Protein AF-0000000070773606 (afdb_homodimer)

InterPro domains:
  IPR036890 Histidine kinase/HSP90-like ATPase superfamily [SSF55874] (97-226)
  IPR058210 Sacsin/Nov domain [PF25794] (85-327)

pLDDT: mean 81.07, std 23.28, range [17.75, 98.81]

Organism: Anolis carolinensis (NCBI:txid28377)

Solvent-accessible surface area (backbone atoms only — not comparable to full-atom values): 64306 Å² total; per-residue (Å²): 136,88,79,77,78,76,78,78,84,78,78,76,81,80,76,79,73,81,65,80,79,54,78,65,55,61,51,52,52,51,52,46,52,53,48,46,52,50,49,50,62,61,43,67,77,79,46,44,69,61,55,69,66,47,55,66,71,55,48,42,63,67,46,52,46,62,59,36,61,50,44,65,58,64,74,69,52,67,38,79,44,23,55,35,59,57,63,35,53,50,51,30,55,52,39,66,58,44,80,50,72,43,52,35,59,56,40,52,45,47,50,29,43,54,54,60,7,45,37,37,40,33,34,44,34,43,34,73,58,79,80,66,62,84,24,35,92,28,72,48,44,56,70,55,39,41,34,25,43,34,42,35,28,62,27,58,69,49,76,63,48,64,57,48,74,26,31,46,56,60,28,84,38,54,85,36,81,85,39,78,61,45,50,47,54,57,76,57,41,51,50,72,43,14,68,48,43,33,39,37,30,39,42,44,32,38,41,35,24,64,73,54,69,32,46,54,91,72,40,90,43,83,69,30,16,13,31,32,31,65,38,36,52,66,50,35,66,66,22,44,57,58,46,49,81,46,46,49,46,95,72,31,48,75,30,45,72,36,86,14,29,42,35,42,32,22,37,25,39,66,69,53,10,73,69,37,69,53,44,68,61,48,44,48,71,69,53,52,50,48,37,53,51,42,44,66,73,44,53,84,54,52,52,75,62,45,86,50,38,35,35,41,37,37,29,40,26,60,62,80,56,92,50,56,84,67,44,39,74,40,34,39,31,38,57,43,74,54,80,84,61,72,97,48,49,36,36,37,37,40,30,31,52,65,90,46,71,49,76,47,35,27,46,47,28,68,23,64,33,83,47,66,26,37,51,48,53,72,67,43,45,76,96,76,42,77,71,56,74,49,38,13,31,30,33,37,44,36,35,79,38,92,52,87,86,24,30,25,72,38,57,81,91,53,77,12,32,36,27,61,54,41,73,35,83,39,69,29,43,32,62,34,33,38,29,35,62,58,46,57,39,93,60,48,66,47,67,43,70,53,70,71,46,10,51,48,36,50,25,33,30,51,23,6,38,37,46,6,46,54,50,41,50,48,51,50,50,52,35,37,76,70,66,32,42,41,92,72,57,75,62,71,70,54,64,49,50,85,54,22,30,86,74,44,29,50,25,35,34,40,47,51,34,30,38,70,70,22,57,96,85,38,50,51,65,57,43,45,64,85,82,54,74,32,25,43,89,31,39,38,34,76,37,64,76,61,40,65,42,68,82,46,28,67,54,46,66,61,48,49,47,71,72,42,60,85,80,40,39,50,26,85,72,58,68,69,58,52,52,43,42,55,71,43,33,86,77,63,40,60,45,50,53,72,55,90,82,71,73,58,30,32,29,70,96,139,86,80,79,82,78,78,83,80,80,75,80,73,82,78,80,75,80,67,80,81,58,77,67,55,60,50,52,49,53,52,46,51,53,48,45,52,50,49,51,66,62,42,67,79,80,48,46,68,61,57,70,66,47,53,67,72,55,47,44,64,67,46,53,45,60,59,36,58,52,44,64,62,63,75,67,55,67,38,78,43,22,55,33,58,57,63,35,52,51,51,29,54,52,40,67,58,44,81,48,70,42,51,34,60,56,41,53,44,47,51,30,43,54,55,60,7,46,36,38,38,34,34,44,35,44,34,73,56,78,79,69,61,84,24,35,94,30,72,48,43,56,72,55,41,42,34,26,44,34,41,35,28,61,28,57,70,49,76,63,48,65,57,47,74,26,32,45,56,60,28,83,39,56,84,37,80,84,40,80,62,46,51,47,54,57,76,57,43,50,50,72,42,14,68,48,44,32,38,37,31,39,43,43,32,39,40,36,24,62,72,54,69,33,44,55,90,73,40,88,43,84,71,29,16,14,32,33,32,66,38,34,53,66,51,34,65,66,22,43,56,58,46,49,82,47,46,48,45,96,74,31,49,75,30,47,73,36,86,14,29,41,34,42,30,23,37,26,41,66,70,50,9,74,71,38,70,53,44,69,61,50,44,48,73,69,52,52,50,49,38,53,51,42,42,66,74,44,54,83,52,51,53,76,61,45,85,50,37,37,34,41,36,36,28,40,26,61,62,81,57,91,51,56,84,68,44,39,76,41,34,38,30,38,58,42,74,54,80,83,60,72,94,49,50,35,35,38,39,42,32,30,51,64,90,47,70,49,77,46,34,28,46,46,28,68,23,65,32,84,48,65,26,37,52,49,54,73,68,44,45,76,95,75,42,80,71,56,75,47,37,11,31,29,33,36,43,35,34,78,39,93,52,87,88,24,30,25,72,38,57,80,91,54,78,12,34,36,26,61,52,41,73,37,84,40,70,30,44,31,61,34,33,36,28,34,62,58,47,57,40,92,61,48,65,47,68,44,69,54,70,70,46,10,53,47,36,50,25,34,29,51,25,6,38,35,46,6,46,54,49,42,50,49,49,49,50,51,34,36,76,70,66,33,42,42,93,70,57,7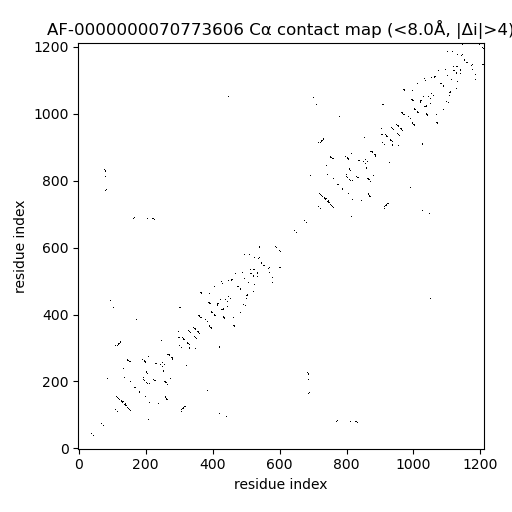3,62,71,70,54,64,49,49,86,54,22,31,87,73,46,28,50,25,35,34,41,46,52,34,29,39,69,68,21,57,95,85,38,50,52,65,57,42,43,63,84,81,54,73,31,27,43,87,30,40,39,35,76,37,65,76,60,39,64,42,68,83,47,30,67,53,46,65,61,46,50,45,71,70,43,59,85,82,40,39,51,26,83,73,57,69,68,58,52,52,42,42,54,70,44,32,87,76,64,39,60,45,52,52,72,55,88,83,71,71,58,30,33,31,71,97

Sequence (1210 aa):
MPAGHRMPRDSCCGCCTMGTPSSARVESYRLCAVTFLFWIASQEDWVGPLISMIPRTTLSVFLGIEMMSKRLSGLELFEAWGPSEPVTLRIRNILREYSQDADVFQELLQNAEDAGAQTCRFLVDLRQHDDTTEGLLDPGMAACQGPALWAQNDALFSKADFTNIIRLGAATKERQDDKIGRFGLGFCTVYHITDVPSLLSGHTMLIFDPNVTHLQKHIHSPANPGIRLPLTPHVATMFPEQFRPFGGVFGCRPGEDYSGTLLRLPFRTEQEAKDSQICSEPFGPSRIRALQTGFQEMYQYLLIFLKKVQEVSLTHLPGGSSSPENAQPLATVKREKLDGMGNLNIVRLTATWGSEGVANYYLLHSCSAKAEAQELFEQGGKEGLHFSPPVAAVALPLCPATAAGRWVPGVHGFQGRAFCFLPLPIESGLPLHLTAAFAVLSNRKGLWDATEKGKWNRALLRDSVLGAWLGALSQLRELYKEGLLEDYKYYTFWPDVHNAKHPFSEAAKAFYQALINGVDGEQPVLFSDGKKWCSARHAYILAADIICVQQLNPIAARIFPLLLPEPQIAVSLPSWVETNFKMAVSPWVNSLCSHRDCCAWSILVMPAGHRMPRDSCCGCCTMGTPSSARVESYRLCAVTFLFWIASQEDWVGPLISMIPRTTLSVFLGIEMMSKRLSGLELFEAWGPSEPVTLRIRNILREYSQDADVFQELLQNAEDAGAQTCRFLVDLRQHDDTTEGLLDPGMAACQGPALWAQNDALFSKADFTNIIRLGAATKERQDDKIGRFGLGFCTVYHITDVPSLLSGHTMLIFDPNVTHLQKHIHSPANPGIRLPLTPHVATMFPEQFRPFGGVFGCRPGEDYSGTLLRLPFRTEQEAKDSQICSEPFGPSRIRALQTGFQEMYQYLLIFLKKVQEVSLTHLPGGSSSPENAQPLATVKREKLDGMGNLNIVRLTATWGSEGVANYYLLHSCSAKAEAQELFEQGGKEGLHFSPPVAAVALPLCPATAAGRWVPGVHGFQGRAFCFLPLPIESGLPLHLTAAFAVLSNRKGLWDATEKGKWNRALLRDSVLGAWLGALSQLRELYKEGLLEDYKYYTFWPDVHNAKHPFSEAAKAFYQALINGVDGEQPVLFSDGKKWCSARHAYILAADIICVQQLNPIAARIFPLLLPEPQIAVSLPSWVETNFKMAVSPWVNSLCSHRDCCAWSILV

Radius of gyration: 38.73 Å; Cα contacts (8 Å, |Δi|>4): 2303; chains: 2; bounding box: 167×93×100 Å

Structure (mmCIF, N/CA/C/O backbone):
data_AF-0000000070773606-model_v1
#
loop_
_entity.id
_entity.type
_entity.pdbx_description
1 polymer 'Sacsin molecular chaperone'
#
loop_
_atom_site.group_PDB
_atom_site.id
_atom_site.type_symbol
_atom_site.label_atom_id
_atom_site.label_alt_id
_atom_site.label_comp_id
_atom_site.label_asym_id
_atom_site.label_entity_id
_atom_site.label_seq_id
_atom_site.pdbx_PDB_ins_code
_atom_site.Cartn_x
_atom_site.Cartn_y
_atom_site.Cartn_z
_atom_site.occupancy
_atom_site.B_iso_or_equiv
_atom_site.auth_seq_id
_atom_site.auth_comp_id
_atom_site.auth_asym_id
_atom_site.auth_atom_id
_atom_site.pdbx_PDB_model_num
ATOM 1 N N . MET A 1 1 ? -67.625 -51.531 66.562 1 22.41 1 MET A N 1
ATOM 2 C CA . MET A 1 1 ? -68.5 -51.594 65.375 1 22.41 1 MET A CA 1
ATOM 3 C C . MET A 1 1 ? -67.875 -50.75 64.25 1 22.41 1 MET A C 1
ATOM 5 O O . MET A 1 1 ? -67.188 -49.781 64.5 1 22.41 1 MET A O 1
ATOM 9 N N . PRO A 1 2 ? -67.75 -51.25 63 1 20.83 2 PRO A N 1
ATOM 10 C CA . PRO A 1 2 ? -66.875 -51.125 61.812 1 20.83 2 PRO A CA 1
ATOM 11 C C . PRO A 1 2 ? -67.062 -49.812 61.062 1 20.83 2 PRO A C 1
ATOM 13 O O . PRO A 1 2 ? -68.188 -49.312 60.969 1 20.83 2 PRO A O 1
ATOM 16 N N . ALA A 1 3 ? -66 -49 61.156 1 21.86 3 ALA A N 1
ATOM 17 C CA . ALA A 1 3 ? -65.562 -47.656 60.906 1 21.86 3 ALA A CA 1
ATOM 18 C C . ALA A 1 3 ? -65.688 -47.25 59.438 1 21.86 3 ALA A C 1
ATOM 20 O O . ALA A 1 3 ? -65.25 -48 58.531 1 21.86 3 ALA A O 1
ATOM 21 N N . GLY A 1 4 ? -66.75 -46.625 59.125 1 20.84 4 GLY A N 1
ATOM 22 C CA . GLY A 1 4 ? -67.438 -46.25 57.906 1 20.84 4 GLY A CA 1
ATOM 23 C C . GLY A 1 4 ? -66.562 -45.594 56.875 1 20.84 4 GLY A C 1
ATOM 24 O O . GLY A 1 4 ? -65.625 -44.875 57.25 1 20.84 4 GLY A O 1
ATOM 25 N N . HIS A 1 5 ? -66.312 -46.188 55.781 1 21.67 5 HIS A N 1
ATOM 26 C CA . HIS A 1 5 ? -65.5 -46.219 54.594 1 21.67 5 HIS A CA 1
ATOM 27 C C . HIS A 1 5 ? -65.625 -44.906 53.812 1 21.67 5 HIS A C 1
ATOM 29 O O . HIS A 1 5 ? -66.688 -44.562 53.375 1 21.67 5 HIS A O 1
ATOM 35 N N . ARG A 1 6 ? -65 -43.844 54.406 1 21.14 6 ARG A N 1
ATOM 36 C CA . ARG A 1 6 ? -65 -42.438 54 1 21.14 6 ARG A CA 1
ATOM 37 C C . ARG A 1 6 ? -64.75 -42.312 52.5 1 21.14 6 ARG A C 1
ATOM 39 O O . ARG A 1 6 ? -63.781 -42.906 51.969 1 21.14 6 ARG A O 1
ATOM 46 N N . MET A 1 7 ? -65.75 -42.125 51.688 1 20.39 7 MET A N 1
ATOM 47 C CA . MET A 1 7 ? -65.875 -42.094 50.219 1 20.39 7 MET A CA 1
ATOM 48 C C . MET A 1 7 ? -64.938 -41.062 49.625 1 20.39 7 MET A C 1
ATOM 50 O O . MET A 1 7 ? -64.938 -39.906 50 1 20.39 7 MET A O 1
ATOM 54 N N . PRO A 1 8 ? -63.656 -41.312 49.25 1 21.5 8 PRO A N 1
ATOM 55 C CA . PRO A 1 8 ? -62.594 -40.375 48.938 1 21.5 8 PRO A CA 1
ATOM 56 C C . PRO A 1 8 ? -62.906 -39.5 47.719 1 21.5 8 PRO A C 1
ATOM 58 O O . PRO A 1 8 ? -63.562 -39.969 46.781 1 21.5 8 PRO A O 1
ATOM 61 N N . ARG A 1 9 ? -63.25 -38.219 47.875 1 19.42 9 ARG A N 1
ATOM 62 C CA . ARG A 1 9 ? -63.688 -37.125 47 1 19.42 9 ARG A CA 1
ATOM 63 C C . ARG A 1 9 ? -62.719 -36.969 45.812 1 19.42 9 ARG A C 1
ATOM 65 O O . ARG A 1 9 ? -61.594 -36.5 45.969 1 19.42 9 ARG A O 1
ATOM 72 N N . ASP A 1 10 ? -62.406 -37.906 44.844 1 18.25 10 ASP A N 1
ATOM 73 C CA . ASP A 1 10 ? -61.5 -38 43.719 1 18.25 10 ASP A CA 1
ATOM 74 C C . ASP A 1 10 ? -61.781 -36.938 42.656 1 18.25 10 ASP A C 1
ATOM 76 O O . ASP A 1 10 ? -62.75 -37.062 41.875 1 18.25 10 ASP A O 1
ATOM 80 N N . SER A 1 11 ? -62 -35.625 43.062 1 18.73 11 SER A N 1
ATOM 81 C CA . SER A 1 11 ? -62.406 -34.594 42.125 1 18.73 11 SER A CA 1
ATOM 82 C C . SER A 1 11 ? -61.438 -34.438 41 1 18.73 11 SER A C 1
ATOM 84 O O . SER A 1 11 ? -60.25 -34.156 41.219 1 18.73 11 SER A O 1
ATOM 86 N N . CYS A 1 12 ? -61.469 -35.094 39.812 1 17.84 12 CYS A N 1
ATOM 87 C CA . CYS A 1 12 ? -60.719 -35.281 38.562 1 17.84 12 CYS A CA 1
ATOM 88 C C . CYS A 1 12 ? -60.594 -33.938 37.812 1 17.84 12 CYS A C 1
ATOM 90 O O . CYS A 1 12 ? -61.406 -33.688 36.906 1 17.84 12 CYS A O 1
ATOM 92 N N . CYS A 1 13 ? -60.688 -32.719 38.406 1 19.86 13 CYS A N 1
ATOM 93 C CA . CYS A 1 13 ? -60.75 -31.578 37.531 1 19.86 13 CYS A CA 1
ATOM 94 C C . CYS A 1 13 ? -59.531 -31.547 36.594 1 19.86 13 CYS A C 1
ATOM 96 O O . CYS A 1 13 ? -58.375 -31.547 37.062 1 19.86 13 CYS A O 1
ATOM 98 N N . GLY A 1 14 ? -59.531 -32.219 35.406 1 19.12 14 GLY A N 1
ATOM 99 C CA . GLY A 1 14 ? -58.625 -32.531 34.312 1 19.12 14 GLY A CA 1
ATOM 100 C C . GLY A 1 14 ? -57.969 -31.266 33.719 1 19.12 14 GLY A C 1
ATOM 101 O O . GLY A 1 14 ? -58.656 -30.453 33.125 1 19.12 14 GLY A O 1
ATOM 102 N N . CYS A 1 15 ? -57.062 -30.531 34.375 1 20.78 15 CYS A N 1
ATOM 103 C CA . CYS A 1 15 ? -56.25 -29.344 34.062 1 20.78 15 CYS A CA 1
ATOM 104 C C . CYS A 1 15 ? -55.531 -29.531 32.719 1 20.78 15 CYS A C 1
ATOM 106 O O . CYS A 1 15 ? -54.656 -30.406 32.625 1 20.78 15 CYS A O 1
ATOM 108 N N . CYS A 1 16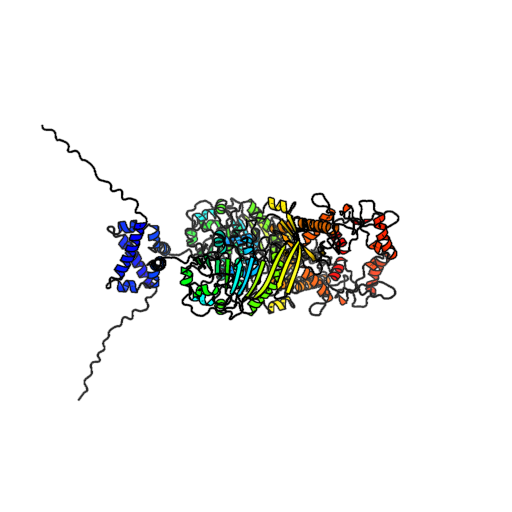 ? -56.25 -29.375 31.547 1 21.31 16 CYS A N 1
ATOM 109 C CA . CYS A 1 16 ? -55.656 -29.453 30.203 1 21.31 16 CYS A CA 1
ATOM 110 C C . CYS A 1 16 ? -54.438 -28.562 30.094 1 21.31 16 CYS A C 1
ATOM 112 O O . CYS A 1 16 ? -54.531 -27.344 30.25 1 21.31 16 CYS A O 1
ATOM 114 N N . THR A 1 17 ? -53.344 -28.953 30.672 1 23.7 17 THR A N 1
ATOM 115 C CA . THR A 1 17 ? -52.031 -28.297 30.562 1 23.7 17 THR A CA 1
ATOM 116 C C . THR A 1 17 ? -51.688 -28.047 29.094 1 23.7 17 THR A C 1
ATOM 118 O O . THR A 1 17 ? -51.594 -28.984 28.312 1 23.7 17 THR A O 1
ATOM 121 N N . MET A 1 18 ? -52.25 -26.953 28.562 1 24.56 18 MET A N 1
ATOM 122 C CA . MET A 1 18 ? -51.969 -26.5 27.203 1 24.56 18 MET A CA 1
ATOM 123 C C . MET A 1 18 ? -50.469 -26.516 26.906 1 24.56 18 MET A C 1
ATOM 125 O O . MET A 1 18 ? -49.688 -25.875 27.609 1 24.56 18 MET A O 1
ATOM 129 N N . GLY A 1 19 ? -49.938 -27.703 26.625 1 25.28 19 GLY A N 1
ATOM 130 C CA . GLY A 1 19 ? -48.594 -27.969 26.172 1 25.28 19 GLY A CA 1
ATOM 131 C C . GLY A 1 19 ? -48.062 -26.922 25.188 1 25.28 19 GLY A C 1
ATOM 132 O O . GLY A 1 19 ? -48.844 -26.156 24.625 1 25.28 19 GLY A O 1
ATOM 133 N N . THR A 1 20 ? -46.75 -26.719 25.25 1 28.55 20 THR A N 1
ATOM 134 C CA . THR A 1 20 ? -45.938 -25.75 24.531 1 28.55 20 THR A CA 1
ATOM 135 C C . THR A 1 20 ? -46.219 -25.797 23.047 1 28.55 20 THR A C 1
ATOM 137 O O . THR A 1 20 ? -46.219 -26.859 22.438 1 28.55 20 THR A O 1
ATOM 140 N N . PRO A 1 21 ? -47.062 -24.906 22.5 1 28.3 21 PRO A N 1
ATOM 141 C CA . PRO A 1 21 ? -47.562 -24.891 21.109 1 28.3 21 PRO A CA 1
ATOM 142 C C . PRO A 1 21 ? -46.438 -25.109 20.109 1 28.3 21 PRO A C 1
ATOM 144 O O . PRO A 1 21 ? -45.344 -24.516 20.234 1 28.3 21 PRO A O 1
ATOM 147 N N . SER A 1 22 ? -46.188 -26.406 19.797 1 28.28 22 SER A N 1
ATOM 148 C CA . SER A 1 22 ? -45.219 -26.797 18.781 1 28.28 22 SER A CA 1
ATOM 149 C C . SER A 1 22 ? -45.344 -25.922 17.531 1 28.28 22 SER A C 1
ATOM 151 O O . SER A 1 22 ? -46.406 -25.359 17.266 1 28.28 22 SER A O 1
ATOM 153 N N . SER A 1 23 ? -44.125 -25.516 16.969 1 30.08 23 SER A N 1
ATOM 154 C CA . SER A 1 23 ? -43.875 -24.609 15.859 1 30.08 23 SER A CA 1
ATOM 155 C C . SER A 1 23 ? -44.781 -24.922 14.672 1 30.08 23 SER A C 1
ATOM 157 O O . SER A 1 23 ? -44.969 -24.094 13.781 1 30.08 23 SER A O 1
ATOM 159 N N . ALA A 1 24 ? -45.312 -26.172 14.523 1 34.16 24 ALA A N 1
ATOM 160 C CA . ALA A 1 24 ? -46.156 -26.531 13.375 1 34.16 24 ALA A CA 1
ATOM 161 C C . ALA A 1 24 ? -47.5 -25.812 13.422 1 34.16 24 ALA A C 1
ATOM 163 O O . ALA A 1 24 ? -48.125 -25.562 12.383 1 34.16 24 ALA A O 1
ATOM 164 N N . ARG A 1 25 ? -48 -25.688 14.562 1 32.88 25 ARG A N 1
ATOM 165 C CA . ARG A 1 25 ? -49.344 -25.188 14.695 1 32.88 25 ARG A CA 1
ATOM 166 C C . ARG A 1 25 ? -49.438 -23.703 14.367 1 32.88 25 ARG A C 1
ATOM 168 O O . ARG A 1 25 ? -50.469 -23.203 13.953 1 32.88 25 ARG A O 1
ATOM 175 N N . VAL A 1 26 ? -48.312 -23.031 14.703 1 32.38 26 VAL A N 1
ATOM 176 C CA . VAL A 1 26 ? -48.281 -21.609 14.328 1 32.38 26 VAL A CA 1
ATOM 177 C C . VAL A 1 26 ? -48.312 -21.484 12.812 1 32.38 26 VAL A C 1
ATOM 179 O O . VAL A 1 26 ? -48.906 -20.531 12.289 1 32.38 26 VAL A O 1
ATOM 182 N N . GLU A 1 27 ? -47.812 -22.609 12.07 1 35.12 27 GLU A N 1
ATOM 183 C CA . GLU A 1 27 ? -47.875 -22.578 10.617 1 35.12 27 GLU A CA 1
ATOM 184 C C . GLU A 1 27 ? -49.312 -22.75 10.117 1 35.12 27 GLU A C 1
ATOM 186 O O . GLU A 1 27 ? -49.719 -22.109 9.141 1 35.12 27 GLU A O 1
ATOM 191 N N . SER A 1 28 ? -50.094 -23.625 10.82 1 35.03 28 SER A N 1
ATOM 192 C CA . SER A 1 28 ? -51.469 -23.859 10.391 1 35.03 28 SER A CA 1
ATOM 193 C C . SER A 1 28 ? -52.312 -22.609 10.578 1 35.03 28 SER A C 1
ATOM 195 O O . SER A 1 28 ? -53.188 -22.312 9.75 1 35.03 28 SER A O 1
ATOM 197 N N . TYR A 1 29 ? -52.031 -21.953 11.656 1 31.73 29 TYR A N 1
ATOM 198 C CA . TYR A 1 29 ? -52.875 -20.781 11.906 1 31.73 29 TYR A CA 1
ATOM 199 C C . TYR A 1 29 ? -52.531 -19.641 10.953 1 31.73 29 TYR A C 1
ATOM 201 O O . TYR A 1 29 ? -53.375 -18.859 10.562 1 31.73 29 TYR A O 1
ATOM 209 N N . ARG A 1 30 ? -51.219 -19.641 10.477 1 34.09 30 ARG A N 1
ATOM 210 C CA . ARG A 1 30 ? -50.812 -18.672 9.453 1 34.09 30 ARG A CA 1
ATOM 211 C C . ARG A 1 30 ? -51.5 -18.969 8.125 1 34.09 30 ARG A C 1
ATOM 213 O O . ARG A 1 30 ? -51.938 -18.047 7.445 1 34.09 30 ARG A O 1
ATOM 220 N N . LEU A 1 31 ? -51.656 -20.281 7.832 1 35.78 31 LEU A N 1
ATOM 221 C CA . LEU A 1 31 ? -52.375 -20.672 6.625 1 35.78 31 LEU A CA 1
ATOM 222 C C . LEU A 1 31 ? -53.844 -20.328 6.742 1 35.78 31 LEU A C 1
ATOM 224 O O . LEU A 1 31 ? -54.469 -19.859 5.773 1 35.78 31 LEU A O 1
ATOM 228 N N . CYS A 1 32 ? -54.375 -20.453 7.93 1 36.28 32 CYS A N 1
ATOM 229 C CA . CYS A 1 32 ? -55.781 -20.156 8.086 1 36.28 32 CYS A CA 1
ATOM 230 C C . CYS A 1 32 ? -56.031 -18.656 8.008 1 36.28 32 CYS A C 1
ATOM 232 O O . CYS A 1 32 ? -57.031 -18.219 7.398 1 36.28 32 CYS A O 1
ATOM 234 N N . ALA A 1 33 ? -55.125 -17.859 8.555 1 36.75 33 ALA A N 1
ATOM 235 C CA . ALA A 1 33 ? -55.344 -16.406 8.492 1 36.75 33 ALA A CA 1
ATOM 236 C C . ALA A 1 33 ? -55.188 -15.891 7.066 1 36.75 33 ALA A C 1
ATOM 238 O O . ALA A 1 33 ? -56 -15.055 6.621 1 36.75 33 ALA A O 1
ATOM 239 N N . VAL A 1 34 ? -54.281 -16.484 6.219 1 38.88 34 VAL A N 1
ATOM 240 C CA . VAL A 1 34 ? -54.156 -16.125 4.809 1 38.88 34 VAL A CA 1
ATOM 241 C C . VAL A 1 34 ? -55.406 -16.641 4.055 1 38.88 34 VAL A C 1
ATOM 243 O O . VAL A 1 34 ? -55.969 -15.906 3.248 1 38.88 34 VAL A O 1
ATOM 246 N N . THR A 1 35 ? -55.875 -17.844 4.316 1 39.22 35 THR A N 1
ATOM 247 C CA . THR A 1 35 ? -57.094 -18.344 3.701 1 39.22 35 THR A CA 1
ATOM 248 C C . THR A 1 35 ? -58.281 -17.5 4.121 1 39.22 35 THR A C 1
ATOM 250 O O . THR A 1 35 ? -59.188 -17.25 3.318 1 39.22 35 THR A O 1
ATOM 253 N N . PHE A 1 36 ? -58.281 -17.094 5.328 1 38.84 36 PHE A N 1
ATOM 254 C CA . PHE A 1 36 ? -59.406 -16.281 5.793 1 38.84 36 PHE A CA 1
ATOM 255 C C . PHE A 1 36 ? -59.375 -14.906 5.137 1 38.84 36 PHE A C 1
ATOM 257 O O . PHE A 1 36 ? -60.438 -14.414 4.699 1 38.84 36 PHE A O 1
ATOM 264 N N . LEU A 1 37 ? -58.219 -14.328 5.004 1 39.34 37 LEU A N 1
ATOM 265 C CA . LEU A 1 37 ? -58.188 -13.047 4.316 1 39.34 37 LEU A CA 1
ATOM 266 C C . LEU A 1 37 ? -58.5 -13.211 2.836 1 39.34 37 LEU A C 1
ATOM 268 O O . LEU A 1 37 ? -59.219 -12.383 2.26 1 39.34 37 LEU A O 1
ATOM 272 N N . PHE A 1 38 ? -58.094 -14.305 2.154 1 39.84 38 PHE A N 1
ATOM 273 C CA . PHE A 1 38 ? -58.562 -14.617 0.81 1 39.84 38 PHE A CA 1
ATOM 274 C C . PHE A 1 38 ? -60.062 -14.883 0.81 1 39.84 38 PHE A C 1
ATOM 276 O O . PHE A 1 38 ? -60.781 -14.508 -0.131 1 39.84 38 PHE A O 1
ATOM 283 N N . TRP A 1 39 ? -60.531 -15.609 1.837 1 39.62 39 TRP A N 1
ATOM 284 C CA . TRP A 1 39 ? -61.969 -15.836 1.922 1 39.62 39 TRP A CA 1
ATOM 285 C C . TRP A 1 39 ? -62.719 -14.523 2.096 1 39.62 39 TRP A C 1
ATOM 287 O O . TRP A 1 39 ? -63.75 -14.297 1.448 1 39.62 39 TRP A O 1
ATOM 297 N N . ILE A 1 40 ? -62.188 -13.617 2.914 1 38.66 40 ILE A N 1
ATOM 298 C CA . ILE A 1 40 ? -62.875 -12.336 3.037 1 38.66 40 ILE A CA 1
ATOM 299 C C . ILE A 1 40 ? -62.812 -11.594 1.705 1 38.66 40 ILE A C 1
ATOM 301 O O . ILE A 1 40 ? -63.812 -11.008 1.275 1 38.66 40 ILE A O 1
ATOM 305 N N . ALA A 1 41 ? -61.594 -11.688 1.041 1 37.38 41 ALA A N 1
ATOM 306 C CA . ALA A 1 41 ? -61.5 -11.016 -0.251 1 37.38 41 ALA A CA 1
ATOM 307 C C . ALA A 1 41 ? -62.406 -11.656 -1.286 1 37.38 41 ALA A C 1
ATOM 309 O O . ALA A 1 41 ? -62.812 -11 -2.244 1 37.38 41 ALA A O 1
ATOM 310 N N . SER A 1 42 ? -62.656 -12.914 -1.136 1 33.94 42 SER A N 1
ATOM 311 C CA . SER A 1 42 ? -63.562 -13.555 -2.084 1 33.94 42 SER A CA 1
ATOM 312 C C . SER A 1 42 ? -65 -13.133 -1.837 1 33.94 42 SER A C 1
ATOM 314 O O . SER A 1 42 ? -65.875 -13.523 -2.586 1 33.94 42 SER A O 1
ATOM 316 N N . GLN A 1 43 ? -65.25 -12.797 -0.57 1 32.31 43 GLN A N 1
ATOM 317 C CA . GLN A 1 43 ? -66.625 -12.406 -0.472 1 32.31 43 GLN A CA 1
ATOM 318 C C . GLN A 1 43 ? -66.875 -11.078 -1.179 1 32.31 43 GLN A C 1
ATOM 320 O O . GLN A 1 43 ? -66.125 -10.109 -0.968 1 32.31 43 GLN A O 1
ATOM 325 N N . GLU A 1 44 ? -67.438 -11.117 -2.33 1 35.44 44 GLU A N 1
ATOM 326 C CA . GLU A 1 44 ? -67.688 -10.203 -3.432 1 35.44 44 GLU A CA 1
ATOM 327 C C . GLU A 1 44 ? -68.188 -8.836 -2.912 1 35.44 44 GLU A C 1
ATOM 329 O O . GLU A 1 44 ? -67.812 -7.805 -3.504 1 35.44 44 GLU A O 1
ATOM 334 N N . ASP A 1 45 ? -69.188 -8.836 -1.99 1 34.5 45 ASP A N 1
ATOM 335 C CA . ASP A 1 45 ? -69.938 -7.613 -1.93 1 34.5 45 ASP A CA 1
ATOM 336 C C . ASP A 1 45 ? -69.188 -6.477 -1.277 1 34.5 45 ASP A C 1
ATOM 338 O O . ASP A 1 45 ? -69.25 -5.324 -1.701 1 34.5 45 ASP A O 1
ATOM 342 N N . TRP A 1 46 ? -68.938 -6.562 0.007 1 31.83 46 TRP A N 1
ATOM 343 C CA . TRP A 1 46 ? -68.562 -5.379 0.777 1 31.83 46 TRP A CA 1
ATOM 344 C C . TRP A 1 46 ? -67.062 -5.078 0.636 1 31.83 46 TRP A C 1
ATOM 346 O O . TRP A 1 46 ? -66.625 -3.979 0.961 1 31.83 46 TRP A O 1
ATOM 356 N N . VAL A 1 47 ? -66.188 -6.078 0.498 1 34 47 VAL A N 1
ATOM 357 C CA . VAL A 1 47 ? -64.75 -5.848 0.636 1 34 47 VAL A CA 1
ATOM 358 C C . VAL A 1 47 ? -64.188 -5.371 -0.695 1 34 47 VAL A C 1
ATOM 360 O O . VAL A 1 47 ? -62.969 -5.195 -0.825 1 34 47 VAL A O 1
ATOM 363 N N . GLY A 1 48 ? -65.062 -5.211 -1.737 1 33.88 48 GLY A N 1
ATOM 364 C CA . GLY A 1 48 ? -64.562 -4.781 -3.047 1 33.88 48 GLY A CA 1
ATOM 365 C C . GLY A 1 48 ? -63.781 -3.482 -3.008 1 33.88 48 GLY A C 1
ATOM 366 O O . GLY A 1 48 ? -62.656 -3.414 -3.504 1 33.88 48 GLY A O 1
ATOM 367 N N . PRO A 1 49 ? -64.562 -2.41 -2.57 1 34.31 49 PRO A N 1
ATOM 368 C CA . PRO A 1 49 ? -63.906 -1.097 -2.648 1 34.31 49 PRO A CA 1
ATOM 369 C C . PRO A 1 49 ? -62.656 -0.993 -1.757 1 34.31 49 PRO A C 1
ATOM 371 O O . PRO A 1 49 ? -61.781 -0.194 -2.033 1 34.31 49 PRO A O 1
ATOM 374 N N . LEU A 1 50 ? -62.719 -1.695 -0.584 1 31.05 50 LEU A N 1
ATOM 375 C CA . LEU A 1 50 ? -61.594 -1.519 0.313 1 31.05 50 LEU A CA 1
ATOM 376 C C . LEU A 1 50 ? -60.344 -2.168 -0.264 1 31.05 50 LEU A C 1
ATOM 378 O O . LEU A 1 50 ? -59.25 -1.628 -0.134 1 31.05 50 LEU A O 1
ATOM 382 N N . ILE A 1 51 ? -60.438 -3.395 -0.805 1 36.44 51 ILE A N 1
ATOM 383 C CA . ILE A 1 51 ? -59.281 -4.059 -1.397 1 36.44 51 ILE A CA 1
ATOM 384 C C . ILE A 1 51 ? -58.844 -3.295 -2.643 1 36.44 51 ILE A C 1
ATOM 386 O O . ILE A 1 51 ? -57.656 -3.236 -2.945 1 36.44 51 ILE A O 1
ATOM 390 N N . SER A 1 52 ? -59.719 -2.723 -3.439 1 37.28 52 SER A N 1
ATOM 391 C CA . SER A 1 52 ? -59.312 -1.991 -4.637 1 37.28 52 SER A CA 1
ATOM 392 C C . SER A 1 52 ? -58.5 -0.755 -4.285 1 37.28 52 SER A C 1
ATOM 394 O O . SER A 1 52 ? -57.844 -0.169 -5.152 1 37.28 52 SER A O 1
ATOM 396 N N . MET A 1 53 ? -58.75 -0.197 -3.113 1 32.66 53 MET A N 1
ATOM 397 C CA . MET A 1 53 ? -58.031 1.021 -2.74 1 32.66 53 MET A CA 1
ATOM 398 C C . MET A 1 53 ? -56.625 0.695 -2.201 1 32.66 53 MET A C 1
ATOM 400 O O . MET A 1 53 ? -55.844 1.598 -1.93 1 32.66 53 MET A O 1
ATOM 404 N N . ILE A 1 54 ? -56.469 -0.556 -1.614 1 35.59 54 ILE A N 1
ATOM 405 C CA . ILE A 1 54 ? -55.094 -0.849 -1.191 1 35.59 54 ILE A CA 1
ATOM 406 C C . ILE A 1 54 ? -54.25 -1.207 -2.408 1 35.59 54 ILE A C 1
ATOM 408 O O . ILE A 1 54 ? -54.562 -2.139 -3.148 1 35.59 54 ILE A O 1
ATOM 412 N N . PRO A 1 55 ? -53.375 -0.2 -2.955 1 36.09 55 PRO A N 1
ATOM 413 C CA . PRO A 1 55 ? -52.562 -0.568 -4.113 1 36.09 55 PRO A CA 1
ATOM 414 C C . PRO A 1 55 ? -52 -1.992 -4.02 1 36.09 55 PRO A C 1
ATOM 416 O O . PRO A 1 55 ? -51.75 -2.492 -2.92 1 36.09 55 PRO A O 1
ATOM 419 N N . ARG A 1 56 ? -52.031 -2.789 -5.039 1 37.19 56 ARG A N 1
ATOM 420 C CA . ARG A 1 56 ? -51.625 -4.18 -5.211 1 37.19 56 ARG A CA 1
ATOM 421 C C . ARG A 1 56 ? -50.281 -4.434 -4.547 1 37.19 56 ARG A C 1
ATOM 423 O O . ARG A 1 56 ? -50.031 -5.531 -4.039 1 37.19 56 ARG A O 1
ATOM 430 N N . THR A 1 57 ? -49.375 -3.406 -4.629 1 36.5 57 THR A N 1
ATOM 431 C CA . THR A 1 57 ? -48.031 -3.549 -4.102 1 36.5 57 THR A CA 1
ATOM 432 C C . THR A 1 57 ? -48.062 -3.729 -2.584 1 36.5 57 THR A C 1
ATOM 434 O O . THR A 1 57 ? -47.25 -4.488 -2.029 1 36.5 57 THR A O 1
ATOM 437 N N . THR A 1 58 ? -48.938 -3.033 -1.948 1 35.41 58 THR A N 1
ATOM 438 C CA . THR A 1 58 ? -49.031 -3.098 -0.493 1 35.41 58 THR A CA 1
ATOM 439 C C . THR A 1 58 ? -49.688 -4.402 -0.048 1 35.41 58 THR A C 1
ATOM 441 O O . THR A 1 58 ? -49.281 -5.008 0.939 1 35.41 58 THR A O 1
ATOM 444 N N . LEU A 1 59 ? -50.781 -4.812 -0.689 1 34.66 59 LEU A N 1
ATOM 445 C CA . LEU A 1 59 ? -51.406 -6.07 -0.31 1 34.66 59 LEU A CA 1
ATOM 446 C C . LEU A 1 59 ? -50.438 -7.242 -0.507 1 34.66 59 LEU A C 1
ATOM 448 O O . LEU A 1 59 ? -50.438 -8.18 0.292 1 34.66 59 LEU A O 1
ATOM 452 N N . SER A 1 60 ? -49.656 -7.227 -1.597 1 35.59 60 SER A N 1
ATOM 453 C CA . SER A 1 60 ? -48.688 -8.281 -1.806 1 35.59 60 SER A CA 1
ATOM 454 C C . SER A 1 60 ? -47.656 -8.32 -0.672 1 35.59 60 SER A C 1
ATOM 456 O O . SER A 1 60 ? -47.188 -9.398 -0.275 1 35.59 60 SER A O 1
ATOM 458 N N . VAL A 1 61 ? -47.281 -7.227 -0.099 1 36.16 61 VAL A N 1
ATOM 459 C CA . VAL A 1 61 ? -46.406 -7.172 1.064 1 36.16 61 VAL A CA 1
ATOM 460 C C . VAL A 1 61 ? -47.125 -7.672 2.299 1 36.16 61 VAL A C 1
ATOM 462 O O . VAL A 1 61 ? -46.562 -8.398 3.121 1 36.16 61 VAL A O 1
ATOM 465 N N . PHE A 1 62 ? -48.375 -7.199 2.484 1 31.81 62 PHE A N 1
ATOM 466 C CA . PHE A 1 62 ? -49.188 -7.586 3.648 1 31.81 62 PHE A CA 1
ATOM 467 C C . PHE A 1 62 ? -49.5 -9.078 3.609 1 31.81 62 PHE A C 1
ATOM 469 O O . PHE A 1 62 ? -49.469 -9.75 4.641 1 31.81 62 PHE A O 1
ATOM 476 N N . LEU A 1 63 ? -50.188 -9.461 2.473 1 32.94 63 LEU A N 1
ATOM 477 C CA . LEU A 1 63 ? -50.438 -10.898 2.395 1 32.94 63 LEU A CA 1
ATOM 478 C C . LEU A 1 63 ? -49.125 -11.641 2.086 1 32.94 63 LEU A C 1
ATOM 480 O O . LEU A 1 63 ? -48.406 -11.289 1.145 1 32.94 63 LEU A O 1
ATOM 484 N N . GLY A 1 64 ? -48.281 -11.867 3.051 1 32.25 64 GLY A N 1
ATOM 485 C CA . GLY A 1 64 ? -47.125 -12.727 2.938 1 32.25 64 GLY A CA 1
ATOM 486 C C . GLY A 1 64 ? -47.156 -13.656 1.736 1 32.25 64 GLY A C 1
ATOM 487 O O . GLY A 1 64 ? -46.531 -14.711 1.735 1 32.25 64 GLY A O 1
ATOM 488 N N . ILE A 1 65 ? -48.125 -13.539 0.941 1 34.72 65 ILE A N 1
ATOM 489 C CA . ILE A 1 65 ? -48.312 -14.406 -0.219 1 34.72 65 ILE A CA 1
ATOM 490 C C . ILE A 1 65 ? -47.156 -14.258 -1.171 1 34.72 65 ILE A C 1
ATOM 492 O O . ILE A 1 65 ? -46.75 -15.219 -1.835 1 34.72 65 ILE A O 1
ATOM 496 N N . GLU A 1 66 ? -46.625 -13.062 -1.408 1 33.88 66 GLU A N 1
ATOM 497 C CA . GLU A 1 66 ? -45.406 -13.086 -2.221 1 33.88 66 GLU A CA 1
ATOM 498 C C . GLU A 1 66 ? -44.312 -13.906 -1.55 1 33.88 66 GLU A C 1
ATOM 500 O O . GLU A 1 66 ? -43.5 -14.57 -2.229 1 33.88 66 GLU A O 1
ATOM 505 N N . MET A 1 67 ? -44.281 -13.969 -0.212 1 33.56 67 MET A N 1
ATOM 506 C CA . MET A 1 67 ? -43.438 -14.922 0.498 1 33.56 67 MET A CA 1
ATOM 507 C C . MET A 1 67 ? -43.969 -16.328 0.375 1 33.56 67 MET A C 1
ATOM 509 O O . MET A 1 67 ? -43.219 -17.297 0.395 1 33.56 67 MET A O 1
ATOM 513 N N . MET A 1 68 ? -45.281 -16.594 0.38 1 31.42 68 MET A N 1
ATOM 514 C CA . MET A 1 68 ? -45.875 -17.922 0.201 1 31.42 68 MET A CA 1
ATOM 515 C C . MET A 1 68 ? -45.75 -18.375 -1.249 1 31.42 68 MET A C 1
ATOM 517 O O . MET A 1 68 ? -45.625 -19.578 -1.519 1 31.42 68 MET A O 1
ATOM 521 N N . SER A 1 69 ? -46.156 -17.672 -2.293 1 31.72 69 SER A N 1
ATOM 522 C CA . SER A 1 69 ? -45.844 -18.156 -3.637 1 31.72 69 SER A CA 1
ATOM 523 C C . SER A 1 69 ? -44.344 -18.422 -3.805 1 31.72 69 SER A C 1
ATOM 525 O O . SER A 1 69 ? -43.969 -19.219 -4.652 1 31.72 69 SER A O 1
ATOM 527 N N . LYS A 1 70 ? -43.531 -17.672 -3.119 1 37.44 70 LYS A N 1
ATOM 528 C CA . LYS A 1 70 ? -42.156 -18.141 -3.006 1 37.44 70 LYS A CA 1
ATOM 529 C C . LYS A 1 70 ? -42.062 -19.375 -2.109 1 37.44 70 LYS A C 1
ATOM 531 O O . LYS A 1 70 ? -41.219 -20.25 -2.324 1 37.44 70 LYS A O 1
ATOM 536 N N . ARG A 1 71 ? -42.781 -19.656 -1.181 1 34.72 71 ARG A N 1
ATOM 537 C CA . ARG A 1 71 ? -42.844 -20.844 -0.343 1 34.72 71 ARG A CA 1
ATOM 538 C C . ARG A 1 71 ? -43.594 -21.969 -1.048 1 34.72 71 ARG A C 1
ATOM 540 O O . ARG A 1 71 ? -43.281 -23.141 -0.872 1 34.72 71 ARG A O 1
ATOM 547 N N . LEU A 1 72 ? -44.812 -21.875 -1.352 1 33.53 72 LEU A N 1
ATOM 548 C CA . LEU A 1 72 ? -45.562 -22.953 -1.994 1 33.53 72 LEU A CA 1
ATOM 549 C C . LEU A 1 72 ? -44.906 -23.359 -3.312 1 33.53 72 LEU A C 1
ATOM 551 O O . LEU A 1 72 ? -45.25 -24.391 -3.889 1 33.53 72 LEU A O 1
ATOM 555 N N . SER A 1 73 ? -44.688 -22.375 -4.203 1 36.28 73 SER A N 1
ATOM 556 C CA . SER A 1 73 ? -43.938 -23.141 -5.184 1 36.28 73 SER A CA 1
ATOM 557 C C . SER A 1 73 ? -42.75 -23.844 -4.535 1 36.28 73 SER A C 1
ATOM 559 O O . SER A 1 73 ? -41.875 -23.188 -3.928 1 36.28 73 SER A O 1
ATOM 561 N N . GLY A 1 74 ? -42.812 -24.891 -3.686 1 37.31 74 GLY A N 1
ATOM 562 C CA . GLY A 1 74 ? -42.062 -25.766 -2.801 1 37.31 74 GLY A CA 1
ATOM 563 C C . GLY A 1 74 ? -40.656 -25.297 -2.545 1 37.31 74 GLY A C 1
ATOM 564 O O . GLY A 1 74 ? -40.188 -25.266 -1.398 1 37.31 74 GLY A O 1
ATOM 565 N N . LEU A 1 75 ? -39.438 -25.797 -3.314 1 41.44 75 LEU A N 1
ATOM 566 C CA . LEU A 1 75 ? -38 -25.969 -3.17 1 41.44 75 LEU A CA 1
ATOM 567 C C . LEU A 1 75 ? -37.312 -24.609 -3.215 1 41.44 75 LEU A C 1
ATOM 569 O O . LEU A 1 75 ? -37.312 -23.938 -4.246 1 41.44 75 LEU A O 1
ATOM 573 N N . GLU A 1 76 ? -37.344 -23.828 -2.361 1 56.22 76 GLU A N 1
ATOM 574 C CA . GLU A 1 76 ? -36.531 -22.625 -2.238 1 56.22 76 GLU A CA 1
ATOM 575 C C . GLU A 1 76 ? -35.156 -22.828 -2.852 1 56.22 76 GLU A C 1
ATOM 577 O O . GLU A 1 76 ? -34.219 -23.25 -2.168 1 56.22 76 GLU A O 1
ATOM 582 N N . LEU A 1 77 ? -35.219 -22.922 -3.971 1 77 77 LEU A N 1
ATOM 583 C CA . LEU A 1 77 ? -34.062 -23.297 -4.785 1 77 77 LEU A CA 1
ATOM 584 C C . LEU A 1 77 ? -32.969 -22.25 -4.656 1 77 77 LEU A C 1
ATOM 586 O O . LEU A 1 77 ? -31.781 -22.594 -4.75 1 77 77 LEU A O 1
ATOM 590 N N . PHE A 1 78 ? -33.469 -20.938 -4.188 1 86 78 PHE A N 1
ATOM 591 C CA . PHE A 1 78 ? -32.469 -19.875 -4.219 1 86 78 PHE A CA 1
ATOM 592 C C . PHE A 1 78 ? -32.219 -19.312 -2.824 1 86 78 PHE A C 1
ATOM 594 O O . PHE A 1 78 ? -33.188 -18.891 -2.15 1 86 78 PHE A O 1
ATOM 601 N N . GLU A 1 79 ? -31.141 -19.453 -2.346 1 92.19 79 GLU A N 1
ATOM 602 C CA . GLU A 1 79 ? -30.703 -18.844 -1.095 1 92.19 79 GLU A CA 1
ATOM 603 C C . GLU A 1 79 ? -29.891 -17.578 -1.354 1 92.19 79 GLU A C 1
ATOM 605 O O . GLU A 1 79 ? -29.031 -17.562 -2.227 1 92.19 79 GLU A O 1
ATOM 610 N N . ALA A 1 80 ? -30.297 -16.469 -0.668 1 92.31 80 ALA A N 1
ATOM 611 C CA . ALA A 1 80 ? -29.5 -15.25 -0.774 1 92.31 80 ALA A CA 1
ATOM 612 C C . ALA A 1 80 ? -28.062 -15.516 -0.331 1 92.31 80 ALA A C 1
ATOM 614 O O . ALA A 1 80 ? -27.828 -16.047 0.753 1 92.31 80 ALA A O 1
ATOM 615 N N . TRP A 1 81 ? -27.109 -15.258 -1.148 1 94.44 81 TRP A N 1
ATOM 616 C CA . TRP A 1 81 ? -25.688 -15.539 -0.917 1 94.44 81 TRP A CA 1
ATOM 617 C C . TRP A 1 81 ? -24.812 -14.633 -1.771 1 94.44 81 TRP A C 1
ATOM 619 O O . TRP A 1 81 ? -24.453 -14.992 -2.895 1 94.44 81 TRP A O 1
ATOM 629 N N . GLY A 1 82 ? -24.469 -13.492 -1.187 1 95.19 82 GLY A N 1
ATOM 630 C CA . GLY A 1 82 ? -23.703 -12.523 -1.948 1 95.19 82 GLY A CA 1
ATOM 631 C C . GLY A 1 82 ? -22.625 -11.836 -1.122 1 95.19 82 GLY A C 1
ATOM 632 O O . GLY A 1 82 ? -22.641 -11.906 0.108 1 95.19 82 GLY A O 1
ATOM 633 N N . PRO A 1 83 ? -21.641 -11.266 -1.803 1 95.19 83 PRO A N 1
ATOM 634 C CA . PRO A 1 83 ? -20.531 -10.617 -1.1 1 95.19 83 PRO A CA 1
ATOM 635 C C . PRO A 1 83 ? -21 -9.477 -0.199 1 95.19 83 PRO A C 1
ATOM 637 O O . PRO A 1 83 ? -21.906 -8.727 -0.565 1 95.19 83 PRO A O 1
ATOM 640 N N . SER A 1 84 ? -20.484 -9.43 0.938 1 93.62 84 SER A N 1
ATOM 641 C CA . SER A 1 84 ? -20.797 -8.375 1.891 1 93.62 84 SER A CA 1
ATOM 642 C C . SER A 1 84 ? -19.641 -8.133 2.855 1 93.62 84 SER A C 1
ATOM 644 O O . SER A 1 84 ? -18.781 -9.008 3.037 1 93.62 84 SER A O 1
ATOM 646 N N . GLU A 1 85 ? -19.547 -7.012 3.369 1 93.81 85 GLU A N 1
ATOM 647 C CA . GLU A 1 85 ? -18.594 -6.602 4.395 1 93.81 85 GLU A CA 1
ATOM 648 C C . GLU A 1 85 ? -19.25 -5.684 5.422 1 93.81 85 GLU A C 1
ATOM 650 O O . GLU A 1 85 ? -19.578 -4.539 5.117 1 93.81 85 GLU A O 1
ATOM 655 N N . PRO A 1 86 ? -19.5 -6.246 6.621 1 93.75 86 PRO A N 1
ATOM 656 C CA . PRO A 1 86 ? -20.031 -5.359 7.656 1 93.75 86 PRO A CA 1
ATOM 657 C C . PRO A 1 86 ? -19.172 -4.113 7.871 1 93.75 86 PRO A C 1
ATOM 659 O O . PRO A 1 86 ? -17.953 -4.176 7.75 1 93.75 86 PRO A O 1
ATOM 662 N N . VAL A 1 87 ? -19.812 -3.012 8.242 1 95.44 87 VAL A N 1
ATOM 663 C CA . VAL A 1 87 ? -19.109 -1.734 8.383 1 95.44 87 VAL A CA 1
ATOM 664 C C . VAL A 1 87 ? -18.047 -1.844 9.469 1 95.44 87 VAL A C 1
ATOM 666 O O . VAL A 1 87 ? -16.969 -1.248 9.352 1 95.44 87 VAL A O 1
ATOM 669 N N . THR A 1 88 ? -18.297 -2.627 10.539 1 96.75 88 THR A N 1
ATOM 670 C CA . THR A 1 88 ? -17.312 -2.799 11.609 1 96.75 88 THR A CA 1
ATOM 671 C C . THR A 1 88 ? -16.062 -3.496 11.094 1 96.75 88 THR A C 1
ATOM 673 O O . THR A 1 88 ? -14.945 -3.082 11.398 1 96.75 88 THR A O 1
ATOM 676 N N . LEU A 1 89 ? -16.312 -4.484 10.258 1 94.75 89 LEU A N 1
ATOM 677 C CA . LEU A 1 89 ? -15.18 -5.184 9.656 1 94.75 89 LEU A CA 1
ATOM 678 C C . LEU A 1 89 ? -14.422 -4.27 8.703 1 94.75 89 LEU A C 1
ATOM 680 O O . LEU A 1 89 ? -13.188 -4.281 8.68 1 94.75 89 LEU A O 1
ATOM 684 N N . ARG A 1 90 ? -15.141 -3.512 7.93 1 95.25 90 ARG A N 1
ATOM 685 C CA . ARG A 1 90 ? -14.531 -2.57 7 1 95.25 90 ARG A CA 1
ATOM 686 C C . ARG A 1 90 ? -13.641 -1.573 7.738 1 95.25 90 ARG A C 1
ATOM 688 O O . ARG A 1 90 ? -12.492 -1.351 7.348 1 95.25 90 ARG A O 1
ATOM 695 N N . ILE A 1 91 ? -14.148 -1.026 8.82 1 96.25 91 ILE A N 1
ATOM 696 C CA . ILE A 1 91 ? -13.398 -0.058 9.609 1 96.25 91 ILE A CA 1
ATOM 697 C C . ILE A 1 91 ? -12.172 -0.732 10.219 1 96.25 91 ILE A C 1
ATOM 699 O O . ILE A 1 91 ? -11.07 -0.18 10.188 1 96.25 91 ILE A O 1
ATOM 703 N N . ARG A 1 92 ? -12.359 -1.917 10.719 1 93.62 92 ARG A N 1
ATOM 704 C CA . ARG A 1 92 ? -11.258 -2.666 11.297 1 93.62 92 ARG A CA 1
ATOM 705 C C . ARG A 1 92 ? -10.141 -2.875 10.281 1 93.62 92 ARG A C 1
ATOM 707 O O . ARG A 1 92 ? -8.961 -2.717 10.602 1 93.62 92 ARG A O 1
ATOM 714 N N . ASN A 1 93 ? -10.516 -3.242 9.094 1 90.75 93 ASN A N 1
ATOM 715 C CA . ASN A 1 93 ? -9.531 -3.465 8.039 1 90.75 93 ASN A CA 1
ATOM 716 C C . ASN A 1 93 ? -8.797 -2.18 7.676 1 90.75 93 ASN A C 1
ATOM 718 O O . ASN A 1 93 ? -7.602 -2.209 7.375 1 90.75 93 ASN A O 1
ATOM 722 N N . ILE A 1 94 ? -9.508 -1.079 7.656 1 92 94 ILE A N 1
ATOM 723 C CA . ILE A 1 94 ? -8.883 0.215 7.398 1 92 94 ILE A CA 1
ATOM 724 C C . ILE A 1 94 ? -7.859 0.52 8.492 1 92 94 ILE A C 1
ATOM 726 O O . ILE A 1 94 ? -6.742 0.954 8.203 1 92 94 ILE A O 1
ATOM 730 N N . LEU A 1 95 ? -8.219 0.24 9.734 1 92.19 95 LEU A N 1
ATOM 731 C CA . LEU A 1 95 ? -7.344 0.53 10.867 1 92.19 95 LEU A CA 1
ATOM 732 C C . LEU A 1 95 ? -6.066 -0.304 10.805 1 92.19 95 LEU A C 1
ATOM 734 O O . LEU A 1 95 ? -5 0.157 11.211 1 92.19 95 LEU A O 1
ATOM 738 N N . ARG A 1 96 ? -6.188 -1.444 10.281 1 85 96 ARG A N 1
ATOM 739 C CA . ARG A 1 96 ? -5.023 -2.32 10.164 1 85 96 ARG A CA 1
ATOM 740 C C . ARG A 1 96 ? -3.998 -1.735 9.195 1 85 96 ARG A C 1
ATOM 742 O O . ARG A 1 96 ? -2.799 -1.993 9.328 1 85 96 ARG A O 1
ATOM 749 N N . GLU A 1 97 ? -4.539 -1.013 8.336 1 83 97 GLU A N 1
ATOM 750 C CA . GLU A 1 97 ? -3.654 -0.368 7.367 1 83 97 GLU A CA 1
ATOM 751 C C . GLU A 1 97 ? -3.059 0.917 7.938 1 83 97 GLU A C 1
ATOM 753 O O . GLU A 1 97 ? -1.955 1.316 7.562 1 83 97 GLU A O 1
ATOM 758 N N . TYR A 1 98 ? -3.803 1.573 8.836 1 82.25 98 TYR A N 1
ATOM 759 C CA . TYR A 1 98 ? -3.336 2.75 9.555 1 82.25 98 TYR A CA 1
ATOM 760 C C . TYR A 1 98 ? -2.682 2.357 10.875 1 82.25 98 TYR A C 1
ATOM 762 O O . TYR A 1 98 ? -3.301 2.459 11.938 1 82.25 98 TYR A O 1
ATOM 770 N N . SER A 1 99 ? -1.515 2.033 10.961 1 73.12 99 SER A N 1
ATOM 771 C CA . SER A 1 99 ? -0.948 1.251 12.055 1 73.12 99 SER A CA 1
ATOM 772 C C . SER A 1 99 ? -0.563 2.141 13.234 1 73.12 99 SER A C 1
ATOM 774 O O . SER A 1 99 ? -0.217 1.645 14.305 1 73.12 99 SER A O 1
ATOM 776 N N . GLN A 1 100 ? -0.683 3.434 13.148 1 79.44 100 GLN A N 1
ATOM 777 C CA . GLN A 1 100 ? -0.286 4.281 14.266 1 79.44 100 GLN A CA 1
ATOM 778 C C . GLN A 1 100 ? -1.455 5.129 14.758 1 79.44 100 GLN A C 1
ATOM 780 O O . GLN A 1 100 ? -2.146 5.762 13.953 1 79.44 100 GLN A O 1
ATOM 785 N N . ASP A 1 101 ? -1.546 5.23 16.062 1 86.56 101 ASP A N 1
ATOM 786 C CA . ASP A 1 101 ? -2.617 6.02 16.672 1 86.56 101 ASP A CA 1
ATOM 787 C C . ASP A 1 101 ? -2.482 7.496 16.297 1 86.56 101 ASP A C 1
ATOM 789 O O . ASP A 1 101 ? -3.482 8.172 16.062 1 86.56 101 ASP A O 1
ATOM 793 N N . ALA A 1 102 ? -1.276 7.914 16.219 1 87.94 102 ALA A N 1
ATOM 794 C CA . ALA A 1 102 ? -1.012 9.336 16.016 1 87.94 102 ALA A CA 1
ATOM 795 C C . ALA A 1 102 ? -1.373 9.773 14.602 1 87.94 102 ALA A C 1
ATOM 797 O O . ALA A 1 102 ? -1.396 10.969 14.305 1 87.94 102 ALA A O 1
ATOM 798 N N . ASP A 1 103 ? -1.751 8.82 13.766 1 90.62 103 ASP A N 1
ATOM 799 C CA . ASP A 1 103 ? -2.217 9.148 12.422 1 90.62 103 ASP A CA 1
ATOM 800 C C . ASP A 1 103 ? -3.465 10.023 12.477 1 90.62 103 ASP A C 1
ATOM 802 O O . ASP A 1 103 ? -3.732 10.789 11.547 1 90.62 103 ASP A O 1
ATOM 806 N N . VAL A 1 104 ? -4.176 9.945 13.57 1 96.19 104 VAL A N 1
ATOM 807 C CA . VAL A 1 104 ? -5.43 10.672 13.727 1 96.19 104 VAL A CA 1
ATOM 808 C C . VAL A 1 104 ? -5.176 12.172 13.625 1 96.19 104 VAL A C 1
ATOM 810 O O . VAL A 1 104 ? -5.984 12.906 13.055 1 96.19 104 VAL A O 1
ATOM 813 N N . PHE A 1 105 ? -4.055 12.648 14.156 1 97.25 105 PHE A N 1
ATOM 814 C CA . PHE A 1 105 ? -3.746 14.078 14.141 1 97.25 105 PHE A CA 1
ATOM 815 C C . PHE A 1 105 ? -3.578 14.586 12.719 1 97.25 105 PHE A C 1
ATOM 817 O O . PHE A 1 105 ? -4.094 15.648 12.367 1 97.25 105 PHE A O 1
ATOM 824 N N . GLN A 1 106 ? -2.893 13.82 11.891 1 95.56 106 GLN A N 1
ATOM 825 C CA . GLN A 1 106 ? -2.674 14.227 10.508 1 95.56 106 GLN A CA 1
ATOM 826 C C . GLN A 1 106 ? -3.973 14.18 9.711 1 95.56 106 GLN A C 1
ATOM 828 O O . GLN A 1 106 ? -4.227 15.055 8.875 1 95.56 106 GLN A O 1
ATOM 833 N N . GLU A 1 107 ? -4.789 13.141 9.969 1 94.88 107 GLU A N 1
ATOM 834 C CA . GLU A 1 107 ? -6.047 13.016 9.234 1 94.88 107 GLU A CA 1
ATOM 835 C C . GLU A 1 107 ? -7.004 14.148 9.57 1 94.88 107 GLU A C 1
ATOM 837 O O . GLU A 1 107 ? -7.672 14.688 8.688 1 94.88 107 GLU A O 1
ATOM 842 N N . LEU A 1 108 ? -7.059 14.523 10.844 1 97.31 108 LEU A N 1
ATOM 843 C CA . LEU A 1 108 ? -7.945 15.602 11.258 1 97.31 108 LEU A CA 1
ATOM 844 C C . LEU A 1 108 ? -7.402 16.953 10.805 1 97.31 108 LEU A C 1
ATOM 846 O O . LEU A 1 108 ? -8.172 17.859 10.477 1 97.31 108 LEU A O 1
ATOM 850 N N . LEU A 1 109 ? -6.082 17.078 10.812 1 97.5 109 LEU A N 1
ATOM 851 C CA . LEU A 1 109 ? -5.465 18.281 10.281 1 97.5 109 LEU A CA 1
ATOM 852 C C . LEU A 1 109 ? -5.738 18.422 8.789 1 97.5 109 LEU A C 1
ATOM 854 O O . LEU A 1 109 ? -5.98 19.531 8.297 1 97.5 109 LEU A O 1
ATOM 858 N N . GLN A 1 110 ? -5.641 17.312 8.086 1 95 110 GLN A N 1
ATOM 859 C CA . GLN A 1 110 ? -5.965 17.312 6.664 1 95 110 GLN A CA 1
ATOM 860 C C . GLN A 1 110 ? -7.391 17.797 6.426 1 95 110 GLN A C 1
ATOM 862 O O . GLN A 1 110 ? -7.645 18.578 5.5 1 95 110 GLN A O 1
ATOM 867 N N . ASN A 1 111 ? -8.328 17.312 7.246 1 94.06 111 ASN A N 1
ATOM 868 C CA . ASN A 1 111 ? -9.711 17.766 7.137 1 94.06 111 ASN A CA 1
ATOM 869 C C . ASN A 1 111 ? -9.836 19.266 7.375 1 94.06 111 ASN A C 1
ATOM 871 O O . ASN A 1 111 ? -10.586 19.953 6.68 1 94.06 111 ASN A O 1
ATOM 875 N N . ALA A 1 112 ? -9.164 19.75 8.352 1 97.31 112 ALA A N 1
ATOM 876 C CA . ALA A 1 112 ? -9.156 21.188 8.641 1 97.31 112 ALA A CA 1
ATOM 877 C C . ALA A 1 112 ? -8.633 21.984 7.449 1 97.31 112 ALA A C 1
ATOM 879 O O . ALA A 1 112 ? -9.234 22.984 7.047 1 97.31 112 ALA A O 1
ATOM 880 N N . GLU A 1 113 ? -7.504 21.531 6.883 1 96.62 113 GLU A N 1
ATOM 881 C CA . GLU A 1 113 ? -6.906 22.172 5.715 1 96.62 113 GLU A CA 1
ATOM 882 C C . GLU A 1 113 ? -7.871 22.172 4.531 1 96.62 113 GLU A C 1
ATOM 884 O O . GLU A 1 113 ? -8.031 23.188 3.859 1 96.62 113 GLU A O 1
ATOM 889 N N . ASP A 1 114 ? -8.523 21.031 4.285 1 94.38 114 ASP A N 1
ATOM 890 C CA . ASP A 1 114 ? -9.453 20.891 3.172 1 94.38 114 ASP A CA 1
ATOM 891 C C . ASP A 1 114 ? -10.672 21.781 3.346 1 94.38 114 ASP A C 1
ATOM 893 O O . ASP A 1 114 ? -11.258 22.25 2.361 1 94.38 114 ASP A O 1
ATOM 897 N N . ALA A 1 115 ? -11.016 22.062 4.637 1 94.44 115 ALA A N 1
ATOM 898 C CA . ALA A 1 115 ? -12.172 22.906 4.941 1 94.44 115 ALA A CA 1
ATOM 899 C C . ALA A 1 115 ? -11.812 24.391 4.879 1 94.44 115 ALA A C 1
ATOM 901 O O . ALA A 1 115 ? -12.688 25.25 4.938 1 94.44 115 ALA A O 1
ATOM 902 N N . GLY A 1 116 ? -10.531 24.672 4.793 1 95.06 116 GLY A N 1
ATOM 903 C CA . GLY A 1 116 ? -10.07 26.047 4.715 1 95.06 116 GLY A CA 1
ATOM 904 C C . GLY A 1 116 ? -9.852 26.672 6.074 1 95.06 116 GLY A C 1
ATOM 905 O O . GLY A 1 116 ? -9.875 27.906 6.207 1 95.06 116 GLY A O 1
ATOM 906 N N . ALA A 1 117 ? -9.688 25.875 7.09 1 97.81 117 ALA A N 1
ATOM 907 C CA . ALA A 1 117 ? -9.453 26.391 8.438 1 97.81 117 ALA A CA 1
ATOM 908 C C . ALA A 1 117 ? -8.086 27.062 8.539 1 97.81 117 ALA A C 1
ATOM 910 O O . ALA A 1 117 ? -7.203 26.828 7.711 1 97.81 117 ALA A O 1
ATOM 911 N N . GLN A 1 118 ? -7.961 27.891 9.539 1 98.06 118 GLN A N 1
ATOM 912 C CA . GLN A 1 118 ? -6.699 28.562 9.805 1 98.06 118 GLN A CA 1
ATOM 913 C C . GLN A 1 118 ? -5.992 27.969 11.016 1 98.06 118 GLN A C 1
ATOM 915 O O . GLN A 1 118 ? -4.773 28.094 11.156 1 98.06 118 GLN A O 1
ATOM 920 N N . THR A 1 119 ? -6.816 27.406 11.805 1 98.38 119 THR A N 1
ATOM 921 C CA . THR A 1 119 ? -6.266 26.797 13.008 1 98.38 119 THR A CA 1
ATOM 922 C C . THR A 1 119 ? -6.82 25.391 13.211 1 98.38 119 THR A C 1
ATOM 924 O O . THR A 1 119 ? -7.922 25.078 12.75 1 98.38 119 THR A O 1
ATOM 927 N N . CYS A 1 120 ? -6.066 24.516 13.82 1 98.62 120 CYS A N 1
ATOM 928 C CA . CYS A 1 120 ? -6.441 23.172 14.258 1 98.62 120 CYS A CA 1
ATOM 929 C C . CYS A 1 120 ? -5.953 22.906 15.672 1 98.62 120 CYS A C 1
ATOM 931 O O . CYS A 1 120 ? -4.746 22.906 15.93 1 98.62 120 CYS A O 1
ATOM 933 N N . ARG A 1 121 ? -6.855 22.672 16.578 1 98.56 121 ARG A N 1
ATOM 934 C CA . ARG A 1 121 ? -6.52 22.547 17.984 1 98.56 121 ARG A CA 1
ATOM 935 C C . ARG A 1 121 ? -6.969 21.188 18.531 1 98.56 121 ARG A C 1
ATOM 937 O O . ARG A 1 121 ? -8.039 20.703 18.188 1 98.56 121 ARG A O 1
ATOM 944 N N . PHE A 1 122 ? -6.09 20.578 19.328 1 98.69 122 PHE A N 1
ATOM 945 C CA . PHE A 1 122 ? -6.391 19.312 19.984 1 98.69 122 PHE A CA 1
ATOM 946 C C . PHE A 1 122 ? -6.359 19.484 21.5 1 98.69 122 PHE A C 1
ATOM 948 O O . PHE A 1 122 ? -5.605 20.297 22.031 1 98.69 122 PHE A O 1
ATOM 955 N N . LEU A 1 123 ? -7.172 18.734 22.188 1 98.62 123 LEU A N 1
ATOM 956 C CA . LEU A 1 123 ? -7.23 18.734 23.641 1 98.62 123 LEU A CA 1
ATOM 957 C C . LEU A 1 123 ? -7.375 17.312 24.188 1 98.62 123 LEU A C 1
ATOM 959 O O . LEU A 1 123 ? -8.297 16.594 23.812 1 98.62 123 LEU A O 1
ATOM 963 N N . VAL A 1 124 ? -6.395 16.875 24.938 1 98.31 124 VAL A N 1
ATOM 964 C CA . VAL A 1 124 ? -6.562 15.664 25.734 1 98.31 124 VAL A CA 1
ATOM 965 C C . VAL A 1 124 ? -7.289 16 27.031 1 98.31 124 VAL A C 1
ATOM 967 O O . VAL A 1 124 ? -6.711 16.609 27.938 1 98.31 124 VAL A O 1
ATOM 970 N N . ASP A 1 125 ? -8.516 15.609 27.125 1 98.19 125 ASP A N 1
ATOM 971 C CA . ASP A 1 125 ? -9.414 15.922 28.234 1 98.19 125 ASP A CA 1
ATOM 972 C C . ASP A 1 125 ? -9.617 14.711 29.141 1 98.19 125 ASP A C 1
ATOM 974 O O . ASP A 1 125 ? -10.297 13.75 28.766 1 98.19 125 ASP A O 1
ATOM 978 N N . LEU A 1 126 ? -9.117 14.773 30.391 1 97 126 LEU A N 1
ATOM 979 C CA . LEU A 1 126 ? -9.188 13.617 31.266 1 97 126 LEU A CA 1
ATOM 980 C C . LEU A 1 126 ? -10.312 13.773 32.281 1 97 126 LEU A C 1
ATOM 982 O O . LEU A 1 126 ? -10.375 13.023 33.25 1 97 126 LEU A O 1
ATOM 986 N N . ARG A 1 127 ? -11.242 14.672 32.094 1 94.69 127 ARG A N 1
ATOM 987 C CA . ARG A 1 127 ? -12.375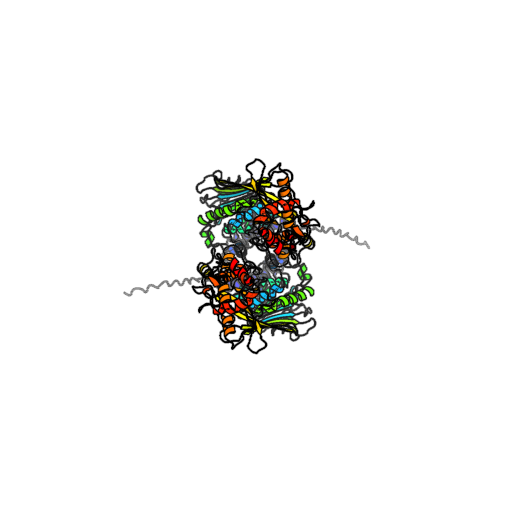 14.852 33 1 94.69 127 ARG A CA 1
ATOM 988 C C . ARG A 1 127 ? -13.32 13.656 32.938 1 94.69 127 ARG A C 1
ATOM 990 O O . ARG A 1 127 ? -13.406 12.984 31.891 1 94.69 127 ARG A O 1
ATOM 997 N N . GLN A 1 128 ? -14.023 13.484 34 1 91.94 128 GLN A N 1
ATOM 998 C CA . GLN A 1 128 ? -15.086 12.477 34.094 1 91.94 128 GLN A CA 1
ATOM 999 C C . GLN A 1 128 ? -16.438 13.133 34.375 1 91.94 128 GLN A C 1
ATOM 1001 O O . GLN A 1 128 ? -16.531 14.016 35.219 1 91.94 128 GLN A O 1
ATOM 1006 N N . HIS A 1 129 ? -17.406 12.711 33.562 1 85.75 129 HIS A N 1
ATOM 1007 C CA . HIS A 1 129 ? -18.75 13.234 33.781 1 85.75 129 HIS A CA 1
ATOM 1008 C C . HIS A 1 129 ? -19.734 12.125 34.094 1 85.75 129 HIS A C 1
ATOM 1010 O O . HIS A 1 129 ? -20.734 11.945 33.406 1 85.75 129 HIS A O 1
ATOM 1016 N N . ASP A 1 130 ? -19.5 11.102 35 1 67.56 130 ASP A N 1
ATOM 1017 C CA . ASP A 1 130 ? -20.219 9.859 35.219 1 67.56 130 ASP A CA 1
ATOM 1018 C C . ASP A 1 130 ? -21.375 10.07 36.188 1 67.56 130 ASP A C 1
ATOM 1020 O O . ASP A 1 130 ? -21.922 9.109 36.75 1 67.56 130 ASP A O 1
ATOM 1024 N N . ASP A 1 131 ? -22 11.18 36.406 1 67.06 131 ASP A N 1
ATOM 1025 C CA . ASP A 1 131 ? -22.938 11.297 37.5 1 67.06 131 ASP A CA 1
ATOM 1026 C C . ASP A 1 131 ? -24.266 10.609 37.188 1 67.06 131 ASP A C 1
ATOM 1028 O O . ASP A 1 131 ? -24.641 9.625 37.812 1 67.06 131 ASP A O 1
ATOM 1032 N N . THR A 1 132 ? -25.156 11.172 36.438 1 71.25 132 THR A N 1
ATOM 1033 C CA . THR A 1 132 ? -26.516 10.68 36.188 1 71.25 132 THR A CA 1
ATOM 1034 C C . THR A 1 132 ? -26.703 10.328 34.688 1 71.25 132 THR A C 1
ATOM 1036 O O . THR A 1 132 ? -26.016 10.891 33.844 1 71.25 132 THR A O 1
ATOM 1039 N N . THR A 1 133 ? -27.375 9.188 34.438 1 79.12 133 THR A N 1
ATOM 1040 C CA . THR A 1 133 ? -27.609 8.742 33.062 1 79.12 133 THR A CA 1
ATOM 1041 C C . THR A 1 133 ? -28.984 9.227 32.594 1 79.12 133 THR A C 1
ATOM 1043 O O . THR A 1 133 ? -29.344 8.984 31.438 1 79.12 133 THR A O 1
ATOM 1046 N N . GLU A 1 134 ? -29.766 9.906 33.375 1 84.56 134 GLU A N 1
ATOM 1047 C CA . GLU A 1 134 ? -31.141 10.25 33.031 1 84.56 134 GLU A CA 1
ATOM 1048 C C . GLU A 1 134 ? -31.203 11.219 31.859 1 84.56 134 GLU A C 1
ATOM 1050 O O . GLU A 1 134 ? -32.125 11.148 31.031 1 84.56 134 GLU A O 1
ATOM 1055 N N . GLY A 1 135 ? -30.281 12.016 31.688 1 91.31 135 GLY A N 1
ATOM 1056 C CA . GLY A 1 135 ? -30.297 13.031 30.641 1 91.31 135 GLY A CA 1
ATOM 1057 C C . GLY A 1 135 ? -29.422 12.688 29.453 1 91.31 135 GLY A C 1
ATOM 1058 O O . GLY A 1 135 ? -29 13.57 28.703 1 91.31 135 GLY A O 1
ATOM 1059 N N . LEU A 1 136 ? -29.188 11.391 29.266 1 94.56 136 LEU A N 1
ATOM 1060 C CA . LEU A 1 136 ? -28.422 10.922 28.109 1 94.56 136 LEU A CA 1
ATOM 1061 C C . LEU A 1 136 ? -29.359 10.562 26.953 1 94.56 136 LEU A C 1
ATOM 1063 O O . LEU A 1 136 ? -30.531 10.281 27.156 1 94.56 136 LEU A O 1
ATOM 1067 N N . LEU A 1 137 ? -28.859 10.625 25.703 1 94.12 137 LEU A N 1
ATOM 1068 C CA . LEU A 1 137 ? -29.625 10.203 24.531 1 94.12 137 LEU A CA 1
ATOM 1069 C C . LEU A 1 137 ? -30 8.727 24.641 1 94.12 137 LEU A C 1
ATOM 1071 O O . LEU A 1 137 ? -31.078 8.328 24.203 1 94.12 137 LEU A O 1
ATOM 1075 N N . ASP A 1 138 ? -29.141 7.961 25.172 1 94.31 138 ASP A N 1
ATOM 1076 C CA . ASP A 1 138 ? -29.234 6.523 25.391 1 94.31 138 ASP A CA 1
ATOM 1077 C C . ASP A 1 138 ? -28.375 6.094 26.578 1 94.31 138 ASP A C 1
ATOM 1079 O O . ASP A 1 138 ? -27.281 6.613 26.781 1 94.31 138 ASP A O 1
ATOM 1083 N N . PRO A 1 139 ? -28.875 5.141 27.391 1 93 139 PRO A N 1
ATOM 1084 C CA . PRO A 1 139 ? -28.078 4.699 28.531 1 93 139 PRO A CA 1
ATOM 1085 C C . PRO A 1 139 ? -26.688 4.195 28.125 1 93 139 PRO A C 1
ATOM 1087 O O . PRO A 1 139 ? -25.734 4.316 28.891 1 93 139 PRO A O 1
ATOM 1090 N N . GLY A 1 140 ? -26.578 3.633 26.922 1 94.06 140 GLY A N 1
ATOM 1091 C CA . GLY A 1 140 ? -25.312 3.131 26.422 1 94.06 140 GLY A CA 1
ATOM 1092 C C . GLY A 1 140 ? -24.266 4.219 26.25 1 94.06 140 GLY A C 1
ATOM 1093 O O . GLY A 1 140 ? -23.062 3.932 26.188 1 94.06 140 GLY A O 1
ATOM 1094 N N . MET A 1 141 ? -24.703 5.496 26.25 1 96.12 141 MET A N 1
ATOM 1095 C CA . MET A 1 141 ? -23.797 6.629 26.047 1 96.12 141 MET A CA 1
ATOM 1096 C C . MET A 1 141 ? -23.062 6.977 27.328 1 96.12 141 MET A C 1
ATOM 1098 O O . MET A 1 141 ? -22.141 7.797 27.312 1 96.12 141 MET A O 1
ATOM 1102 N N . ALA A 1 142 ? -23.375 6.336 28.391 1 94.88 142 ALA A N 1
ATOM 1103 C CA . ALA A 1 142 ? -22.703 6.598 29.656 1 94.88 142 ALA A CA 1
ATOM 1104 C C . ALA A 1 142 ? -21.203 6.352 29.562 1 94.88 142 ALA A C 1
ATOM 1106 O O . ALA A 1 142 ? -20.406 7.09 30.141 1 94.88 142 ALA A O 1
ATOM 1107 N N . ALA A 1 143 ? -20.844 5.375 28.797 1 94.19 143 ALA A N 1
ATOM 1108 C CA . ALA A 1 143 ? -19.438 5 28.656 1 94.19 143 ALA A CA 1
ATOM 1109 C C . ALA A 1 143 ? -18.672 6.074 27.891 1 94.19 143 ALA A C 1
ATOM 1111 O O . ALA A 1 143 ? -17.438 6.105 27.938 1 94.19 143 ALA A O 1
ATOM 1112 N N . CYS A 1 144 ? -19.375 7.016 27.25 1 95.75 144 CYS A N 1
ATOM 1113 C CA . CYS A 1 144 ? -18.75 8 26.375 1 95.75 144 CYS A CA 1
ATOM 1114 C C . CYS A 1 144 ? -18.641 9.352 27.062 1 95.75 144 CYS A C 1
ATOM 1116 O O . CYS A 1 144 ? -18.25 10.344 26.438 1 95.75 144 CYS A O 1
ATOM 1118 N N . GLN A 1 145 ? -18.922 9.453 28.359 1 95.31 145 GLN A N 1
ATOM 1119 C CA . GLN A 1 145 ? -18.953 10.727 29.062 1 95.31 145 GLN A CA 1
ATOM 1120 C C . GLN A 1 145 ? -17.656 10.977 29.828 1 95.31 145 GLN A C 1
ATOM 1122 O O . GLN A 1 145 ? -17.531 11.969 30.547 1 95.31 145 GLN A O 1
ATOM 1127 N N . GLY A 1 146 ? -16.656 10.047 29.625 1 94.69 146 GLY A N 1
ATOM 1128 C CA . GLY A 1 146 ? -15.375 10.164 30.297 1 94.69 146 GLY A CA 1
ATOM 1129 C C . GLY A 1 146 ? -14.32 10.875 29.469 1 94.69 146 GLY A C 1
ATOM 1130 O O . GLY A 1 146 ? -14.648 11.742 28.656 1 94.69 146 GLY A O 1
ATOM 1131 N N . PRO A 1 147 ? -13.031 10.57 29.781 1 96.81 147 PRO A N 1
ATOM 1132 C CA . PRO A 1 147 ? -11.914 11.195 29.062 1 96.81 147 PRO A CA 1
ATOM 1133 C C . PRO A 1 147 ? -12.016 11.039 27.547 1 96.81 147 PRO A C 1
ATOM 1135 O O . PRO A 1 147 ? -12.555 10.031 27.062 1 96.81 147 PRO A O 1
ATOM 1138 N N . ALA A 1 148 ? -11.523 12.07 26.875 1 98.31 148 ALA A N 1
ATOM 1139 C CA . ALA A 1 148 ? -11.672 12.094 25.422 1 98.31 148 ALA A CA 1
ATOM 1140 C C . ALA A 1 148 ? -10.586 12.938 24.766 1 98.31 148 ALA A C 1
ATOM 1142 O O . ALA A 1 148 ? -9.93 13.75 25.438 1 98.31 148 ALA A O 1
ATOM 1143 N N . LEU A 1 149 ? -10.359 12.648 23.516 1 98.75 149 LEU A N 1
ATOM 1144 C CA . LEU A 1 149 ? -9.617 13.562 22.656 1 98.75 149 LEU A CA 1
ATOM 1145 C C . LEU A 1 149 ? -10.57 14.492 21.906 1 98.75 149 LEU A C 1
ATOM 1147 O O . LEU A 1 149 ? -11.539 14.039 21.297 1 98.75 149 LEU A O 1
ATOM 1151 N N . TRP A 1 150 ? -10.297 15.797 22.047 1 98.75 150 TRP A N 1
ATOM 1152 C CA . TRP A 1 150 ? -11.031 16.797 21.266 1 98.75 150 TRP A CA 1
ATOM 1153 C C . TRP A 1 150 ? -10.203 17.297 20.094 1 98.75 150 TRP A C 1
ATOM 1155 O O . TRP A 1 150 ? -8.984 17.453 20.203 1 98.75 150 TRP A O 1
ATOM 1165 N N . ALA A 1 151 ? -10.828 17.5 18.984 1 98.81 151 ALA A N 1
ATOM 1166 C CA . ALA A 1 151 ? -10.242 18.188 17.844 1 98.81 151 ALA A CA 1
ATOM 1167 C C . ALA A 1 151 ? -11.141 19.328 17.359 1 98.81 151 ALA A C 1
ATOM 1169 O O . ALA A 1 151 ? -12.359 19.156 17.266 1 98.81 151 ALA A O 1
ATOM 1170 N N . GLN A 1 152 ? -10.508 20.469 17.156 1 98.69 152 GLN A N 1
ATOM 1171 C CA . GLN A 1 152 ? -11.273 21.656 16.781 1 98.69 152 GLN A CA 1
ATOM 1172 C C . GLN A 1 152 ? -10.594 22.406 15.633 1 98.69 152 GLN A C 1
ATOM 1174 O O . GLN A 1 152 ? -9.375 22.531 15.609 1 98.69 152 GLN A O 1
ATOM 1179 N N . ASN A 1 153 ? -11.383 22.812 14.695 1 98.44 153 ASN A N 1
ATOM 1180 C CA . ASN A 1 153 ? -10.914 23.797 13.727 1 98.44 153 ASN A CA 1
ATOM 1181 C C . ASN A 1 153 ? -11.938 24.906 13.5 1 98.44 153 ASN A C 1
ATOM 1183 O O . ASN A 1 153 ? -13.078 24.797 13.961 1 98.44 153 ASN A O 1
ATOM 1187 N N . ASP A 1 154 ? -11.57 26.031 12.891 1 98.38 154 ASP A N 1
ATOM 1188 C CA . ASP A 1 154 ? -12.406 27.219 12.836 1 98.38 154 ASP A CA 1
ATOM 1189 C C . ASP A 1 154 ? -13.18 27.297 11.523 1 98.38 154 ASP A C 1
ATOM 1191 O O . ASP A 1 154 ? -13.656 28.359 11.133 1 98.38 154 ASP A O 1
ATOM 1195 N N . ALA A 1 155 ? -13.281 26.203 10.805 1 97.88 155 ALA A N 1
ATOM 1196 C CA . ALA A 1 155 ? -14.086 26.141 9.586 1 97.88 155 ALA A CA 1
ATOM 1197 C C . ALA A 1 155 ? -15.375 25.359 9.812 1 97.88 155 ALA A C 1
ATOM 1199 O O . ALA A 1 155 ? -15.391 24.391 10.586 1 97.88 155 ALA A O 1
ATOM 1200 N N . LEU A 1 156 ? -16.406 25.75 9.117 1 97.62 156 LEU A N 1
ATOM 1201 C CA . LEU A 1 156 ? -17.703 25.062 9.188 1 97.62 156 LEU A CA 1
ATOM 1202 C C . LEU A 1 156 ? -17.766 23.938 8.156 1 97.62 156 LEU A C 1
ATOM 1204 O O . LEU A 1 156 ? -17.234 24.062 7.051 1 97.62 156 LEU A O 1
ATOM 1208 N N . PHE A 1 157 ? -18.438 22.875 8.57 1 95.38 157 PHE A N 1
ATOM 1209 C CA . PHE A 1 157 ? -18.781 21.844 7.605 1 95.38 157 PHE A CA 1
ATOM 1210 C C . PHE A 1 157 ? -19.781 22.359 6.586 1 95.38 157 PHE A C 1
ATOM 1212 O O . PHE A 1 157 ? -20.781 23 6.957 1 95.38 157 PHE A O 1
ATOM 1219 N N . SER A 1 158 ? -19.516 22.094 5.371 1 94.19 158 SER A N 1
ATOM 1220 C CA . SER A 1 158 ? -20.531 22.328 4.336 1 94.19 158 SER A CA 1
ATOM 1221 C C . SER A 1 158 ? -21.531 21.172 4.277 1 94.19 158 SER A C 1
ATOM 1223 O O . SER A 1 158 ? -21.344 20.141 4.926 1 94.19 158 SER A O 1
ATOM 1225 N N . LYS A 1 159 ? -22.594 21.375 3.508 1 94.25 159 LYS A N 1
ATOM 1226 C CA . LYS A 1 159 ? -23.562 20.312 3.293 1 94.25 159 LYS A CA 1
ATOM 1227 C C . LYS A 1 159 ? -22.891 19.078 2.686 1 94.25 159 LYS A C 1
ATOM 1229 O O . LYS A 1 159 ? -23.172 17.953 3.082 1 94.25 159 LYS A O 1
ATOM 1234 N N . ALA A 1 160 ? -21.984 19.312 1.8 1 92.19 160 ALA A N 1
ATOM 1235 C CA . ALA A 1 160 ? -21.25 18.219 1.155 1 92.19 160 ALA A CA 1
ATOM 1236 C C . ALA A 1 160 ? -20.359 17.484 2.156 1 92.19 160 ALA A C 1
ATOM 1238 O O . ALA A 1 160 ? -20.203 16.266 2.076 1 92.19 160 ALA A O 1
ATOM 1239 N N . ASP A 1 161 ? -19.844 18.234 3.061 1 93 161 ASP A N 1
ATOM 1240 C CA . ASP A 1 161 ? -18.969 17.625 4.066 1 93 161 ASP A CA 1
ATOM 1241 C C . ASP A 1 161 ? -19.75 16.641 4.934 1 93 161 ASP A C 1
ATOM 1243 O O . ASP A 1 161 ? -19.281 15.547 5.234 1 93 161 ASP A O 1
ATOM 1247 N N . PHE A 1 162 ? -20.969 17.047 5.305 1 95.19 162 PHE A N 1
ATOM 1248 C CA . PHE A 1 162 ? -21.797 16.188 6.133 1 95.19 162 PHE A CA 1
ATOM 1249 C C . PHE A 1 162 ? -22.156 14.906 5.391 1 95.19 162 PHE A C 1
ATOM 1251 O O . PHE A 1 162 ? -22.219 13.836 5.992 1 95.19 162 PHE A O 1
ATOM 1258 N N . THR A 1 163 ? -22.375 15.008 4.148 1 93.44 163 THR A N 1
ATOM 1259 C CA . THR A 1 163 ? -22.703 13.844 3.334 1 93.44 163 THR A CA 1
ATOM 1260 C C . THR A 1 163 ? -21.469 12.969 3.113 1 93.44 163 THR A C 1
ATOM 1262 O O . THR A 1 163 ? -21.562 11.742 3.15 1 93.44 163 THR A O 1
ATOM 1265 N N . ASN A 1 164 ? -20.359 13.594 2.93 1 92 164 ASN A N 1
ATOM 1266 C CA . ASN A 1 164 ? -19.141 12.875 2.559 1 92 164 ASN A CA 1
ATOM 1267 C C . ASN A 1 164 ? -18.547 12.125 3.748 1 92 164 ASN A C 1
ATOM 1269 O O . ASN A 1 164 ? -17.938 11.07 3.578 1 92 164 ASN A O 1
ATOM 1273 N N . ILE A 1 165 ? -18.75 12.633 4.898 1 94.62 165 ILE A N 1
ATOM 1274 C CA . ILE A 1 165 ? -18.078 12.07 6.062 1 94.62 165 ILE A CA 1
ATOM 1275 C C . ILE A 1 165 ? -18.625 10.672 6.34 1 94.62 165 ILE A C 1
ATOM 1277 O O . ILE A 1 165 ? -17.953 9.852 6.969 1 94.62 165 ILE A O 1
ATOM 1281 N N . ILE A 1 166 ? -19.891 10.352 5.883 1 95 166 ILE A N 1
ATOM 1282 C CA . ILE A 1 166 ? -20.469 9.047 6.18 1 95 166 ILE A CA 1
ATOM 1283 C C . ILE A 1 166 ? -20.297 8.117 4.984 1 95 166 ILE A C 1
ATOM 1285 O O . ILE A 1 166 ? -20.703 6.953 5.031 1 95 166 ILE A O 1
ATOM 1289 N N . ARG A 1 167 ? -19.828 8.641 3.943 1 93.5 167 ARG A N 1
ATOM 1290 C CA . ARG A 1 167 ? -19.625 7.828 2.744 1 93.5 167 ARG A CA 1
ATOM 1291 C C . ARG A 1 167 ? -18.203 7.27 2.682 1 93.5 167 ARG A C 1
ATOM 1293 O O . ARG A 1 167 ? -17.344 7.84 2.016 1 93.5 167 ARG A O 1
ATOM 1300 N N . LEU A 1 168 ? -18.078 6.145 3.225 1 93.5 168 LEU A N 1
ATOM 1301 C CA . LEU A 1 168 ? -16.766 5.52 3.295 1 93.5 168 LEU A CA 1
ATOM 1302 C C . LEU A 1 168 ? -16.25 5.168 1.9 1 93.5 168 LEU A C 1
ATOM 1304 O O . LEU A 1 168 ? -16.984 4.594 1.094 1 93.5 168 LEU A O 1
ATOM 1308 N N . GLY A 1 169 ? -15.039 5.598 1.573 1 91.38 169 GLY A N 1
ATOM 1309 C CA . GLY A 1 169 ? -14.375 5.207 0.34 1 91.38 169 GLY A CA 1
ATOM 1310 C C . GLY A 1 169 ? -14.922 5.922 -0.884 1 91.38 169 GLY A C 1
ATOM 1311 O O . GLY A 1 169 ? -14.57 5.582 -2.016 1 91.38 169 GLY A O 1
ATOM 1312 N N . ALA A 1 170 ? -15.75 6.863 -0.76 1 88.19 170 ALA A N 1
ATOM 1313 C CA . ALA A 1 170 ? -16.422 7.496 -1.896 1 88.19 170 ALA A CA 1
ATOM 1314 C C . ALA A 1 170 ? -15.461 8.406 -2.658 1 88.19 170 ALA A C 1
ATOM 1316 O O . ALA A 1 170 ? -15.672 8.688 -3.842 1 88.19 170 ALA A O 1
ATOM 1317 N N . ALA A 1 171 ? -14.461 8.797 -2.096 1 80.12 171 ALA A N 1
ATOM 1318 C CA . ALA A 1 171 ? -13.43 9.602 -2.754 1 80.12 171 ALA A CA 1
ATOM 1319 C C . ALA A 1 171 ? -14.039 10.789 -3.482 1 80.12 171 ALA A C 1
ATOM 1321 O O . ALA A 1 171 ? -13.703 11.062 -4.637 1 80.12 171 ALA A O 1
ATOM 1322 N N . THR A 1 172 ? -14.938 11.477 -2.885 1 79 172 THR A N 1
ATOM 1323 C CA . THR A 1 172 ? -15.68 12.562 -3.51 1 79 172 THR A CA 1
ATOM 1324 C C . THR A 1 172 ? -14.773 13.758 -3.789 1 79 172 THR A C 1
ATOM 1326 O O . THR A 1 172 ? -15.055 14.57 -4.668 1 79 172 THR A O 1
ATOM 1329 N N . LYS A 1 173 ? -13.641 13.797 -3.143 1 75.19 173 LYS A N 1
ATOM 1330 C CA . LYS A 1 173 ? -12.727 14.922 -3.275 1 75.19 173 LYS A CA 1
ATOM 1331 C C . LYS A 1 173 ? -11.617 14.617 -4.277 1 75.19 173 LYS A C 1
ATOM 1333 O O . LYS A 1 173 ? -10.766 15.469 -4.547 1 75.19 173 LYS A O 1
ATOM 1338 N N . GLU A 1 174 ? -11.648 13.516 -4.863 1 78.56 174 GLU A N 1
ATOM 1339 C CA . GLU A 1 174 ? -10.547 13.047 -5.699 1 78.56 174 GLU A CA 1
ATOM 1340 C C . GLU A 1 174 ? -10.328 13.977 -6.891 1 78.56 174 GLU A C 1
ATOM 1342 O O . GLU A 1 174 ? -9.188 14.156 -7.34 1 78.56 174 GLU A O 1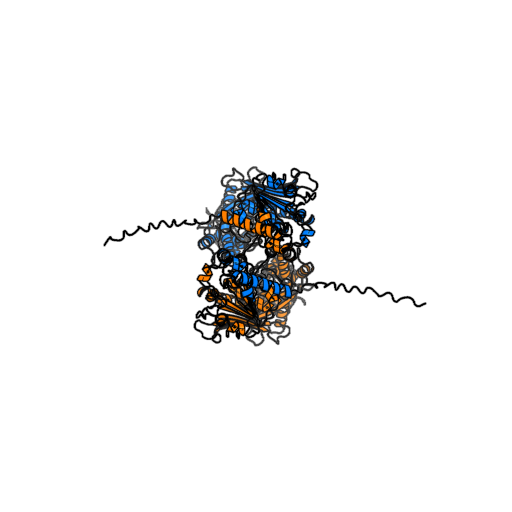
ATOM 1347 N N . ARG A 1 175 ? -11.336 14.672 -7.316 1 76.38 175 ARG A N 1
ATOM 1348 C CA . ARG A 1 175 ? -11.211 15.5 -8.516 1 76.38 175 ARG A CA 1
ATOM 1349 C C . ARG A 1 175 ? -11.102 16.969 -8.156 1 76.38 175 ARG A C 1
ATOM 1351 O O . ARG A 1 175 ? -11.07 17.828 -9.039 1 76.38 175 ARG A O 1
ATOM 1358 N N . GLN A 1 176 ? -11.023 17.156 -6.883 1 79.25 176 GLN A N 1
ATOM 1359 C CA . GLN A 1 176 ? -10.859 18.531 -6.422 1 79.25 176 GLN A CA 1
ATOM 1360 C C . GLN A 1 176 ? -9.391 18.844 -6.164 1 79.25 176 GLN A C 1
ATOM 1362 O O . GLN A 1 176 ? -8.836 18.438 -5.141 1 79.25 176 GLN A O 1
ATOM 1367 N N . ASP A 1 177 ? -8.844 19.625 -6.949 1 78.5 177 ASP A N 1
ATOM 1368 C CA . ASP A 1 177 ? -7.402 19.891 -6.949 1 78.5 177 ASP A CA 1
ATOM 1369 C C . ASP A 1 177 ? -6.98 20.656 -5.695 1 78.5 177 ASP A C 1
ATOM 1371 O O . ASP A 1 177 ? -5.809 20.625 -5.316 1 78.5 177 ASP A O 1
ATOM 1375 N N . ASP A 1 178 ? -7.895 21.266 -5.094 1 78.31 178 ASP A N 1
ATOM 1376 C CA . ASP A 1 178 ? -7.543 22.094 -3.949 1 78.31 178 ASP A CA 1
ATOM 1377 C C . ASP A 1 178 ? -7.648 21.312 -2.645 1 78.31 178 ASP A C 1
ATOM 1379 O O . ASP A 1 178 ? -7.391 21.859 -1.566 1 78.31 178 ASP A O 1
ATOM 1383 N N . LYS A 1 179 ? -8.031 20.078 -2.754 1 83.25 179 LYS A N 1
ATOM 1384 C CA . LYS A 1 179 ? -8.18 19.234 -1.569 1 83.25 179 LYS A CA 1
ATOM 1385 C C . LYS A 1 179 ? -7.051 18.219 -1.474 1 83.25 179 LYS A C 1
ATOM 1387 O O . LYS A 1 179 ? -6.547 17.734 -2.494 1 83.25 179 LYS A O 1
ATOM 1392 N N . ILE A 1 180 ? -6.707 17.953 -0.25 1 82.75 180 ILE A N 1
ATOM 1393 C CA . ILE A 1 180 ? -5.633 17 -0.018 1 82.75 180 ILE A CA 1
ATOM 1394 C C . ILE A 1 180 ? -6.207 15.578 0.016 1 82.75 180 ILE A C 1
ATOM 1396 O O . ILE A 1 180 ? -5.629 14.656 -0.563 1 82.75 180 ILE A O 1
ATOM 1400 N N . GLY A 1 181 ? -7.301 15.422 0.71 1 78.44 181 GLY A N 1
ATOM 1401 C CA . GLY A 1 181 ? -7.906 14.109 0.848 1 78.44 181 GLY A CA 1
ATOM 1402 C C . GLY A 1 181 ? -8.445 13.562 -0.459 1 78.44 181 GLY A C 1
ATOM 1403 O O . GLY A 1 181 ? -9.125 14.266 -1.204 1 78.44 181 GLY A O 1
ATOM 1404 N N . ARG A 1 182 ? -8.203 12.211 -0.692 1 81.12 182 ARG A N 1
ATOM 1405 C CA . ARG A 1 182 ? -8.609 11.664 -1.985 1 81.12 182 ARG A CA 1
ATOM 1406 C C . ARG A 1 182 ? -9.305 10.32 -1.82 1 81.12 182 ARG A C 1
ATOM 1408 O O . ARG A 1 182 ? -10.047 9.883 -2.705 1 81.12 182 ARG A O 1
ATOM 1415 N N . PHE A 1 183 ? -9.258 9.719 -0.643 1 78.81 183 PHE A N 1
ATOM 1416 C CA . PHE A 1 183 ? -9.664 8.32 -0.582 1 78.81 183 PHE A CA 1
ATOM 1417 C C . PHE A 1 183 ? -10.953 8.164 0.209 1 78.81 183 PHE A C 1
ATOM 1419 O O . PHE A 1 183 ? -11.648 7.16 0.081 1 78.81 183 PHE A O 1
ATOM 1426 N N . GLY A 1 184 ? -11.227 9.07 1.142 1 88.12 184 GLY A N 1
ATOM 1427 C CA . GLY A 1 184 ? -12.414 8.992 1.981 1 88.12 184 GLY A CA 1
ATOM 1428 C C . GLY A 1 184 ? -12.297 7.938 3.068 1 88.12 184 GLY A C 1
ATOM 1429 O O . GLY A 1 184 ? -13.297 7.332 3.459 1 88.12 184 GLY A O 1
ATOM 1430 N N . LEU A 1 185 ? -11.133 7.672 3.473 1 92 185 LEU A N 1
ATOM 1431 C CA . LEU A 1 185 ? -10.922 6.617 4.461 1 92 185 LEU A CA 1
ATOM 1432 C C . LEU A 1 185 ? -10.266 7.176 5.719 1 92 185 LEU A C 1
ATOM 1434 O O . LEU A 1 185 ? -10.32 6.555 6.781 1 92 185 LEU A O 1
ATOM 1438 N N . GLY A 1 186 ? -9.68 8.312 5.668 1 92.31 186 GLY A N 1
ATOM 1439 C CA . GLY A 1 186 ? -8.828 8.844 6.719 1 92.31 186 GLY A CA 1
ATOM 1440 C C . GLY A 1 186 ? -9.562 9.086 8.023 1 92.31 186 GLY A C 1
ATOM 1441 O O . GLY A 1 186 ? -9.023 8.828 9.102 1 92.31 186 GLY A O 1
ATOM 1442 N N . PHE A 1 187 ? -10.812 9.547 7.898 1 94.94 187 PHE A N 1
ATOM 1443 C CA . PHE A 1 187 ? -11.57 9.82 9.109 1 94.94 187 PHE A CA 1
ATOM 1444 C C . PHE A 1 187 ? -11.672 8.578 9.984 1 94.94 187 PHE A C 1
ATOM 1446 O O . PHE A 1 187 ? -11.75 8.68 11.211 1 94.94 187 PHE A O 1
ATOM 1453 N N . CYS A 1 188 ? -11.578 7.445 9.383 1 96.06 188 CYS A N 1
ATOM 1454 C CA . CYS A 1 188 ? -11.75 6.195 10.109 1 96.06 188 CYS A CA 1
ATOM 1455 C C . CYS A 1 188 ? -10.633 6 11.133 1 96.06 188 CYS A C 1
ATOM 1457 O O . CYS A 1 188 ? -10.758 5.176 12.039 1 96.06 188 CYS A O 1
ATOM 1459 N N . THR A 1 189 ? -9.555 6.711 11.062 1 95.69 189 THR A N 1
ATOM 1460 C CA . THR A 1 189 ? -8.461 6.57 12.016 1 95.69 189 THR A CA 1
ATOM 1461 C C . THR A 1 189 ? -8.93 6.91 13.43 1 95.69 189 THR A C 1
ATOM 1463 O O . THR A 1 189 ? -8.297 6.512 14.406 1 95.69 189 THR A O 1
ATOM 1466 N N . VAL A 1 190 ? -10.031 7.641 13.578 1 98 190 VAL A N 1
ATOM 1467 C CA . VAL A 1 190 ? -10.539 8.016 14.891 1 98 190 VAL A CA 1
ATOM 1468 C C . VAL A 1 190 ? -10.922 6.762 15.68 1 98 190 VAL A C 1
ATOM 1470 O O . VAL A 1 190 ? -10.898 6.766 16.906 1 98 190 VAL A O 1
ATOM 1473 N N . TYR A 1 191 ? -11.203 5.707 15.023 1 97.38 191 TYR A N 1
ATOM 1474 C CA . TYR A 1 191 ? -11.695 4.496 15.672 1 97.38 191 TYR A CA 1
ATOM 1475 C C . TYR A 1 191 ? -10.547 3.723 16.312 1 97.38 191 TYR A C 1
ATOM 1477 O O . TYR A 1 191 ? -10.781 2.748 17.047 1 97.38 191 TYR A O 1
ATOM 1485 N N . HIS A 1 192 ? -9.336 4.172 16.094 1 95.38 192 HIS A N 1
ATOM 1486 C CA . HIS A 1 192 ? -8.258 3.682 16.938 1 95.38 192 HIS A CA 1
ATOM 1487 C C . HIS A 1 192 ? -8.469 4.094 18.391 1 95.38 192 HIS A C 1
ATOM 1489 O O . HIS A 1 192 ? -8.039 3.393 19.312 1 95.38 192 HIS A O 1
ATOM 1495 N N . ILE A 1 193 ? -9.188 5.188 18.531 1 97.44 193 ILE A N 1
ATOM 1496 C CA . ILE A 1 193 ? -9.273 5.859 19.828 1 97.44 193 ILE A CA 1
ATOM 1497 C C . ILE A 1 193 ? -10.641 5.59 20.453 1 97.44 193 ILE A C 1
ATOM 1499 O O . ILE A 1 193 ? -10.742 5.383 21.672 1 97.44 193 ILE A O 1
ATOM 1503 N N . THR A 1 194 ? -11.648 5.605 19.578 1 98.25 194 THR A N 1
ATOM 1504 C CA . THR A 1 194 ? -13.016 5.648 20.094 1 98.25 194 THR A CA 1
ATOM 1505 C C . THR A 1 194 ? -13.914 4.703 19.297 1 98.25 194 THR A C 1
ATOM 1507 O O . THR A 1 194 ? -13.594 4.34 18.156 1 98.25 194 THR A O 1
ATOM 1510 N N . ASP A 1 195 ? -14.961 4.301 19.969 1 97.88 195 ASP A N 1
ATOM 1511 C CA . ASP A 1 195 ? -15.992 3.562 19.25 1 97.88 195 ASP A CA 1
ATOM 1512 C C . ASP A 1 195 ? -17.141 4.48 18.844 1 97.88 195 ASP A C 1
ATOM 1514 O O . ASP A 1 195 ? -17.984 4.109 18.016 1 97.88 195 ASP A O 1
ATOM 1518 N N . VAL A 1 196 ? -17.141 5.699 19.469 1 98.5 196 VAL A N 1
ATOM 1519 C CA . VAL A 1 196 ? -18.297 6.559 19.266 1 98.5 196 VAL A CA 1
ATOM 1520 C C . VAL A 1 196 ? -17.844 8 19.047 1 98.5 196 VAL A C 1
ATOM 1522 O O . VAL A 1 196 ? -18.047 8.859 19.891 1 98.5 196 VAL A O 1
ATOM 1525 N N . PRO A 1 197 ? -17.391 8.328 17.891 1 98.62 197 PRO A N 1
ATOM 1526 C CA . PRO A 1 197 ? -17.031 9.727 17.594 1 98.62 197 PRO A CA 1
ATOM 1527 C C . PRO A 1 197 ? -18.266 10.617 17.438 1 98.62 197 PRO A C 1
ATOM 1529 O O . PRO A 1 197 ? -19.297 10.164 16.938 1 98.62 197 PRO A O 1
ATOM 1532 N N . SER A 1 198 ? -18.125 11.844 17.875 1 98.56 198 SER A N 1
ATOM 1533 C CA . SER A 1 198 ? -19.156 12.867 17.703 1 98.56 198 SER A CA 1
ATOM 1534 C C . SER A 1 198 ? -18.578 14.117 17.047 1 98.56 198 SER A C 1
ATOM 1536 O O . SER A 1 198 ? -17.406 14.438 17.234 1 98.56 198 SER A O 1
ATOM 1538 N N . LEU A 1 199 ? -19.391 14.781 16.281 1 98.44 199 LEU A N 1
ATOM 1539 C CA . LEU A 1 199 ? -18.984 15.977 15.547 1 98.44 199 LEU A CA 1
ATOM 1540 C C . LEU A 1 199 ? -20.062 17.062 15.617 1 98.44 199 LEU A C 1
ATOM 1542 O O . LEU A 1 199 ? -21.234 16.766 15.422 1 98.44 199 LEU A O 1
ATOM 1546 N N . LEU A 1 200 ? -19.672 18.234 16.016 1 98.56 200 LEU A N 1
ATOM 1547 C CA . LEU A 1 200 ? -20.547 19.406 16.031 1 98.56 200 LEU A CA 1
ATOM 1548 C C . LEU A 1 200 ? -20.016 20.484 15.102 1 98.56 200 LEU A C 1
ATOM 1550 O O . LEU A 1 200 ? -18.859 20.875 15.188 1 98.56 200 LEU A O 1
ATOM 1554 N N . SER A 1 201 ? -20.766 20.938 14.203 1 98.38 201 SER A N 1
ATOM 1555 C CA . SER A 1 201 ? -20.484 22.078 13.344 1 98.38 201 SER A CA 1
ATOM 1556 C C . SER A 1 201 ? -21.719 22.938 13.141 1 98.38 201 SER A C 1
ATOM 1558 O O . SER A 1 201 ? -22.75 22.453 12.672 1 98.38 201 SER A O 1
ATOM 1560 N N . GLY A 1 202 ? -21.625 24.172 13.484 1 96.81 202 GLY A N 1
ATOM 1561 C CA . GLY A 1 202 ? -22.844 24.969 13.531 1 96.81 202 GLY A CA 1
ATOM 1562 C C . GLY A 1 202 ? -23.859 24.453 14.547 1 96.81 202 GLY A C 1
ATOM 1563 O O . GLY A 1 202 ? -23.547 24.359 15.734 1 96.81 202 GLY A O 1
ATOM 1564 N N . HIS A 1 203 ? -25 24 14.07 1 95.38 203 HIS A N 1
ATOM 1565 C CA . HIS A 1 203 ? -26.031 23.469 14.969 1 95.38 203 HIS A CA 1
ATOM 1566 C C . HIS A 1 203 ? -26.234 21.969 14.727 1 95.38 203 HIS A C 1
ATOM 1568 O O . HIS A 1 203 ? -27.094 21.359 15.375 1 95.38 203 HIS A O 1
ATOM 1574 N N . THR A 1 204 ? -25.438 21.453 13.805 1 97.12 204 THR A N 1
ATOM 1575 C CA . THR A 1 204 ? -25.625 20.062 13.438 1 97.12 204 THR A CA 1
ATOM 1576 C C . THR A 1 204 ? -24.703 19.156 14.242 1 97.12 204 THR A C 1
ATOM 1578 O O . THR A 1 204 ? -23.484 19.359 14.25 1 97.12 204 THR A O 1
ATOM 1581 N N . MET A 1 205 ? -25.297 18.203 14.898 1 97.62 205 MET A N 1
ATOM 1582 C CA . MET A 1 205 ? -24.562 17.219 15.68 1 97.62 205 MET A CA 1
ATOM 1583 C C . MET A 1 205 ? -24.641 15.844 15.031 1 97.62 205 MET A C 1
ATOM 1585 O O . MET A 1 205 ? -25.719 15.391 14.656 1 97.62 205 MET A O 1
ATOM 1589 N N . LEU A 1 206 ? -23.484 15.234 14.789 1 98.19 206 LEU A N 1
ATOM 1590 C CA . LEU A 1 206 ? -23.391 13.844 14.352 1 98.19 206 LEU A CA 1
ATOM 1591 C C . LEU A 1 206 ? -22.828 12.969 15.461 1 98.19 206 LEU A C 1
ATOM 1593 O O . LEU A 1 206 ? -21.906 13.375 16.172 1 98.19 206 LEU A O 1
ATOM 1597 N N . ILE A 1 207 ? -23.406 11.828 15.688 1 98.44 207 ILE A N 1
ATOM 1598 C CA . ILE A 1 207 ? -22.859 10.797 16.578 1 98.44 207 ILE A CA 1
ATOM 1599 C C . ILE A 1 207 ? -22.875 9.445 15.852 1 98.44 207 ILE A C 1
ATOM 1601 O O . ILE A 1 207 ? -23.922 8.977 15.414 1 98.44 207 ILE A O 1
ATOM 1605 N N . PHE A 1 208 ? -21.719 8.844 15.742 1 98.44 208 PHE A N 1
ATOM 1606 C CA . PHE A 1 208 ? -21.594 7.562 15.055 1 98.44 208 PHE A CA 1
ATOM 1607 C C . PHE A 1 208 ? -21.438 6.426 16.047 1 98.44 208 PHE A C 1
ATOM 1609 O O . PHE A 1 208 ? -20.812 6.598 17.094 1 98.44 208 PHE A O 1
ATOM 1616 N N . ASP A 1 209 ? -22.016 5.316 15.781 1 98.38 209 ASP A N 1
ATOM 1617 C CA . ASP A 1 209 ? -21.953 4.109 16.594 1 98.38 209 ASP A CA 1
ATOM 1618 C C . ASP A 1 209 ? -21.938 2.857 15.719 1 98.38 209 ASP A C 1
ATOM 1620 O O . ASP A 1 209 ? -22.875 2.061 15.75 1 98.38 209 ASP A O 1
ATOM 1624 N N . PRO A 1 210 ? -20.797 2.67 15.023 1 97.75 210 PRO A N 1
ATOM 1625 C CA . PRO A 1 210 ? -20.75 1.537 14.094 1 97.75 210 PRO A CA 1
ATOM 1626 C C . PRO A 1 210 ? -21.016 0.2 14.781 1 97.75 210 PRO A C 1
ATOM 1628 O O . PRO A 1 210 ? -21.531 -0.729 14.148 1 97.75 210 PRO A O 1
ATOM 1631 N N . ASN A 1 211 ? -20.719 0.069 16.047 1 97.31 211 ASN A N 1
ATOM 1632 C CA . ASN A 1 211 ? -20.969 -1.156 16.797 1 97.31 211 ASN A CA 1
ATOM 1633 C C . ASN A 1 211 ? -22.438 -1.282 17.188 1 97.31 211 ASN A C 1
ATOM 1635 O O . ASN A 1 211 ? -22.906 -2.363 17.562 1 97.31 211 ASN A O 1
ATOM 1639 N N . VAL A 1 212 ? -23.203 -0.234 17.219 1 96.81 212 VAL A N 1
ATOM 1640 C CA . VAL A 1 212 ? -24.594 -0.143 17.594 1 96.81 212 VAL A CA 1
ATOM 1641 C C . VAL A 1 212 ? -24.781 -0.674 19.016 1 96.81 212 VAL A C 1
ATOM 1643 O O . VAL A 1 212 ? -25.672 -1.486 19.281 1 96.81 212 VAL A O 1
ATOM 1646 N N . THR A 1 213 ? -23.906 -0.33 19.812 1 96.44 213 THR A N 1
ATOM 1647 C CA . THR A 1 213 ? -23.969 -0.767 21.203 1 96.44 213 THR A CA 1
ATOM 1648 C C . THR A 1 213 ? -24.328 0.399 22.125 1 96.44 213 THR A C 1
ATOM 1650 O O . THR A 1 213 ? -24.75 0.192 23.266 1 96.44 213 THR A O 1
ATOM 1653 N N . HIS A 1 214 ? -24.234 1.599 21.656 1 97 214 HIS A N 1
ATOM 1654 C CA . HIS A 1 214 ? -24.391 2.768 22.516 1 97 214 HIS A CA 1
ATOM 1655 C C . HIS A 1 214 ? -25.719 3.471 22.266 1 97 214 HIS A C 1
ATOM 1657 O O . HIS A 1 214 ? -26.359 3.953 23.188 1 97 214 HIS A O 1
ATOM 1663 N N . LEU A 1 215 ? -26.109 3.555 21.047 1 96.62 215 LEU A N 1
ATOM 1664 C CA . LEU A 1 215 ? -27.312 4.27 20.641 1 96.62 215 LEU A CA 1
ATOM 1665 C C . LEU A 1 215 ? -28.375 3.299 20.125 1 96.62 215 LEU A C 1
ATOM 1667 O O . LEU A 1 215 ? -28.984 3.537 19.094 1 96.62 215 LEU A O 1
ATOM 1671 N N . GLN A 1 216 ? -28.562 2.258 20.812 1 93.75 216 GLN A N 1
ATOM 1672 C CA . GLN A 1 216 ? -29.438 1.178 20.375 1 93.75 216 GLN A CA 1
ATOM 1673 C C . GLN A 1 216 ? -30.875 1.664 20.219 1 93.75 216 GLN A C 1
ATOM 1675 O O . GLN A 1 216 ? -31.609 1.194 19.344 1 93.75 216 GLN A O 1
ATOM 1680 N N . LYS A 1 217 ? -31.297 2.668 20.984 1 91.12 217 LYS A N 1
ATOM 1681 C CA . LYS A 1 217 ? -32.656 3.182 20.953 1 91.12 217 LYS A CA 1
ATOM 1682 C C . LYS A 1 217 ? -32.938 3.957 19.672 1 91.12 217 LYS A C 1
ATOM 1684 O O . LYS A 1 217 ? -34.094 4.062 19.234 1 91.12 217 LYS A O 1
ATOM 1689 N N . HIS A 1 218 ? -31.859 4.438 19.125 1 92.06 218 HIS A N 1
ATOM 1690 C CA . HIS A 1 218 ? -32.062 5.402 18.062 1 92.06 218 HIS A CA 1
ATOM 1691 C C . HIS A 1 218 ? -31.562 4.867 16.719 1 92.06 218 HIS A C 1
ATOM 1693 O O . HIS A 1 218 ? -31.906 5.402 15.664 1 92.06 218 HIS A O 1
ATOM 1699 N N . ILE A 1 219 ? -30.734 3.865 16.719 1 93.19 219 ILE A N 1
ATOM 1700 C CA . ILE A 1 219 ? -30.25 3.254 15.484 1 93.19 219 ILE A CA 1
ATOM 1701 C C . ILE A 1 219 ? -31.047 1.987 15.188 1 93.19 219 ILE A C 1
ATOM 1703 O O . ILE A 1 219 ? -30.922 0.988 15.898 1 93.19 219 ILE A O 1
ATOM 1707 N N . HIS A 1 220 ? -31.703 2.02 14.07 1 88.38 220 HIS A N 1
ATOM 1708 C CA . HIS A 1 220 ? -32.625 0.925 13.766 1 88.38 220 HIS A CA 1
ATOM 1709 C C . HIS A 1 220 ? -32 -0.043 12.766 1 88.38 220 HIS A C 1
ATOM 1711 O O . HIS A 1 220 ? -32.469 -1.181 12.633 1 88.38 220 HIS A O 1
ATOM 1717 N N . SER A 1 221 ? -31 0.414 12.062 1 87.56 221 SER A N 1
ATOM 1718 C CA . SER A 1 221 ? -30.344 -0.44 11.078 1 87.56 221 SER A CA 1
ATOM 1719 C C . SER A 1 221 ? -28.828 -0.354 11.195 1 87.56 221 SER A C 1
ATOM 1721 O O . SER A 1 221 ? -28.266 0.742 11.234 1 87.56 221 SER A O 1
ATOM 1723 N N . PRO A 1 222 ? -28.219 -1.521 11.203 1 88.56 222 PRO A N 1
ATOM 1724 C CA . PRO A 1 222 ? -26.766 -1.515 11.25 1 88.56 222 PRO A CA 1
ATOM 1725 C C . PRO A 1 222 ? -26.141 -0.985 9.961 1 88.56 222 PRO A C 1
ATOM 1727 O O . PRO A 1 222 ? -24.938 -0.709 9.922 1 88.56 222 PRO A O 1
ATOM 1730 N N . ALA A 1 223 ? -26.953 -0.773 8.984 1 87.06 223 ALA A N 1
ATOM 1731 C CA . ALA A 1 223 ? -26.469 -0.265 7.707 1 87.06 223 ALA A CA 1
ATOM 1732 C C . ALA A 1 223 ? -26.188 1.233 7.781 1 87.06 223 ALA A C 1
ATOM 1734 O O . ALA A 1 223 ? -25.484 1.783 6.934 1 87.06 223 ALA A O 1
ATOM 1735 N N . ASN A 1 224 ? -26.719 1.897 8.742 1 92.12 224 ASN A N 1
ATOM 1736 C CA . ASN A 1 224 ? -26.531 3.326 8.969 1 92.12 224 ASN A CA 1
ATOM 1737 C C . ASN A 1 224 ? -26.297 3.631 10.445 1 92.12 224 ASN A C 1
ATOM 1739 O O . ASN A 1 224 ? -27.125 4.285 11.078 1 92.12 224 ASN A O 1
ATOM 1743 N N . PRO A 1 225 ? -25.172 3.277 10.883 1 96.31 225 PRO A N 1
ATOM 1744 C CA . PRO A 1 225 ? -24.953 3.24 12.336 1 96.31 225 PRO A CA 1
ATOM 1745 C C . PRO A 1 225 ? -24.547 4.594 12.906 1 96.31 225 PRO A C 1
ATOM 1747 O O . PRO A 1 225 ? -23.438 4.738 13.422 1 96.31 225 PRO A O 1
ATOM 1750 N N . GLY A 1 226 ? -25.438 5.555 12.938 1 97.38 226 GLY A N 1
ATOM 1751 C CA . GLY A 1 226 ? -25.25 6.883 13.5 1 97.38 226 GLY A CA 1
ATOM 1752 C C . GLY A 1 226 ? -26.516 7.73 13.461 1 97.38 226 GLY A C 1
ATOM 1753 O O . GLY A 1 226 ? -27.531 7.305 12.914 1 97.38 226 GLY A O 1
ATOM 1754 N N . ILE A 1 227 ? -26.422 8.867 14.086 1 97 227 ILE A N 1
ATOM 1755 C CA . ILE A 1 227 ? -27.562 9.766 14.102 1 97 227 ILE A CA 1
ATOM 1756 C C . ILE A 1 227 ? -27.109 11.188 13.797 1 97 227 ILE A C 1
ATOM 1758 O O . ILE A 1 227 ? -25.953 11.539 14.031 1 97 227 ILE A O 1
ATOM 1762 N N . ARG A 1 228 ? -27.906 11.914 13.203 1 97 228 ARG A N 1
ATOM 1763 C CA . ARG A 1 228 ? -27.797 13.359 13.016 1 97 228 ARG A CA 1
ATOM 1764 C C . ARG A 1 228 ? -28.922 14.094 13.719 1 97 228 ARG A C 1
ATOM 1766 O O . ARG A 1 228 ? -30.078 13.68 13.633 1 97 228 ARG A O 1
ATOM 1773 N N . LEU A 1 229 ? -28.609 15.109 14.531 1 95.44 229 LEU A N 1
ATOM 1774 C CA . LEU A 1 229 ? -29.641 15.898 15.195 1 95.44 229 LEU A CA 1
ATOM 1775 C C . LEU A 1 229 ? -29.234 17.359 15.273 1 95.44 229 LEU A C 1
ATOM 1777 O O . LEU A 1 229 ? -28.031 17.672 15.336 1 95.44 229 LEU A O 1
ATOM 1781 N N . PRO A 1 230 ? -30.156 18.25 15.219 1 95.44 230 PRO A N 1
ATOM 1782 C CA . PRO A 1 230 ? -29.859 19.656 15.5 1 95.44 230 PRO A CA 1
ATOM 1783 C C . PRO A 1 230 ? -29.672 19.938 16.984 1 95.44 230 PRO A C 1
ATOM 1785 O O . PRO A 1 230 ? -30.562 19.641 17.781 1 95.44 230 PRO A O 1
ATOM 1788 N N . LEU A 1 231 ? -28.594 20.453 17.312 1 95.81 231 LEU A N 1
ATOM 1789 C CA . LEU A 1 231 ? -28.359 20.781 18.719 1 95.81 231 LEU A CA 1
ATOM 1790 C C . LEU A 1 231 ? -28.922 22.156 19.047 1 95.81 231 LEU A C 1
ATOM 1792 O O . LEU A 1 231 ? -28.156 23.094 19.312 1 95.81 231 LEU A O 1
ATOM 1796 N N . THR A 1 232 ? -30.203 22.203 19.203 1 94.06 232 THR A N 1
ATOM 1797 C CA . THR A 1 232 ? -30.906 23.422 19.578 1 94.06 232 THR A CA 1
ATOM 1798 C C . THR A 1 232 ? -30.938 23.609 21.094 1 94.06 232 THR A C 1
ATOM 1800 O O . THR A 1 232 ? -30.594 22.688 21.828 1 94.06 232 THR A O 1
ATOM 1803 N N . PRO A 1 233 ? -31.297 24.781 21.5 1 94.31 233 PRO A N 1
ATOM 1804 C CA . PRO A 1 233 ? -31.438 24.953 22.938 1 94.31 233 PRO A CA 1
ATOM 1805 C C . PRO A 1 233 ? -32.375 23.938 23.578 1 94.31 233 PRO A C 1
ATOM 1807 O O . PRO A 1 233 ? -32.125 23.453 24.688 1 94.31 233 PRO A O 1
ATOM 1810 N N . HIS A 1 234 ? -33.375 23.609 22.906 1 93.19 234 HIS A N 1
ATOM 1811 C CA . HIS A 1 234 ? -34.344 22.641 23.406 1 93.19 234 HIS A CA 1
ATOM 1812 C C . HIS A 1 234 ? -33.688 21.266 23.578 1 93.19 234 HIS A C 1
ATOM 1814 O O . HIS A 1 234 ? -33.875 20.625 24.609 1 93.19 234 HIS A O 1
ATOM 1820 N N . VAL A 1 235 ? -32.969 20.844 22.578 1 93.75 235 VAL A N 1
ATOM 1821 C CA . VAL A 1 235 ? -32.312 19.531 22.625 1 93.75 235 VAL A CA 1
ATOM 1822 C C . VAL A 1 235 ? -31.281 19.516 23.734 1 93.75 235 VAL A C 1
ATOM 1824 O O . VAL A 1 235 ? -31.156 18.531 24.469 1 93.75 235 VAL A O 1
ATOM 1827 N N . ALA A 1 236 ? -30.578 20.594 23.906 1 95.25 236 ALA A N 1
ATOM 1828 C CA . ALA A 1 236 ? -29.547 20.688 24.953 1 95.25 236 ALA A CA 1
ATOM 1829 C C . ALA A 1 236 ? -30.172 20.578 26.344 1 95.25 236 ALA A C 1
ATOM 1831 O O . ALA A 1 236 ? -29.578 20 27.25 1 95.25 236 ALA A O 1
ATOM 1832 N N . THR A 1 237 ? -31.375 21.125 26.5 1 93.62 237 THR A N 1
ATOM 1833 C CA . THR A 1 237 ? -32.062 21.094 27.781 1 93.62 237 THR A CA 1
ATOM 1834 C C . THR A 1 237 ? -32.656 19.703 28.047 1 93.62 237 THR A C 1
ATOM 1836 O O . THR A 1 237 ? -32.75 19.266 29.188 1 93.62 237 THR A O 1
ATOM 1839 N N . MET A 1 238 ? -33.031 19.078 27 1 92.31 238 MET A N 1
ATOM 1840 C CA . MET A 1 238 ? -33.656 17.766 27.094 1 92.31 238 MET A CA 1
ATOM 1841 C C . MET A 1 238 ? -32.625 16.719 27.5 1 92.31 238 MET A C 1
ATOM 1843 O O . MET A 1 238 ? -32.938 15.75 28.188 1 92.31 238 MET A O 1
ATOM 1847 N N . PHE A 1 239 ? -31.422 16.906 27.016 1 94 239 PHE A N 1
ATOM 1848 C CA . PHE A 1 239 ? -30.359 15.938 27.281 1 94 239 PHE A CA 1
ATOM 1849 C C . PHE A 1 239 ? -29.141 16.625 27.891 1 94 239 PHE A C 1
ATOM 1851 O O . PHE A 1 239 ? -28.031 16.531 27.359 1 94 239 PHE A O 1
ATOM 1858 N N . PRO A 1 240 ? -29.266 17.188 29.047 1 92.69 240 PRO A N 1
ATOM 1859 C CA . PRO A 1 240 ? -28.203 18 29.641 1 92.69 240 PRO A CA 1
ATOM 1860 C C . PRO A 1 240 ? -26.953 17.172 29.938 1 92.69 240 PRO A C 1
ATOM 1862 O O . PRO A 1 240 ? -25.828 17.656 29.75 1 92.69 240 PRO A O 1
ATOM 1865 N N . GLU A 1 241 ? -27.109 15.93 30.406 1 93.62 241 GLU A N 1
ATOM 1866 C CA . GLU A 1 241 ? -25.953 15.094 30.734 1 93.62 241 GLU A CA 1
ATOM 1867 C C . GLU A 1 241 ? -25.188 14.695 29.484 1 93.62 241 GLU A C 1
ATOM 1869 O O . GLU A 1 241 ? -23.953 14.547 29.531 1 93.62 241 GLU A O 1
ATOM 1874 N N . GLN A 1 242 ? -25.922 14.547 28.359 1 95 242 GLN A N 1
ATOM 1875 C CA . GLN A 1 242 ? -25.297 14.133 27.094 1 95 242 GLN A CA 1
ATOM 1876 C C . GLN A 1 242 ? -24.297 15.18 26.609 1 95 242 GLN A C 1
ATOM 1878 O O . GLN A 1 242 ? -23.219 14.828 26.109 1 95 242 GLN A O 1
ATOM 1883 N N . PHE A 1 243 ? -24.609 16.406 26.828 1 96.19 243 PHE A N 1
ATOM 1884 C CA . PHE A 1 243 ? -23.844 17.453 26.188 1 96.19 243 PHE A CA 1
ATOM 1885 C C . PHE A 1 243 ? -23.047 18.25 27.203 1 96.19 243 PHE A C 1
ATOM 1887 O O . PHE A 1 243 ? -22.344 19.203 26.859 1 96.19 243 PHE A O 1
ATOM 1894 N N . ARG A 1 244 ? -23.047 17.844 28.422 1 93.44 244 ARG A N 1
ATOM 1895 C CA . ARG A 1 244 ? -22.297 18.5 29.5 1 93.44 244 ARG A CA 1
ATOM 1896 C C . ARG A 1 244 ? -20.812 18.547 29.172 1 93.44 244 ARG A C 1
ATOM 1898 O O . ARG A 1 244 ? -20.156 19.578 29.359 1 93.44 244 ARG A O 1
ATOM 1905 N N . PRO A 1 245 ? -20.219 17.453 28.625 1 95 245 PRO A N 1
ATOM 1906 C CA . PRO A 1 245 ? -18.781 17.484 28.359 1 95 245 PRO A CA 1
ATOM 1907 C C . PRO A 1 245 ? -18.391 18.547 27.344 1 95 245 PRO A C 1
ATOM 1909 O O . PRO A 1 245 ? -17.234 19 27.328 1 95 245 PRO A O 1
ATOM 1912 N N . PHE A 1 246 ? -19.266 19 26.469 1 96.88 246 PHE A N 1
ATOM 1913 C CA . PHE A 1 246 ? -18.969 19.969 25.422 1 96.88 246 PHE A CA 1
ATOM 1914 C C . PHE A 1 246 ? -18.844 21.375 26 1 96.88 246 PHE A C 1
ATOM 1916 O O . PHE A 1 246 ? -18.234 22.25 25.375 1 96.88 246 PHE A O 1
ATOM 1923 N N . GLY A 1 247 ? -19.422 21.562 27.109 1 95.5 247 GLY A N 1
ATOM 1924 C CA . GLY A 1 247 ? -19.5 22.891 27.672 1 95.5 247 GLY A CA 1
ATOM 1925 C C . GLY A 1 247 ? -18.156 23.516 27.953 1 95.5 247 GLY A C 1
ATOM 1926 O O . GLY A 1 247 ? -17.359 22.984 28.734 1 95.5 247 GLY A O 1
ATOM 1927 N N . GLY A 1 248 ? -17.891 24.656 27.25 1 96 248 GLY A N 1
ATOM 1928 C CA . GLY A 1 248 ? -16.688 25.422 27.5 1 96 248 GLY A CA 1
ATOM 1929 C C . GLY A 1 248 ? -15.508 24.984 26.672 1 96 248 GLY A C 1
ATOM 1930 O O . GLY A 1 248 ? -14.516 25.703 26.562 1 96 248 GLY A O 1
ATOM 1931 N N . VAL A 1 249 ? -15.555 23.812 26.094 1 97.56 249 VAL A N 1
ATOM 1932 C CA . VAL A 1 249 ? -14.438 23.328 25.297 1 97.56 249 VAL A CA 1
ATOM 1933 C C . VAL A 1 249 ? -14.32 24.141 24.016 1 97.56 249 VAL A C 1
ATOM 1935 O O . VAL A 1 249 ? -15.242 24.172 23.188 1 97.56 249 VAL A O 1
ATOM 1938 N N . PHE A 1 250 ? -13.203 24.828 23.875 1 97.56 250 PHE A N 1
ATOM 1939 C CA . PHE A 1 250 ? -12.922 25.688 22.719 1 97.56 250 PHE A CA 1
ATOM 1940 C C . PHE A 1 250 ? -14.078 26.641 22.469 1 97.56 250 PHE A C 1
ATOM 1942 O O . PHE A 1 250 ? -14.453 26.875 21.328 1 97.56 250 PHE A O 1
ATOM 1949 N N . GLY A 1 251 ? -14.805 27.031 23.484 1 96.06 251 GLY A N 1
ATOM 1950 C CA . GLY A 1 251 ? -15.828 28.062 23.406 1 96.06 251 GLY A CA 1
ATOM 1951 C C . GLY A 1 251 ? -17.203 27.5 23.125 1 96.06 251 GLY A C 1
ATOM 1952 O O . GLY A 1 251 ? -18.156 28.25 22.891 1 96.06 251 GLY A O 1
ATOM 1953 N N . CYS A 1 252 ? -17.359 26.234 23.156 1 97.69 252 CYS A N 1
ATOM 1954 C CA . CYS A 1 252 ? -18.641 25.609 22.812 1 97.69 252 CYS A CA 1
ATOM 1955 C C . CYS A 1 252 ? -19.656 25.828 23.922 1 97.69 252 CYS A C 1
ATOM 1957 O O . CYS A 1 252 ? -19.359 25.656 25.109 1 97.69 252 CYS A O 1
ATOM 1959 N N . ARG A 1 253 ? -20.844 26.219 23.594 1 96.81 253 ARG A N 1
ATOM 1960 C CA . ARG A 1 253 ? -22.016 26.312 24.438 1 96.81 253 ARG A CA 1
ATOM 1961 C C . ARG A 1 253 ? -23.188 25.516 23.844 1 96.81 253 ARG A C 1
ATOM 1963 O O . ARG A 1 253 ? -23.891 26 22.969 1 96.81 253 ARG A O 1
ATOM 1970 N N . PRO A 1 254 ? -23.359 24.328 24.469 1 95.88 254 PRO A N 1
ATOM 1971 C CA . PRO A 1 254 ? -24.422 23.484 23.875 1 95.88 254 PRO A CA 1
ATOM 1972 C C . PRO A 1 254 ? -25.75 24.234 23.75 1 95.88 254 PRO A C 1
ATOM 1974 O O . PRO A 1 254 ? -26.188 24.891 24.688 1 95.88 254 PRO A O 1
ATOM 1977 N N . GLY A 1 255 ? -26.344 24.141 22.562 1 94.81 255 GLY A N 1
ATOM 1978 C CA . GLY A 1 255 ? -27.578 24.828 22.297 1 94.81 255 GLY A CA 1
ATOM 1979 C C . GLY A 1 255 ? -27.391 26.094 21.469 1 94.81 255 GLY A C 1
ATOM 1980 O O . GLY A 1 255 ? -28.359 26.609 20.891 1 94.81 255 GLY A O 1
ATOM 1981 N N . GLU A 1 256 ? -26.203 26.547 21.438 1 96.31 256 GLU A N 1
ATOM 1982 C CA . GLU A 1 256 ? -25.859 27.672 20.562 1 96.31 256 GLU A CA 1
ATOM 1983 C C . GLU A 1 256 ? -25.078 27.188 19.328 1 96.31 256 GLU A C 1
ATOM 1985 O O . GLU A 1 256 ? -24.453 26.141 19.359 1 96.31 256 GLU A O 1
ATOM 1990 N N . ASP A 1 257 ? -25.156 28.016 18.312 1 96.38 257 ASP A N 1
ATOM 1991 C CA . ASP A 1 257 ? -24.406 27.672 17.109 1 96.38 257 ASP A CA 1
ATOM 1992 C C . ASP A 1 257 ? -22.906 27.734 17.375 1 96.38 257 ASP A C 1
ATOM 1994 O O . ASP A 1 257 ? -22.406 28.688 17.953 1 96.38 257 ASP A O 1
ATOM 1998 N N . TYR A 1 258 ? -22.25 26.734 16.984 1 97.75 258 TYR A N 1
ATOM 1999 C CA . TYR A 1 258 ? -20.797 26.703 17.125 1 97.75 258 TYR A CA 1
ATOM 2000 C C . TYR A 1 258 ? -20.109 27.172 15.844 1 97.75 258 TYR A C 1
ATOM 2002 O O . TYR A 1 258 ? -20.312 26.594 14.773 1 97.75 258 TYR A O 1
ATOM 2010 N N . SER A 1 259 ? -19.297 28.203 15.953 1 96.69 259 SER A N 1
ATOM 2011 C CA . SER A 1 259 ? -18.609 28.766 14.797 1 96.69 259 SER A CA 1
ATOM 2012 C C . SER A 1 259 ? -17.344 28 14.484 1 96.69 259 SER A C 1
ATOM 2014 O O . SER A 1 259 ? -16.234 28.531 14.594 1 96.69 259 SER A O 1
ATOM 2016 N N . GLY A 1 260 ? -17.406 26.828 13.992 1 98.12 260 GLY A N 1
ATOM 2017 C CA . GLY A 1 260 ? -16.328 25.906 13.656 1 98.12 260 GLY A CA 1
ATOM 2018 C C . GLY A 1 260 ? -16.766 24.453 13.703 1 98.12 260 GLY A C 1
ATOM 2019 O O . GLY A 1 260 ? -17.953 24.156 13.555 1 98.12 260 GLY A O 1
ATOM 2020 N N . THR A 1 261 ? -15.859 23.578 13.742 1 98.62 261 THR A N 1
ATOM 2021 C CA . THR A 1 261 ? -16.125 22.141 13.852 1 98.62 261 THR A CA 1
ATOM 2022 C C . THR A 1 261 ? -15.414 21.547 15.062 1 98.62 261 THR A C 1
ATOM 2024 O O . THR A 1 261 ? -14.227 21.797 15.281 1 98.62 261 THR A O 1
ATOM 2027 N N . LEU A 1 262 ? -16.188 20.922 15.812 1 98.69 262 LEU A N 1
ATOM 2028 C CA . LEU A 1 262 ? -15.719 20.328 17.062 1 98.69 262 LEU A CA 1
ATOM 2029 C C . LEU A 1 262 ? -15.977 18.828 17.078 1 98.69 262 LEU A C 1
ATOM 2031 O O . LEU A 1 262 ? -17.109 18.391 16.906 1 98.69 262 LEU A O 1
ATOM 2035 N N . LEU A 1 263 ? -14.891 18.031 17.234 1 98.75 263 LEU A N 1
ATOM 2036 C CA . LEU A 1 263 ? -14.977 16.562 17.297 1 98.75 263 LEU A CA 1
ATOM 2037 C C . LEU A 1 263 ? -14.648 16.078 18.703 1 98.75 263 LEU A C 1
ATOM 2039 O O . LEU A 1 263 ? -13.719 16.562 19.344 1 98.75 263 LEU A O 1
ATOM 2043 N N . ARG A 1 264 ? -15.398 15.18 19.172 1 98.81 264 ARG A N 1
ATOM 2044 C CA . ARG A 1 264 ? -15.133 14.508 20.438 1 98.81 264 ARG A CA 1
ATOM 2045 C C . ARG A 1 264 ? -14.922 13.008 20.219 1 98.81 264 ARG A C 1
ATOM 2047 O O . ARG A 1 264 ? -15.758 12.336 19.625 1 98.81 264 ARG A O 1
ATOM 2054 N N . LEU A 1 265 ? -13.828 12.516 20.703 1 98.81 265 LEU A N 1
ATOM 2055 C CA . LEU A 1 265 ? -13.461 11.109 20.609 1 98.81 265 LEU A CA 1
ATOM 2056 C C . LEU A 1 265 ? -13.242 10.508 21.984 1 98.81 265 LEU A C 1
ATOM 2058 O O . LEU A 1 265 ? -12.109 10.477 22.484 1 98.81 265 LEU A O 1
ATOM 2062 N N . PRO A 1 266 ? -14.359 10.055 22.625 1 98.38 266 PRO A N 1
ATOM 2063 C CA . PRO A 1 266 ? -14.18 9.43 23.938 1 98.38 266 PRO A CA 1
ATOM 2064 C C . PRO A 1 266 ? -13.219 8.234 23.891 1 98.38 266 PRO A C 1
ATOM 2066 O O . PRO A 1 266 ? -13.312 7.398 22.984 1 98.38 266 PRO A O 1
ATOM 2069 N N . PHE A 1 267 ? -12.281 8.172 24.859 1 98.44 267 PHE A N 1
ATOM 2070 C CA . PHE A 1 267 ? -11.344 7.059 24.891 1 98.44 267 PHE A CA 1
ATOM 2071 C C . PHE A 1 267 ? -12.062 5.754 25.203 1 98.44 267 PHE A C 1
ATOM 2073 O O . PHE A 1 267 ? -12.82 5.68 26.172 1 98.44 267 PHE A O 1
ATOM 2080 N N . ARG A 1 268 ? -11.836 4.789 24.391 1 98.12 268 ARG A N 1
ATOM 2081 C CA . ARG A 1 268 ? -12.508 3.5 24.516 1 98.12 268 ARG A CA 1
ATOM 2082 C C . ARG A 1 268 ? -12.227 2.875 25.875 1 98.12 268 ARG A C 1
ATOM 2084 O O . ARG A 1 268 ? -11.062 2.697 26.266 1 98.12 268 ARG A O 1
ATOM 2091 N N . THR A 1 269 ? -13.242 2.475 26.594 1 96.88 269 THR A N 1
ATOM 2092 C CA . THR A 1 269 ? -13.109 1.868 27.906 1 96.88 269 THR A CA 1
ATOM 2093 C C . THR A 1 269 ? -12.852 0.368 27.797 1 96.88 269 THR A C 1
ATOM 2095 O O . THR A 1 269 ? -12.93 -0.198 26.703 1 96.88 269 THR A O 1
ATOM 2098 N N . GLU A 1 270 ? -12.555 -0.275 28.922 1 96.56 270 GLU A N 1
ATOM 2099 C CA . GLU A 1 270 ? -12.328 -1.718 28.969 1 96.56 270 GLU A CA 1
ATOM 2100 C C . GLU A 1 270 ? -13.578 -2.482 28.547 1 96.56 270 GLU A C 1
ATOM 2102 O O . GLU A 1 270 ? -13.492 -3.447 27.781 1 96.56 270 GLU A O 1
ATOM 2107 N N . GLN A 1 271 ? -14.648 -2.023 29.031 1 94.94 271 GLN A N 1
ATOM 2108 C CA . GLN A 1 271 ? -15.906 -2.695 28.703 1 94.94 271 GLN A CA 1
ATOM 2109 C C . GLN A 1 271 ? -16.234 -2.539 27.234 1 94.94 271 GLN A C 1
ATOM 2111 O O . GLN A 1 271 ? -16.672 -3.496 26.578 1 94.94 271 GLN A O 1
ATOM 2116 N N . GLU A 1 272 ? -16.094 -1.357 26.719 1 96.69 272 GLU A N 1
ATOM 2117 C CA . GLU A 1 272 ? -16.312 -1.135 25.281 1 96.69 272 GLU A CA 1
ATOM 2118 C C . GLU A 1 272 ? -15.414 -2.021 24.438 1 96.69 272 GLU A C 1
ATOM 2120 O O . GLU A 1 272 ? -15.844 -2.559 23.422 1 96.69 272 GLU A O 1
ATOM 2125 N N . ALA A 1 273 ? -14.164 -2.135 24.844 1 96.88 273 ALA A N 1
ATOM 2126 C CA . ALA A 1 273 ? -13.195 -2.938 24.109 1 96.88 273 ALA A CA 1
ATOM 2127 C C . ALA A 1 273 ? -13.641 -4.395 24.016 1 96.88 273 ALA A C 1
ATOM 2129 O O . ALA A 1 273 ? -13.438 -5.047 22.984 1 96.88 273 ALA A O 1
ATOM 2130 N N . LYS A 1 274 ? -14.242 -4.898 24.984 1 95.94 274 LYS A N 1
ATOM 2131 C CA . LYS A 1 274 ? -14.719 -6.277 25.016 1 95.94 274 LYS A CA 1
ATOM 2132 C C . LYS A 1 274 ? -15.852 -6.492 24.031 1 95.94 274 LYS A C 1
ATOM 2134 O O . LYS A 1 274 ? -15.953 -7.555 23.406 1 95.94 274 LYS A O 1
ATOM 2139 N N . ASP A 1 275 ? -16.625 -5.488 23.844 1 95.81 275 ASP A N 1
ATOM 2140 C CA . ASP A 1 275 ? -17.828 -5.617 23.016 1 95.81 275 ASP A CA 1
ATOM 2141 C C . ASP A 1 275 ? -17.562 -5.156 21.578 1 95.81 275 ASP A C 1
ATOM 2143 O O . ASP A 1 275 ? -18.344 -5.445 20.672 1 95.81 275 ASP A O 1
ATOM 2147 N N . SER A 1 276 ? -16.469 -4.453 21.391 1 97.12 276 SER A N 1
ATOM 2148 C CA . SER A 1 276 ? -16.219 -3.805 20.094 1 97.12 276 SER A CA 1
ATOM 2149 C C . SER A 1 276 ? -15.836 -4.82 19.031 1 97.12 276 SER A C 1
ATOM 2151 O O . SER A 1 276 ? -15.023 -5.719 19.281 1 97.12 276 SER A O 1
ATOM 2153 N N . GLN A 1 277 ? -16.469 -4.691 17.891 1 95.94 277 GLN A N 1
ATOM 2154 C CA . GLN A 1 277 ? -16.109 -5.508 16.734 1 95.94 277 GLN A CA 1
ATOM 2155 C C . GLN A 1 277 ? -15.086 -4.801 15.852 1 95.94 277 GLN A C 1
ATOM 2157 O O . GLN A 1 277 ? -14.703 -5.316 14.805 1 95.94 277 GLN A O 1
ATOM 2162 N N . ILE A 1 278 ? -14.633 -3.621 16.266 1 96 278 ILE A N 1
ATOM 2163 C CA . ILE A 1 278 ? -13.672 -2.822 15.508 1 96 278 ILE A CA 1
ATOM 2164 C C . ILE A 1 278 ? -12.289 -2.943 16.141 1 96 278 ILE A C 1
ATOM 2166 O O . ILE A 1 278 ? -11.312 -3.242 15.445 1 96 278 ILE A O 1
ATOM 2170 N N . CYS A 1 279 ? -12.234 -2.744 17.391 1 94 279 CYS A N 1
ATOM 2171 C CA . CYS A 1 279 ? -10.977 -2.773 18.141 1 94 279 CYS A CA 1
ATOM 2172 C C . CYS A 1 279 ? -11.164 -3.377 19.516 1 94 279 CYS A C 1
ATOM 2174 O O . CYS A 1 279 ? -11.969 -2.879 20.312 1 94 279 CYS A O 1
ATOM 2176 N N . SER A 1 280 ? -10.414 -4.395 19.844 1 92.69 280 SER A N 1
ATOM 2177 C CA . SER A 1 280 ? -10.586 -5.117 21.109 1 92.69 280 SER A CA 1
ATOM 2178 C C . SER A 1 280 ? -9.68 -4.559 22.188 1 92.69 280 SER A C 1
ATOM 2180 O O . SER A 1 280 ? -9.57 -5.137 23.281 1 92.69 280 SER A O 1
ATOM 2182 N N . GLU A 1 281 ? -9.07 -3.459 21.984 1 92.69 281 GLU A N 1
ATOM 2183 C CA . GLU A 1 281 ? -8.141 -2.883 22.953 1 92.69 281 GLU A CA 1
ATOM 2184 C C . GLU A 1 281 ? -8.688 -1.58 23.531 1 92.69 281 GLU A C 1
ATOM 2186 O O . GLU A 1 281 ? -9.094 -0.687 22.797 1 92.69 281 GLU A O 1
ATOM 2191 N N . PRO A 1 282 ? -8.688 -1.508 24.891 1 96.94 282 PRO A N 1
ATOM 2192 C CA . PRO A 1 282 ? -9.055 -0.226 25.484 1 96.94 282 PRO A CA 1
ATOM 2193 C C . PRO A 1 282 ? -8.016 0.864 25.25 1 96.94 282 PRO A C 1
ATOM 2195 O O . PRO A 1 282 ? -6.871 0.563 24.891 1 96.94 282 PRO A O 1
ATOM 2198 N N . PHE A 1 283 ? -8.438 2.094 25.359 1 97.5 283 PHE A N 1
ATOM 2199 C CA . PHE A 1 283 ? -7.52 3.215 25.219 1 97.5 283 PHE A CA 1
ATOM 2200 C C . PHE A 1 283 ? -7.207 3.838 26.562 1 97.5 283 PHE A C 1
ATOM 2202 O O . PHE A 1 283 ? -7.707 4.918 26.891 1 97.5 283 PHE A O 1
ATOM 2209 N N . GLY A 1 284 ? -6.324 3.203 27.281 1 95.88 284 GLY A N 1
ATOM 2210 C CA . GLY A 1 284 ? -6.012 3.57 28.656 1 95.88 284 GLY A CA 1
ATOM 2211 C C . GLY A 1 284 ? -4.949 4.648 28.766 1 95.88 284 GLY A C 1
ATOM 2212 O O . GLY A 1 284 ? -4.559 5.238 27.75 1 95.88 284 GLY A O 1
ATOM 2213 N N . PRO A 1 285 ? -4.465 4.965 29.984 1 95.5 285 PRO A N 1
ATOM 2214 C CA . PRO A 1 285 ? -3.527 6.059 30.25 1 95.5 285 PRO A CA 1
ATOM 2215 C C . PRO A 1 285 ? -2.215 5.906 29.484 1 95.5 2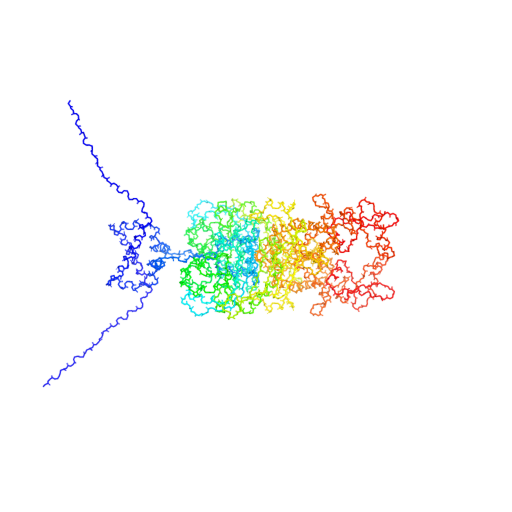85 PRO A C 1
ATOM 2217 O O . PRO A 1 285 ? -1.673 6.895 28.984 1 95.5 285 PRO A O 1
ATOM 2220 N N . SER A 1 286 ? -1.727 4.703 29.438 1 95.38 286 SER A N 1
ATOM 2221 C CA . SER A 1 286 ? -0.471 4.484 28.734 1 95.38 286 SER A CA 1
ATOM 2222 C C . SER A 1 286 ? -0.607 4.824 27.25 1 95.38 286 SER A C 1
ATOM 2224 O O . SER A 1 286 ? 0.298 5.418 26.656 1 95.38 286 SER A O 1
ATOM 2226 N N . ARG A 1 287 ? -1.676 4.461 26.672 1 95.25 287 ARG A N 1
ATOM 2227 C CA . ARG A 1 287 ? -1.907 4.742 25.25 1 95.25 287 ARG A CA 1
ATOM 2228 C C . ARG A 1 287 ? -2.145 6.23 25.016 1 95.25 287 ARG A C 1
ATOM 2230 O O . ARG A 1 287 ? -1.764 6.773 23.984 1 95.25 287 ARG A O 1
ATOM 2237 N N . ILE A 1 288 ? -2.787 6.844 26.016 1 97.06 288 ILE A N 1
ATOM 2238 C CA . ILE A 1 288 ? -2.984 8.289 25.938 1 97.06 288 ILE A CA 1
ATOM 2239 C C . ILE A 1 288 ? -1.631 9 25.953 1 97.06 288 ILE A C 1
ATOM 2241 O O . ILE A 1 288 ? -1.409 9.938 25.188 1 97.06 288 ILE A O 1
ATOM 2245 N N . ARG A 1 289 ? -0.737 8.516 26.75 1 95.69 289 ARG A N 1
ATOM 2246 C CA . ARG A 1 289 ? 0.61 9.078 26.781 1 95.69 289 ARG A CA 1
ATOM 2247 C C . ARG A 1 289 ? 1.34 8.828 25.469 1 95.69 289 ARG A C 1
ATOM 2249 O O . ARG A 1 289 ? 2.018 9.719 24.938 1 95.69 289 ARG A O 1
ATOM 2256 N N . ALA A 1 290 ? 1.138 7.66 24.953 1 95 290 ALA A N 1
ATOM 2257 C CA . ALA A 1 290 ? 1.763 7.309 23.672 1 95 290 ALA A CA 1
ATOM 2258 C C . ALA A 1 290 ? 1.232 8.188 22.547 1 95 290 ALA A C 1
ATOM 2260 O O . ALA A 1 290 ? 1.972 8.531 21.625 1 95 290 ALA A O 1
ATOM 2261 N N . LEU A 1 291 ? -0.021 8.461 22.656 1 95.69 291 LEU A N 1
ATOM 2262 C CA . LEU A 1 291 ? -0.645 9.344 21.672 1 95.69 291 LEU A CA 1
ATOM 2263 C C . LEU A 1 291 ? 0.012 10.719 21.688 1 95.69 291 LEU A C 1
ATOM 2265 O O . LEU A 1 291 ? 0.312 11.273 20.625 1 95.69 291 LEU A O 1
ATOM 2269 N N . GLN A 1 292 ? 0.255 11.227 22.844 1 95.19 292 GLN A N 1
ATOM 2270 C CA . GLN A 1 292 ? 0.912 12.523 22.984 1 95.19 292 GLN A CA 1
ATOM 2271 C C . GLN A 1 292 ? 2.354 12.469 22.484 1 95.19 292 GLN A C 1
ATOM 2273 O O . GLN A 1 292 ? 2.824 13.406 21.828 1 95.19 292 GLN A O 1
ATOM 2278 N N . THR A 1 293 ? 2.975 11.391 22.75 1 94 293 THR A N 1
ATOM 2279 C CA . THR A 1 293 ? 4.336 11.195 22.266 1 94 293 THR A CA 1
ATOM 2280 C C . THR A 1 293 ? 4.367 11.125 20.734 1 94 293 THR A C 1
ATOM 2282 O O . THR A 1 293 ? 5.297 11.641 20.109 1 94 293 THR A O 1
ATOM 2285 N N . GLY A 1 294 ? 3.357 10.469 20.25 1 93 294 GLY A N 1
ATOM 2286 C CA . GLY A 1 294 ? 3.25 10.422 18.797 1 93 294 GLY A CA 1
ATOM 2287 C C . GLY A 1 294 ? 3.111 11.797 18.172 1 93 294 GLY A C 1
ATOM 2288 O O . GLY A 1 294 ? 3.715 12.07 17.125 1 93 294 GLY A O 1
ATOM 2289 N N . PHE A 1 295 ? 2.373 12.641 18.812 1 95.5 295 PHE A N 1
ATOM 2290 C CA . PHE A 1 295 ? 2.246 14.016 18.328 1 95.5 295 PHE A CA 1
ATOM 2291 C C . PHE A 1 295 ? 3.59 14.727 18.375 1 95.5 295 PHE A C 1
ATOM 2293 O O . PHE A 1 295 ? 3.936 15.469 17.453 1 95.5 295 PHE A O 1
ATOM 2300 N N . GLN A 1 296 ? 4.277 14.477 19.391 1 93.75 296 GLN A N 1
ATOM 2301 C CA . GLN A 1 296 ? 5.574 15.117 19.594 1 93.75 296 GLN A CA 1
ATOM 2302 C C . GLN A 1 296 ? 6.555 14.742 18.484 1 93.75 296 GLN A C 1
ATOM 2304 O O . GLN A 1 296 ? 7.402 15.555 18.109 1 93.75 296 GLN A O 1
ATOM 2309 N N . GLU A 1 297 ? 6.391 13.648 17.938 1 90.56 297 GLU A N 1
ATOM 2310 C CA . GLU A 1 297 ? 7.316 13.156 16.906 1 90.56 297 GLU A CA 1
ATOM 2311 C C . GLU A 1 297 ? 7.074 13.836 15.57 1 90.56 297 GLU A C 1
ATOM 2313 O O . GLU A 1 297 ? 7.969 13.883 14.727 1 90.56 297 GLU A O 1
ATOM 2318 N N . MET A 1 298 ? 5.922 14.445 15.406 1 91.88 298 MET A N 1
ATOM 2319 C CA . MET A 1 298 ? 5.629 14.891 14.039 1 91.88 298 MET A CA 1
ATOM 2320 C C . MET A 1 298 ? 5.266 16.375 14.016 1 91.88 298 MET A C 1
ATOM 2322 O O . MET A 1 298 ? 5.262 17 12.961 1 91.88 298 MET A O 1
ATOM 2326 N N . TYR A 1 299 ? 4.914 16.984 15.133 1 92.94 299 TYR A N 1
ATOM 2327 C CA . TYR A 1 299 ? 4.254 18.281 15.156 1 92.94 299 TYR A CA 1
ATOM 2328 C C . TYR A 1 299 ? 5.121 19.344 14.508 1 92.94 299 TYR A C 1
ATOM 2330 O O . TYR A 1 299 ? 4.609 20.297 13.906 1 92.94 299 TYR A O 1
ATOM 2338 N N . GLN A 1 300 ? 6.461 19.172 14.484 1 93.12 300 GLN A N 1
ATOM 2339 C CA . GLN A 1 300 ? 7.367 20.188 13.977 1 93.12 300 GLN A CA 1
ATOM 2340 C C . GLN A 1 300 ? 7.305 20.281 12.453 1 93.12 300 GLN A C 1
ATOM 2342 O O . GLN A 1 300 ? 7.738 21.266 11.859 1 93.12 300 GLN A O 1
ATOM 2347 N N . TYR A 1 301 ? 6.754 19.234 11.82 1 94.12 301 TYR A N 1
ATOM 2348 C CA . TYR A 1 301 ? 6.781 19.156 10.367 1 94.12 301 TYR A CA 1
ATOM 2349 C C . TYR A 1 301 ? 5.418 19.484 9.773 1 94.12 301 TYR A C 1
ATOM 2351 O O . TYR A 1 301 ? 5.301 19.734 8.57 1 94.12 301 TYR A O 1
ATOM 2359 N N . LEU A 1 302 ? 4.387 19.609 10.539 1 96.5 302 LEU A N 1
ATOM 2360 C CA . LEU A 1 302 ? 3.002 19.516 10.086 1 96.5 302 LEU A CA 1
ATOM 2361 C C . LEU A 1 302 ? 2.65 20.688 9.164 1 96.5 302 LEU A C 1
ATOM 2363 O O . LEU A 1 302 ? 1.852 20.531 8.242 1 96.5 302 LEU A O 1
ATOM 2367 N N . LEU A 1 303 ? 3.305 21.844 9.398 1 97.75 303 LEU A N 1
ATOM 2368 C CA . LEU A 1 303 ? 2.785 23.031 8.742 1 97.75 303 LEU A CA 1
ATOM 2369 C C . LEU A 1 303 ? 3.689 23.469 7.594 1 97.75 303 LEU A C 1
ATOM 2371 O O . LEU A 1 303 ? 3.43 24.469 6.938 1 97.75 303 LEU A O 1
ATOM 2375 N N . ILE A 1 304 ? 4.715 22.703 7.25 1 97.12 304 ILE A N 1
ATOM 2376 C CA . ILE A 1 304 ? 5.746 23.125 6.312 1 97.12 304 ILE A CA 1
ATOM 2377 C C . ILE A 1 304 ? 5.117 23.438 4.957 1 97.12 304 ILE A C 1
ATOM 2379 O O . ILE A 1 304 ? 5.352 24.516 4.387 1 97.12 304 ILE A O 1
ATOM 2383 N N . PHE A 1 305 ? 4.285 22.562 4.48 1 96.88 305 PHE A N 1
ATOM 2384 C CA . PHE A 1 305 ? 3.826 22.703 3.105 1 96.88 305 PHE A CA 1
ATOM 2385 C C . PHE A 1 305 ? 2.326 22.969 3.062 1 96.88 305 PHE A C 1
ATOM 2387 O O . PHE A 1 305 ? 1.713 22.922 1.994 1 96.88 305 PHE A O 1
ATOM 2394 N N . LEU A 1 306 ? 1.7 23.203 4.215 1 96.12 306 LEU A N 1
ATOM 2395 C CA . LEU A 1 306 ? 0.281 23.547 4.207 1 96.12 306 LEU A CA 1
ATOM 2396 C C . LEU A 1 306 ? 0.069 24.984 3.764 1 96.12 306 LEU A C 1
ATOM 2398 O O . LEU A 1 306 ? 0.983 25.812 3.852 1 96.12 306 LEU A O 1
ATOM 2402 N N . LYS A 1 307 ? -1.092 25.266 3.287 1 93.19 307 LYS A N 1
ATOM 2403 C CA . LYS A 1 307 ? -1.354 26.578 2.699 1 93.19 307 LYS A CA 1
ATOM 2404 C C . LYS A 1 307 ? -2.305 27.391 3.572 1 93.19 307 LYS A C 1
ATOM 2406 O O . LYS A 1 307 ? -2.238 28.625 3.592 1 93.19 307 LYS A O 1
ATOM 2411 N N . LYS A 1 308 ? -3.203 26.719 4.285 1 95.81 308 LYS A N 1
ATOM 2412 C CA . LYS A 1 308 ? -4.273 27.438 4.98 1 95.81 308 LYS A CA 1
ATOM 2413 C C . LYS A 1 308 ? -4.059 27.422 6.488 1 95.81 308 LYS A C 1
ATOM 2415 O O . LYS A 1 308 ? -3.93 28.469 7.117 1 95.81 308 LYS A O 1
ATOM 2420 N N . VAL A 1 309 ? -3.916 26.234 7.055 1 97.88 309 VAL A N 1
ATOM 2421 C CA . VAL A 1 309 ? -3.732 26.125 8.5 1 97.88 309 VAL A CA 1
ATOM 2422 C C . VAL A 1 309 ? -2.389 26.734 8.898 1 97.88 309 VAL A C 1
ATOM 2424 O O . VAL A 1 309 ? -1.347 26.344 8.359 1 97.88 309 VAL A O 1
ATOM 2427 N N . GLN A 1 310 ? -2.443 27.625 9.852 1 97.88 310 GLN A N 1
ATOM 2428 C CA . GLN A 1 310 ? -1.232 28.328 10.25 1 97.88 310 GLN A CA 1
ATOM 2429 C C . GLN A 1 310 ? -0.827 27.984 11.68 1 97.88 310 GLN A C 1
ATOM 2431 O O . GLN A 1 310 ? 0.298 28.266 12.094 1 97.88 310 GLN A O 1
ATOM 2436 N N . GLU A 1 311 ? -1.729 27.406 12.336 1 98.38 311 GLU A N 1
ATOM 2437 C CA . GLU A 1 311 ? -1.436 27.078 13.727 1 98.38 311 GLU A CA 1
ATOM 2438 C C . GLU A 1 311 ? -2.066 25.734 14.125 1 98.38 311 GLU A C 1
ATOM 2440 O O . GLU A 1 311 ? -3.225 25.469 13.797 1 98.38 311 GLU A O 1
ATOM 2445 N N . VAL A 1 312 ? -1.301 24.859 14.773 1 98.38 312 VAL A N 1
ATOM 2446 C CA . VAL A 1 312 ? -1.75 23.594 15.352 1 98.38 312 VAL A CA 1
ATOM 2447 C C . VAL A 1 312 ? -1.322 23.516 16.812 1 98.38 312 VAL A C 1
ATOM 2449 O O . VAL A 1 312 ? -0.209 23.922 17.172 1 98.38 312 VAL A O 1
ATOM 2452 N N . SER A 1 313 ? -2.213 23.125 17.672 1 97.88 313 SER A N 1
ATOM 2453 C CA . SER A 1 313 ? -1.851 23.062 19.078 1 97.88 313 SER A CA 1
ATOM 2454 C C . SER A 1 313 ? -2.445 21.812 19.75 1 97.88 313 SER A C 1
ATOM 2456 O O . SER A 1 313 ? -3.42 21.25 19.25 1 97.88 313 SER A O 1
ATOM 2458 N N . LEU A 1 314 ? -1.8 21.344 20.766 1 98 314 LEU A N 1
ATOM 2459 C CA . LEU A 1 314 ? -2.236 20.25 21.641 1 98 314 LEU A CA 1
ATOM 2460 C C . LEU A 1 314 ? -2.203 20.703 23.094 1 98 314 LEU A C 1
ATOM 2462 O O . LEU A 1 314 ? -1.177 21.172 23.594 1 98 314 LEU A O 1
ATOM 2466 N N . THR A 1 315 ? -3.336 20.625 23.766 1 97.31 315 THR A N 1
ATOM 2467 C CA . THR A 1 315 ? -3.451 20.969 25.172 1 97.31 315 THR A CA 1
ATOM 2468 C C . THR A 1 315 ? -3.891 19.766 26 1 97.31 315 THR A C 1
ATOM 2470 O O . THR A 1 315 ? -4.355 18.766 25.438 1 97.31 315 THR A O 1
ATOM 2473 N N . HIS A 1 316 ? -3.645 19.828 27.25 1 96.69 316 HIS A N 1
ATOM 2474 C CA . HIS A 1 316 ? -3.967 18.766 28.188 1 96.69 316 HIS A CA 1
ATOM 2475 C C . HIS A 1 316 ? -4.789 19.297 29.359 1 96.69 316 HIS A C 1
ATOM 2477 O O . HIS A 1 316 ? -4.441 20.312 29.969 1 96.69 316 HIS A O 1
ATOM 2483 N N . LEU A 1 317 ? -5.891 18.688 29.625 1 96.94 317 LEU A N 1
ATOM 2484 C CA . LEU A 1 317 ? -6.758 19 30.75 1 96.94 317 LEU A CA 1
ATOM 2485 C C . LEU A 1 317 ? -6.801 17.844 31.734 1 96.94 317 LEU A C 1
ATOM 2487 O O . LEU A 1 317 ? -7.48 16.844 31.5 1 96.94 317 LEU A O 1
ATOM 2491 N N . PRO A 1 318 ? -6.113 17.984 32.906 1 93.88 318 PRO A N 1
ATOM 2492 C CA . PRO A 1 318 ? -6.023 16.875 33.875 1 93.88 318 PRO A CA 1
ATOM 2493 C C . PRO A 1 318 ? -7.383 16.484 34.438 1 93.88 318 PRO A C 1
ATOM 2495 O O . PRO A 1 318 ? -8.328 17.281 34.375 1 93.88 318 PRO A O 1
ATOM 2498 N N . GLY A 1 319 ? -7.285 15.312 34.969 1 91.88 319 GLY A N 1
ATOM 2499 C CA . GLY A 1 319 ? -8.477 14.828 35.656 1 91.88 319 GLY A CA 1
ATOM 2500 C C . GLY A 1 319 ? -8.852 15.672 36.875 1 91.88 319 GLY A C 1
ATOM 2501 O O . GLY A 1 319 ? -7.977 16.188 37.562 1 91.88 319 GLY A O 1
ATOM 2502 N N . GLY A 1 320 ? -10.078 15.922 37.188 1 85.69 320 GLY A N 1
ATOM 2503 C CA . GLY A 1 320 ? -10.523 16.672 38.375 1 85.69 320 GLY A CA 1
ATOM 2504 C C . GLY A 1 320 ? -10.758 18.141 38.094 1 85.69 320 GLY A C 1
ATOM 2505 O O . GLY A 1 320 ? -11.297 18.859 38.906 1 85.69 320 GLY A O 1
ATOM 2506 N N . SER A 1 321 ? -10.305 18.5 36.875 1 88.38 321 SER A N 1
ATOM 2507 C CA . SER A 1 321 ? -10.531 19.891 36.531 1 88.38 321 SER A CA 1
ATOM 2508 C C . SER A 1 321 ? -12.016 20.203 36.406 1 88.38 321 SER A C 1
ATOM 2510 O O . SER A 1 321 ? -12.797 19.359 35.938 1 88.38 321 SER A O 1
ATOM 2512 N N . SER A 1 322 ? -12.375 21.438 36.812 1 82.81 322 SER A N 1
ATOM 2513 C CA . SER A 1 322 ? -13.781 21.812 36.812 1 82.81 322 SER A CA 1
ATOM 2514 C C . SER A 1 322 ? -14.18 22.5 35.5 1 82.81 322 SER A C 1
ATOM 2516 O O . SER A 1 322 ? -15.352 22.516 35.125 1 82.81 322 SER A O 1
ATOM 2518 N N . SER A 1 323 ? -13.125 23.031 34.844 1 90.19 323 SER A N 1
ATOM 2519 C CA . SER A 1 323 ? -13.43 23.797 33.656 1 90.19 323 SER A CA 1
ATOM 2520 C C . SER A 1 323 ? -12.383 23.578 32.562 1 90.19 323 SER A C 1
ATOM 2522 O O . SER A 1 323 ? -11.195 23.422 32.875 1 90.19 323 SER A O 1
ATOM 2524 N N . PRO A 1 324 ? -12.828 23.609 31.281 1 92.38 324 PRO A N 1
ATOM 2525 C CA . PRO A 1 324 ? -11.883 23.469 30.172 1 92.38 324 PRO A CA 1
ATOM 2526 C C . PRO A 1 324 ? -10.867 24.609 30.125 1 92.38 324 PRO A C 1
ATOM 2528 O O . PRO A 1 324 ? -9.828 24.484 29.469 1 92.38 324 PRO A O 1
ATOM 2531 N N . GLU A 1 325 ? -11.148 25.719 30.766 1 89.56 325 GLU A N 1
ATOM 2532 C CA . GLU A 1 325 ? -10.25 26.875 30.781 1 89.56 325 GLU A CA 1
ATOM 2533 C C . GLU A 1 325 ? -8.945 26.547 31.5 1 89.56 325 GLU A C 1
ATOM 2535 O O . GLU A 1 325 ? -7.938 27.234 31.312 1 89.56 325 GLU A O 1
ATOM 2540 N N . ASN A 1 326 ? -8.961 25.469 32.219 1 91.81 326 ASN A N 1
ATOM 2541 C CA . ASN A 1 326 ? -7.781 25.062 32.969 1 91.81 326 ASN A CA 1
ATOM 2542 C C . ASN A 1 326 ? -6.848 24.188 32.156 1 91.81 326 ASN A C 1
ATOM 2544 O O . ASN A 1 326 ? -5.887 23.609 32.656 1 91.81 326 ASN A O 1
ATOM 2548 N N . ALA A 1 327 ? -7.113 24.109 30.906 1 93.88 327 ALA A N 1
ATOM 2549 C CA . ALA A 1 327 ? -6.27 23.281 30.031 1 93.88 327 ALA A CA 1
ATOM 2550 C C . ALA A 1 327 ? -4.852 23.844 29.969 1 93.88 327 ALA A C 1
ATOM 2552 O O . ALA A 1 327 ? -4.66 25.062 29.906 1 93.88 327 ALA A O 1
ATOM 2553 N N . GLN A 1 328 ? -3.887 23 30.047 1 92.81 328 GLN A N 1
ATOM 2554 C CA . GLN A 1 328 ? -2.475 23.359 30 1 92.81 328 GLN A CA 1
ATOM 2555 C C . GLN A 1 328 ? -1.902 23.141 28.594 1 92.81 328 GLN A C 1
ATOM 2557 O O . GLN A 1 328 ? -2.08 22.062 28.016 1 92.81 328 GLN A O 1
ATOM 2562 N N . PRO A 1 329 ? -1.232 24.156 28.141 1 93.19 329 PRO A N 1
ATOM 2563 C CA . PRO A 1 329 ? -0.626 23.969 26.828 1 93.19 329 PRO A CA 1
ATOM 2564 C C . PRO A 1 329 ? 0.487 22.922 26.828 1 93.19 329 PRO A C 1
ATOM 2566 O O . PRO A 1 329 ? 1.335 22.922 27.719 1 93.19 329 PRO A O 1
ATOM 2569 N N . LEU A 1 330 ? 0.457 22.031 25.891 1 94.88 330 LEU A N 1
ATOM 2570 C CA . LEU A 1 330 ? 1.498 21.016 25.719 1 94.88 330 LEU A CA 1
ATOM 2571 C C . LEU A 1 330 ? 2.387 21.344 24.531 1 94.88 330 LEU A C 1
ATOM 2573 O O . LEU A 1 330 ? 3.615 21.281 24.625 1 94.88 330 LEU A O 1
ATOM 2577 N N . ALA A 1 331 ? 1.771 21.641 23.422 1 96.06 331 ALA A N 1
ATOM 2578 C CA . ALA A 1 331 ? 2.527 21.906 22.203 1 96.06 331 ALA A CA 1
ATOM 2579 C C . ALA A 1 331 ? 1.797 22.906 21.312 1 96.06 331 ALA A C 1
ATOM 2581 O O . ALA A 1 331 ? 0.565 22.922 21.266 1 96.06 331 ALA A O 1
ATOM 2582 N N . THR A 1 332 ? 2.557 23.75 20.656 1 96.5 332 THR A N 1
ATOM 2583 C CA . THR A 1 332 ? 2.041 24.672 19.656 1 96.5 332 THR A CA 1
ATOM 2584 C C . THR A 1 332 ? 3.029 24.828 18.5 1 96.5 332 THR A C 1
ATOM 2586 O O . THR A 1 332 ? 4.242 24.875 18.719 1 96.5 332 THR A O 1
ATOM 2589 N N . VAL A 1 333 ? 2.506 24.781 17.328 1 97.19 333 VAL A N 1
ATOM 2590 C CA . VAL A 1 333 ? 3.299 25.078 16.141 1 97.19 333 VAL A CA 1
ATOM 2591 C C . VAL A 1 333 ? 2.625 26.203 15.344 1 97.19 333 VAL A C 1
ATOM 2593 O O . VAL A 1 333 ? 1.426 26.141 15.07 1 97.19 333 VAL A O 1
ATOM 2596 N N . LYS A 1 334 ? 3.398 27.172 15.039 1 97.25 334 LYS A N 1
ATOM 2597 C CA . LYS A 1 334 ? 2.928 28.312 14.258 1 97.25 334 LYS A CA 1
ATOM 2598 C C . LYS A 1 334 ? 3.807 28.531 13.031 1 97.25 334 LYS A C 1
ATOM 2600 O O . LYS A 1 334 ? 5.027 28.391 13.102 1 97.25 334 LYS A O 1
ATOM 2605 N N . ARG A 1 335 ? 3.166 28.781 11.969 1 96.88 335 ARG A N 1
ATOM 2606 C CA . ARG A 1 335 ? 3.852 29.078 10.711 1 96.88 335 ARG A CA 1
ATOM 2607 C C . ARG A 1 335 ? 3.713 30.562 10.352 1 96.88 335 ARG A C 1
ATOM 2609 O O . ARG A 1 335 ? 2.611 31.109 10.383 1 96.88 335 ARG A O 1
ATOM 2616 N N . GLU A 1 336 ? 4.883 31.188 10.016 1 93.81 336 GLU A N 1
ATOM 2617 C CA . GLU A 1 336 ? 4.898 32.594 9.625 1 93.81 336 GLU A CA 1
ATOM 2618 C C . GLU A 1 336 ? 5.797 32.812 8.414 1 93.81 336 GLU A C 1
ATOM 2620 O O . GLU A 1 336 ? 6.906 32.281 8.344 1 93.81 336 GLU A O 1
ATOM 2625 N N . LYS A 1 337 ? 5.266 33.5 7.488 1 91.25 337 LYS A N 1
ATOM 2626 C CA . LYS A 1 337 ? 6.102 33.906 6.371 1 91.25 337 LYS A CA 1
ATOM 2627 C C . LYS A 1 337 ? 6.941 35.125 6.75 1 91.25 337 LYS A C 1
ATOM 2629 O O . LYS A 1 337 ? 6.426 36.094 7.328 1 91.25 337 LYS A O 1
ATOM 2634 N N . LEU A 1 338 ? 8.188 35 6.477 1 87.12 338 LEU A N 1
ATOM 2635 C CA . LEU A 1 338 ? 9.062 36.125 6.801 1 87.12 338 LEU A CA 1
ATOM 2636 C C . LEU A 1 338 ? 9.039 37.188 5.691 1 87.12 338 LEU A C 1
ATOM 2638 O O . LEU A 1 338 ? 9.195 36.844 4.516 1 87.12 338 LEU A O 1
ATOM 2642 N N . ASP A 1 339 ? 8.336 38.344 6.016 1 71.5 339 ASP A N 1
ATOM 2643 C CA . ASP A 1 339 ? 8.188 39.5 5.113 1 71.5 339 ASP A CA 1
ATOM 2644 C C . ASP A 1 339 ? 9.516 40.219 4.93 1 71.5 339 ASP A C 1
ATOM 2646 O O . ASP A 1 339 ? 10.375 40.188 5.812 1 71.5 339 ASP A O 1
ATOM 2650 N N . GLY A 1 340 ? 9.883 40.812 3.729 1 59.62 340 GLY A N 1
ATOM 2651 C CA . GLY A 1 340 ? 10.93 41.812 3.545 1 59.62 340 GLY A CA 1
ATOM 2652 C C . GLY A 1 340 ? 12.125 41.281 2.777 1 59.62 340 GLY A C 1
ATOM 2653 O O . GLY A 1 340 ? 13.078 42.031 2.518 1 59.62 340 GLY A O 1
ATOM 2654 N N . MET A 1 341 ? 12.117 40.031 2.766 1 54.09 341 MET A N 1
ATOM 2655 C CA . MET A 1 341 ? 13.359 39.625 2.121 1 54.09 341 MET A CA 1
ATOM 2656 C C . MET A 1 341 ? 13.141 39.375 0.628 1 54.09 341 MET A C 1
ATOM 2658 O O . MET A 1 341 ? 13.461 38.312 0.108 1 54.09 341 MET A O 1
ATOM 2662 N N . GLY A 1 342 ? 12.453 40.375 0.021 1 56.69 342 GLY A N 1
ATOM 2663 C CA . GLY A 1 342 ? 12.305 40.344 -1.425 1 56.69 342 GLY A CA 1
ATOM 2664 C C . GLY A 1 342 ? 11.406 39.219 -1.909 1 56.69 342 GLY A C 1
ATOM 2665 O O . GLY A 1 342 ? 10.336 39 -1.346 1 56.69 342 GLY A O 1
ATOM 2666 N N . ASN A 1 343 ? 11.758 38.562 -2.998 1 66.06 343 ASN A N 1
ATOM 2667 C CA . ASN A 1 343 ? 11.047 37.531 -3.736 1 66.06 343 ASN A CA 1
ATOM 2668 C C . ASN A 1 343 ? 11.266 36.125 -3.115 1 66.06 343 ASN A C 1
ATOM 2670 O O . ASN A 1 343 ? 10.898 35.125 -3.707 1 66.06 343 ASN A O 1
ATOM 2674 N N . LEU A 1 344 ? 11.766 36.25 -1.8 1 77.06 344 LEU A N 1
ATOM 2675 C CA . LEU A 1 344 ? 12.086 34.969 -1.181 1 77.06 344 LEU A CA 1
ATOM 2676 C C . LEU A 1 344 ? 10.922 34.469 -0.32 1 77.06 344 LEU A C 1
ATOM 2678 O O . LEU A 1 344 ? 10.281 35.25 0.369 1 77.06 344 LEU A O 1
ATOM 2682 N N . ASN A 1 345 ? 10.664 33.188 -0.468 1 89 345 ASN A N 1
ATOM 2683 C CA . ASN A 1 345 ? 9.641 32.562 0.337 1 89 345 ASN A CA 1
ATOM 2684 C C . ASN A 1 345 ? 10.242 31.734 1.468 1 89 345 ASN A C 1
ATOM 2686 O O . ASN A 1 345 ? 10.32 30.5 1.375 1 89 345 ASN A O 1
ATOM 2690 N N . ILE A 1 346 ? 10.688 32.5 2.535 1 93.38 346 ILE A N 1
ATOM 2691 C CA . ILE A 1 346 ? 11.211 31.812 3.719 1 93.38 346 ILE A CA 1
ATOM 2692 C C . ILE A 1 346 ? 10.125 31.734 4.789 1 93.38 346 ILE A C 1
ATOM 2694 O O . ILE A 1 346 ? 9.469 32.719 5.094 1 93.38 346 ILE A O 1
ATOM 2698 N N . VAL A 1 347 ? 9.992 30.594 5.352 1 94.62 347 VAL A N 1
ATOM 2699 C CA . VAL A 1 347 ? 8.969 30.359 6.371 1 94.62 347 VAL A CA 1
ATOM 2700 C C . VAL A 1 347 ? 9.633 30.016 7.699 1 94.62 347 VAL A C 1
ATOM 2702 O O . VAL A 1 347 ? 10.656 29.312 7.727 1 94.62 347 VAL A O 1
ATOM 2705 N N . ARG A 1 348 ? 9.078 30.594 8.719 1 95.5 348 ARG A N 1
ATOM 2706 C CA . ARG A 1 348 ? 9.477 30.25 10.078 1 95.5 348 ARG A CA 1
ATOM 2707 C C . ARG A 1 348 ? 8.43 29.375 10.758 1 95.5 348 ARG A C 1
ATOM 2709 O O . ARG A 1 348 ? 7.242 29.719 10.766 1 95.5 348 ARG A O 1
ATOM 2716 N N . LEU A 1 349 ? 8.82 28.25 11.242 1 96.25 349 LEU A N 1
ATOM 2717 C CA . LEU A 1 349 ? 7.98 27.391 12.062 1 96.25 349 LEU A CA 1
ATOM 2718 C C . LEU A 1 349 ? 8.422 27.422 13.523 1 96.25 349 LEU A C 1
ATOM 2720 O O . LEU A 1 349 ? 9.516 26.953 13.859 1 96.25 349 LEU A O 1
ATOM 2724 N N . THR A 1 350 ? 7.594 28.031 14.305 1 95.94 350 THR A N 1
ATOM 2725 C CA . THR A 1 350 ? 7.855 28.062 15.734 1 95.94 350 THR A CA 1
ATOM 2726 C C . THR A 1 350 ? 7.121 26.922 16.438 1 95.94 350 THR A C 1
ATOM 2728 O O . THR A 1 350 ? 5.891 26.891 16.453 1 95.94 350 THR A O 1
ATOM 2731 N N . ALA A 1 351 ? 7.906 26.031 16.953 1 94.5 351 ALA A N 1
ATOM 2732 C CA . ALA A 1 351 ? 7.348 24.875 17.641 1 94.5 351 ALA A CA 1
ATOM 2733 C C . ALA A 1 351 ? 7.688 24.891 19.125 1 94.5 351 ALA A C 1
ATOM 2735 O O . ALA A 1 351 ? 8.852 25.062 19.5 1 94.5 351 ALA A O 1
ATOM 2736 N N . THR A 1 352 ? 6.664 24.844 19.906 1 94.31 352 THR A N 1
ATOM 2737 C CA . THR A 1 352 ? 6.867 24.828 21.359 1 94.31 352 THR A CA 1
ATOM 2738 C C . THR A 1 352 ? 6.328 23.531 21.969 1 94.31 352 THR A C 1
ATOM 2740 O O . THR A 1 352 ? 5.289 23.016 21.531 1 94.31 352 THR A O 1
ATOM 2743 N N . TRP A 1 353 ? 7.07 22.875 22.828 1 92.69 353 TRP A N 1
ATOM 2744 C CA . TRP A 1 353 ? 6.652 21.781 23.688 1 92.69 353 TRP A CA 1
ATOM 2745 C C . TRP A 1 353 ? 6.883 22.125 25.156 1 92.69 353 TRP A C 1
ATOM 2747 O O . TRP A 1 353 ? 8.031 22.234 25.609 1 92.69 353 TRP A O 1
ATOM 2757 N N . GLY A 1 354 ? 5.828 22.281 25.922 1 88.56 354 GLY A N 1
ATOM 2758 C CA . GLY A 1 354 ? 5.988 22.797 27.266 1 88.56 354 GLY A CA 1
ATOM 2759 C C . GLY A 1 354 ? 6.578 24.188 27.297 1 88.56 354 GLY A C 1
ATOM 2760 O O . GLY A 1 354 ? 6.016 25.125 26.719 1 88.56 354 GLY A O 1
ATOM 2761 N N . SER A 1 355 ? 7.762 24.266 27.891 1 85.06 355 SER A N 1
ATOM 2762 C CA . SER A 1 355 ? 8.422 25.562 28.016 1 85.06 355 SER A CA 1
ATOM 2763 C C . SER A 1 355 ? 9.539 25.719 26.984 1 85.06 355 SER A C 1
ATOM 2765 O O . SER A 1 355 ? 10.062 26.828 26.797 1 85.06 355 SER A O 1
ATOM 2767 N N . GLU A 1 356 ? 9.75 24.719 26.266 1 88.31 356 GLU A N 1
ATOM 2768 C CA . GLU A 1 356 ? 10.836 24.734 25.297 1 88.31 356 GLU A CA 1
ATOM 2769 C C . GLU A 1 356 ? 10.32 25.047 23.891 1 88.31 356 GLU A C 1
ATOM 2771 O O . GLU A 1 356 ? 9.258 24.562 23.5 1 88.31 356 GLU A O 1
ATOM 2776 N N . GLY A 1 357 ? 11 26.016 23.281 1 90.06 357 GLY A N 1
ATOM 2777 C CA . GLY A 1 357 ? 10.594 26.375 21.938 1 90.06 357 GLY A CA 1
ATOM 2778 C C . GLY A 1 357 ? 11.742 26.344 20.938 1 90.06 357 GLY A C 1
ATOM 2779 O O . GLY A 1 357 ? 12.891 26.625 21.312 1 90.06 357 GLY A O 1
ATOM 2780 N N . VAL A 1 358 ? 11.445 25.828 19.766 1 91.81 358 VAL A N 1
ATOM 2781 C CA . VAL A 1 358 ? 12.43 25.812 18.688 1 91.81 358 VAL A CA 1
ATOM 2782 C C . VAL A 1 358 ? 11.836 26.453 17.438 1 91.81 358 VAL A C 1
ATOM 2784 O O . VAL A 1 358 ? 10.648 26.297 17.141 1 91.81 358 VAL A O 1
ATOM 2787 N N . ALA A 1 359 ? 12.703 27.219 16.812 1 94.62 359 ALA A N 1
ATOM 2788 C CA . ALA A 1 359 ? 12.312 27.812 15.539 1 94.62 359 ALA A CA 1
ATOM 2789 C C . ALA A 1 359 ? 13.094 27.203 14.383 1 94.62 359 ALA A C 1
ATOM 2791 O O . ALA A 1 359 ? 14.32 27.078 14.453 1 94.62 359 ALA A O 1
ATOM 2792 N N . ASN A 1 360 ? 12.398 26.719 13.414 1 95.38 360 ASN A N 1
ATOM 2793 C CA . ASN A 1 360 ? 12.992 26.219 12.18 1 95.38 360 ASN A CA 1
ATOM 2794 C C . ASN A 1 360 ? 12.656 27.109 10.992 1 95.38 360 ASN A C 1
ATOM 2796 O O . ASN A 1 360 ? 11.578 27.719 10.945 1 95.38 360 ASN A O 1
ATOM 2800 N N . TYR A 1 361 ? 13.633 27.219 10.117 1 95.69 361 TYR A N 1
ATOM 2801 C CA . TYR A 1 361 ? 13.477 28.078 8.945 1 95.69 361 TYR A CA 1
ATOM 2802 C C . TYR A 1 361 ? 13.695 27.297 7.656 1 95.69 361 TYR A C 1
ATOM 2804 O O . TYR A 1 361 ? 14.594 26.453 7.582 1 95.69 361 TYR A O 1
ATOM 2812 N N . TYR A 1 362 ? 12.82 27.562 6.68 1 97 362 TYR A N 1
ATOM 2813 C CA . TYR A 1 362 ? 12.945 26.875 5.398 1 97 362 TYR A CA 1
ATOM 2814 C C . TYR A 1 362 ? 12.773 27.844 4.242 1 97 362 TYR A C 1
ATOM 2816 O O . TYR A 1 362 ? 11.914 28.734 4.285 1 97 362 TYR A O 1
ATOM 2824 N N . LEU A 1 363 ? 13.617 27.75 3.268 1 96.69 363 LEU A N 1
ATOM 2825 C CA . LEU A 1 363 ? 13.359 28.375 1.971 1 96.69 363 LEU A CA 1
ATOM 2826 C C . LEU A 1 363 ? 12.453 27.5 1.119 1 96.69 363 LEU A C 1
ATOM 2828 O O . LEU A 1 363 ? 12.82 26.375 0.769 1 96.69 363 LEU A O 1
ATOM 2832 N N . LEU A 1 364 ? 11.297 28.016 0.811 1 96.69 364 LEU A N 1
ATOM 2833 C CA . LEU A 1 364 ? 10.328 27.25 0.033 1 96.69 364 LEU A CA 1
ATOM 2834 C C . LEU A 1 364 ? 10.32 27.703 -1.423 1 96.69 364 LEU A C 1
ATOM 2836 O O . LEU A 1 364 ? 10.43 28.891 -1.704 1 96.69 364 LEU A O 1
ATOM 2840 N N . HIS A 1 365 ? 10.258 26.719 -2.309 1 96.94 365 HIS A N 1
ATOM 2841 C CA . HIS A 1 365 ? 10.094 27.016 -3.727 1 96.94 365 HIS A CA 1
ATOM 2842 C C . HIS A 1 365 ? 9.25 25.953 -4.418 1 96.94 365 HIS A C 1
ATOM 2844 O O . HIS A 1 365 ? 9.43 24.766 -4.184 1 96.94 365 HIS A O 1
ATOM 2850 N N . SER A 1 366 ? 8.297 26.391 -5.199 1 96 366 SER A N 1
ATOM 2851 C CA . SER A 1 366 ? 7.391 25.484 -5.906 1 96 366 SER A CA 1
ATOM 2852 C C . SER A 1 366 ? 7.559 25.609 -7.418 1 96 366 SER A C 1
ATOM 2854 O O . SER A 1 366 ? 8.008 26.641 -7.914 1 96 366 SER A O 1
ATOM 2856 N N . CYS A 1 367 ? 7.312 24.484 -8.062 1 95.62 367 CYS A N 1
ATOM 2857 C CA . CYS A 1 367 ? 7.41 24.469 -9.523 1 95.62 367 CYS A CA 1
ATOM 2858 C C . CYS A 1 367 ? 6.406 23.484 -10.125 1 95.62 367 CYS A C 1
ATOM 2860 O O . CYS A 1 367 ? 6.176 22.422 -9.562 1 95.62 367 CYS A O 1
ATOM 2862 N N . SER A 1 368 ? 5.812 23.906 -11.195 1 94.5 368 SER A N 1
ATOM 2863 C CA . SER A 1 368 ? 4.984 23 -11.984 1 94.5 368 SER A CA 1
ATOM 2864 C C . SER A 1 368 ? 5.805 22.297 -13.062 1 94.5 368 SER A C 1
ATOM 2866 O O . SER A 1 368 ? 6.762 22.875 -13.586 1 94.5 368 SER A O 1
ATOM 2868 N N . ALA A 1 369 ? 5.34 21.141 -13.352 1 89.75 369 ALA A N 1
ATOM 2869 C CA . ALA A 1 369 ? 6.051 20.359 -14.359 1 89.75 369 ALA A CA 1
ATOM 2870 C C . ALA A 1 369 ? 6.031 21.062 -15.711 1 89.75 369 ALA A C 1
ATOM 2872 O O . ALA A 1 369 ? 5.105 21.812 -16.016 1 89.75 369 ALA A O 1
ATOM 2873 N N . LYS A 1 370 ? 7.07 20.719 -16.547 1 89.75 370 LYS A N 1
ATOM 2874 C CA . LYS A 1 370 ? 7.156 21.281 -17.891 1 89.75 370 LYS A CA 1
ATOM 2875 C C . LYS A 1 370 ? 7.484 20.219 -18.922 1 89.75 370 LYS A C 1
ATOM 2877 O O . LYS A 1 370 ? 7.484 20.484 -20.125 1 89.75 370 LYS A O 1
ATOM 2882 N N . ALA A 1 371 ? 7.688 19 -18.422 1 93 371 ALA A N 1
ATOM 2883 C CA . ALA A 1 371 ? 8.164 17.969 -19.344 1 93 371 ALA A CA 1
ATOM 2884 C C . ALA A 1 371 ? 7.387 16.672 -19.172 1 93 371 ALA A C 1
ATOM 2886 O O . ALA A 1 371 ? 6.207 16.594 -19.516 1 93 371 ALA A O 1
ATOM 2887 N N . GLU A 1 372 ? 8.109 15.703 -18.594 1 93.19 372 GLU A N 1
ATOM 2888 C CA . GLU A 1 372 ? 7.551 14.352 -18.547 1 93.19 372 GLU A CA 1
ATOM 2889 C C . GLU A 1 372 ? 6.266 14.32 -17.719 1 93.19 372 GLU A C 1
ATOM 2891 O O . GLU A 1 372 ? 5.277 13.711 -18.141 1 93.19 372 GLU A O 1
ATOM 2896 N N . ALA A 1 373 ? 6.281 14.922 -16.594 1 94.38 373 ALA A N 1
ATOM 2897 C CA . ALA A 1 373 ? 5.109 14.906 -15.719 1 94.38 373 ALA A CA 1
ATOM 2898 C C . ALA A 1 373 ? 3.953 15.68 -16.344 1 94.38 373 ALA A C 1
ATOM 2900 O O . ALA A 1 373 ? 2.789 15.297 -16.188 1 94.38 373 ALA A O 1
ATOM 2901 N N . GLN A 1 374 ? 4.258 16.75 -17 1 93.5 374 GLN A N 1
ATOM 2902 C CA . GLN A 1 374 ? 3.234 17.531 -17.703 1 93.5 374 GLN A CA 1
ATOM 2903 C C . GLN A 1 374 ? 2.576 16.703 -18.797 1 93.5 374 GLN A C 1
ATOM 2905 O O . GLN A 1 374 ? 1.355 16.75 -18.969 1 93.5 374 GLN A O 1
ATOM 2910 N N . GLU A 1 375 ? 3.373 15.961 -19.469 1 93.06 375 GLU A N 1
ATOM 2911 C CA . GLU A 1 375 ? 2.865 15.109 -20.547 1 93.06 375 GLU A CA 1
ATOM 2912 C C . GLU A 1 375 ? 1.93 14.039 -20 1 93.06 375 GLU A C 1
ATOM 2914 O O . GLU A 1 375 ? 0.867 13.781 -20.562 1 93.06 375 GLU A O 1
ATOM 2919 N N . LEU A 1 376 ? 2.371 13.469 -18.938 1 91.75 376 LEU A N 1
ATOM 2920 C CA . LEU A 1 376 ? 1.546 12.438 -18.328 1 91.75 376 LEU A CA 1
ATOM 2921 C C . LEU A 1 376 ? 0.229 13.016 -17.828 1 91.75 376 LEU A C 1
ATOM 2923 O O . LEU A 1 376 ? -0.82 12.375 -17.938 1 91.75 376 LEU A O 1
ATOM 2927 N N . PHE A 1 377 ? 0.251 14.18 -17.328 1 91 377 PHE A N 1
ATOM 2928 C CA . PHE A 1 377 ? -0.938 14.859 -16.828 1 91 377 PHE A CA 1
ATOM 2929 C C . PHE A 1 377 ? -1.923 15.133 -17.953 1 91 377 PHE A C 1
ATOM 2931 O O . PHE A 1 377 ? -3.127 14.914 -17.812 1 91 377 PHE A O 1
ATOM 2938 N N . GLU A 1 378 ? -1.433 15.523 -19.031 1 89.81 378 GLU A N 1
ATOM 2939 C CA . GLU A 1 378 ? -2.271 15.859 -20.172 1 89.81 378 GLU A CA 1
ATOM 2940 C C . GLU A 1 378 ? -2.859 14.602 -20.812 1 89.81 378 GLU A C 1
ATOM 2942 O O . GLU A 1 378 ? -3.996 14.617 -21.297 1 89.81 378 GLU A O 1
ATOM 2947 N N . GLN A 1 379 ? -2.076 13.602 -20.781 1 85.44 379 GLN A N 1
ATOM 2948 C CA . GLN A 1 379 ? -2.537 12.344 -21.344 1 85.44 379 GLN A CA 1
ATOM 2949 C C . GLN A 1 379 ? -3.602 11.695 -20.469 1 85.44 379 GLN A C 1
ATOM 2951 O O . GLN A 1 379 ? -4.477 10.977 -20.969 1 85.44 379 GLN A O 1
ATOM 2956 N N . GLY A 1 380 ? -3.498 12.086 -19.281 1 76.75 380 GLY A N 1
ATOM 2957 C CA . GLY A 1 380 ? -4.418 11.453 -18.344 1 76.75 380 GLY A CA 1
ATOM 2958 C C . GLY A 1 380 ? -4.105 9.984 -18.109 1 76.75 380 GLY A C 1
ATOM 2959 O O . GLY A 1 380 ? -3.367 9.367 -18.875 1 76.75 380 GLY A O 1
ATOM 2960 N N . GLY A 1 381 ? -4.551 9.516 -16.953 1 64.69 381 GLY A N 1
ATOM 2961 C CA . GLY A 1 381 ? -4.336 8.109 -16.641 1 64.69 381 GLY A CA 1
ATOM 2962 C C . GLY A 1 381 ? -5.27 7.188 -17.422 1 64.69 381 GLY A C 1
ATOM 2963 O O . GLY A 1 381 ? -6.332 7.613 -17.875 1 64.69 381 GLY A O 1
ATOM 2964 N N . LYS A 1 382 ? -4.672 6.023 -17.734 1 61.38 382 LYS A N 1
ATOM 2965 C CA . LYS A 1 382 ? -5.543 4.992 -18.297 1 61.38 382 LYS A CA 1
ATOM 2966 C C . LYS A 1 382 ? -6.617 4.582 -17.281 1 61.38 382 LYS A C 1
ATOM 2968 O O . LYS A 1 382 ? -6.41 4.676 -16.078 1 61.38 382 LYS A O 1
ATOM 2973 N N . GLU A 1 383 ? -7.727 4.121 -17.688 1 58.69 383 GLU A N 1
ATOM 2974 C CA . GLU A 1 383 ? -8.781 3.434 -16.953 1 58.69 383 GLU A CA 1
ATOM 2975 C C . GLU A 1 383 ? -9.312 4.297 -15.812 1 58.69 383 GLU A C 1
ATOM 2977 O O . GLU A 1 383 ? -9.555 3.803 -14.711 1 58.69 383 GLU A O 1
ATOM 2982 N N . GLY A 1 384 ? -9.242 5.688 -16.094 1 63.53 384 GLY A N 1
ATOM 2983 C CA . GLY A 1 384 ? -9.961 6.508 -15.133 1 63.53 384 GLY A CA 1
ATOM 2984 C C . GLY A 1 384 ? -9.062 7.051 -14.031 1 63.53 384 GLY A C 1
ATOM 2985 O O . GLY A 1 384 ? -9.547 7.68 -13.086 1 63.53 384 GLY A O 1
ATOM 2986 N N . LEU A 1 385 ? -7.832 6.777 -14.172 1 72.5 385 LEU A N 1
ATOM 2987 C CA . LEU A 1 385 ? -6.91 7.344 -13.203 1 72.5 385 LEU A CA 1
ATOM 2988 C C . LEU A 1 385 ? -6.781 8.852 -13.383 1 72.5 385 LEU A C 1
ATOM 2990 O O . LEU A 1 385 ? -6.586 9.328 -14.508 1 72.5 385 LEU A O 1
ATOM 2994 N N . HIS A 1 386 ? -7.074 9.547 -12.305 1 77.94 386 HIS A N 1
ATOM 2995 C CA . HIS A 1 386 ? -6.984 11 -12.336 1 77.94 386 HIS A CA 1
ATOM 2996 C C . HIS A 1 386 ? -5.773 11.492 -11.547 1 77.94 386 HIS A C 1
ATOM 2998 O O . HIS A 1 386 ? -5.594 11.125 -10.383 1 77.94 386 HIS A O 1
ATOM 3004 N N . PHE A 1 387 ? -4.977 12.219 -12.305 1 84.25 387 PHE A N 1
ATOM 3005 C CA . PHE A 1 387 ? -3.832 12.836 -11.641 1 84.25 387 PHE A CA 1
ATOM 3006 C C . PHE A 1 387 ? -4.105 14.305 -11.352 1 84.25 387 PHE A C 1
ATOM 3008 O O . PHE A 1 387 ? -4.773 14.984 -12.133 1 84.25 387 PHE A O 1
ATOM 3015 N N . SER A 1 388 ? -3.598 14.758 -10.227 1 87.44 388 SER A N 1
ATOM 3016 C CA . SER A 1 388 ? -3.629 16.188 -9.906 1 87.44 388 SER A CA 1
ATOM 3017 C C . SER A 1 388 ? -2.578 16.953 -10.703 1 87.44 388 SER A C 1
ATOM 3019 O O . SER A 1 388 ? -1.638 16.359 -11.234 1 87.44 388 SER A O 1
ATOM 3021 N N . PRO A 1 389 ? -2.824 18.281 -10.805 1 91.12 389 PRO A N 1
ATOM 3022 C CA . PRO A 1 389 ? -1.779 19.078 -11.461 1 91.12 389 PRO A CA 1
ATOM 3023 C C . PRO A 1 389 ? -0.383 18.766 -10.922 1 91.12 389 PRO A C 1
ATOM 3025 O O . PRO A 1 389 ? -0.204 18.609 -9.711 1 91.12 389 PRO A O 1
ATOM 3028 N N . PRO A 1 390 ? 0.59 18.609 -11.836 1 95.06 390 PRO A N 1
ATOM 3029 C CA . PRO A 1 390 ? 1.924 18.156 -11.445 1 95.06 390 PRO A CA 1
ATOM 3030 C C . PRO A 1 390 ? 2.758 19.25 -10.789 1 95.06 390 PRO A C 1
ATOM 3032 O O . PRO A 1 390 ? 3.766 19.688 -11.352 1 95.06 390 PRO A O 1
ATOM 3035 N N . VAL A 1 391 ? 2.463 19.609 -9.625 1 95.31 391 VAL A N 1
ATOM 3036 C CA . VAL A 1 391 ? 3.15 20.641 -8.859 1 95.31 391 VAL A CA 1
ATOM 3037 C C . VAL A 1 391 ? 3.982 20 -7.754 1 95.31 391 VAL A C 1
ATOM 3039 O O . VAL A 1 391 ? 3.586 18.969 -7.188 1 95.31 391 VAL A O 1
ATOM 3042 N N . ALA A 1 392 ? 5.137 20.516 -7.535 1 97.5 392 ALA A N 1
ATOM 3043 C CA . ALA A 1 392 ? 6 20.094 -6.438 1 97.5 392 ALA A CA 1
ATOM 3044 C C . ALA A 1 392 ? 6.598 21.297 -5.711 1 97.5 392 ALA A C 1
ATOM 3046 O O . ALA A 1 392 ? 6.574 22.406 -6.234 1 97.5 392 ALA A O 1
ATOM 3047 N N . ALA A 1 393 ? 6.984 21.078 -4.531 1 97.81 393 ALA A N 1
ATOM 3048 C CA . ALA A 1 393 ? 7.684 22.094 -3.748 1 97.81 393 ALA A CA 1
ATOM 3049 C C . ALA A 1 393 ? 8.805 21.469 -2.914 1 97.81 393 ALA A C 1
ATOM 3051 O O . ALA A 1 393 ? 8.758 20.281 -2.592 1 97.81 393 ALA A O 1
ATOM 3052 N N . VAL A 1 394 ? 9.789 22.266 -2.65 1 98.5 394 VAL A N 1
ATOM 3053 C CA . VAL A 1 394 ? 10.891 21.844 -1.795 1 98.5 394 VAL A CA 1
ATOM 3054 C C . VAL A 1 394 ? 11.07 22.828 -0.646 1 98.5 394 VAL A C 1
ATOM 3056 O O . VAL A 1 394 ? 10.609 23.969 -0.727 1 98.5 394 VAL A O 1
ATOM 3059 N N . ALA A 1 395 ? 11.594 22.344 0.429 1 98.38 395 ALA A N 1
ATOM 3060 C CA . ALA A 1 395 ? 11.938 23.141 1.6 1 98.38 395 ALA A CA 1
ATOM 3061 C C . ALA A 1 395 ? 13.383 22.922 2.016 1 98.38 395 ALA A C 1
ATOM 3063 O O . ALA A 1 395 ? 13.742 21.844 2.498 1 98.38 395 ALA A O 1
ATOM 3064 N N . LEU A 1 396 ? 14.219 23.922 1.793 1 98.31 396 LEU A N 1
ATOM 3065 C CA . LEU A 1 396 ? 15.617 23.844 2.186 1 98.31 396 LEU A CA 1
ATOM 3066 C C . LEU A 1 396 ? 15.828 24.438 3.574 1 98.31 396 LEU A C 1
ATOM 3068 O O . LEU A 1 396 ? 15.445 25.578 3.828 1 98.31 396 LEU A O 1
ATOM 3072 N N . PRO A 1 397 ? 16.438 23.719 4.457 1 98.06 397 PRO A N 1
ATOM 3073 C CA . PRO A 1 397 ? 16.609 24.203 5.828 1 98.06 397 PRO A CA 1
ATOM 3074 C C . PRO A 1 397 ? 17.641 25.328 5.926 1 98.06 397 PRO A C 1
ATOM 3076 O O . PRO A 1 397 ? 18.719 25.234 5.34 1 98.06 397 PRO A O 1
ATOM 3079 N N . LEU A 1 398 ? 17.312 26.391 6.629 1 96.5 398 LEU A N 1
ATOM 3080 C CA . LEU A 1 398 ? 18.188 27.516 6.914 1 96.5 398 LEU A CA 1
ATOM 3081 C C . LEU A 1 398 ? 18.266 27.797 8.414 1 96.5 398 LEU A C 1
ATOM 3083 O O . LEU A 1 398 ? 17.422 27.312 9.18 1 96.5 398 LEU A O 1
ATOM 3087 N N . CYS A 1 399 ? 19.281 28.422 8.805 1 95.19 399 CYS A N 1
ATOM 3088 C CA . CYS A 1 399 ? 19.438 28.938 10.164 1 95.19 399 CYS A CA 1
ATOM 3089 C C . CYS A 1 399 ? 19.844 30.406 10.156 1 95.19 399 CYS A C 1
ATOM 3091 O O . CYS A 1 399 ? 20.547 30.859 9.25 1 95.19 399 CYS A O 1
ATOM 3093 N N . PRO A 1 400 ? 19.328 31.125 11.094 1 92.81 400 PRO A N 1
ATOM 3094 C CA . PRO A 1 400 ? 19.812 32.5 11.195 1 92.81 400 PRO A CA 1
ATOM 3095 C C . PRO A 1 400 ? 21.312 32.594 11.5 1 92.81 400 PRO A C 1
ATOM 3097 O O . PRO A 1 400 ? 21.828 31.797 12.305 1 92.81 400 PRO A O 1
ATOM 3100 N N . ALA A 1 401 ? 21.875 33.469 10.781 1 93.25 401 ALA A N 1
ATOM 3101 C CA . ALA A 1 401 ? 23.281 33.75 11.078 1 93.25 401 ALA A CA 1
ATOM 3102 C C . ALA A 1 401 ? 23.422 34.656 12.297 1 93.25 401 ALA A C 1
ATOM 3104 O O . ALA A 1 401 ? 22.422 35.062 12.875 1 93.25 401 ALA A O 1
ATOM 3105 N N . THR A 1 402 ? 24.703 34.875 12.672 1 89.44 402 THR A N 1
ATOM 3106 C CA . THR A 1 402 ? 24.984 35.75 13.797 1 89.44 402 THR A CA 1
ATOM 3107 C C . THR A 1 402 ? 24.562 37.188 13.492 1 89.44 402 THR A C 1
ATOM 3109 O O . THR A 1 402 ? 24 37.844 14.344 1 89.44 402 THR A O 1
ATOM 3112 N N . ALA A 1 403 ? 24.812 37.531 12.258 1 85.62 403 ALA A N 1
ATOM 3113 C CA . ALA A 1 403 ? 24.406 38.875 11.836 1 85.62 403 ALA A CA 1
ATOM 3114 C C . ALA A 1 403 ? 22.922 38.906 11.461 1 85.62 403 ALA A C 1
ATOM 3116 O O . ALA A 1 403 ? 22.422 37.969 10.836 1 85.62 403 ALA A O 1
ATOM 3117 N N . ALA A 1 404 ? 22.359 39.969 11.898 1 82.88 404 ALA A N 1
ATOM 3118 C CA . ALA A 1 404 ? 20.922 40.094 11.68 1 82.88 404 ALA A CA 1
ATOM 3119 C C . ALA A 1 404 ? 20.594 40.094 10.188 1 82.88 404 ALA A C 1
ATOM 3121 O O . ALA A 1 404 ? 21.297 40.719 9.383 1 82.88 404 ALA A O 1
ATOM 3122 N N . GLY A 1 405 ? 19.641 39.281 9.82 1 83.06 405 GLY A N 1
ATOM 3123 C CA . GLY A 1 405 ? 19.125 39.281 8.453 1 83.06 405 GLY A CA 1
ATOM 3124 C C . GLY A 1 405 ? 19.891 38.312 7.543 1 83.06 405 GLY A C 1
ATOM 3125 O O . GLY A 1 405 ? 19.609 38.25 6.348 1 83.06 405 GLY A O 1
ATOM 3126 N N . ARG A 1 406 ? 20.828 37.688 8.109 1 91.69 406 ARG A N 1
ATOM 3127 C CA . ARG A 1 406 ? 21.625 36.781 7.297 1 91.69 406 ARG A CA 1
ATOM 3128 C C . ARG A 1 406 ? 21.328 35.344 7.664 1 91.69 406 ARG A C 1
ATOM 3130 O O . ARG A 1 406 ? 20.766 35.062 8.727 1 91.69 406 ARG A O 1
ATOM 3137 N N . TRP A 1 407 ? 21.656 34.5 6.715 1 94.44 407 TRP A N 1
ATOM 3138 C CA . TRP A 1 407 ? 21.297 33.094 6.867 1 94.44 407 TRP A CA 1
ATOM 3139 C C . TRP A 1 407 ? 22.5 32.188 6.68 1 94.44 407 TRP A C 1
ATOM 3141 O O . TRP A 1 407 ? 23.5 32.594 6.078 1 94.44 407 TRP A O 1
ATOM 3151 N N . VAL A 1 408 ? 22.406 31.016 7.262 1 96.38 408 VAL A N 1
ATOM 3152 C CA . VAL A 1 408 ? 23.344 29.922 7.023 1 96.38 408 VAL A CA 1
ATOM 3153 C C . VAL A 1 408 ? 22.578 28.641 6.711 1 96.38 408 VAL A C 1
ATOM 3155 O O . VAL A 1 408 ? 21.453 28.453 7.188 1 96.38 408 VAL A O 1
ATOM 3158 N N . PRO A 1 409 ? 23.188 27.812 5.801 1 96.75 409 PRO A N 1
ATOM 3159 C CA . PRO A 1 409 ? 22.5 26.547 5.535 1 96.75 409 PRO A CA 1
ATOM 3160 C C . PRO A 1 409 ? 22.359 25.688 6.785 1 96.75 409 PRO A C 1
ATOM 3162 O O . PRO A 1 409 ? 23.281 25.594 7.594 1 96.75 409 PRO A O 1
ATOM 3165 N N . GLY A 1 410 ? 21.188 25.109 6.992 1 95.81 410 GLY A N 1
ATOM 3166 C CA . GLY A 1 410 ? 20.922 24.219 8.117 1 95.81 410 GLY A CA 1
ATOM 3167 C C . GLY A 1 410 ? 20.969 22.75 7.738 1 95.81 410 GLY A C 1
ATOM 3168 O O . GLY A 1 410 ? 20.047 22 8.086 1 95.81 410 GLY A O 1
ATOM 3169 N N . VAL A 1 411 ? 21.922 22.25 6.98 1 93.31 411 VAL A N 1
ATOM 3170 C CA . VAL A 1 411 ? 21.938 20.906 6.395 1 93.31 411 VAL A CA 1
ATOM 3171 C C . VAL A 1 411 ? 22.578 19.922 7.375 1 93.31 411 VAL A C 1
ATOM 3173 O O . VAL A 1 411 ? 22.359 18.719 7.273 1 93.31 411 VAL A O 1
ATOM 3176 N N . HIS A 1 412 ? 23.281 20.344 8.367 1 88.88 412 HIS A N 1
ATOM 3177 C CA . HIS A 1 412 ? 23.938 19.438 9.312 1 88.88 412 HIS A CA 1
ATOM 3178 C C . HIS A 1 412 ? 22.922 18.672 10.148 1 88.88 412 HIS A C 1
ATOM 3180 O O . HIS A 1 412 ? 22.109 19.266 10.852 1 88.88 412 HIS A O 1
ATOM 3186 N N . GLY A 1 413 ? 23.047 17.375 10.055 1 89.75 413 GLY A N 1
ATOM 3187 C CA . GLY A 1 413 ? 22.156 16.516 10.82 1 89.75 413 GLY A CA 1
ATOM 3188 C C . GLY A 1 413 ? 20.75 16.5 10.258 1 89.75 413 GLY A C 1
ATOM 3189 O O . GLY A 1 413 ? 19.828 15.938 10.883 1 89.75 413 GLY A O 1
ATOM 3190 N N . PHE A 1 414 ? 20.609 17.078 9.117 1 93.44 414 PHE A N 1
ATOM 3191 C CA . PHE A 1 414 ? 19.297 17.203 8.5 1 93.44 414 PHE A CA 1
ATOM 3192 C C . PHE A 1 414 ? 18.891 15.898 7.816 1 93.44 414 PHE A C 1
ATOM 3194 O O . PHE A 1 414 ? 19.719 15.266 7.16 1 93.44 414 PHE A O 1
ATOM 3201 N N . GLN A 1 415 ? 17.641 15.516 8.047 1 91.5 415 GLN A N 1
ATOM 3202 C CA . GLN A 1 415 ? 17.078 14.344 7.387 1 91.5 415 GLN A CA 1
ATOM 3203 C C . GLN A 1 415 ? 15.875 14.727 6.52 1 91.5 415 GLN A C 1
ATOM 3205 O O . GLN A 1 415 ? 14.805 15.055 7.039 1 91.5 415 GLN A O 1
ATOM 3210 N N . GLY A 1 416 ? 16.094 14.586 5.227 1 96.5 416 GLY A N 1
ATOM 3211 C CA . GLY A 1 416 ? 15.031 14.945 4.305 1 96.5 416 GLY A CA 1
ATOM 3212 C C . GLY A 1 416 ? 13.852 14 4.352 1 96.5 416 GLY A C 1
ATOM 3213 O O . GLY A 1 416 ? 14.031 12.789 4.5 1 96.5 416 GLY A O 1
ATOM 3214 N N . ARG A 1 417 ? 12.672 14.625 4.238 1 95.81 417 ARG A N 1
ATOM 3215 C CA . ARG A 1 417 ? 11.438 13.844 4.289 1 95.81 417 ARG A CA 1
ATOM 3216 C C . ARG A 1 417 ? 10.547 14.156 3.09 1 95.81 417 ARG A C 1
ATOM 3218 O O . ARG A 1 417 ? 10.57 15.266 2.557 1 95.81 417 ARG A O 1
ATOM 3225 N N . ALA A 1 418 ? 9.797 13.07 2.709 1 96.62 418 ALA A N 1
ATOM 3226 C CA . ALA A 1 418 ? 8.812 13.258 1.646 1 96.62 418 ALA A CA 1
ATOM 3227 C C . ALA A 1 418 ? 7.457 13.656 2.215 1 96.62 418 ALA A C 1
ATOM 3229 O O . ALA A 1 418 ? 7.062 13.188 3.287 1 96.62 418 ALA A O 1
ATOM 3230 N N . PHE A 1 419 ? 6.824 14.539 1.5 1 97 419 PHE A N 1
ATOM 3231 C CA . PHE A 1 419 ? 5.496 15.016 1.86 1 97 419 PHE A CA 1
ATOM 3232 C C . PHE A 1 419 ? 4.523 14.828 0.704 1 97 419 PHE A C 1
ATOM 3234 O O . PHE A 1 419 ? 4.934 14.766 -0.457 1 97 419 PHE A O 1
ATOM 3241 N N . CYS A 1 420 ? 3.398 14.648 0.979 1 94.94 420 CYS A N 1
ATOM 3242 C CA . CYS A 1 420 ? 2.254 14.969 0.132 1 94.94 420 CYS A CA 1
ATOM 3243 C C . CYS A 1 420 ? 1.295 15.914 0.846 1 94.94 420 CYS A C 1
ATOM 3245 O O . CYS A 1 420 ? 0.28 15.477 1.393 1 94.94 420 CYS A O 1
ATOM 3247 N N . PHE A 1 421 ? 1.762 17.188 0.903 1 92.69 421 PHE A N 1
ATOM 3248 C CA . PHE A 1 421 ? 1.182 18.266 1.692 1 92.69 421 PHE A CA 1
ATOM 3249 C C . PHE A 1 421 ? 1.461 18.062 3.176 1 92.69 421 PHE A C 1
ATOM 3251 O O . PHE A 1 421 ? 1.938 18.984 3.854 1 92.69 421 PHE A O 1
ATOM 3258 N N . LEU A 1 422 ? 1.207 16.891 3.668 1 95.12 422 LEU A N 1
ATOM 3259 C CA . LEU A 1 422 ? 1.57 16.484 5.02 1 95.12 422 LEU A CA 1
ATOM 3260 C C . LEU A 1 422 ? 2.715 15.484 5 1 95.12 422 LEU A C 1
ATOM 3262 O O . LEU A 1 422 ? 2.939 14.812 3.988 1 95.12 422 LEU A O 1
ATOM 3266 N N . PRO A 1 423 ? 3.432 15.445 6.125 1 95 423 PRO A N 1
ATOM 3267 C CA . PRO A 1 423 ? 4.613 14.578 6.113 1 95 423 PRO A CA 1
ATOM 3268 C C . PRO A 1 423 ? 4.258 13.094 6 1 95 423 PRO A C 1
ATOM 3270 O O . PRO A 1 423 ? 3.312 12.633 6.645 1 95 423 PRO A O 1
ATOM 3273 N N . LEU A 1 424 ? 4.945 12.375 5.121 1 92.31 424 LEU A N 1
ATOM 3274 C CA . LEU A 1 424 ? 4.91 10.922 5.043 1 92.31 424 LEU A CA 1
ATOM 3275 C C . LEU A 1 424 ? 6.012 10.305 5.902 1 92.31 424 LEU A C 1
ATOM 3277 O O . LEU A 1 424 ? 7.027 10.945 6.172 1 92.31 424 LEU A O 1
ATOM 3281 N N . PRO A 1 425 ? 5.738 9.109 6.402 1 88.88 425 PRO A N 1
ATOM 3282 C CA . PRO A 1 425 ? 6.805 8.445 7.156 1 88.88 425 PRO A CA 1
ATOM 3283 C C . PRO A 1 425 ? 7.891 7.863 6.254 1 88.88 425 PRO A C 1
ATOM 3285 O O . PRO A 1 425 ? 8.266 6.695 6.402 1 88.88 425 PRO A O 1
ATOM 3288 N N . ILE A 1 426 ? 8.375 8.648 5.359 1 89.62 426 ILE A N 1
ATOM 3289 C CA . ILE A 1 426 ? 9.367 8.25 4.367 1 89.62 426 ILE A CA 1
ATOM 3290 C C . ILE A 1 426 ? 10.539 9.227 4.391 1 89.62 426 ILE A C 1
ATOM 3292 O O . ILE A 1 426 ? 10.367 10.422 4.133 1 89.62 426 ILE A O 1
ATOM 3296 N N . GLU A 1 427 ? 11.656 8.711 4.688 1 90.5 427 GLU A N 1
ATOM 3297 C CA . GLU A 1 427 ? 12.891 9.484 4.535 1 90.5 427 GLU A CA 1
ATOM 3298 C C . GLU A 1 427 ? 13.398 9.438 3.1 1 90.5 427 GLU A C 1
ATOM 3300 O O . GLU A 1 427 ? 13.492 8.359 2.508 1 90.5 427 GLU A O 1
ATOM 3305 N N . SER A 1 428 ? 13.688 10.57 2.539 1 94.31 428 SER A N 1
ATOM 3306 C CA . SER A 1 428 ? 14.109 10.617 1.142 1 94.31 428 SER A CA 1
ATOM 3307 C C . SER A 1 428 ? 15.617 10.453 1.008 1 94.31 428 SER A C 1
ATOM 3309 O O . SER A 1 428 ? 16.109 10.031 -0.038 1 94.31 428 SER A O 1
ATOM 3311 N N . GLY A 1 429 ? 16.344 10.875 2.041 1 93.19 429 GLY A N 1
ATOM 3312 C CA . GLY A 1 429 ? 17.797 10.891 1.972 1 93.19 429 GLY A CA 1
ATOM 3313 C C . GLY A 1 429 ? 18.344 12.117 1.27 1 93.19 429 GLY A C 1
ATOM 3314 O O . GLY A 1 429 ? 19.547 12.227 1.045 1 93.19 429 GLY A O 1
ATOM 3315 N N . LEU A 1 430 ? 17.531 13.062 0.973 1 96.88 430 LEU A N 1
ATOM 3316 C CA . LEU A 1 430 ? 17.922 14.289 0.295 1 96.88 430 LEU A CA 1
ATOM 3317 C C . LEU A 1 430 ? 18.156 15.414 1.301 1 96.88 430 LEU A C 1
ATOM 3319 O O . LEU A 1 430 ? 17.703 15.336 2.443 1 96.88 430 LEU A O 1
ATOM 3323 N N . PRO A 1 431 ? 18.953 16.391 0.93 1 97.62 431 PRO A N 1
ATOM 3324 C CA . PRO A 1 431 ? 19.266 17.469 1.866 1 97.62 431 PRO A CA 1
ATOM 3325 C C . PRO A 1 431 ? 18.156 18.531 1.929 1 97.62 431 PRO A C 1
ATOM 3327 O O . PRO A 1 431 ? 18.438 19.719 2.096 1 97.62 431 PRO A O 1
ATOM 3330 N N . LEU A 1 432 ? 16.953 18.156 1.658 1 98.31 432 LEU A N 1
ATOM 3331 C CA . LEU A 1 432 ? 15.766 19.016 1.694 1 98.31 432 LEU A CA 1
ATOM 3332 C C . LEU A 1 432 ? 14.508 18.172 1.912 1 98.31 432 LEU A C 1
ATOM 3334 O O . LEU A 1 432 ? 14.531 16.953 1.771 1 98.31 432 LEU A O 1
ATOM 3338 N N . HIS A 1 433 ? 13.398 18.859 2.371 1 98.31 433 HIS A N 1
ATOM 3339 C CA . HIS A 1 433 ? 12.078 18.234 2.312 1 98.31 433 HIS A CA 1
ATOM 3340 C C . HIS A 1 433 ? 11.422 18.469 0.954 1 98.31 433 HIS A C 1
ATOM 3342 O O . HIS A 1 433 ? 11.711 19.453 0.279 1 98.31 433 HIS A O 1
ATOM 3348 N N . LEU A 1 434 ? 10.633 17.562 0.545 1 98.56 434 LEU A N 1
ATOM 3349 C CA . LEU A 1 434 ? 9.953 17.766 -0.728 1 98.56 434 LEU A CA 1
ATOM 3350 C C . LEU A 1 434 ? 8.5 17.312 -0.648 1 98.56 434 LEU A C 1
ATOM 3352 O O . LEU A 1 434 ? 8.172 16.406 0.121 1 98.56 434 LEU A O 1
ATOM 3356 N N . THR A 1 435 ? 7.664 17.969 -1.384 1 97.56 435 THR A N 1
ATOM 3357 C CA . THR A 1 435 ? 6.273 17.578 -1.575 1 97.56 435 THR A CA 1
ATOM 3358 C C . THR A 1 435 ? 5.887 17.656 -3.049 1 97.56 435 THR A C 1
ATOM 3360 O O . THR A 1 435 ? 6.477 18.422 -3.811 1 97.56 435 THR A O 1
ATOM 3363 N N . ALA A 1 436 ? 5.098 16.781 -3.447 1 96.75 436 ALA A N 1
ATOM 3364 C CA . ALA A 1 436 ? 4.512 16.797 -4.785 1 96.75 436 ALA A CA 1
ATOM 3365 C C . ALA A 1 436 ? 3.145 16.109 -4.789 1 96.75 436 ALA A C 1
ATOM 3367 O O . ALA A 1 436 ? 2.742 15.508 -3.791 1 96.75 436 ALA A O 1
ATOM 3368 N N . ALA A 1 437 ? 2.49 16.297 -5.895 1 94 437 ALA A N 1
ATOM 3369 C CA . ALA A 1 437 ? 1.212 15.609 -6.047 1 94 437 ALA A CA 1
ATOM 3370 C C . ALA A 1 437 ? 1.421 14.125 -6.309 1 94 437 ALA A C 1
ATOM 3372 O O . ALA A 1 437 ? 0.926 13.586 -7.301 1 94 437 ALA A O 1
ATOM 3373 N N . PHE A 1 438 ? 2.035 13.438 -5.359 1 94.44 438 PHE A N 1
ATOM 3374 C CA . PHE A 1 438 ? 2.395 12.031 -5.5 1 94.44 438 PHE A CA 1
ATOM 3375 C C . PHE A 1 438 ? 1.153 11.148 -5.473 1 94.44 438 PHE A C 1
ATOM 3377 O O . PHE A 1 438 ? 0.163 11.484 -4.816 1 94.44 438 PHE A O 1
ATOM 3384 N N . ALA A 1 439 ? 1.234 10.109 -6.238 1 91.06 439 ALA A N 1
ATOM 3385 C CA . ALA A 1 439 ? 0.326 8.992 -6 1 91.06 439 ALA A CA 1
ATOM 3386 C C . ALA A 1 439 ? 0.746 8.195 -4.766 1 91.06 439 ALA A C 1
ATOM 3388 O O . ALA A 1 439 ? 1.708 7.426 -4.812 1 91.06 439 ALA A O 1
ATOM 3389 N N . VAL A 1 440 ? -0.01 8.383 -3.699 1 90.38 440 VAL A N 1
ATOM 3390 C CA . VAL A 1 440 ? 0.332 7.758 -2.424 1 90.38 440 VAL A CA 1
ATOM 3391 C C . VAL A 1 440 ? -0.599 6.578 -2.156 1 90.38 440 VAL A C 1
ATOM 3393 O O . VAL A 1 440 ? -1.68 6.488 -2.746 1 90.38 440 VAL A O 1
ATOM 3396 N N . LEU A 1 441 ? -0.157 5.711 -1.331 1 85 441 LEU A N 1
ATOM 3397 C CA . LEU A 1 441 ? -1.032 4.641 -0.862 1 85 441 LEU A CA 1
ATOM 3398 C C . LEU A 1 441 ? -2.162 5.203 -0.003 1 85 441 LEU A C 1
ATOM 3400 O O . LEU A 1 441 ? -2.014 6.262 0.612 1 85 441 LEU A O 1
ATOM 3404 N N . SER A 1 442 ? -3.244 4.449 0.058 1 82.81 442 SER A N 1
ATOM 3405 C CA . SER A 1 442 ? -4.43 4.938 0.756 1 82.81 442 SER A CA 1
ATOM 3406 C C . SER A 1 442 ? -4.152 5.137 2.242 1 82.81 442 SER A C 1
ATOM 3408 O O . SER A 1 442 ? -4.766 5.992 2.885 1 82.81 442 SER A O 1
ATOM 3410 N N . ASN A 1 443 ? -3.236 4.406 2.785 1 80.56 443 ASN A N 1
ATOM 3411 C CA . ASN A 1 443 ? -2.881 4.535 4.195 1 80.56 443 ASN A CA 1
ATOM 3412 C C . ASN A 1 443 ? -1.781 5.57 4.402 1 80.56 443 ASN A C 1
ATOM 3414 O O . ASN A 1 443 ? -1.352 5.809 5.531 1 80.56 443 ASN A O 1
ATOM 3418 N N . ARG A 1 444 ? -1.296 6.125 3.342 1 80.88 444 ARG A N 1
ATOM 3419 C CA . ARG A 1 444 ? -0.322 7.211 3.316 1 80.88 444 ARG A CA 1
ATOM 3420 C C . ARG A 1 444 ? 1.016 6.762 3.895 1 80.88 444 ARG A C 1
ATOM 3422 O O . ARG A 1 444 ? 1.775 7.574 4.422 1 80.88 444 ARG A O 1
ATOM 3429 N N . LYS A 1 445 ? 1.322 5.559 3.873 1 84.12 445 LYS A N 1
ATOM 3430 C CA . LYS A 1 445 ? 2.561 5.062 4.469 1 84.12 445 LYS A CA 1
ATOM 3431 C C . LYS A 1 445 ? 3.613 4.793 3.396 1 84.12 445 LYS A C 1
ATOM 3433 O O . LYS A 1 445 ? 4.746 4.422 3.713 1 84.12 445 LYS A O 1
ATOM 3438 N N . GLY A 1 446 ? 3.221 5.062 2.123 1 84.12 446 GLY A N 1
ATOM 3439 C CA . GLY A 1 446 ? 4.156 4.816 1.039 1 84.12 446 GLY A CA 1
ATOM 3440 C C . GLY A 1 446 ? 3.723 5.43 -0.279 1 84.12 446 GLY A C 1
ATOM 3441 O O . GLY A 1 446 ? 2.598 5.922 -0.399 1 84.12 446 GLY A O 1
ATOM 3442 N N . LEU A 1 447 ? 4.672 5.355 -1.244 1 89.75 447 LEU A N 1
ATOM 3443 C CA . LEU A 1 447 ? 4.406 5.809 -2.605 1 89.75 447 LEU A CA 1
ATOM 3444 C C . LEU A 1 447 ? 4.219 4.625 -3.547 1 89.75 447 LEU A C 1
ATOM 3446 O O . LEU A 1 447 ? 4.836 3.574 -3.361 1 89.75 447 LEU A O 1
ATOM 3450 N N . TRP A 1 448 ? 3.336 4.863 -4.488 1 85.75 448 TRP A N 1
ATOM 3451 C CA . TRP A 1 448 ? 3.225 3.848 -5.531 1 85.75 448 TRP A CA 1
ATOM 3452 C C . TRP A 1 448 ? 4.52 3.74 -6.328 1 85.75 448 TRP A C 1
ATOM 3454 O O . TRP A 1 448 ? 5.148 4.754 -6.641 1 85.75 448 TRP A O 1
ATOM 3464 N N . ASP A 1 449 ? 4.922 2.543 -6.613 1 83.62 449 ASP A N 1
ATOM 3465 C CA . ASP A 1 449 ? 6.156 2.334 -7.363 1 83.62 449 ASP A CA 1
ATOM 3466 C C . ASP A 1 449 ? 5.879 1.642 -8.695 1 83.62 449 ASP A C 1
ATOM 3468 O O . ASP A 1 449 ? 6.602 1.851 -9.672 1 83.62 449 ASP A O 1
ATOM 3472 N N . ALA A 1 450 ? 4.883 0.827 -8.719 1 75.62 450 ALA A N 1
ATOM 3473 C CA . ALA A 1 450 ? 4.574 0.03 -9.898 1 75.62 450 ALA A CA 1
ATOM 3474 C C . ALA A 1 450 ? 3.459 0.674 -10.719 1 75.62 450 ALA A C 1
ATOM 3476 O O . ALA A 1 450 ? 2.814 1.622 -10.266 1 75.62 450 ALA A O 1
ATOM 3477 N N . THR A 1 451 ? 3.297 0.323 -11.961 1 78.31 451 THR A N 1
ATOM 3478 C CA . THR A 1 451 ? 2.199 0.697 -12.852 1 78.31 451 THR A CA 1
ATOM 3479 C C . THR A 1 451 ? 2.311 2.164 -13.258 1 78.31 451 THR A C 1
ATOM 3481 O O . THR A 1 451 ? 3.398 2.74 -13.234 1 78.31 451 THR A O 1
ATOM 3484 N N . GLU A 1 452 ? 1.154 2.711 -13.68 1 84.75 452 GLU A N 1
ATOM 3485 C CA . GLU A 1 452 ? 1.095 4.102 -14.117 1 84.75 452 GLU A CA 1
ATOM 3486 C C . GLU A 1 452 ? 1.281 5.062 -12.953 1 84.75 452 GLU A C 1
ATOM 3488 O O . GLU A 1 452 ? 1.849 6.145 -13.117 1 84.75 452 GLU A O 1
ATOM 3493 N N . LYS A 1 453 ? 0.922 4.648 -11.828 1 87.12 453 LYS A N 1
ATOM 3494 C CA . LYS A 1 453 ? 1.065 5.488 -10.641 1 87.12 453 LYS A CA 1
ATOM 3495 C C . LYS A 1 453 ? 2.533 5.637 -10.242 1 87.12 453 LYS A C 1
ATOM 3497 O O . LYS A 1 453 ? 2.963 6.711 -9.828 1 87.12 453 LYS A O 1
ATOM 3502 N N . GLY A 1 454 ? 3.211 4.555 -10.375 1 89 454 GLY A N 1
ATOM 3503 C CA . GLY A 1 454 ? 4.645 4.629 -10.141 1 89 454 GLY A CA 1
ATOM 3504 C C . GLY A 1 454 ? 5.371 5.488 -11.156 1 89 454 GLY A C 1
ATOM 3505 O O . GLY A 1 454 ? 6.27 6.258 -10.797 1 89 454 GLY A O 1
ATOM 3506 N N . LYS A 1 455 ? 4.992 5.328 -12.406 1 91.19 455 LYS A N 1
ATOM 3507 C CA . LYS A 1 455 ? 5.555 6.156 -13.469 1 91.19 455 LYS A CA 1
ATOM 3508 C C . LYS A 1 455 ? 5.293 7.637 -13.211 1 91.19 455 LYS A C 1
ATOM 3510 O O . LYS A 1 455 ? 6.176 8.469 -13.414 1 91.19 455 LYS A O 1
ATOM 3515 N N . TRP A 1 456 ? 4.133 7.938 -12.742 1 93.81 456 TRP A N 1
ATOM 3516 C CA . TRP A 1 456 ? 3.744 9.297 -12.391 1 93.81 456 TRP A CA 1
ATOM 3517 C C . TRP A 1 456 ? 4.656 9.859 -11.305 1 93.81 456 TRP A C 1
ATOM 3519 O O . TRP A 1 456 ? 5.176 10.969 -11.438 1 93.81 456 TRP A O 1
ATOM 3529 N N . ASN A 1 457 ? 4.852 9.086 -10.266 1 94.88 457 ASN A N 1
ATOM 3530 C CA . ASN A 1 457 ? 5.695 9.523 -9.156 1 94.88 457 ASN A CA 1
ATOM 3531 C C . ASN A 1 457 ? 7.125 9.797 -9.617 1 94.88 457 ASN A C 1
ATOM 3533 O O . ASN A 1 457 ? 7.723 10.797 -9.227 1 94.88 457 ASN A O 1
ATOM 3537 N N . ARG A 1 458 ? 7.625 8.945 -10.469 1 95.75 458 ARG A N 1
ATOM 3538 C CA . ARG A 1 458 ? 8.984 9.141 -10.969 1 95.75 458 ARG A CA 1
ATOM 3539 C C . ARG A 1 458 ? 9.062 10.367 -11.867 1 95.75 458 ARG A C 1
ATOM 3541 O O . ARG A 1 458 ? 10.047 11.109 -11.82 1 95.75 458 ARG A O 1
ATOM 3548 N N . ALA A 1 459 ? 8.078 10.531 -12.625 1 96.75 459 ALA A N 1
ATOM 3549 C CA . ALA A 1 459 ? 8.039 11.703 -13.492 1 96.75 459 ALA A CA 1
ATOM 3550 C C . ALA A 1 459 ? 8.016 12.992 -12.664 1 96.75 459 ALA A C 1
ATOM 3552 O O . ALA A 1 459 ? 8.688 13.969 -13.016 1 96.75 459 ALA A O 1
ATOM 3553 N N . LEU A 1 460 ? 7.23 13.008 -11.594 1 97.44 460 LEU A N 1
ATOM 3554 C CA . LEU A 1 460 ? 7.188 14.172 -10.711 1 97.44 460 LEU A CA 1
ATOM 3555 C C . LEU A 1 460 ? 8.57 14.461 -10.133 1 97.44 460 LEU A C 1
ATOM 3557 O O . LEU A 1 460 ? 8.977 15.625 -10.055 1 97.44 460 LEU A O 1
ATOM 3561 N N . LEU A 1 461 ? 9.234 13.414 -9.797 1 97.81 461 LEU A N 1
ATOM 3562 C CA . LEU A 1 461 ? 10.562 13.562 -9.195 1 97.81 461 LEU A CA 1
ATOM 3563 C C . LEU A 1 461 ? 11.555 14.117 -10.211 1 97.81 461 LEU A C 1
ATOM 3565 O O . LEU A 1 461 ? 12.352 15 -9.875 1 97.81 461 LEU A O 1
ATOM 3569 N N . ARG A 1 462 ? 11.469 13.719 -11.438 1 96.81 462 ARG A N 1
ATOM 3570 C CA . ARG A 1 462 ? 12.43 14.086 -12.477 1 96.81 462 ARG A CA 1
ATOM 3571 C C . ARG A 1 462 ? 12.086 15.438 -13.086 1 96.81 462 ARG A C 1
ATOM 3573 O O . ARG A 1 462 ? 12.914 16.047 -13.766 1 96.81 462 ARG A O 1
ATOM 3580 N N . ASP A 1 463 ? 10.914 15.867 -12.75 1 96.88 463 ASP A N 1
ATOM 3581 C CA . ASP A 1 463 ? 10.438 17.062 -13.438 1 96.88 463 ASP A CA 1
ATOM 3582 C C . ASP A 1 463 ? 10.078 18.156 -12.438 1 96.88 463 ASP A C 1
ATOM 3584 O O . ASP A 1 463 ? 10.891 19.031 -12.148 1 96.88 463 ASP A O 1
ATOM 3588 N N . SER A 1 464 ? 8.969 18.016 -11.75 1 97.5 464 SER A N 1
ATOM 3589 C CA . SER A 1 464 ? 8.461 19.062 -10.867 1 97.5 464 SER A CA 1
ATOM 3590 C C . SER A 1 464 ? 9.391 19.281 -9.68 1 97.5 464 SER A C 1
ATOM 3592 O O . SER A 1 464 ? 9.703 20.422 -9.32 1 97.5 464 SER A O 1
ATOM 3594 N N . VAL A 1 465 ? 9.758 18.188 -9.07 1 98.19 465 VAL A N 1
ATOM 3595 C CA . VAL A 1 465 ? 10.641 18.297 -7.91 1 98.19 465 VAL A CA 1
ATOM 3596 C C . VAL A 1 465 ? 11.977 18.891 -8.328 1 98.19 465 VAL A C 1
ATOM 3598 O O . VAL A 1 465 ? 12.523 19.766 -7.648 1 98.19 465 VAL A O 1
ATOM 3601 N N . LEU A 1 466 ? 12.508 18.375 -9.438 1 97.56 466 LEU A N 1
ATOM 3602 C CA . LEU A 1 466 ? 13.758 18.906 -9.977 1 97.56 466 LEU A CA 1
ATOM 3603 C C . LEU A 1 466 ? 13.641 20.406 -10.227 1 97.56 466 LEU A C 1
ATOM 3605 O O . LEU A 1 466 ? 14.523 21.188 -9.844 1 97.56 466 LEU A O 1
ATOM 3609 N N . GLY A 1 467 ? 12.586 20.797 -10.883 1 97.19 467 GLY A N 1
ATOM 3610 C CA . GLY A 1 467 ? 12.375 22.203 -11.148 1 97.19 467 GLY A CA 1
ATOM 3611 C C . GLY A 1 467 ? 12.328 23.047 -9.883 1 97.19 467 GLY A C 1
ATOM 3612 O O . GLY A 1 467 ? 12.93 24.125 -9.828 1 97.19 467 GLY A O 1
ATOM 3613 N N . ALA A 1 468 ? 11.594 22.594 -8.922 1 97.94 468 ALA A N 1
ATOM 3614 C CA . ALA A 1 468 ? 11.5 23.297 -7.652 1 97.94 468 ALA A CA 1
ATOM 3615 C C . ALA A 1 468 ? 12.867 23.391 -6.977 1 97.94 468 ALA A C 1
ATOM 3617 O O . ALA A 1 468 ? 13.219 24.438 -6.402 1 97.94 468 ALA A O 1
ATOM 3618 N N . TRP A 1 469 ? 13.602 22.312 -7.047 1 98.19 469 TRP A N 1
ATOM 3619 C CA . TRP A 1 469 ? 14.93 22.219 -6.445 1 98.19 469 TRP A CA 1
ATOM 3620 C C . TRP A 1 469 ? 15.891 23.219 -7.094 1 98.19 469 TRP A C 1
ATOM 3622 O O . TRP A 1 469 ? 16.531 24.016 -6.406 1 98.19 469 TRP A O 1
ATOM 3632 N N . LEU A 1 470 ? 15.953 23.234 -8.422 1 97.62 470 LEU A N 1
ATOM 3633 C CA . LEU A 1 470 ? 16.812 24.141 -9.172 1 97.62 470 LEU A CA 1
ATOM 3634 C C . LEU A 1 470 ? 16.422 25.594 -8.922 1 97.62 470 LEU A C 1
ATOM 3636 O O . LEU A 1 470 ? 17.281 26.469 -8.805 1 97.62 470 LEU A O 1
ATOM 3640 N N . GLY A 1 471 ? 15.125 25.781 -8.867 1 96.44 471 GLY A N 1
ATOM 3641 C CA . GLY A 1 471 ? 14.656 27.125 -8.555 1 96.44 471 GLY A CA 1
ATOM 3642 C C . GLY A 1 471 ? 15.094 27.594 -7.18 1 96.44 471 GLY A C 1
ATOM 3643 O O . GLY A 1 471 ? 15.508 28.75 -7.02 1 96.44 471 GLY A O 1
ATOM 3644 N N . ALA A 1 472 ? 14.969 26.766 -6.23 1 97.38 472 ALA A N 1
ATOM 3645 C CA . ALA A 1 472 ? 15.398 27.109 -4.879 1 97.38 472 ALA A CA 1
ATOM 3646 C C . ALA A 1 472 ? 16.891 27.422 -4.836 1 97.38 472 ALA A C 1
ATOM 3648 O O . ALA A 1 472 ? 17.328 28.359 -4.156 1 97.38 472 ALA A O 1
ATOM 3649 N N . LEU A 1 473 ? 17.703 26.609 -5.531 1 97.69 473 LEU A N 1
ATOM 3650 C CA . LEU A 1 473 ? 19.141 26.828 -5.566 1 97.69 473 LEU A CA 1
ATOM 3651 C C . LEU A 1 473 ? 19.484 28.156 -6.234 1 97.69 473 LEU A C 1
ATOM 3653 O O . LEU A 1 473 ? 20.438 28.828 -5.836 1 97.69 473 LEU A O 1
ATOM 3657 N N . SER A 1 474 ? 18.766 28.469 -7.246 1 96.12 474 SER A N 1
ATOM 3658 C CA . SER A 1 474 ? 18.953 29.766 -7.887 1 96.12 474 SER A CA 1
ATOM 3659 C C . SER A 1 474 ? 18.688 30.906 -6.914 1 96.12 474 SER A C 1
ATOM 3661 O O . SER A 1 474 ? 19.391 31.922 -6.934 1 96.12 474 SER A O 1
ATOM 3663 N N . GLN A 1 475 ? 17.688 30.734 -6.137 1 95.19 475 GLN A N 1
ATOM 3664 C CA . GLN A 1 475 ? 17.391 31.75 -5.125 1 95.19 475 GLN A CA 1
ATOM 3665 C C . GLN A 1 475 ? 18.5 31.844 -4.09 1 95.19 475 GLN A C 1
ATOM 3667 O O . GLN A 1 475 ? 18.859 32.938 -3.646 1 95.19 475 GLN A O 1
ATOM 3672 N N . LEU A 1 476 ? 19.031 30.734 -3.711 1 95.88 476 LEU A N 1
ATOM 3673 C CA . LEU A 1 476 ? 20.141 30.719 -2.768 1 95.88 476 LEU A CA 1
ATOM 3674 C C . LEU A 1 476 ? 21.359 31.422 -3.359 1 95.88 476 LEU A C 1
ATOM 3676 O O . LEU A 1 476 ? 22.094 32.125 -2.646 1 95.88 476 LEU A O 1
ATOM 3680 N N . ARG A 1 477 ? 21.578 31.172 -4.625 1 95.75 477 ARG A N 1
ATOM 3681 C CA . ARG A 1 477 ? 22.656 31.875 -5.32 1 95.75 477 ARG A CA 1
ATOM 3682 C C . ARG A 1 477 ? 22.484 33.375 -5.211 1 95.75 477 ARG A C 1
ATOM 3684 O O . ARG A 1 477 ? 23.438 34.094 -4.902 1 95.75 477 ARG A O 1
ATOM 3691 N N . GLU A 1 478 ? 21.312 33.812 -5.449 1 93.19 478 GLU A N 1
ATOM 3692 C CA . GLU A 1 478 ? 21.031 35.25 -5.375 1 93.19 478 GLU A CA 1
ATOM 3693 C C . GLU A 1 478 ? 21.219 35.781 -3.955 1 93.19 478 GLU A C 1
ATOM 3695 O O . GLU A 1 478 ? 21.734 36.875 -3.756 1 93.19 478 GLU A O 1
ATOM 3700 N N . LEU A 1 479 ? 20.828 35.031 -3 1 92.12 479 LEU A N 1
ATOM 3701 C CA . LEU A 1 479 ? 21.016 35.375 -1.601 1 92.12 479 LEU A CA 1
ATOM 3702 C C . LEU A 1 479 ? 22.5 35.5 -1.269 1 92.12 479 LEU A C 1
ATOM 3704 O O . LEU A 1 479 ? 22.906 36.406 -0.508 1 92.12 479 LEU A O 1
ATOM 3708 N N . TYR A 1 480 ? 23.188 34.625 -1.793 1 94.19 480 TYR A N 1
ATOM 3709 C CA . TYR A 1 480 ? 24.625 34.656 -1.561 1 94.19 480 TYR A CA 1
ATOM 3710 C C . TYR A 1 480 ? 25.266 35.875 -2.199 1 94.19 480 TYR A C 1
ATOM 3712 O O . TYR A 1 480 ? 26.109 36.531 -1.583 1 94.19 480 TYR A O 1
ATOM 3720 N N . LYS A 1 481 ? 24.891 36.156 -3.389 1 93.19 481 LYS A N 1
ATOM 3721 C CA . LYS A 1 481 ? 25.406 37.312 -4.109 1 93.19 481 LYS A CA 1
ATOM 3722 C C . LYS A 1 481 ? 25.109 38.625 -3.361 1 93.19 481 LYS A C 1
ATOM 3724 O O . LYS A 1 481 ? 25.891 39.562 -3.412 1 93.19 481 LYS A O 1
ATOM 3729 N N . GLU A 1 482 ? 24.031 38.594 -2.691 1 91.12 482 GLU A N 1
ATOM 3730 C CA . GLU A 1 482 ? 23.609 39.781 -1.957 1 91.12 482 GLU A CA 1
ATOM 3731 C C . GLU A 1 482 ? 24.25 39.844 -0.579 1 91.12 482 GLU A C 1
ATOM 3733 O O . GLU A 1 482 ? 24.062 40.781 0.166 1 91.12 482 GLU A O 1
ATOM 3738 N N . GLY A 1 483 ? 24.922 38.844 -0.255 1 90.81 483 GLY A N 1
ATOM 3739 C CA . GLY A 1 483 ? 25.609 38.812 1.021 1 90.81 483 GLY A CA 1
ATOM 3740 C C . GLY A 1 483 ? 24.734 38.406 2.176 1 90.81 483 GLY A C 1
ATOM 3741 O O . GLY A 1 483 ? 25.078 38.625 3.342 1 90.81 483 GLY A O 1
ATOM 3742 N N . LEU A 1 484 ? 23.672 37.781 1.861 1 92.06 484 LEU A N 1
ATOM 3743 C CA . LEU A 1 484 ? 22.703 37.438 2.887 1 92.06 484 LEU A CA 1
ATOM 3744 C C . LEU A 1 484 ? 22.844 35.969 3.283 1 92.06 484 LEU A C 1
ATOM 3746 O O . LEU A 1 484 ? 22.141 35.5 4.184 1 92.06 484 LEU A O 1
ATOM 3750 N N . LEU A 1 485 ? 23.672 35.25 2.643 1 94 485 LEU A N 1
ATOM 3751 C CA . LEU A 1 485 ? 23.938 33.844 2.922 1 94 485 LEU A CA 1
ATOM 3752 C C . LEU A 1 485 ? 25.422 33.594 3.23 1 94 485 LEU A C 1
ATOM 3754 O O . LEU A 1 485 ? 26.281 33.938 2.414 1 94 485 LEU A O 1
ATOM 3758 N N . GLU A 1 486 ? 25.609 33.094 4.398 1 94.06 486 GLU A N 1
ATOM 3759 C CA . GLU A 1 486 ? 26.984 32.844 4.844 1 94.06 486 GLU A CA 1
ATOM 3760 C C . GLU A 1 486 ? 27.297 31.344 4.895 1 94.06 486 GLU A C 1
ATOM 3762 O O . GLU A 1 486 ? 26.375 30.516 4.93 1 94.06 486 GLU A O 1
ATOM 3767 N N . ASP A 1 487 ? 28.625 31.031 4.801 1 93.25 487 ASP A N 1
ATOM 3768 C CA . ASP A 1 487 ? 29.109 29.656 4.941 1 93.25 487 ASP A CA 1
ATOM 3769 C C . ASP A 1 487 ? 28.422 28.719 3.961 1 93.25 487 ASP A C 1
ATOM 3771 O O . ASP A 1 487 ? 27.969 27.641 4.34 1 93.25 487 ASP A O 1
ATOM 3775 N N . TYR A 1 488 ? 28.266 29.25 2.805 1 95.44 488 TYR A N 1
ATOM 3776 C CA . TYR A 1 488 ? 27.562 28.484 1.779 1 95.44 488 TYR A CA 1
ATOM 3777 C C . TYR A 1 488 ? 28.516 28.047 0.675 1 95.44 488 TYR A C 1
ATOM 3779 O O . TYR A 1 488 ? 29.219 28.875 0.085 1 95.44 488 TYR A O 1
ATOM 3787 N N . LYS A 1 489 ? 28.609 26.719 0.5 1 95.12 489 LYS A N 1
ATOM 3788 C CA . LYS A 1 489 ? 29.219 26.156 -0.703 1 95.12 489 LYS A CA 1
ATOM 3789 C C . LYS A 1 489 ? 28.156 25.844 -1.758 1 95.12 489 LYS A C 1
ATOM 3791 O O . LYS A 1 489 ? 27.062 25.375 -1.429 1 95.12 489 LYS A O 1
ATOM 3796 N N . TYR A 1 490 ? 28.484 26.109 -3.025 1 95.81 490 TYR A N 1
ATOM 3797 C CA . TYR A 1 490 ? 27.484 26.031 -4.082 1 95.81 490 TYR A CA 1
ATOM 3798 C C . TYR A 1 490 ? 26.906 24.625 -4.18 1 95.81 490 TYR A C 1
ATOM 3800 O O . TYR A 1 490 ? 25.828 24.438 -4.75 1 95.81 490 TYR A O 1
ATOM 3808 N N . TYR A 1 491 ? 27.531 23.609 -3.594 1 96.31 491 TYR A N 1
ATOM 3809 C CA . TYR A 1 491 ? 27.062 22.234 -3.676 1 96.31 491 TYR A CA 1
ATOM 3810 C C . TYR A 1 491 ? 26.438 21.781 -2.357 1 96.31 491 TYR A C 1
ATOM 3812 O O . TYR A 1 491 ? 26.156 20.609 -2.172 1 96.31 491 TYR A O 1
ATOM 3820 N N . THR A 1 492 ? 26.219 22.688 -1.45 1 96.69 492 THR A N 1
ATOM 3821 C CA . THR A 1 492 ? 25.766 22.375 -0.098 1 96.69 492 THR A CA 1
ATOM 3822 C C . THR A 1 492 ? 24.453 21.578 -0.132 1 96.69 492 THR A C 1
ATOM 3824 O O . THR A 1 492 ? 24.281 20.641 0.636 1 96.69 492 THR A O 1
ATOM 3827 N N . PHE A 1 493 ? 23.547 21.969 -1.003 1 98 493 PHE A N 1
ATOM 3828 C CA . PHE A 1 493 ? 22.234 21.344 -1.056 1 98 493 PHE A CA 1
ATOM 3829 C C . PHE A 1 493 ? 22.125 20.422 -2.271 1 98 493 PHE A C 1
ATOM 3831 O O . PHE A 1 493 ? 21.016 20.109 -2.721 1 98 493 PHE A O 1
ATOM 3838 N N . TRP A 1 494 ? 23.266 20.062 -2.879 1 97.5 494 TRP A N 1
ATOM 3839 C CA . TRP A 1 494 ? 23.234 19.109 -3.979 1 97.5 494 TRP A CA 1
ATOM 3840 C C . TRP A 1 494 ? 23 17.688 -3.461 1 97.5 494 TRP A C 1
ATOM 3842 O O . TRP A 1 494 ? 23.438 17.359 -2.355 1 97.5 494 TRP A O 1
ATOM 3852 N N . PRO A 1 495 ? 22.312 16.859 -4.184 1 96.25 495 PRO A N 1
ATOM 3853 C CA . PRO A 1 495 ? 22 15.508 -3.699 1 96.25 495 PRO A CA 1
ATOM 3854 C C . PRO A 1 495 ? 23.172 14.547 -3.814 1 96.25 495 PRO A C 1
ATOM 3856 O O . PRO A 1 495 ? 23.984 14.672 -4.738 1 96.25 495 PRO A O 1
ATOM 3859 N N . ASP A 1 496 ? 23.281 13.719 -2.863 1 91.62 496 ASP A N 1
ATOM 3860 C CA . ASP A 1 496 ? 24.125 12.531 -2.949 1 91.62 496 ASP A CA 1
ATOM 3861 C C . ASP A 1 496 ? 23.328 11.312 -3.383 1 91.62 496 ASP A C 1
ATOM 3863 O O . ASP A 1 496 ? 22.484 10.812 -2.627 1 91.62 496 ASP A O 1
ATOM 3867 N N . VAL A 1 497 ? 23.641 10.828 -4.52 1 85.38 497 VAL A N 1
ATOM 3868 C CA . VAL A 1 497 ? 22.875 9.734 -5.109 1 85.38 497 VAL A CA 1
ATOM 3869 C C . VAL A 1 497 ? 22.953 8.5 -4.211 1 85.38 497 VAL A C 1
ATOM 3871 O O . VAL A 1 497 ? 21.984 7.738 -4.109 1 85.38 497 VAL A O 1
ATOM 3874 N N . HIS A 1 498 ? 23.969 8.383 -3.52 1 75.19 498 HIS A N 1
ATOM 3875 C CA . HIS A 1 498 ? 24.172 7.238 -2.643 1 75.19 498 HIS A CA 1
ATOM 3876 C C . HIS A 1 498 ? 23.281 7.324 -1.41 1 75.19 498 HIS A C 1
ATOM 3878 O O . HIS A 1 498 ? 22.844 6.301 -0.871 1 75.19 498 HIS A O 1
ATOM 3884 N N . ASN A 1 499 ? 23.031 8.484 -0.995 1 84.44 499 ASN A N 1
ATOM 3885 C CA . ASN A 1 499 ? 22.219 8.695 0.196 1 84.44 499 ASN A CA 1
ATOM 3886 C C . ASN A 1 499 ? 20.734 8.727 -0.14 1 84.44 499 ASN A C 1
ATOM 3888 O O . ASN A 1 499 ? 19.891 8.469 0.725 1 84.44 499 ASN A O 1
ATOM 3892 N N . ALA A 1 500 ? 20.469 9.023 -1.39 1 89.69 500 ALA A N 1
ATOM 3893 C CA . ALA A 1 500 ? 19.078 9.141 -1.812 1 89.69 500 ALA A CA 1
ATOM 3894 C C . ALA A 1 500 ? 18.391 7.777 -1.855 1 89.69 500 ALA A C 1
ATOM 3896 O O . ALA A 1 500 ? 18.906 6.836 -2.459 1 89.69 500 ALA A O 1
ATOM 3897 N N . LYS A 1 501 ? 17.297 7.66 -1.254 1 84.75 501 LYS A N 1
ATOM 3898 C CA . LYS A 1 501 ? 16.531 6.414 -1.238 1 84.75 501 LYS A CA 1
ATOM 3899 C C . LYS A 1 501 ? 15.609 6.316 -2.449 1 84.75 501 LYS A C 1
ATOM 3901 O O . LYS A 1 501 ? 15.086 7.328 -2.916 1 84.75 501 LYS A O 1
ATOM 3906 N N . HIS A 1 502 ? 15.492 5.035 -2.934 1 83.31 502 HIS A N 1
ATOM 3907 C CA . HIS A 1 502 ? 14.508 4.871 -4 1 83.31 502 HIS A CA 1
ATOM 3908 C C . HIS A 1 502 ? 13.109 5.215 -3.512 1 83.31 502 HIS A C 1
ATOM 3910 O O . HIS A 1 502 ? 12.711 4.812 -2.418 1 83.31 502 HIS A O 1
ATOM 3916 N N . PRO A 1 503 ? 12.266 5.996 -4.281 1 89.25 503 PRO A N 1
ATOM 3917 C CA . PRO A 1 503 ? 12.484 6.418 -5.664 1 89.25 503 PRO A CA 1
ATOM 3918 C C . PRO A 1 503 ? 13.125 7.797 -5.766 1 89.25 503 PRO A C 1
ATOM 3920 O O . PRO A 1 503 ? 13.273 8.336 -6.867 1 89.25 503 PRO A O 1
ATOM 3923 N N . PHE A 1 504 ? 13.547 8.328 -4.719 1 94.56 504 PHE A N 1
ATOM 3924 C CA . PHE A 1 504 ? 14.039 9.703 -4.711 1 94.56 504 PHE A CA 1
ATOM 3925 C C . PHE A 1 504 ? 15.398 9.797 -5.387 1 94.56 504 PHE A C 1
ATOM 3927 O O . PHE A 1 504 ? 15.836 10.891 -5.773 1 94.56 504 PHE A O 1
ATOM 3934 N N . SER A 1 505 ? 16.062 8.703 -5.555 1 89.88 505 SER A N 1
ATOM 3935 C CA . SER A 1 505 ? 17.312 8.656 -6.309 1 89.88 505 SER A CA 1
ATOM 3936 C C . SER A 1 505 ? 17.109 9.102 -7.754 1 89.88 505 SER A C 1
ATOM 3938 O O . SER A 1 505 ? 18.031 9.586 -8.398 1 89.88 505 SER A O 1
ATOM 3940 N N . GLU A 1 506 ? 15.859 9 -8.211 1 90.5 506 GLU A N 1
ATOM 3941 C CA . GLU A 1 506 ? 15.531 9.477 -9.547 1 90.5 506 GLU A CA 1
ATOM 3942 C C . GLU A 1 506 ? 15.703 10.992 -9.656 1 90.5 506 GLU A C 1
ATOM 3944 O O . GLU A 1 506 ? 16.188 11.5 -10.672 1 90.5 506 GLU A O 1
ATOM 3949 N N . ALA A 1 507 ? 15.297 11.648 -8.672 1 95.88 507 ALA A N 1
ATOM 3950 C CA . ALA A 1 507 ? 15.461 13.094 -8.641 1 95.88 507 ALA A CA 1
ATOM 3951 C C . ALA A 1 507 ? 16.938 13.477 -8.562 1 95.88 507 ALA A C 1
ATOM 3953 O O . ALA A 1 507 ? 17.375 14.445 -9.203 1 95.88 507 ALA A O 1
ATOM 3954 N N . ALA A 1 508 ? 17.672 12.734 -7.789 1 95.44 508 ALA A N 1
ATOM 3955 C CA . ALA A 1 508 ? 19.109 12.992 -7.641 1 95.44 508 ALA A CA 1
ATOM 3956 C C . ALA A 1 508 ? 19.844 12.805 -8.969 1 95.44 508 ALA A C 1
ATOM 3958 O O . ALA A 1 508 ? 20.656 13.641 -9.352 1 95.44 508 ALA A O 1
ATOM 3959 N N . LYS A 1 509 ? 19.562 11.742 -9.633 1 91.94 509 LYS A N 1
ATOM 3960 C CA . LYS A 1 509 ? 20.172 11.492 -10.93 1 91.94 509 LYS A CA 1
ATOM 3961 C C . LYS A 1 509 ? 19.781 12.57 -11.945 1 91.94 509 LYS A C 1
ATOM 3963 O O . LYS A 1 509 ? 20.641 13.086 -12.672 1 91.94 509 LYS A O 1
ATOM 3968 N N . ALA A 1 510 ? 18.516 12.883 -11.938 1 94.75 510 ALA A N 1
ATOM 3969 C CA . ALA A 1 510 ? 18.016 13.906 -12.844 1 94.75 510 ALA A CA 1
ATOM 3970 C C . ALA A 1 510 ? 18.688 15.25 -12.578 1 94.75 510 ALA A C 1
ATOM 3972 O O . ALA A 1 510 ? 18.922 16.031 -13.5 1 94.75 510 ALA A O 1
ATOM 3973 N N . PHE A 1 511 ? 18.969 15.508 -11.367 1 96.81 511 PHE A N 1
ATOM 3974 C CA . PHE A 1 511 ? 19.625 16.734 -10.969 1 96.81 511 PHE A CA 1
ATOM 3975 C C . PHE A 1 511 ? 20.969 16.891 -11.664 1 96.81 511 PHE A C 1
ATOM 3977 O O . PHE A 1 511 ? 21.234 17.922 -12.289 1 96.81 511 PHE A O 1
ATOM 3984 N N . TYR A 1 512 ? 21.766 15.898 -11.609 1 93.88 512 TYR A N 1
ATOM 3985 C CA . TYR A 1 512 ? 23.094 15.961 -12.211 1 93.88 512 TYR A CA 1
ATOM 3986 C C . TYR A 1 512 ? 23.016 15.977 -13.734 1 93.88 512 TYR A C 1
ATOM 3988 O O . TYR A 1 512 ? 23.797 16.641 -14.398 1 93.88 512 TYR A O 1
ATOM 3996 N N . GLN A 1 513 ? 22.109 15.297 -14.234 1 92.44 513 GLN A N 1
ATOM 3997 C CA . GLN A 1 513 ? 21.875 15.336 -15.68 1 92.44 513 GLN A CA 1
ATOM 3998 C C . GLN A 1 513 ? 21.469 16.734 -16.125 1 92.44 513 GLN A C 1
ATOM 4000 O O . GLN A 1 513 ? 21.906 17.219 -17.172 1 92.44 513 GLN A O 1
ATOM 4005 N N . ALA A 1 514 ? 20.656 17.328 -15.352 1 94.38 514 ALA A N 1
ATOM 4006 C CA . ALA A 1 514 ? 20.172 18.656 -15.68 1 94.38 514 ALA A CA 1
ATOM 4007 C C . ALA A 1 514 ? 21.297 19.688 -15.641 1 94.38 514 ALA A C 1
ATOM 4009 O O . ALA A 1 514 ? 21.312 20.641 -16.422 1 94.38 514 ALA A O 1
ATOM 4010 N N . LEU A 1 515 ? 22.234 19.531 -14.766 1 93.69 515 LEU A N 1
ATOM 4011 C CA . LEU A 1 515 ? 23.359 20.453 -14.672 1 93.69 515 LEU A CA 1
ATOM 4012 C C . LEU A 1 515 ? 24.188 20.438 -15.953 1 93.69 515 LEU A C 1
ATOM 4014 O O . LEU A 1 515 ? 24.703 21.469 -16.359 1 93.69 515 LEU A O 1
ATOM 4018 N N . ILE A 1 516 ? 24.234 19.266 -16.594 1 89.56 516 ILE A N 1
ATOM 4019 C CA . ILE A 1 516 ? 25.078 19.109 -17.766 1 89.56 516 ILE A CA 1
ATOM 4020 C C . ILE A 1 516 ? 24.266 19.359 -19.031 1 89.56 516 ILE A C 1
ATOM 4022 O O . ILE A 1 516 ? 24.688 20.125 -19.906 1 89.56 516 ILE A O 1
ATOM 4026 N N . ASN A 1 517 ? 23.141 18.734 -19.047 1 88.25 517 ASN A N 1
ATOM 4027 C CA . ASN A 1 517 ? 22.328 18.766 -20.266 1 88.25 517 ASN A CA 1
ATOM 4028 C C . ASN A 1 517 ? 21.484 20.031 -20.328 1 88.25 517 ASN A C 1
ATOM 4030 O O . ASN A 1 517 ? 21.031 20.422 -21.406 1 88.25 517 ASN A O 1
ATOM 4034 N N . GLY A 1 518 ? 21.297 20.594 -19.219 1 90.31 518 GLY A N 1
ATOM 4035 C CA . GLY A 1 518 ? 20.438 21.766 -19.141 1 90.31 518 GLY A CA 1
ATOM 4036 C C . GLY A 1 518 ? 18.969 21.422 -19 1 90.31 518 GLY A C 1
ATOM 4037 O O . GLY A 1 518 ? 18.594 20.25 -19.094 1 90.31 518 GLY A O 1
ATOM 4038 N N . VAL A 1 519 ? 18.234 22.438 -18.672 1 90.19 519 VAL A N 1
ATOM 4039 C CA . VAL A 1 519 ? 16.781 22.391 -18.609 1 90.19 519 VAL A CA 1
ATOM 4040 C C . VAL A 1 519 ? 16.188 23.422 -19.547 1 90.19 519 VAL A C 1
ATOM 4042 O O . VAL A 1 519 ? 16.531 24.609 -19.484 1 90.19 519 VAL A O 1
ATOM 4045 N N . ASP A 1 520 ? 15.336 23.016 -20.406 1 83.69 520 ASP A N 1
ATOM 4046 C CA . ASP A 1 520 ? 14.75 23.891 -21.406 1 83.69 520 ASP A CA 1
ATOM 4047 C C . ASP A 1 520 ? 15.828 24.594 -22.234 1 83.69 520 ASP A C 1
ATOM 4049 O O . ASP A 1 520 ? 15.75 25.812 -22.453 1 83.69 520 ASP A O 1
ATOM 4053 N N . GLY A 1 521 ? 16.891 23.953 -22.469 1 83.94 521 GLY A N 1
ATOM 4054 C CA . GLY A 1 521 ? 17.922 24.453 -23.344 1 83.94 521 GLY A CA 1
ATOM 4055 C C . GLY A 1 521 ? 18.984 25.266 -22.641 1 83.94 521 GLY A C 1
ATOM 4056 O O . GLY A 1 521 ? 19.953 25.719 -23.25 1 83.94 521 GLY A O 1
ATOM 4057 N N . GLU A 1 522 ? 18.812 25.453 -21.375 1 91.38 522 GLU A N 1
ATOM 4058 C CA . GLU A 1 522 ? 19.781 26.25 -20.641 1 91.38 522 GLU A CA 1
ATOM 4059 C C . GLU A 1 522 ? 20.344 25.484 -19.453 1 91.38 522 GLU A C 1
ATOM 4061 O O . GLU A 1 522 ? 19.609 24.828 -18.719 1 91.38 522 GLU A O 1
ATOM 4066 N N . GLN A 1 523 ? 21.641 25.625 -19.328 1 93.19 523 GLN A N 1
ATOM 4067 C CA . GLN A 1 523 ? 22.266 25.031 -18.156 1 93.19 523 GLN A CA 1
ATOM 4068 C C . GLN A 1 523 ? 22.109 25.922 -16.922 1 93.19 523 GLN A C 1
ATOM 4070 O O . GLN A 1 523 ? 22.281 27.141 -17.016 1 93.19 523 GLN A O 1
ATOM 4075 N N . PRO A 1 524 ? 21.719 25.312 -15.844 1 95.75 524 PRO A N 1
ATOM 4076 C CA . PRO A 1 524 ? 21.625 26.109 -14.625 1 95.75 524 PRO A CA 1
ATOM 4077 C C . PRO A 1 524 ? 22.953 26.703 -14.195 1 95.75 524 PRO A C 1
ATOM 4079 O O . PRO A 1 524 ? 24 26.047 -14.305 1 95.75 524 PRO A O 1
ATOM 4082 N N . VAL A 1 525 ? 22.953 27.938 -13.766 1 96 525 VAL A N 1
ATOM 4083 C CA . VAL A 1 525 ? 24.141 28.609 -13.25 1 96 525 VAL A CA 1
ATOM 4084 C C . VAL A 1 525 ? 24.281 28.344 -11.758 1 96 525 VAL A C 1
ATOM 4086 O O . VAL A 1 525 ? 23.844 29.141 -10.922 1 96 525 VAL A O 1
ATOM 4089 N N . LEU A 1 526 ? 25.016 27.188 -11.438 1 96.62 526 LEU A N 1
ATOM 4090 C CA . LEU A 1 526 ? 25.031 26.75 -10.047 1 96.62 526 LEU A CA 1
ATOM 4091 C C . LEU A 1 526 ? 26.438 26.438 -9.586 1 96.62 526 LEU A C 1
ATOM 4093 O O . LEU A 1 526 ? 26.672 26.109 -8.414 1 96.62 526 LEU A O 1
ATOM 4097 N N . PHE A 1 527 ? 27.438 26.578 -10.469 1 94 527 PHE A N 1
ATOM 4098 C CA . PHE A 1 527 ? 28.844 26.391 -10.094 1 94 527 PHE A CA 1
ATOM 4099 C C . PHE A 1 527 ? 29.469 27.719 -9.688 1 94 527 PHE A C 1
ATOM 4101 O O . PHE A 1 527 ? 29.156 28.766 -10.266 1 94 527 PHE A O 1
ATOM 4108 N N . SER A 1 528 ? 30.344 27.578 -8.695 1 93.69 528 SER A N 1
ATOM 4109 C CA . SER A 1 528 ? 30.922 28.828 -8.227 1 93.69 528 SER A CA 1
ATOM 4110 C C . SER A 1 528 ? 32.312 28.609 -7.664 1 93.69 528 SER A C 1
ATOM 4112 O O . SER A 1 528 ? 32.625 27.531 -7.148 1 93.69 528 SER A O 1
ATOM 4114 N N . ASP A 1 529 ? 33.188 29.641 -7.789 1 88.06 529 ASP A N 1
ATOM 4115 C CA . ASP A 1 529 ? 34.469 29.656 -7.141 1 88.06 529 ASP A CA 1
ATOM 4116 C C . ASP A 1 529 ? 34.438 30.484 -5.848 1 88.06 529 ASP A C 1
ATOM 4118 O O . ASP A 1 529 ? 35.5 30.781 -5.27 1 88.06 529 ASP A O 1
ATOM 4122 N N . GLY A 1 530 ? 33.25 30.844 -5.469 1 88.88 530 GLY A N 1
ATOM 4123 C CA . GLY A 1 530 ? 33.062 31.672 -4.281 1 88.88 530 GLY A CA 1
ATOM 4124 C C . GLY A 1 530 ? 32.781 33.125 -4.598 1 88.88 530 GLY A C 1
ATOM 4125 O O . GLY A 1 530 ? 32.281 33.844 -3.744 1 88.88 530 GLY A O 1
ATOM 4126 N N . LYS A 1 531 ? 33.094 33.531 -5.82 1 88.19 531 LYS A N 1
ATOM 4127 C CA . LYS A 1 531 ? 32.875 34.938 -6.223 1 88.19 531 LYS A CA 1
ATOM 4128 C C . LYS A 1 531 ? 31.953 35 -7.445 1 88.19 531 LYS A C 1
ATOM 4130 O O . LYS A 1 531 ? 30.984 35.75 -7.453 1 88.19 531 LYS A O 1
ATOM 4135 N N . LYS A 1 532 ? 32.312 34.25 -8.359 1 91.81 532 LYS A N 1
ATOM 4136 C CA . LYS A 1 532 ? 31.562 34.219 -9.609 1 91.81 532 LYS A CA 1
ATOM 4137 C C . LYS A 1 532 ? 30.781 32.906 -9.758 1 91.81 532 LYS A C 1
ATOM 4139 O O . LYS A 1 532 ? 31.078 31.938 -9.078 1 91.81 532 LYS A O 1
ATOM 4144 N N . TRP A 1 533 ? 29.75 33.031 -10.562 1 95 533 TRP A N 1
ATOM 4145 C CA . TRP A 1 533 ? 28.875 31.875 -10.812 1 95 533 TRP A CA 1
ATOM 4146 C C . TRP A 1 533 ? 28.828 31.547 -12.297 1 95 533 TRP A C 1
ATOM 4148 O O . TRP A 1 533 ? 28.875 32.438 -13.141 1 95 533 TRP A O 1
ATOM 4158 N N . CYS A 1 534 ? 28.766 30.25 -12.617 1 93 534 CYS A N 1
ATOM 4159 C CA . CYS A 1 534 ? 28.719 29.859 -14.016 1 93 534 CYS A CA 1
ATOM 4160 C C . CYS A 1 534 ? 27.969 28.547 -14.188 1 93 534 CYS A C 1
ATOM 4162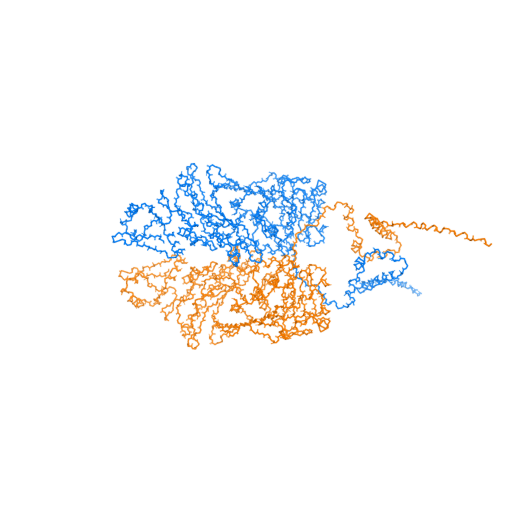 O O . CYS A 1 534 ? 27.578 27.906 -13.203 1 93 534 CYS A O 1
ATOM 4164 N N . SER A 1 535 ? 27.641 28.203 -15.383 1 93.31 535 SER A N 1
ATOM 4165 C CA . SER A 1 535 ? 27.062 26.922 -15.742 1 93.31 535 SER A CA 1
ATOM 4166 C C . SER A 1 535 ? 28.125 25.844 -15.883 1 93.31 535 SER A C 1
ATOM 4168 O O . SER A 1 535 ? 29.328 26.141 -15.812 1 93.31 535 SER A O 1
ATOM 4170 N N . ALA A 1 536 ? 27.688 24.656 -16.031 1 89.56 536 ALA A N 1
ATOM 4171 C CA . ALA A 1 536 ? 28.609 23.516 -16.125 1 89.56 536 ALA A CA 1
ATOM 4172 C C . ALA A 1 536 ? 29.562 23.672 -17.297 1 89.56 536 ALA A C 1
ATOM 4174 O O . ALA A 1 536 ? 30.734 23.281 -17.219 1 89.56 536 ALA A O 1
ATOM 4175 N N . ARG A 1 537 ? 29.109 24.266 -18.344 1 84.94 537 ARG A N 1
ATOM 4176 C CA . ARG A 1 537 ? 29.906 24.422 -19.547 1 84.94 537 ARG A CA 1
ATOM 4177 C C . ARG A 1 537 ? 31.094 25.328 -19.312 1 84.94 537 ARG A C 1
ATOM 4179 O O . ARG A 1 537 ? 32.125 25.234 -20.016 1 84.94 537 ARG A O 1
ATOM 4186 N N . HIS A 1 538 ? 31.016 26.156 -18.359 1 86.75 538 HIS A N 1
ATOM 4187 C CA . HIS A 1 538 ? 32.062 27.125 -18.094 1 86.75 538 HIS A CA 1
ATOM 4188 C C . HIS A 1 538 ? 32.844 26.766 -16.828 1 86.75 538 HIS A C 1
ATOM 4190 O O . HIS A 1 538 ? 33.75 27.5 -16.422 1 86.75 538 HIS A O 1
ATOM 4196 N N . ALA A 1 539 ? 32.5 25.688 -16.234 1 86.88 539 ALA A N 1
ATOM 4197 C CA . ALA A 1 539 ? 33.156 25.281 -15 1 86.88 539 ALA A CA 1
ATOM 4198 C C . ALA A 1 539 ? 34.312 24.344 -15.281 1 86.88 539 ALA A C 1
ATOM 4200 O O . ALA A 1 539 ? 34.156 23.297 -15.922 1 86.88 539 ALA A O 1
ATOM 4201 N N . TYR A 1 540 ? 35.531 24.672 -14.844 1 79.06 540 TYR A N 1
ATOM 4202 C CA . TYR A 1 540 ? 36.719 23.859 -15.008 1 79.06 540 TYR A CA 1
ATOM 4203 C C . TYR A 1 540 ? 37.188 23.312 -13.664 1 79.06 540 TYR A C 1
ATOM 4205 O O . TYR A 1 540 ? 37.344 24.078 -12.703 1 79.06 540 TYR A O 1
ATOM 4213 N N . ILE A 1 541 ? 37.312 21.969 -13.562 1 76.88 541 ILE A N 1
ATOM 4214 C CA . ILE A 1 541 ? 37.656 21.328 -12.297 1 76.88 541 ILE A CA 1
ATOM 4215 C C . ILE A 1 541 ? 39.094 20.812 -12.367 1 76.88 541 ILE A C 1
ATOM 4217 O O . ILE A 1 541 ? 39.5 20.172 -13.352 1 76.88 541 ILE A O 1
ATOM 4221 N N . LEU A 1 542 ? 39.875 21.188 -11.305 1 64.25 542 LEU A N 1
ATOM 4222 C CA . LEU A 1 542 ? 41.219 20.641 -11.234 1 64.25 542 LEU A CA 1
ATOM 4223 C C . LEU A 1 542 ? 41.219 19.203 -10.758 1 64.25 542 LEU A C 1
ATOM 4225 O O . LEU A 1 542 ? 40.594 18.875 -9.734 1 64.25 542 LEU A O 1
ATOM 4229 N N . ALA A 1 543 ? 41.594 18.172 -11.531 1 56.44 543 ALA A N 1
ATOM 4230 C CA . ALA A 1 543 ? 41.594 16.75 -11.234 1 56.44 543 ALA A CA 1
ATOM 4231 C C . ALA A 1 543 ? 42.406 16.453 -9.977 1 56.44 543 ALA A C 1
ATOM 4233 O O . ALA A 1 543 ? 43.438 17.078 -9.727 1 56.44 543 ALA A O 1
ATOM 4234 N N . ALA A 1 544 ? 41.781 15.688 -9.016 1 50.91 544 ALA A N 1
ATOM 4235 C CA . ALA A 1 544 ? 42.406 15.305 -7.75 1 50.91 544 ALA A CA 1
ATOM 4236 C C . ALA A 1 544 ? 43.781 14.695 -7.984 1 50.91 544 ALA A C 1
ATOM 4238 O O . ALA A 1 544 ? 44.656 14.844 -7.152 1 50.91 544 ALA A O 1
ATOM 4239 N N . ASP A 1 545 ? 43.938 13.805 -8.906 1 45.84 545 ASP A N 1
ATOM 4240 C CA . ASP A 1 545 ? 45.219 13.117 -9.117 1 45.84 545 ASP A CA 1
ATOM 4241 C C . ASP A 1 545 ? 46.344 14.109 -9.328 1 45.84 545 ASP A C 1
ATOM 4243 O O . ASP A 1 545 ? 47.5 13.789 -9.086 1 45.84 545 ASP A O 1
ATOM 4247 N N . ILE A 1 546 ? 46.094 15.078 -9.852 1 44.34 546 ILE A N 1
ATOM 4248 C CA . ILE A 1 546 ? 47.156 16.047 -10.031 1 44.34 546 ILE A CA 1
ATOM 4249 C C . ILE A 1 546 ? 47.469 16.719 -8.688 1 44.34 546 ILE A C 1
ATOM 4251 O O . ILE A 1 546 ? 48.625 17.109 -8.453 1 44.34 546 ILE A O 1
ATOM 4255 N N . ILE A 1 547 ? 46.406 16.812 -7.941 1 44.47 547 ILE A N 1
ATOM 4256 C CA . ILE A 1 547 ? 46.594 17.406 -6.617 1 44.47 547 ILE A CA 1
ATOM 4257 C C . ILE A 1 547 ? 47.5 16.484 -5.777 1 44.47 547 ILE A C 1
ATOM 4259 O O . ILE A 1 547 ? 48.062 16.922 -4.762 1 44.47 547 ILE A O 1
ATOM 4263 N N . CYS A 1 548 ? 47.469 15.312 -6.152 1 40.22 548 CYS A N 1
ATOM 4264 C CA . CYS A 1 548 ? 48.25 14.406 -5.316 1 40.22 548 CYS A CA 1
ATOM 4265 C C . CYS A 1 548 ? 49.719 14.781 -5.344 1 40.22 548 CYS A C 1
ATOM 4267 O O . CYS A 1 548 ? 50.531 14.227 -4.586 1 40.22 548 CYS A O 1
ATOM 4269 N N . VAL A 1 549 ? 50.094 15.492 -6.34 1 37.19 549 VAL A N 1
ATOM 4270 C CA . VAL A 1 549 ? 51.469 15.914 -6.121 1 37.19 549 VAL A CA 1
ATOM 4271 C C . VAL A 1 549 ? 51.5 17.062 -5.109 1 37.19 549 VAL A C 1
ATOM 4273 O O . VAL A 1 549 ? 51 18.156 -5.379 1 37.19 549 VAL A O 1
ATOM 4276 N N . GLN A 1 550 ? 51.594 16.812 -3.947 1 44.94 550 GLN A N 1
ATOM 4277 C CA . GLN A 1 550 ? 51.562 17.641 -2.75 1 44.94 550 GLN A CA 1
ATOM 4278 C C . GLN A 1 550 ? 52.094 19.047 -3.039 1 44.94 550 GLN A C 1
ATOM 4280 O O . GLN A 1 550 ? 51.562 20.031 -2.551 1 44.94 550 GLN A O 1
ATOM 4285 N N . GLN A 1 551 ? 53.219 19.031 -3.732 1 45.84 551 GLN A N 1
ATOM 4286 C CA . GLN A 1 551 ? 53.938 20.297 -3.883 1 45.84 551 GLN A CA 1
ATOM 4287 C C . GLN A 1 551 ? 53.25 21.219 -4.875 1 45.84 551 GLN A C 1
ATOM 4289 O O . GLN A 1 551 ? 53.438 22.438 -4.828 1 45.84 551 GLN A O 1
ATOM 4294 N N . LEU A 1 552 ? 52.531 20.609 -5.66 1 47.41 552 LEU A N 1
ATOM 4295 C CA . LEU A 1 552 ? 52 21.422 -6.758 1 47.41 552 LEU A CA 1
ATOM 4296 C C . LEU A 1 552 ? 50.562 21.844 -6.492 1 47.41 552 LEU A C 1
ATOM 4298 O O . LEU A 1 552 ? 50.062 22.75 -7.164 1 47.41 552 LEU A O 1
ATOM 4302 N N . ASN A 1 553 ? 49.969 21.328 -5.445 1 51.97 553 ASN A N 1
ATOM 4303 C CA . ASN A 1 553 ? 48.562 21.484 -5.176 1 51.97 553 ASN A CA 1
ATOM 4304 C C . ASN A 1 553 ? 48.188 22.938 -4.918 1 51.97 553 ASN A C 1
ATOM 4306 O O . ASN A 1 553 ? 47.281 23.484 -5.555 1 51.97 553 ASN A O 1
ATOM 4310 N N . PRO A 1 554 ? 48.938 23.438 -4.004 1 53.12 554 PRO A N 1
ATOM 4311 C CA . PRO A 1 554 ? 48.562 24.812 -3.729 1 53.12 554 PRO A CA 1
ATOM 4312 C C . PRO A 1 554 ? 48.812 25.75 -4.914 1 53.12 554 PRO A C 1
ATOM 4314 O O . PRO A 1 554 ? 48.031 26.688 -5.145 1 53.12 554 PRO A O 1
ATOM 4317 N N . ILE A 1 555 ? 49.875 25.453 -5.586 1 53.66 555 ILE A N 1
ATOM 4318 C CA . ILE A 1 555 ? 50.25 26.297 -6.711 1 53.66 555 ILE A CA 1
ATOM 4319 C C . ILE A 1 555 ? 49.25 26.109 -7.852 1 53.66 555 ILE A C 1
ATOM 4321 O O . ILE A 1 555 ? 48.812 27.094 -8.461 1 53.66 555 ILE A O 1
ATOM 4325 N N . ALA A 1 556 ? 48.875 24.891 -8.062 1 55.75 556 ALA A N 1
ATOM 4326 C CA . ALA A 1 556 ? 47.938 24.625 -9.148 1 55.75 556 ALA A CA 1
ATOM 4327 C C . ALA A 1 556 ? 46.594 25.266 -8.859 1 55.75 556 ALA A C 1
ATOM 4329 O O . ALA A 1 556 ? 45.969 25.844 -9.75 1 55.75 556 ALA A O 1
ATOM 4330 N N . ALA A 1 557 ? 46.188 25.234 -7.66 1 59.28 557 ALA A N 1
ATOM 4331 C CA . ALA A 1 557 ? 44.875 25.797 -7.277 1 59.28 557 ALA A CA 1
ATOM 4332 C C . ALA A 1 557 ? 44.875 27.312 -7.457 1 59.28 557 ALA A C 1
ATOM 4334 O O . ALA A 1 557 ? 43.844 27.906 -7.777 1 59.28 557 ALA A O 1
ATOM 4335 N N . ARG A 1 558 ? 46.031 27.875 -7.277 1 57.53 558 ARG A N 1
ATOM 4336 C CA . ARG A 1 558 ? 46.156 29.328 -7.387 1 57.53 558 ARG A CA 1
ATOM 4337 C C . ARG A 1 558 ? 46.312 29.75 -8.844 1 57.53 558 ARG A C 1
ATOM 4339 O O . ARG A 1 558 ? 45.812 30.797 -9.25 1 57.53 558 ARG A O 1
ATOM 4346 N N . ILE A 1 559 ? 47.062 29 -9.547 1 57.56 559 ILE A N 1
ATOM 4347 C CA . ILE A 1 559 ? 47.438 29.422 -10.891 1 57.56 559 ILE A CA 1
ATOM 4348 C C . ILE A 1 559 ? 46.344 29.031 -11.883 1 57.56 559 ILE A C 1
ATOM 4350 O O . ILE A 1 559 ? 46.094 29.75 -12.844 1 57.56 559 ILE A O 1
ATOM 4354 N N . PHE A 1 560 ? 45.688 27.969 -11.555 1 64.75 560 PHE A N 1
ATOM 4355 C CA . PHE A 1 560 ? 44.75 27.406 -12.508 1 64.75 560 PHE A CA 1
ATOM 4356 C C . PHE A 1 560 ? 43.656 28.406 -12.852 1 64.75 560 PHE A C 1
ATOM 4358 O O . PHE A 1 560 ? 43.344 28.625 -14.031 1 64.75 560 PHE A O 1
ATOM 4365 N N . PRO A 1 561 ? 43.156 29.047 -11.938 1 64.81 561 PRO A N 1
ATOM 4366 C CA . PRO A 1 561 ? 42.094 30 -12.273 1 64.81 561 PRO A CA 1
ATOM 4367 C C . PRO A 1 561 ? 42.594 31.141 -13.172 1 64.81 561 PRO A C 1
ATOM 4369 O O . PRO A 1 561 ? 41.812 31.672 -13.969 1 64.81 561 PRO A O 1
ATOM 4372 N N . LEU A 1 562 ? 43.781 31.438 -12.984 1 64.69 562 LEU A N 1
ATOM 4373 C CA . LEU A 1 562 ? 44.375 32.562 -13.734 1 64.69 562 LEU A CA 1
ATOM 4374 C C . LEU A 1 562 ? 44.594 32.188 -15.195 1 64.69 562 LEU A C 1
ATOM 4376 O O . LEU A 1 562 ? 44.688 33.062 -16.062 1 64.69 562 LEU A O 1
ATOM 4380 N N . LEU A 1 563 ? 44.656 30.969 -15.453 1 63.41 563 LEU A N 1
ATOM 4381 C CA . LEU A 1 563 ? 44.969 30.5 -16.797 1 63.41 563 LEU A CA 1
ATOM 4382 C C . LEU A 1 563 ? 43.719 30.297 -17.625 1 63.41 563 LEU A C 1
ATOM 4384 O O . LEU A 1 563 ? 43.781 30.125 -18.844 1 63.41 563 LEU A O 1
ATOM 4388 N N . LEU A 1 564 ? 42.625 30.531 -17 1 72 564 LEU A N 1
ATOM 4389 C CA . LEU A 1 564 ? 41.375 30.25 -17.719 1 72 564 LEU A CA 1
ATOM 4390 C C . LEU A 1 564 ? 40.812 31.5 -18.344 1 72 564 LEU A C 1
ATOM 4392 O O . LEU A 1 564 ? 40.719 32.562 -17.703 1 72 564 LEU A O 1
ATOM 4396 N N . PRO A 1 565 ? 40.656 31.406 -19.719 1 73.94 565 PRO A N 1
ATOM 4397 C CA . PRO A 1 565 ? 40 32.562 -20.359 1 73.94 565 PRO A CA 1
ATOM 4398 C C . PRO A 1 565 ? 38.562 32.75 -19.906 1 73.94 565 PRO A C 1
ATOM 4400 O O . PRO A 1 565 ? 37.875 31.797 -19.594 1 73.94 565 PRO A O 1
ATOM 4403 N N . GLU A 1 566 ? 38.25 34.031 -19.781 1 76.25 566 GLU A N 1
ATOM 4404 C CA . GLU A 1 566 ? 36.844 34.312 -19.516 1 76.25 566 GLU A CA 1
ATOM 4405 C C . GLU A 1 566 ? 35.969 33.781 -20.625 1 76.25 566 GLU A C 1
ATOM 4407 O O . GLU A 1 566 ? 36.312 33.812 -21.797 1 76.25 566 GLU A O 1
ATOM 4412 N N . PRO A 1 567 ? 34.844 33.094 -20.297 1 82.19 567 PRO A N 1
ATOM 4413 C CA . PRO A 1 567 ? 34.094 33.094 -19.031 1 82.19 567 PRO A CA 1
ATOM 4414 C C . PRO A 1 567 ? 34.344 31.828 -18.203 1 82.19 567 PRO A C 1
ATOM 4416 O O . PRO A 1 567 ? 33.531 31.484 -17.344 1 82.19 567 PRO A O 1
ATOM 4419 N N . GLN A 1 568 ? 35.344 31.156 -18.547 1 83.19 568 GLN A N 1
ATOM 4420 C CA . GLN A 1 568 ? 35.656 29.922 -17.812 1 83.19 568 GLN A CA 1
ATOM 4421 C C . GLN A 1 568 ? 36.062 30.234 -16.375 1 83.19 568 GLN A C 1
ATOM 4423 O O . GLN A 1 568 ? 36.781 31.203 -16.125 1 83.19 568 GLN A O 1
ATOM 4428 N N . ILE A 1 569 ? 35.5 29.422 -15.453 1 85.25 569 ILE A N 1
ATOM 4429 C CA . ILE A 1 569 ? 35.781 29.609 -14.039 1 85.25 569 ILE A CA 1
ATOM 4430 C C . ILE A 1 569 ? 36.312 28.312 -13.438 1 85.25 569 ILE A C 1
ATOM 4432 O O . ILE A 1 569 ? 35.781 27.234 -13.695 1 85.25 569 ILE A O 1
ATOM 4436 N N . ALA A 1 570 ? 37.375 28.422 -12.703 1 83.44 570 ALA A N 1
ATOM 4437 C CA . ALA A 1 570 ? 37.906 27.281 -11.969 1 83.44 570 ALA A CA 1
ATOM 4438 C C . ALA A 1 570 ? 37.094 27.031 -10.695 1 83.44 570 ALA A C 1
ATOM 4440 O O . ALA A 1 570 ? 36.969 27.922 -9.852 1 83.44 570 ALA A O 1
ATOM 4441 N N . VAL A 1 571 ? 36.531 25.859 -10.633 1 86.62 571 VAL A N 1
ATOM 4442 C CA . VAL A 1 571 ? 35.719 25.562 -9.469 1 86.62 571 VAL A CA 1
ATOM 4443 C C . VAL A 1 571 ? 36.25 24.312 -8.766 1 86.62 571 VAL A C 1
ATOM 4445 O O . VAL A 1 571 ? 36.812 23.422 -9.406 1 86.62 571 VAL A O 1
ATOM 4448 N N . SER A 1 572 ? 36.156 24.25 -7.449 1 83.5 572 SER A N 1
ATOM 4449 C CA . SER A 1 572 ? 36.5 23.078 -6.66 1 83.5 572 SER A CA 1
ATOM 4450 C C . SER A 1 572 ? 35.312 22.125 -6.535 1 83.5 572 SER A C 1
ATOM 4452 O O . SER A 1 572 ? 34.156 22.578 -6.324 1 83.5 572 SER A O 1
ATOM 4454 N N . LEU A 1 573 ? 35.594 20.875 -6.762 1 84.56 573 LEU A N 1
ATOM 4455 C CA . LEU A 1 573 ? 34.531 19.875 -6.695 1 84.56 573 LEU A CA 1
ATOM 4456 C C . LEU A 1 573 ? 34.875 18.781 -5.691 1 84.56 573 LEU A C 1
ATOM 4458 O O . LEU A 1 573 ? 35.906 18.078 -5.848 1 84.56 573 LEU A O 1
ATOM 4462 N N . PRO A 1 574 ? 34.125 18.688 -4.684 1 87 574 PRO A N 1
ATOM 4463 C CA . PRO A 1 574 ? 34.406 17.594 -3.75 1 87 574 PRO A CA 1
ATOM 4464 C C . PRO A 1 574 ? 34.281 16.219 -4.398 1 87 574 PRO A C 1
ATOM 4466 O O . PRO A 1 574 ? 33.562 16.062 -5.375 1 87 574 PRO A O 1
ATOM 4469 N N . SER A 1 575 ? 34.875 15.211 -3.809 1 81.69 575 SER A N 1
ATOM 4470 C CA . SER A 1 575 ? 34.969 13.867 -4.379 1 81.69 575 SER A CA 1
ATOM 4471 C C . SER A 1 575 ? 33.625 13.219 -4.516 1 81.69 575 SER A C 1
ATOM 4473 O O . SER A 1 575 ? 33.344 12.516 -5.492 1 81.69 575 SER A O 1
ATOM 4475 N N . TRP A 1 576 ? 32.781 13.516 -3.578 1 84.88 576 TRP A N 1
ATOM 4476 C CA . TRP A 1 576 ? 31.484 12.859 -3.619 1 84.88 576 TRP A CA 1
ATOM 4477 C C . TRP A 1 576 ? 30.641 13.406 -4.758 1 84.88 576 TRP A C 1
ATOM 4479 O O . TRP A 1 576 ? 29.844 12.672 -5.359 1 84.88 576 TRP A O 1
ATOM 4489 N N . VAL A 1 577 ? 30.797 14.641 -5.055 1 90.25 577 VAL A N 1
ATOM 4490 C CA . VAL A 1 577 ? 30.062 15.242 -6.168 1 90.25 577 VAL A CA 1
ATOM 4491 C C . VAL A 1 577 ? 30.594 14.688 -7.488 1 90.25 577 VAL A C 1
ATOM 4493 O O . VAL A 1 577 ? 29.812 14.414 -8.406 1 90.25 577 VAL A O 1
ATOM 4496 N N . GLU A 1 578 ? 31.859 14.516 -7.504 1 83.94 578 GLU A N 1
ATOM 4497 C CA . GLU A 1 578 ? 32.469 13.945 -8.695 1 83.94 578 GLU A CA 1
ATOM 4498 C C . GLU A 1 578 ? 31.969 12.539 -8.961 1 83.94 578 GLU A C 1
ATOM 4500 O O . GLU A 1 578 ? 31.656 12.188 -10.102 1 83.94 578 GLU A O 1
ATOM 4505 N N . THR A 1 579 ? 31.922 11.836 -7.941 1 79.56 579 THR A N 1
ATOM 4506 C CA . THR A 1 579 ? 31.422 10.469 -8.039 1 79.56 579 THR A CA 1
ATOM 4507 C C . THR A 1 579 ? 29.969 10.453 -8.523 1 79.56 579 THR A C 1
ATOM 4509 O O . THR A 1 579 ? 29.594 9.578 -9.312 1 79.56 579 THR A O 1
ATOM 4512 N N . ASN A 1 580 ? 29.219 11.398 -8.117 1 86.94 580 ASN A N 1
ATOM 4513 C CA . ASN A 1 580 ? 27.812 11.469 -8.508 1 86.94 580 ASN A CA 1
ATOM 4514 C C . ASN A 1 580 ? 27.656 11.828 -9.984 1 86.94 580 ASN A C 1
ATOM 4516 O O . ASN A 1 580 ? 26.75 11.328 -10.656 1 86.94 580 ASN A O 1
ATOM 4520 N N . PHE A 1 581 ? 28.531 12.664 -10.453 1 86.19 581 PHE A N 1
ATOM 4521 C CA . PHE A 1 581 ? 28.516 12.977 -11.875 1 86.19 581 PHE A CA 1
ATOM 4522 C C . PHE A 1 581 ? 28.828 11.742 -12.703 1 86.19 581 PHE A C 1
ATOM 4524 O O . PHE A 1 581 ? 28.172 11.477 -13.711 1 86.19 581 PHE A O 1
ATOM 4531 N N . LYS A 1 582 ? 29.734 10.922 -12.258 1 76.12 582 LYS A N 1
ATOM 4532 C CA . LYS A 1 582 ? 30.141 9.711 -12.969 1 76.12 582 LYS A CA 1
ATOM 4533 C C . LYS A 1 582 ? 29.016 8.688 -13.008 1 76.12 582 LYS A C 1
ATOM 4535 O O . LYS A 1 582 ? 28.844 7.973 -14 1 76.12 582 LYS A O 1
ATOM 4540 N N . MET A 1 583 ? 28.297 8.75 -12.023 1 74 583 MET A N 1
ATOM 4541 C CA . MET A 1 583 ? 27.219 7.77 -11.898 1 74 583 MET A CA 1
ATOM 4542 C C . MET A 1 583 ? 26 8.195 -12.711 1 74 583 MET A C 1
ATOM 4544 O O . MET A 1 583 ? 25.312 7.359 -13.297 1 74 583 MET A O 1
ATOM 4548 N N . ALA A 1 584 ? 25.766 9.438 -12.734 1 78.44 584 ALA A N 1
ATOM 4549 C CA . ALA A 1 584 ? 24.484 9.914 -13.258 1 78.44 584 ALA A CA 1
ATOM 4550 C C . ALA A 1 584 ? 24.609 10.32 -14.727 1 78.44 584 ALA A C 1
ATOM 4552 O O . ALA A 1 584 ? 23.625 10.344 -15.461 1 78.44 584 ALA A O 1
ATOM 4553 N N . VAL A 1 585 ? 25.797 10.711 -15.109 1 75.94 585 VAL A N 1
ATOM 4554 C CA . VAL A 1 585 ? 25.969 11.266 -16.438 1 75.94 585 VAL A CA 1
ATOM 4555 C C . VAL A 1 585 ? 26.906 10.375 -17.266 1 75.94 585 VAL A C 1
ATOM 4557 O O . VAL A 1 585 ? 28 10.047 -16.812 1 75.94 585 VAL A O 1
ATOM 4560 N N . SER A 1 586 ? 26.391 9.43 -18.078 1 60.34 586 SER A N 1
ATOM 4561 C CA . SER A 1 586 ? 27.25 8.656 -18.969 1 60.34 586 SER A CA 1
ATOM 4562 C C . SER A 1 586 ? 27.328 9.289 -20.344 1 60.34 586 SER A C 1
ATOM 4564 O O . SER A 1 586 ? 26.297 9.578 -20.969 1 60.34 586 SER A O 1
ATOM 4566 N N . PRO A 1 587 ? 28.719 9.523 -21.094 1 54.06 587 PRO A N 1
ATOM 4567 C CA . PRO A 1 587 ? 30.125 9.359 -20.734 1 54.06 587 PRO A CA 1
ATOM 4568 C C . PRO A 1 587 ? 30.703 10.578 -20.031 1 54.06 587 PRO A C 1
ATOM 4570 O O . PRO A 1 587 ? 30.359 11.711 -20.359 1 54.06 587 PRO A O 1
ATOM 4573 N N . TRP A 1 588 ? 30.938 10.461 -18.812 1 48.94 588 TRP A N 1
ATOM 4574 C CA . TRP A 1 588 ? 31.688 11.5 -18.125 1 48.94 588 TRP A CA 1
ATOM 4575 C C . TRP A 1 588 ? 33.094 11.648 -18.719 1 48.94 588 TRP A C 1
ATOM 4577 O O . TRP A 1 588 ? 33.875 10.695 -18.734 1 48.94 588 TRP A O 1
ATOM 4587 N N . VAL A 1 589 ? 33.188 12.406 -19.875 1 43.19 589 VAL A N 1
ATOM 4588 C CA . VAL A 1 589 ? 34.469 12.547 -20.531 1 43.19 589 VAL A CA 1
ATOM 4589 C C . VAL A 1 589 ? 35.406 13.391 -19.656 1 43.19 589 VAL A C 1
ATOM 4591 O O . VAL A 1 589 ? 35.062 14.508 -19.266 1 43.19 589 VAL A O 1
ATOM 4594 N N . ASN A 1 590 ? 36.156 12.703 -18.984 1 41.5 590 ASN A N 1
ATOM 4595 C CA . ASN A 1 590 ? 37.344 13.383 -18.484 1 41.5 590 ASN A CA 1
ATOM 4596 C C . ASN A 1 590 ? 38.188 13.969 -19.625 1 41.5 590 ASN A C 1
ATOM 4598 O O . ASN A 1 590 ? 38.75 13.227 -20.422 1 41.5 590 ASN A O 1
ATOM 4602 N N . SER A 1 591 ? 37.656 14.828 -20.375 1 37.41 591 SER A N 1
ATOM 4603 C CA . SER A 1 591 ? 38.594 15.391 -21.344 1 37.41 591 SER A CA 1
ATOM 4604 C C . SER A 1 591 ? 39.844 15.961 -20.656 1 37.41 591 SER A C 1
ATOM 4606 O O . SER A 1 591 ? 39.719 16.875 -19.844 1 37.41 591 SER A O 1
ATOM 4608 N N . LEU A 1 592 ? 40.75 15.055 -20.484 1 35.78 592 LEU A N 1
ATOM 4609 C CA . LEU A 1 592 ? 42.125 15.477 -20.172 1 35.78 592 LEU A CA 1
ATOM 4610 C C . LEU A 1 592 ? 42.656 16.406 -21.25 1 35.78 592 LEU A C 1
ATOM 4612 O O . LEU A 1 592 ? 42.688 16.047 -22.438 1 35.78 592 LEU A O 1
ATOM 4616 N N . CYS A 1 593 ? 42.312 17.609 -21.188 1 33.88 593 CYS A N 1
ATOM 4617 C CA . CYS A 1 593 ? 43.094 18.438 -22.109 1 33.88 593 CYS A CA 1
ATOM 4618 C C . CYS A 1 593 ? 44.562 18.188 -21.922 1 33.88 593 CYS A C 1
ATOM 4620 O O . CYS A 1 593 ? 45.125 18.422 -20.844 1 33.88 593 CYS A O 1
ATOM 4622 N N . SER A 1 594 ? 45.062 17.094 -22.531 1 33.34 594 SER A N 1
ATOM 4623 C CA . SER A 1 594 ? 46.5 16.875 -22.641 1 33.34 594 SER A CA 1
ATOM 4624 C C . SER A 1 594 ? 47.188 18.078 -23.266 1 33.34 594 SER A C 1
ATOM 4626 O O . SER A 1 594 ? 47.25 18.219 -24.5 1 33.34 594 SER A O 1
ATOM 4628 N N . HIS A 1 595 ? 47.031 19.297 -23 1 31.66 595 HIS A N 1
ATOM 4629 C CA . HIS A 1 595 ? 48.156 20.078 -23.531 1 31.66 595 HIS A CA 1
ATOM 4630 C C . HIS A 1 595 ? 49.5 19.484 -23.094 1 31.66 595 HIS A C 1
ATOM 4632 O O . HIS A 1 595 ? 49.594 18.891 -22.016 1 31.66 595 HIS A O 1
ATOM 4638 N N . ARG A 1 596 ? 50.625 19.406 -23.938 1 32.59 596 ARG A N 1
ATOM 4639 C CA . ARG A 1 596 ? 52 18.953 -23.688 1 32.59 596 ARG A CA 1
ATOM 4640 C C . ARG A 1 596 ? 52.406 19.141 -22.234 1 32.59 596 ARG A C 1
ATOM 4642 O O . ARG A 1 596 ? 53.125 18.312 -21.672 1 32.59 596 ARG A O 1
ATOM 4649 N N . ASP A 1 597 ? 52.688 20.344 -21.875 1 30.53 597 ASP A N 1
ATOM 4650 C CA . ASP A 1 597 ? 53.312 20.5 -20.562 1 30.53 597 ASP A CA 1
ATOM 4651 C C . ASP A 1 597 ? 52.375 20.031 -19.453 1 30.53 597 ASP A C 1
ATOM 4653 O O . ASP A 1 597 ? 52.781 19.266 -18.578 1 30.53 597 ASP A O 1
ATOM 4657 N N . CYS A 1 598 ? 51.5 20.891 -18.859 1 30.58 598 CYS A N 1
ATOM 4658 C CA . CYS A 1 598 ? 51.031 20.875 -17.484 1 30.58 598 CYS A CA 1
ATOM 4659 C C . CYS A 1 598 ? 49.906 19.844 -17.312 1 30.58 598 CYS A C 1
ATOM 4661 O O . CYS A 1 598 ? 49.562 19.125 -18.266 1 30.58 598 CYS A O 1
ATOM 4663 N N . CYS A 1 599 ? 48.75 20.266 -16.438 1 33.28 599 CYS A N 1
ATOM 4664 C CA . CYS A 1 599 ? 47.781 19.703 -15.492 1 33.28 599 CYS A CA 1
ATOM 4665 C C . CYS A 1 599 ? 46.625 19.031 -16.219 1 33.28 599 CYS A C 1
ATOM 4667 O O . CYS A 1 599 ? 46.094 19.578 -17.188 1 33.28 599 CYS A O 1
ATOM 4669 N N . ALA A 1 600 ? 46.562 17.797 -16.312 1 35.75 600 ALA A N 1
ATOM 4670 C CA . ALA A 1 600 ? 45.438 16.984 -16.719 1 35.75 600 ALA A CA 1
ATOM 4671 C C . ALA A 1 600 ? 44.125 17.5 -16.109 1 35.75 600 ALA A C 1
ATOM 4673 O O . ALA A 1 600 ? 44.062 17.719 -14.906 1 35.75 600 ALA A O 1
ATOM 4674 N N . TRP A 1 601 ? 43.5 18.469 -16.812 1 39.06 601 TRP A N 1
ATOM 4675 C CA . TRP A 1 601 ? 42.219 18.984 -16.391 1 39.06 601 TRP A CA 1
ATOM 4676 C C . TRP A 1 601 ? 41.094 18.047 -16.781 1 39.06 601 TRP A C 1
ATOM 4678 O O . TRP A 1 601 ? 41.188 17.328 -17.781 1 39.06 601 TRP A O 1
ATOM 4688 N N . SER A 1 602 ? 40.469 17.469 -15.766 1 42.81 602 SER A N 1
ATOM 4689 C CA . SER A 1 602 ? 39.219 16.766 -16.094 1 42.81 602 SER A CA 1
ATOM 4690 C C . SER A 1 602 ? 38.062 17.734 -16.328 1 42.81 602 SER A C 1
ATOM 4692 O O . SER A 1 602 ? 37.906 18.688 -15.562 1 42.81 602 SER A O 1
ATOM 4694 N N . ILE A 1 603 ? 37.781 18.078 -17.562 1 40.81 603 ILE A N 1
ATOM 4695 C CA . ILE A 1 603 ? 36.625 18.906 -17.938 1 40.81 603 ILE A CA 1
ATOM 4696 C C . ILE A 1 603 ? 35.344 18.078 -17.844 1 40.81 603 ILE A C 1
ATOM 4698 O O . ILE A 1 603 ? 35.312 16.938 -18.297 1 40.81 603 ILE A O 1
ATOM 4702 N N . LEU A 1 604 ? 34.531 18.359 -16.906 1 40.25 604 LEU A N 1
ATOM 4703 C CA . LEU A 1 604 ? 33.156 17.859 -16.984 1 40.25 604 LEU A CA 1
ATOM 4704 C C . LEU A 1 604 ? 32.5 18.25 -18.312 1 40.25 604 LEU A C 1
ATOM 4706 O O . LEU A 1 604 ? 32.344 19.438 -18.594 1 40.25 604 LEU A O 1
ATOM 4710 N N . VAL A 1 605 ? 33.062 17.797 -19.594 1 33.34 605 VAL A N 1
ATOM 4711 C CA . VAL A 1 605 ? 32.281 18.125 -20.781 1 33.34 605 VAL A CA 1
ATOM 4712 C C . VAL A 1 605 ? 31 17.281 -20.828 1 33.34 605 VAL A C 1
ATOM 4714 O O . VAL A 1 605 ? 31.047 16.078 -20.547 1 33.34 605 VAL A O 1
ATOM 4717 N N . MET B 1 1 ? -107.5 14.266 -34.625 1 21.69 1 MET B N 1
ATOM 4718 C CA . MET B 1 1 ? -106.5 13.25 -34.312 1 21.69 1 MET B CA 1
ATOM 4719 C C . MET B 1 1 ? -105.25 13.883 -33.75 1 21.69 1 MET B C 1
ATOM 4721 O O . MET B 1 1 ? -104.562 14.641 -34.438 1 21.69 1 MET B O 1
ATOM 4725 N N . PRO B 1 2 ? -105.25 14.477 -32.594 1 20.88 2 PRO B N 1
ATOM 4726 C CA . PRO B 1 2 ? -104.75 15.461 -31.641 1 20.88 2 PRO B CA 1
ATOM 4727 C C . PRO B 1 2 ? -103.375 15.062 -31.062 1 20.88 2 PRO B C 1
ATOM 4729 O O . PRO B 1 2 ? -103.25 14 -30.438 1 20.88 2 PRO B O 1
ATOM 4732 N N . ALA B 1 3 ? -102.312 15.336 -31.844 1 22.78 3 ALA B N 1
ATOM 4733 C CA . ALA B 1 3 ? -100.938 15.031 -32.031 1 22.78 3 ALA B CA 1
ATOM 4734 C C . ALA B 1 3 ? -100.125 15.367 -30.781 1 22.78 3 ALA B C 1
ATOM 4736 O O . ALA B 1 3 ? -100.312 16.406 -30.156 1 22.78 3 ALA B O 1
ATOM 4737 N N . GLY B 1 4 ? -99.438 14.414 -30.141 1 20.84 4 GLY B N 1
ATOM 4738 C CA . GLY B 1 4 ? -98.938 13.938 -28.859 1 20.84 4 GLY B CA 1
ATOM 4739 C C . GLY B 1 4 ? -97.688 14.695 -28.391 1 20.84 4 GLY B C 1
ATOM 4740 O O . GLY B 1 4 ? -96.688 14.805 -29.125 1 20.84 4 GLY B O 1
ATOM 4741 N N . HIS B 1 5 ? -97.812 15.797 -27.859 1 21.72 5 HIS B N 1
ATOM 4742 C CA . HIS B 1 5 ? -96.875 16.844 -27.406 1 21.72 5 HIS B CA 1
ATOM 4743 C C . HIS B 1 5 ? -95.812 16.266 -26.531 1 21.72 5 HIS B C 1
ATOM 4745 O O . HIS B 1 5 ? -96.062 15.594 -25.531 1 21.72 5 HIS B O 1
ATOM 4751 N N . ARG B 1 6 ? -94.625 15.922 -27.141 1 22.05 6 ARG B N 1
ATOM 4752 C CA . ARG B 1 6 ? -93.375 15.195 -26.875 1 22.05 6 ARG B CA 1
ATOM 4753 C C . ARG B 1 6 ? -92.625 15.836 -25.719 1 22.05 6 ARG B C 1
ATOM 4755 O O . ARG B 1 6 ? -92.312 17.031 -25.75 1 22.05 6 ARG B O 1
ATOM 4762 N N . MET B 1 7 ? -92.875 15.461 -24.469 1 20.84 7 MET B N 1
ATOM 4763 C CA . MET B 1 7 ? -92.438 16.031 -23.203 1 20.84 7 MET B CA 1
ATOM 4764 C C . MET B 1 7 ? -90.938 16.078 -23.109 1 20.84 7 MET B C 1
ATOM 4766 O O . MET B 1 7 ? -90.25 15.102 -23.406 1 20.84 7 MET B O 1
ATOM 4770 N N . PRO B 1 8 ? -90.25 17.141 -23.25 1 21.45 8 PRO B N 1
ATOM 4771 C CA . PRO B 1 8 ? -88.812 17.438 -23.453 1 21.45 8 PRO B CA 1
ATOM 4772 C C . PRO B 1 8 ? -87.938 16.969 -22.281 1 21.45 8 PRO B C 1
ATOM 4774 O O . PRO B 1 8 ? -88.312 17.188 -21.125 1 21.45 8 PRO B O 1
ATOM 4777 N N . ARG B 1 9 ? -87.25 15.82 -22.312 1 19.98 9 ARG B N 1
ATOM 4778 C CA . ARG B 1 9 ? -86.438 14.945 -21.469 1 19.98 9 ARG B CA 1
ATOM 4779 C C . ARG B 1 9 ? -85.25 15.688 -20.891 1 19.98 9 ARG B C 1
ATOM 4781 O O . ARG B 1 9 ? -84.25 15.969 -21.609 1 19.98 9 ARG B O 1
ATOM 4788 N N . ASP B 1 10 ? -85.25 16.797 -20.266 1 18.8 10 ASP B N 1
ATOM 4789 C CA . ASP B 1 10 ? -84.188 17.656 -19.812 1 18.8 10 ASP B CA 1
ATOM 4790 C C . ASP B 1 10 ? -83.25 16.922 -18.844 1 18.8 10 ASP B C 1
ATOM 4792 O O . ASP B 1 10 ? -83.688 16.406 -17.828 1 18.8 10 ASP B O 1
ATOM 4796 N N . SER B 1 11 ? -82.062 16.297 -19.297 1 19.84 11 SER B N 1
ATOM 4797 C CA . SER B 1 11 ? -81 15.359 -18.938 1 19.84 11 SER B CA 1
ATOM 4798 C C . SER B 1 11 ? -80.125 15.914 -17.828 1 19.84 11 SER B C 1
ATOM 4800 O O . SER B 1 11 ? -78.938 15.469 -17.641 1 19.84 11 SER B O 1
ATOM 4802 N N . CYS B 1 12 ? -80.438 16.688 -16.859 1 17.75 12 CYS B N 1
ATOM 4803 C CA . CYS B 1 12 ? -79.438 17.438 -16.062 1 17.75 12 CYS B CA 1
ATOM 4804 C C . CYS B 1 12 ? -78.625 16.516 -15.188 1 17.75 12 CYS B C 1
ATOM 4806 O O . CYS B 1 12 ? -79 16.25 -14.039 1 17.75 12 CYS B O 1
ATOM 4808 N N . CYS B 1 13 ? -78.375 15.258 -15.531 1 19.92 13 CYS B N 1
ATOM 4809 C CA . CYS B 1 13 ? -77.812 14.406 -14.508 1 19.92 13 CYS B CA 1
ATOM 4810 C C . CYS B 1 13 ? -76.438 14.945 -14.07 1 19.92 13 CYS B C 1
ATOM 4812 O O . CYS B 1 13 ? -75.5 15.094 -14.883 1 19.92 13 CYS B O 1
ATOM 4814 N N . GLY B 1 14 ? -76.375 15.891 -13.125 1 19.25 14 GLY B N 1
ATOM 4815 C CA . GLY B 1 14 ? -75.25 16.672 -12.508 1 19.25 14 GLY B CA 1
ATOM 4816 C C . GLY B 1 14 ? -74.125 15.812 -12.008 1 19.25 14 GLY B C 1
ATOM 4817 O O . GLY B 1 14 ? -74.312 14.953 -11.148 1 19.25 14 GLY B O 1
ATOM 4818 N N . CYS B 1 15 ? -73.062 15.398 -12.828 1 20.75 15 CYS B N 1
ATOM 4819 C CA . CYS B 1 15 ? -71.875 14.609 -12.812 1 20.75 15 CYS B CA 1
ATOM 4820 C C . CYS B 1 15 ? -70.938 15.086 -11.719 1 20.75 15 CYS B C 1
ATOM 4822 O O . CYS B 1 15 ? -70.375 16.188 -11.805 1 20.75 15 CYS B O 1
ATOM 4824 N N . CYS B 1 16 ? -71.312 14.922 -10.398 1 21.25 16 CYS B N 1
ATOM 4825 C CA . CYS B 1 16 ? -70.438 15.328 -9.289 1 21.25 16 CYS B CA 1
ATOM 4826 C C . CYS B 1 16 ? -69 14.773 -9.453 1 21.25 16 CYS B C 1
ATOM 4828 O O . CYS B 1 16 ? -68.812 13.555 -9.523 1 21.25 16 CYS B O 1
ATOM 4830 N N . THR B 1 17 ? -68.125 15.398 -10.242 1 23.72 17 THR B N 1
ATOM 4831 C CA . THR B 1 17 ? -66.75 15.188 -10.562 1 23.72 17 THR B CA 1
ATOM 4832 C C . THR B 1 17 ? -65.938 15.016 -9.289 1 23.72 17 THR B C 1
ATOM 4834 O O . THR B 1 17 ? -65.812 15.945 -8.484 1 23.72 17 THR B O 1
ATOM 4837 N N . MET B 1 18 ? -66 13.891 -8.664 1 24.47 18 MET B N 1
ATOM 4838 C CA . MET B 1 18 ? -65.312 13.539 -7.43 1 24.47 18 MET B CA 1
ATOM 4839 C C . MET B 1 18 ? -63.844 13.844 -7.535 1 24.47 18 MET B C 1
ATOM 4841 O O . MET B 1 18 ? -63.156 13.312 -8.414 1 24.47 18 MET B O 1
ATOM 4845 N N . GLY B 1 19 ? -63.406 15.102 -7.359 1 25.77 19 GLY B N 1
ATOM 4846 C CA . GLY B 1 19 ? -62.094 15.695 -7.324 1 25.77 19 GLY B CA 1
ATOM 4847 C C . GLY B 1 19 ? -61.094 14.859 -6.559 1 25.77 19 GLY B C 1
ATOM 4848 O O . GLY B 1 19 ? -61.469 14 -5.766 1 25.77 19 GLY B O 1
ATOM 4849 N N . THR B 1 20 ? -59.812 14.789 -7.086 1 28.36 20 THR B N 1
ATOM 4850 C CA . THR B 1 20 ? -58.656 13.992 -6.707 1 28.36 20 THR B CA 1
ATOM 4851 C C . THR B 1 20 ? -58.406 14.086 -5.203 1 28.36 20 THR B C 1
ATOM 4853 O O . THR B 1 20 ? -58.344 15.18 -4.641 1 28.36 20 THR B O 1
ATOM 4856 N N . PRO B 1 21 ? -58.781 13.109 -4.383 1 28.77 21 PRO B N 1
ATOM 4857 C CA . PRO B 1 21 ? -58.75 13.133 -2.916 1 28.77 21 PRO B CA 1
ATOM 4858 C C . PRO B 1 21 ? -57.438 13.625 -2.354 1 28.77 21 PRO B C 1
ATOM 4860 O O . PRO B 1 21 ? -56.375 13.273 -2.875 1 28.77 21 PRO B O 1
ATOM 4863 N N . SER B 1 22 ? -57.344 14.922 -2.012 1 28.17 22 SER B N 1
ATOM 4864 C CA . SER B 1 22 ? -56.219 15.617 -1.409 1 28.17 22 SER B CA 1
ATOM 4865 C C . SER B 1 22 ? -55.594 14.781 -0.294 1 28.17 22 SER B C 1
ATOM 4867 O O . SER B 1 22 ? -56.25 13.914 0.278 1 28.17 22 SER B O 1
ATOM 4869 N N . SER B 1 23 ? -54.188 14.852 -0.18 1 30.34 23 SER B N 1
ATOM 4870 C CA . SER B 1 23 ? -53.25 14.141 0.661 1 30.34 23 SER B CA 1
ATOM 4871 C C . SER B 1 23 ? -53.688 14.109 2.115 1 30.34 23 SER B C 1
ATOM 4873 O O . SER B 1 23 ? -53.25 13.281 2.9 1 30.34 23 SER B O 1
ATOM 4875 N N . ALA B 1 24 ? -54.5 15.094 2.607 1 34.22 24 ALA B N 1
ATOM 4876 C CA . ALA B 1 24 ? -54.938 15.211 4 1 34.22 24 ALA B CA 1
ATOM 4877 C C . ALA B 1 24 ? -55.906 14.094 4.375 1 34.22 24 ALA B C 1
ATOM 4879 O O . ALA B 1 24 ? -55.969 13.703 5.539 1 34.22 24 ALA B O 1
ATOM 4880 N N . ARG B 1 25 ? -56.688 13.727 3.455 1 32.5 25 ARG B N 1
ATOM 4881 C CA . ARG B 1 25 ? -57.75 12.805 3.783 1 32.5 25 ARG B CA 1
ATOM 4882 C C . ARG B 1 25 ? -57.25 11.391 3.988 1 32.5 25 ARG B C 1
ATOM 4884 O O . ARG B 1 25 ? -57.844 10.586 4.695 1 32.5 25 ARG B O 1
ATOM 4891 N N . VAL B 1 26 ? -56.188 11.109 3.223 1 32.47 26 VAL B N 1
ATOM 4892 C CA . VAL B 1 26 ? -55.562 9.797 3.41 1 32.47 26 VAL B CA 1
ATOM 4893 C C . VAL B 1 26 ? -55 9.703 4.816 1 32.47 26 VAL B C 1
ATOM 4895 O O . VAL B 1 26 ? -55 8.633 5.422 1 32.47 26 VAL B O 1
ATOM 4898 N N . GLU B 1 27 ? -54.594 10.945 5.387 1 34.81 27 GLU B N 1
ATOM 4899 C CA . GLU B 1 27 ? -54.094 10.961 6.758 1 34.81 27 GLU B CA 1
ATOM 4900 C C . GLU B 1 27 ? -55.188 10.703 7.762 1 34.81 27 GLU B C 1
ATOM 4902 O O . GLU B 1 27 ? -55 10.016 8.766 1 34.81 27 GLU B O 1
ATOM 4907 N N . SER B 1 28 ? -56.406 11.25 7.457 1 35.25 28 SER B N 1
ATOM 4908 C CA . SER B 1 28 ? -57.531 11.07 8.367 1 35.25 28 SER B CA 1
ATOM 4909 C C . SER B 1 28 ? -58 9.617 8.406 1 35.25 28 SER B C 1
ATOM 4911 O O . SER B 1 28 ? -58.375 9.109 9.453 1 35.25 28 SER B O 1
ATOM 4913 N N . TYR B 1 29 ? -57.906 9.016 7.234 1 31.83 29 TYR B N 1
ATOM 4914 C CA . TYR B 1 29 ? -58.406 7.637 7.215 1 31.83 29 TYR B CA 1
ATOM 4915 C C . TYR B 1 29 ? -57.406 6.699 7.883 1 31.83 29 TYR B C 1
ATOM 4917 O O . TYR B 1 29 ? -57.781 5.707 8.5 1 31.83 29 TYR B O 1
ATOM 4925 N N . ARG B 1 30 ? -56.062 7.086 7.812 1 33.56 30 ARG B N 1
ATOM 4926 C CA . ARG B 1 30 ? -55.062 6.328 8.531 1 33.56 30 ARG B CA 1
ATOM 4927 C C . ARG B 1 30 ? -55.25 6.457 10.039 1 33.56 30 ARG B C 1
ATOM 4929 O O . ARG B 1 30 ? -55.125 5.473 10.773 1 33.56 30 ARG B O 1
ATOM 4936 N N . LEU B 1 31 ? -55.625 7.672 10.477 1 35.25 31 LEU B N 1
ATOM 4937 C CA . LEU B 1 31 ? -55.938 7.887 11.891 1 35.25 31 LEU B CA 1
ATOM 4938 C C . LEU B 1 31 ? -57.219 7.125 12.289 1 35.25 31 LEU B C 1
ATOM 4940 O O . LEU B 1 31 ? -57.281 6.559 13.383 1 35.25 31 LEU B O 1
ATOM 4944 N N . CYS B 1 32 ? -58.125 7.031 11.359 1 36.34 32 CYS B N 1
ATOM 4945 C CA . CYS B 1 32 ? -59.375 6.336 11.703 1 36.34 32 CYS B CA 1
ATOM 4946 C C . CYS B 1 32 ? -59.156 4.832 11.773 1 36.34 32 CYS B C 1
ATOM 4948 O O . CYS B 1 32 ? -59.688 4.16 12.656 1 36.34 32 CYS B O 1
ATOM 4950 N N . ALA B 1 33 ? -58.281 4.289 10.875 1 36.16 33 ALA B N 1
ATOM 4951 C CA . ALA B 1 33 ? -58.062 2.848 10.922 1 36.16 33 ALA B CA 1
ATOM 4952 C C . ALA B 1 33 ? -57.281 2.457 12.164 1 36.16 33 ALA B C 1
ATOM 4954 O O . ALA B 1 33 ? -57.594 1.452 12.812 1 36.16 33 ALA B O 1
ATOM 4955 N N . VAL B 1 34 ? -56.312 3.314 12.648 1 38.56 34 VAL B N 1
ATOM 4956 C CA . VAL B 1 34 ? -55.594 3.086 13.906 1 38.56 34 VAL B CA 1
ATOM 4957 C C . VAL B 1 34 ? -56.562 3.27 15.078 1 38.56 34 VAL B C 1
ATOM 4959 O O . VAL B 1 34 ? -56.594 2.455 16 1 38.56 34 VAL B O 1
ATOM 4962 N N . THR B 1 35 ? -57.438 4.285 15.031 1 38.78 35 THR B N 1
ATOM 4963 C CA . THR B 1 35 ? -58.438 4.469 16.062 1 38.78 35 THR B CA 1
ATOM 4964 C C . THR B 1 35 ? -59.438 3.309 16.062 1 38.78 35 THR B C 1
ATOM 4966 O O . THR B 1 35 ? -59.906 2.875 17.109 1 38.78 35 THR B O 1
ATOM 4969 N N . PHE B 1 36 ? -59.75 2.83 14.898 1 38.53 36 PHE B N 1
ATOM 4970 C CA . PHE B 1 36 ? -60.688 1.725 14.82 1 38.53 36 PHE B CA 1
ATOM 4971 C C . PHE B 1 36 ? -60.094 0.443 15.367 1 38.53 36 PHE B C 1
ATOM 4973 O O . PHE B 1 36 ? -60.719 -0.292 16.125 1 38.53 36 PHE B O 1
ATOM 4980 N N . LEU B 1 37 ? -58.812 0.203 15.055 1 38.88 37 LEU B N 1
ATOM 4981 C CA . LEU B 1 37 ? -58.188 -0.98 15.625 1 38.88 37 LEU B CA 1
ATOM 4982 C C . LEU B 1 37 ? -58 -0.824 17.141 1 38.88 37 LEU B C 1
ATOM 4984 O O . LEU B 1 37 ? -58.188 -1.78 17.891 1 38.88 37 LEU B O 1
ATOM 4988 N N . PHE B 1 38 ? -57.688 0.369 17.672 1 39.06 38 PHE B N 1
ATOM 4989 C CA . PHE B 1 38 ? -57.75 0.625 19.109 1 39.06 38 PHE B CA 1
ATOM 4990 C C . PHE B 1 38 ? -59.156 0.47 19.641 1 39.06 38 PHE B C 1
ATOM 4992 O O . PHE B 1 38 ? -59.344 -0.023 20.766 1 39.06 38 PHE B O 1
ATOM 4999 N N . TRP B 1 39 ? -60.156 0.971 18.875 1 39.84 39 TRP B N 1
ATOM 5000 C CA . TRP B 1 39 ? -61.531 0.794 19.312 1 39.84 39 TRP B CA 1
ATOM 5001 C C . TRP B 1 39 ? -61.906 -0.684 19.359 1 39.84 39 TRP B C 1
ATOM 5003 O O . TRP B 1 39 ? -62.531 -1.145 20.312 1 39.84 39 TRP B O 1
ATOM 5013 N N . ILE B 1 40 ? -61.469 -1.463 18.375 1 38.31 40 ILE B N 1
ATOM 5014 C CA . ILE B 1 40 ? -61.781 -2.887 18.453 1 38.31 40 ILE B CA 1
ATOM 5015 C C . ILE B 1 40 ? -61.062 -3.506 19.641 1 38.31 40 ILE B C 1
ATOM 5017 O O . ILE B 1 40 ? -61.625 -4.316 20.375 1 38.31 40 ILE B O 1
ATOM 5021 N N . ALA B 1 41 ? -59.75 -3.047 19.859 1 36.16 41 ALA B N 1
ATOM 5022 C CA . ALA B 1 41 ? -59 -3.568 21.016 1 36.16 41 ALA B CA 1
ATOM 5023 C C . ALA B 1 41 ? -59.656 -3.139 22.328 1 36.16 41 ALA B C 1
ATOM 5025 O O . ALA B 1 41 ? -59.5 -3.812 23.344 1 36.16 41 ALA B O 1
ATOM 5026 N N . SER B 1 42 ? -60.281 -2.018 22.297 1 33.88 42 SER B N 1
ATOM 5027 C CA . SER B 1 42 ? -60.938 -1.588 23.516 1 33.88 42 SER B CA 1
ATOM 5028 C C . SER B 1 42 ? -62.188 -2.404 23.766 1 33.88 42 SER B C 1
ATOM 5030 O O . SER B 1 42 ? -62.875 -2.23 24.797 1 33.88 42 SER B O 1
ATOM 5032 N N . GLN B 1 43 ? -62.75 -2.922 22.641 1 32.34 43 GLN B N 1
ATOM 5033 C CA . GLN B 1 43 ? -63.938 -3.689 23.016 1 32.34 43 GLN B CA 1
ATOM 5034 C C . GLN B 1 43 ? -63.562 -5 23.703 1 32.34 43 GLN B C 1
ATOM 5036 O O . GLN B 1 43 ? -62.688 -5.734 23.188 1 32.34 43 GLN B O 1
ATOM 5041 N N . GLU B 1 44 ? -63.656 -5.109 24.984 1 35.31 44 GLU B N 1
ATOM 5042 C CA . GLU B 1 44 ? -63.25 -6.012 26.062 1 35.31 44 GLU B CA 1
ATOM 5043 C C . GLU B 1 44 ? -63.438 -7.473 25.641 1 35.31 44 GLU B C 1
ATOM 5045 O O . GLU B 1 44 ? -62.625 -8.328 26.016 1 35.31 44 GLU B O 1
ATOM 5050 N N . ASP B 1 45 ? -64.625 -7.855 25.156 1 34.5 45 ASP B N 1
ATOM 5051 C CA . ASP B 1 45 ? -65.062 -9.258 25.312 1 34.5 45 ASP B CA 1
ATOM 5052 C C . ASP B 1 45 ? -64.25 -10.148 24.344 1 34.5 45 ASP B C 1
ATOM 5054 O O . ASP B 1 45 ? -63.875 -11.266 24.703 1 34.5 45 ASP B O 1
ATOM 5058 N N . TRP B 1 46 ? -64.5 -10.094 23.031 1 31.69 46 TRP B N 1
ATOM 5059 C CA . TRP B 1 46 ? -64.125 -11.156 22.109 1 31.69 46 TRP B CA 1
ATOM 5060 C C . TRP B 1 46 ? -62.656 -11.016 21.688 1 31.69 46 TRP B C 1
ATOM 5062 O O . TRP B 1 46 ? -62.062 -11.945 21.109 1 31.69 46 TRP B O 1
ATOM 5072 N N . VAL B 1 47 ? -62.125 -9.836 21.578 1 33.88 47 VAL B N 1
ATOM 5073 C CA . VAL B 1 47 ? -60.812 -9.656 20.922 1 33.88 47 VAL B CA 1
ATOM 5074 C C . VAL B 1 47 ? -59.688 -9.891 21.938 1 33.88 47 VAL B C 1
ATOM 5076 O O . VAL B 1 47 ? -58.531 -9.703 21.609 1 33.88 47 VAL B O 1
ATOM 5079 N N . GLY B 1 48 ? -60.031 -10.25 23.203 1 33.56 48 GLY B N 1
ATOM 5080 C CA . GLY B 1 48 ? -59.062 -10.484 24.234 1 33.56 48 GLY B CA 1
ATOM 5081 C C . GLY B 1 48 ? -58 -11.508 23.844 1 33.56 48 GLY B C 1
ATOM 5082 O O . GLY B 1 48 ? -56.812 -11.234 23.922 1 33.56 48 GLY B O 1
ATOM 5083 N N . PRO B 1 49 ? -58.531 -12.781 23.625 1 33.88 49 PRO B N 1
ATOM 5084 C CA . PRO B 1 49 ? -57.562 -13.859 23.391 1 33.88 49 PRO B CA 1
ATOM 5085 C C . PRO B 1 49 ? -56.719 -13.641 22.141 1 33.88 49 PRO B C 1
ATOM 5087 O O . PRO B 1 49 ? -55.594 -14.133 22.047 1 33.88 49 PRO B O 1
ATOM 5090 N N . LEU B 1 50 ? -57.375 -13.039 21.109 1 30.8 50 LEU B N 1
ATOM 5091 C CA . LEU B 1 50 ? -56.625 -12.938 19.875 1 30.8 50 LEU B CA 1
ATOM 5092 C C . LEU B 1 50 ? -55.469 -11.945 20.016 1 30.8 50 LEU B C 1
ATOM 5094 O O . LEU B 1 50 ? -54.375 -12.172 19.5 1 30.8 50 LEU B O 1
ATOM 5098 N N . ILE B 1 51 ? -55.719 -10.758 20.625 1 35.84 51 ILE B N 1
ATOM 5099 C CA . ILE B 1 51 ? -54.656 -9.781 20.812 1 35.84 51 ILE B CA 1
ATOM 5100 C C . ILE B 1 51 ? -53.625 -10.32 21.797 1 35.84 51 ILE B C 1
ATOM 5102 O O . ILE B 1 51 ? -52.438 -10.031 21.672 1 35.84 51 ILE B O 1
ATOM 5106 N N . SER B 1 52 ? -53.969 -11.086 22.828 1 36.97 52 SER B N 1
ATOM 5107 C CA . SER B 1 52 ? -53 -11.625 23.781 1 36.97 52 SER B CA 1
ATOM 5108 C C . SER B 1 52 ? -52.031 -12.602 23.109 1 36.97 52 SER B C 1
ATOM 5110 O O . SER B 1 52 ? -51 -12.938 23.672 1 36.97 52 SER B O 1
ATOM 5112 N N . MET B 1 53 ? -52.469 -13.305 22.062 1 32.84 53 MET B N 1
ATOM 5113 C CA . MET B 1 53 ? -51.625 -14.289 21.406 1 32.84 53 MET B CA 1
ATOM 5114 C C . MET B 1 53 ? -50.656 -13.602 20.453 1 32.84 53 MET B C 1
ATOM 5116 O O . MET B 1 53 ? -49.75 -14.25 19.875 1 32.84 53 MET B O 1
ATOM 5120 N N . ILE B 1 54 ? -51.031 -12.375 19.922 1 34.47 54 ILE B N 1
ATOM 5121 C CA . ILE B 1 54 ? -50.031 -11.719 19.078 1 34.47 54 ILE B CA 1
ATOM 5122 C C . ILE B 1 54 ? -48.938 -11.086 19.953 1 34.47 54 ILE B C 1
ATOM 5124 O O . ILE B 1 54 ? -49.25 -10.25 20.812 1 34.47 54 ILE B O 1
ATOM 5128 N N . PRO B 1 55 ? -47.719 -11.758 20.141 1 34.66 55 PRO B N 1
ATOM 5129 C CA . PRO B 1 55 ? -46.688 -11.133 20.969 1 34.66 55 PRO B CA 1
ATOM 5130 C C . PRO B 1 55 ? -46.562 -9.633 20.734 1 34.66 55 PRO B C 1
ATOM 5132 O O . PRO B 1 55 ? -46.844 -9.148 19.625 1 34.66 55 PRO B O 1
ATOM 5135 N N . ARG B 1 56 ? -46.5 -8.844 21.797 1 37.44 56 ARG B N 1
ATOM 5136 C CA . ARG B 1 56 ? -46.406 -7.391 21.859 1 37.44 56 ARG B CA 1
ATOM 5137 C C . ARG B 1 56 ? -45.438 -6.848 20.812 1 37.44 56 ARG B C 1
ATOM 5139 O O . ARG B 1 56 ? -45.656 -5.762 20.266 1 37.44 56 ARG B O 1
ATOM 5146 N N . THR B 1 57 ? -44.344 -7.637 20.547 1 37.09 57 THR B N 1
ATOM 5147 C CA . THR B 1 57 ? -43.344 -7.195 19.594 1 37.09 57 THR B CA 1
ATOM 5148 C C . THR B 1 57 ? -43.906 -7.152 18.188 1 37.09 57 THR B C 1
ATOM 5150 O O . THR B 1 57 ? -43.562 -6.266 17.391 1 37.09 57 THR B O 1
ATOM 5153 N N . THR B 1 58 ? -44.781 -8.055 17.875 1 34.81 58 THR B N 1
ATOM 5154 C CA . THR B 1 58 ? -45.375 -8.117 16.547 1 34.81 58 THR B CA 1
ATOM 5155 C C . THR B 1 58 ? -46.438 -7.035 16.375 1 34.81 58 THR B C 1
ATOM 5157 O O . THR B 1 58 ? -46.562 -6.422 15.312 1 34.81 58 THR B O 1
ATOM 5160 N N . LEU B 1 59 ? -47.281 -6.824 17.359 1 34.09 59 LEU B N 1
ATOM 5161 C CA . LEU B 1 59 ? -48.281 -5.766 17.266 1 34.09 59 LEU B CA 1
ATOM 5162 C C . LEU B 1 59 ? -47.594 -4.402 17.141 1 34.09 59 LEU B C 1
ATOM 5164 O O . LEU B 1 59 ? -48.094 -3.533 16.406 1 34.09 59 LEU B O 1
ATOM 5168 N N . SER B 1 60 ? -46.531 -4.145 17.906 1 35.06 60 SER B N 1
ATOM 5169 C CA . SER B 1 60 ? -45.781 -2.887 17.781 1 35.06 60 SER B CA 1
ATOM 5170 C C . SER B 1 60 ? -45.25 -2.705 16.375 1 35.06 60 SER B C 1
ATOM 5172 O O . SER B 1 60 ? -45.188 -1.586 15.852 1 35.06 60 SER B O 1
ATOM 5174 N N . VAL B 1 61 ? -44.812 -3.721 15.68 1 35.34 61 VAL B N 1
ATOM 5175 C CA . VAL B 1 61 ? -44.406 -3.66 14.281 1 35.34 61 VAL B CA 1
ATOM 5176 C C . VAL B 1 61 ? -45.625 -3.43 13.383 1 35.34 61 VAL B C 1
ATOM 5178 O O . VAL B 1 61 ? -45.562 -2.658 12.422 1 35.34 61 VAL B O 1
ATOM 5181 N N . PHE B 1 62 ? -46.719 -4.148 13.641 1 31.7 62 PHE B N 1
ATOM 5182 C CA . PHE B 1 62 ? -47.906 -4.039 12.82 1 31.7 62 PHE B CA 1
ATOM 5183 C C . PHE B 1 62 ? -48.562 -2.668 12.992 1 31.7 62 PHE B C 1
ATOM 5185 O O . PHE B 1 62 ? -49.031 -2.084 12.023 1 31.7 62 PHE B O 1
ATOM 5192 N N . LEU B 1 63 ? -48.906 -2.359 14.312 1 32.72 63 LEU B N 1
ATOM 5193 C CA . LEU B 1 63 ? -49.406 -1.012 14.492 1 32.72 63 LEU B CA 1
ATOM 5194 C C . LEU B 1 63 ? -48.312 0.027 14.359 1 32.72 63 LEU B C 1
ATOM 5196 O O . LEU B 1 63 ? -47.281 -0.093 15.008 1 32.72 63 LEU B O 1
ATOM 5200 N N . GLY B 1 64 ? -47.906 0.387 13.18 1 32.12 64 GLY B N 1
ATOM 5201 C CA . GLY B 1 64 ? -47 1.504 12.906 1 32.12 64 GLY B CA 1
ATOM 5202 C C . GLY B 1 64 ? -46.906 2.473 14.07 1 32.12 64 GLY B C 1
ATOM 5203 O O . GLY B 1 64 ? -46.594 3.65 13.875 1 32.12 64 GLY B O 1
ATOM 5204 N N . ILE B 1 65 ? -47.5 2.176 15.156 1 34.62 65 ILE B N 1
ATOM 5205 C CA . ILE B 1 65 ? -47.5 3.043 16.328 1 34.62 65 ILE B CA 1
ATOM 5206 C C . ILE B 1 65 ? -46.094 3.242 16.844 1 34.62 65 ILE B C 1
ATOM 5208 O O . ILE B 1 65 ? -45.75 4.305 17.375 1 34.62 65 ILE B O 1
ATOM 5212 N N . GLU B 1 66 ? -45.219 2.221 16.859 1 33.84 66 GLU B N 1
ATOM 5213 C CA . GLU B 1 66 ? -43.875 2.588 17.25 1 33.84 66 GLU B CA 1
ATOM 5214 C C . GLU B 1 66 ? -43.281 3.609 16.281 1 33.84 66 GLU B C 1
ATOM 5216 O O . GLU B 1 66 ? -42.469 4.461 16.672 1 33.84 66 GLU B O 1
ATOM 5221 N N . MET B 1 67 ? -43.688 3.586 15 1 33.47 67 MET B N 1
ATOM 5222 C CA . MET B 1 67 ? -43.375 4.68 14.078 1 33.47 67 MET B CA 1
ATOM 5223 C C . MET B 1 67 ? -44.188 5.93 14.438 1 33.47 67 MET B C 1
ATOM 5225 O O . MET B 1 67 ? -43.719 7.051 14.211 1 33.47 67 MET B O 1
ATOM 5229 N N . MET B 1 68 ? -45.469 5.852 14.859 1 31.33 68 MET B N 1
ATOM 5230 C CA . MET B 1 68 ? -46.25 7.004 15.258 1 31.33 68 MET B CA 1
ATOM 5231 C C . MET B 1 68 ? -45.812 7.551 16.609 1 31.33 68 MET B C 1
ATOM 5233 O O . MET B 1 68 ? -45.844 8.758 16.828 1 31.33 68 MET B O 1
ATOM 5237 N N . SER B 1 69 ? -45.656 6.805 17.688 1 31.83 69 SER B N 1
ATOM 5238 C CA . SER B 1 69 ? -45.062 7.402 18.891 1 31.83 69 SER B CA 1
ATOM 5239 C C . SER B 1 69 ? -43.719 8.023 18.594 1 31.83 69 SER B C 1
ATOM 5241 O O . SER B 1 69 ? -43.281 8.938 19.297 1 31.83 69 SER B O 1
ATOM 5243 N N . LYS B 1 70 ? -42.969 7.41 17.672 1 37.75 70 LYS B N 1
ATOM 5244 C CA . LYS B 1 70 ? -41.844 8.18 17.156 1 37.75 70 LYS B CA 1
ATOM 5245 C C . LYS B 1 70 ? -42.312 9.359 16.312 1 37.75 70 LYS B C 1
ATOM 5247 O O . LYS B 1 70 ? -41.656 10.398 16.266 1 37.75 70 LYS B O 1
ATOM 5252 N N . ARG B 1 71 ? -43.312 9.43 15.656 1 34.97 71 ARG B N 1
ATOM 5253 C CA . ARG B 1 71 ? -43.906 10.531 14.914 1 34.97 71 ARG B CA 1
ATOM 5254 C C . ARG B 1 71 ? -44.625 11.492 15.852 1 34.97 71 ARG B C 1
ATOM 5256 O O . ARG B 1 71 ? -44.656 12.703 15.609 1 34.97 71 ARG B O 1
ATOM 5263 N N . LEU B 1 72 ? -45.656 11.094 16.531 1 33.44 72 LEU B N 1
ATOM 5264 C CA . LEU B 1 72 ? -46.375 12.008 17.391 1 33.44 72 LEU B CA 1
ATOM 5265 C C . LEU B 1 72 ? -45.469 12.617 18.438 1 33.44 72 LEU B C 1
ATOM 5267 O O . LEU B 1 72 ? -45.812 13.617 19.078 1 33.44 72 LEU B O 1
ATOM 5271 N N . SER B 1 73 ? -44.781 11.734 19.203 1 36.03 73 SER B N 1
ATOM 5272 C CA . SER B 1 73 ? -44 12.68 19.984 1 36.03 73 SER B CA 1
ATOM 5273 C C . SER B 1 73 ? -43.25 13.648 19.062 1 36.03 73 SER B C 1
ATOM 5275 O O . SER B 1 73 ? -42.438 13.234 18.234 1 36.03 73 SER B O 1
ATOM 5277 N N . GLY B 1 74 ? -43.781 14.516 18.156 1 38.03 74 GLY B N 1
ATOM 5278 C CA . GLY B 1 74 ? -43.562 15.516 17.125 1 38.03 74 GLY B CA 1
ATOM 5279 C C . GLY B 1 74 ? -42.219 15.398 16.438 1 38.03 74 GLY B C 1
ATOM 5280 O O . GLY B 1 74 ? -42.125 15.484 15.219 1 38.03 74 GLY B O 1
ATOM 5281 N N . LEU B 1 75 ? -40.938 16.109 16.875 1 41.53 75 LEU B N 1
ATOM 5282 C CA . LEU B 1 75 ? -39.688 16.594 16.328 1 41.53 75 LEU B CA 1
ATOM 5283 C C . LEU B 1 75 ? -38.75 15.43 16.062 1 41.53 75 LEU B C 1
ATOM 5285 O O . LEU B 1 75 ? -38.25 14.773 16.984 1 41.53 75 LEU B O 1
ATOM 5289 N N . GLU B 1 76 ? -38.875 14.633 15.234 1 56.03 76 GLU B N 1
ATOM 5290 C CA . GLU B 1 76 ? -37.906 13.641 14.781 1 56.03 76 GLU B CA 1
ATOM 5291 C C . GLU B 1 76 ? -36.469 14.156 14.898 1 56.03 76 GLU B C 1
ATOM 5293 O O . GLU B 1 76 ? -35.938 14.75 13.953 1 56.03 76 GLU B O 1
ATOM 5298 N N . LEU B 1 77 ? -36.188 14.289 15.969 1 76.69 77 LEU B N 1
ATOM 5299 C CA . LEU B 1 77 ? -34.938 14.945 16.375 1 76.69 77 LEU B CA 1
ATOM 5300 C C . LEU B 1 77 ? -33.719 14.18 15.844 1 76.69 77 LEU B C 1
ATOM 5302 O O . LEU B 1 77 ? -32.688 14.781 15.555 1 76.69 77 LEU B O 1
ATOM 5306 N N . PHE B 1 78 ? -34.062 12.758 15.516 1 86.31 78 PHE B N 1
ATOM 5307 C CA . PHE B 1 78 ? -32.875 11.961 15.18 1 86.31 78 PHE B CA 1
ATOM 5308 C C . PHE B 1 78 ? -33 11.414 13.758 1 86.31 78 PHE B C 1
ATOM 5310 O O . PHE B 1 78 ? -34 10.758 13.422 1 86.31 78 PHE B O 1
ATOM 5317 N N . GLU B 1 79 ? -32.188 11.781 12.953 1 92.38 79 GLU B N 1
ATOM 5318 C CA . GLU B 1 79 ? -32.062 11.234 11.602 1 92.38 79 GLU B CA 1
ATOM 5319 C C . GLU B 1 79 ? -30.953 10.195 11.531 1 92.38 79 GLU B C 1
ATOM 5321 O O . GLU B 1 79 ? -29.859 10.406 12.07 1 92.38 79 GLU B O 1
ATOM 5326 N N . ALA B 1 80 ? -31.297 9 10.977 1 92.56 80 ALA B N 1
ATOM 5327 C CA . ALA B 1 80 ? -30.25 8.008 10.758 1 92.56 80 ALA B CA 1
ATOM 5328 C C . ALA B 1 80 ? -29.141 8.562 9.875 1 92.56 80 ALA B C 1
ATOM 5330 O O . ALA B 1 80 ? -29.391 9.094 8.797 1 92.56 80 ALA B O 1
ATOM 5331 N N . TRP B 1 81 ? -27.938 8.57 10.328 1 94.56 81 TRP B N 1
ATOM 5332 C CA . TRP B 1 81 ? -26.781 9.148 9.656 1 94.56 81 TRP B CA 1
ATOM 5333 C C . TRP B 1 81 ? -25.484 8.5 10.141 1 94.56 81 TRP B C 1
ATOM 5335 O O . TRP B 1 81 ? -24.875 8.977 11.094 1 94.56 81 TRP B O 1
ATOM 5345 N N . GLY B 1 82 ? -25.109 7.441 9.438 1 95.31 82 GLY B N 1
ATOM 5346 C CA . GLY B 1 82 ? -23.938 6.707 9.867 1 95.31 82 GLY B CA 1
ATOM 5347 C C . GLY B 1 82 ? -23.062 6.242 8.711 1 95.31 82 GLY B C 1
ATOM 5348 O O . GLY B 1 82 ? -23.5 6.262 7.555 1 95.31 82 GLY B O 1
ATOM 5349 N N . PRO B 1 83 ? -21.812 5.934 9 1 95.44 83 PRO B N 1
ATOM 5350 C CA . PRO B 1 83 ? -20.875 5.523 7.945 1 95.44 83 PRO B CA 1
ATOM 5351 C C . PRO B 1 83 ? -21.344 4.27 7.207 1 95.44 83 PRO B C 1
ATOM 5353 O O . PRO B 1 83 ? -21.891 3.35 7.82 1 95.44 83 PRO B O 1
ATOM 5356 N N . SER B 1 84 ? -21.234 4.301 5.965 1 93.75 84 SER B N 1
ATOM 5357 C CA . SER B 1 84 ? -21.594 3.162 5.133 1 93.75 84 SER B CA 1
ATOM 5358 C C . SER B 1 84 ? -20.797 3.154 3.83 1 93.75 84 SER B C 1
ATOM 5360 O O . SER B 1 84 ? -20.281 4.191 3.41 1 93.75 84 SER B O 1
ATOM 5362 N N . GLU B 1 85 ? -20.625 2.055 3.271 1 93.94 85 GLU B N 1
ATOM 5363 C CA . GLU B 1 85 ? -20 1.832 1.975 1 93.94 85 GLU B CA 1
ATOM 5364 C C . GLU B 1 85 ? -20.734 0.752 1.183 1 93.94 85 GLU B C 1
ATOM 5366 O O . GLU B 1 85 ? -20.688 -0.427 1.536 1 93.94 85 GLU B O 1
ATOM 5371 N N . PRO B 1 86 ? -21.484 1.207 0.149 1 93.75 86 PRO B N 1
ATOM 5372 C CA . PRO B 1 86 ? -22.109 0.184 -0.685 1 93.75 86 PRO B CA 1
ATOM 5373 C C . PRO B 1 86 ? -21.125 -0.844 -1.218 1 93.75 86 PRO B C 1
ATOM 5375 O O . PRO B 1 86 ? -19.969 -0.503 -1.509 1 93.75 86 PRO B O 1
ATOM 5378 N N . VAL B 1 87 ? -21.578 -2.076 -1.398 1 95.44 87 VAL B N 1
ATOM 5379 C CA . VAL B 1 87 ? -20.703 -3.17 -1.81 1 95.44 87 VAL B CA 1
ATOM 5380 C C . VAL B 1 87 ? -20.094 -2.865 -3.18 1 95.44 87 VAL B C 1
ATOM 5382 O O . VAL B 1 87 ? -18.938 -3.199 -3.445 1 95.44 87 VAL B O 1
ATOM 5385 N N . THR B 1 88 ? -20.859 -2.203 -4.082 1 96.75 88 THR B N 1
ATOM 5386 C CA . THR B 1 88 ? -20.359 -1.857 -5.406 1 96.75 88 THR B CA 1
ATOM 5387 C C . THR B 1 88 ? -19.188 -0.875 -5.305 1 96.75 88 THR B C 1
ATOM 5389 O O . THR B 1 88 ? -18.172 -1.04 -5.977 1 96.75 88 THR B O 1
ATOM 5392 N N . LEU B 1 89 ? -19.375 0.063 -4.395 1 94.81 89 LEU B N 1
ATOM 5393 C CA . LEU B 1 89 ? -18.297 1.022 -4.172 1 94.81 89 LEU B CA 1
ATOM 5394 C C . LEU B 1 89 ? -17.078 0.342 -3.559 1 94.81 89 LEU B C 1
ATOM 5396 O O . LEU B 1 89 ? -15.938 0.632 -3.939 1 94.81 89 LEU B O 1
ATOM 5400 N N . ARG B 1 90 ? -17.312 -0.529 -2.621 1 95.25 90 ARG B N 1
ATOM 5401 C CA . ARG B 1 90 ? -16.219 -1.271 -1.983 1 95.25 90 ARG B CA 1
ATOM 5402 C C . ARG B 1 90 ? -15.43 -2.066 -3.01 1 95.25 90 ARG B C 1
ATOM 5404 O O . ARG B 1 90 ? -14.195 -2.008 -3.027 1 95.25 90 ARG B O 1
ATOM 5411 N N . ILE B 1 91 ? -16.125 -2.758 -3.887 1 96.19 91 ILE B N 1
ATOM 5412 C CA . ILE B 1 91 ? -15.477 -3.561 -4.918 1 96.19 91 ILE B CA 1
ATOM 5413 C C . ILE B 1 91 ? -14.703 -2.648 -5.871 1 96.19 91 ILE B C 1
ATOM 5415 O O . ILE B 1 91 ? -13.562 -2.936 -6.223 1 96.19 91 ILE B O 1
ATOM 5419 N N . ARG B 1 92 ? -15.312 -1.557 -6.23 1 93.62 92 ARG B N 1
ATOM 5420 C CA . ARG B 1 92 ? -14.656 -0.598 -7.113 1 93.62 92 ARG B CA 1
ATOM 5421 C C . ARG B 1 92 ? -13.344 -0.105 -6.508 1 93.62 92 ARG B C 1
ATOM 5423 O O . ARG B 1 92 ? -12.336 -0.005 -7.203 1 93.62 92 ARG B O 1
ATOM 5430 N N . ASN B 1 93 ? -13.391 0.206 -5.242 1 90.81 93 ASN B N 1
ATOM 5431 C CA . ASN B 1 93 ? -12.195 0.684 -4.555 1 90.81 93 ASN B CA 1
ATOM 5432 C C . ASN B 1 93 ? -11.109 -0.387 -4.512 1 90.81 93 ASN B C 1
ATOM 5434 O O . ASN B 1 93 ? -9.922 -0.078 -4.617 1 90.81 93 ASN B O 1
ATOM 5438 N N . ILE B 1 94 ? -11.5 -1.618 -4.305 1 92 94 ILE B N 1
ATOM 5439 C CA . ILE B 1 94 ? -10.555 -2.727 -4.32 1 92 94 ILE B CA 1
ATOM 5440 C C . ILE B 1 94 ? -9.906 -2.834 -5.699 1 92 94 ILE B C 1
ATOM 5442 O O . ILE B 1 94 ? -8.688 -2.99 -5.805 1 92 94 ILE B O 1
ATOM 5446 N N . LEU B 1 95 ? -10.703 -2.689 -6.754 1 92.12 95 LEU B N 1
ATOM 5447 C CA . LEU B 1 95 ? -10.203 -2.816 -8.117 1 92.12 95 LEU B CA 1
ATOM 5448 C C . LEU B 1 95 ? -9.203 -1.715 -8.438 1 92.12 95 LEU B C 1
ATOM 5450 O O . LEU B 1 95 ? -8.25 -1.936 -9.195 1 92.12 95 LEU B O 1
ATOM 5454 N N . ARG B 1 96 ? -9.398 -0.611 -7.859 1 85.06 96 ARG B N 1
ATOM 5455 C CA . ARG B 1 96 ? -8.492 0.507 -8.094 1 85.06 96 ARG B CA 1
ATOM 5456 C C . ARG B 1 96 ? -7.102 0.207 -7.539 1 85.06 96 ARG B C 1
ATOM 5458 O O . ARG B 1 96 ? -6.102 0.728 -8.047 1 85.06 96 ARG B O 1
ATOM 5465 N N . GLU B 1 97 ? -7.152 -0.596 -6.582 1 83 97 GLU B N 1
ATOM 5466 C CA . GLU B 1 97 ? -5.879 -0.99 -5.988 1 83 97 GLU B CA 1
ATOM 5467 C C . GLU B 1 97 ? -5.23 -2.127 -6.773 1 83 97 GLU B C 1
ATOM 5469 O O . GLU B 1 97 ? -4.008 -2.256 -6.789 1 83 97 GLU B O 1
ATOM 5474 N N . TYR B 1 98 ? -6.059 -2.957 -7.406 1 82.12 98 TYR B N 1
ATOM 5475 C CA . TYR B 1 98 ? -5.605 -4.027 -8.289 1 82.12 98 TYR B CA 1
ATOM 5476 C C . TYR B 1 98 ? -5.52 -3.545 -9.734 1 82.12 98 TYR B C 1
ATOM 5478 O O . TYR B 1 98 ? -6.414 -3.82 -10.539 1 82.12 98 TYR B O 1
ATOM 5486 N N . SER B 1 99 ? -4.551 -2.973 -10.18 1 72.5 99 SER B N 1
ATOM 5487 C CA . SER B 1 99 ? -4.562 -2.121 -11.359 1 72.5 99 SER B CA 1
ATOM 5488 C C . SER B 1 99 ? -4.395 -2.945 -12.633 1 72.5 99 SER B C 1
ATOM 5490 O O . SER B 1 99 ? -4.531 -2.42 -13.742 1 72.5 99 SER B O 1
ATOM 5492 N N . GLN B 1 100 ? -4.199 -4.234 -12.57 1 79.19 100 GLN B N 1
ATOM 5493 C CA . GLN B 1 100 ? -4.012 -5.012 -13.789 1 79.19 100 GLN B CA 1
ATOM 5494 C C . GLN B 1 100 ? -5.055 -6.121 -13.906 1 79.19 100 GLN B C 1
ATOM 5496 O O . GLN B 1 100 ? -5.281 -6.863 -12.945 1 79.19 100 GLN B O 1
ATOM 5501 N N . ASP B 1 101 ? -5.547 -6.289 -15.109 1 86.25 101 ASP B N 1
ATOM 5502 C CA . ASP B 1 101 ? -6.547 -7.324 -15.359 1 86.25 101 ASP B CA 1
ATOM 5503 C C . ASP B 1 101 ? -5.969 -8.719 -15.109 1 86.25 101 ASP B C 1
ATOM 5505 O O . ASP B 1 101 ? -6.652 -9.594 -14.578 1 86.25 101 ASP B O 1
ATOM 5509 N N . ALA B 1 102 ? -4.75 -8.844 -15.453 1 87.69 102 ALA B N 1
ATOM 5510 C CA . ALA B 1 102 ? -4.121 -10.164 -15.406 1 87.69 102 ALA B CA 1
ATOM 5511 C C . ALA B 1 102 ? -3.889 -10.617 -13.969 1 87.69 102 ALA B C 1
ATOM 5513 O O . ALA B 1 102 ? -3.537 -11.766 -13.719 1 87.69 102 ALA B O 1
ATOM 5514 N N . ASP B 1 103 ? -4.172 -9.742 -13.023 1 90.5 103 ASP B N 1
ATOM 5515 C CA . ASP B 1 103 ? -4.082 -10.117 -11.617 1 90.5 103 ASP B CA 1
ATOM 5516 C C . ASP B 1 103 ? -5.043 -11.25 -11.289 1 90.5 103 ASP B C 1
ATOM 5518 O O . ASP B 1 103 ? -4.809 -12.023 -10.352 1 90.5 103 ASP B O 1
ATOM 5522 N N . VAL B 1 104 ? -6.074 -11.367 -12.086 1 96.12 104 VAL B N 1
ATOM 5523 C CA . VAL B 1 104 ? -7.113 -12.367 -11.844 1 96.12 104 VAL B CA 1
ATOM 5524 C C . VAL B 1 104 ? -6.504 -13.766 -11.891 1 96.12 104 VAL B C 1
ATOM 5526 O O . VAL B 1 104 ? -6.891 -14.641 -11.117 1 96.12 104 VAL B O 1
ATOM 5529 N N . PHE B 1 105 ? -5.543 -14 -12.781 1 97.19 105 PHE B N 1
ATOM 5530 C CA . PHE B 1 105 ? -4.938 -15.32 -12.93 1 97.19 105 PHE B CA 1
ATOM 5531 C C . PHE B 1 105 ? -4.199 -15.719 -11.656 1 97.19 105 PHE B C 1
ATOM 5533 O O . PHE B 1 105 ? -4.316 -16.859 -11.203 1 97.19 105 PHE B O 1
ATOM 5540 N N . GLN B 1 106 ? -3.471 -14.789 -11.078 1 95.56 106 GLN B N 1
ATOM 5541 C CA . GLN B 1 106 ? -2.723 -15.086 -9.859 1 95.56 106 GLN B CA 1
ATOM 5542 C C . GLN B 1 106 ? -3.66 -15.305 -8.672 1 95.56 106 GLN B C 1
ATOM 5544 O O . GLN B 1 106 ? -3.422 -16.188 -7.844 1 95.56 106 GLN B O 1
ATOM 5549 N N . GLU B 1 107 ? -4.73 -14.484 -8.609 1 94.81 107 GLU B N 1
ATOM 5550 C CA . GLU B 1 107 ? -5.672 -14.617 -7.496 1 94.81 107 GLU B CA 1
ATOM 5551 C C . GLU B 1 107 ? -6.402 -15.953 -7.543 1 94.81 107 GLU B C 1
ATOM 5553 O O . GLU B 1 107 ? -6.605 -16.594 -6.508 1 94.81 107 GLU B O 1
ATOM 5558 N N . LEU B 1 108 ? -6.789 -16.375 -8.742 1 97.25 108 LEU B N 1
ATOM 5559 C CA . LEU B 1 108 ? -7.496 -17.641 -8.875 1 97.25 108 LEU B CA 1
ATOM 5560 C C . LEU B 1 108 ? -6.543 -18.828 -8.68 1 97.25 108 LEU B C 1
ATOM 5562 O O . LEU B 1 108 ? -6.938 -19.859 -8.148 1 97.25 108 LEU B O 1
ATOM 5566 N N . LEU B 1 109 ? -5.309 -18.641 -9.133 1 97.5 109 LEU B N 1
ATOM 5567 C CA . LEU B 1 109 ? -4.297 -19.656 -8.883 1 97.5 109 LEU B CA 1
ATOM 5568 C C . LEU B 1 109 ? -4.023 -19.797 -7.391 1 97.5 109 LEU B C 1
ATOM 5570 O O . LEU B 1 109 ? -3.836 -20.922 -6.891 1 97.5 109 LEU B O 1
ATOM 5574 N N . GLN B 1 110 ? -3.947 -18.672 -6.715 1 94.94 110 GLN B N 1
ATOM 5575 C CA . GLN B 1 110 ? -3.775 -18.703 -5.266 1 94.94 110 GLN B CA 1
ATOM 5576 C C . GLN B 1 110 ? -4.898 -19.484 -4.59 1 94.94 110 GLN B C 1
ATOM 5578 O O . GLN B 1 110 ? -4.648 -20.266 -3.666 1 94.94 110 GLN B O 1
ATOM 5583 N N . ASN B 1 111 ? -6.137 -19.234 -5.031 1 94 111 ASN B N 1
ATOM 5584 C CA . ASN B 1 111 ? -7.27 -19.984 -4.488 1 94 111 ASN B CA 1
ATOM 5585 C C . ASN B 1 111 ? -7.121 -21.484 -4.734 1 94 111 ASN B C 1
ATOM 5587 O O . ASN B 1 111 ? -7.434 -22.297 -3.857 1 94 111 ASN B O 1
ATOM 5591 N N . ALA B 1 112 ? -6.719 -21.844 -5.906 1 97.31 112 ALA B N 1
ATOM 5592 C CA . ALA B 1 112 ? -6.488 -23.25 -6.23 1 97.31 112 ALA B CA 1
ATOM 5593 C C . ALA B 1 112 ? -5.438 -23.859 -5.309 1 97.31 112 ALA B C 1
ATOM 5595 O O . ALA B 1 112 ? -5.633 -24.953 -4.77 1 97.31 112 ALA B O 1
ATOM 5596 N N . GLU B 1 113 ? -4.309 -23.156 -5.133 1 96.62 113 GLU B N 1
ATOM 5597 C CA . GLU B 1 113 ? -3.23 -23.594 -4.254 1 96.62 113 GLU B CA 1
ATOM 5598 C C . GLU B 1 113 ? -3.725 -23.781 -2.82 1 96.62 113 GLU B C 1
ATOM 5600 O O . GLU B 1 113 ? -3.422 -24.781 -2.174 1 96.62 113 GLU B O 1
ATOM 5605 N N . ASP B 1 114 ? -4.5 -22.797 -2.318 1 94.31 114 ASP B N 1
ATOM 5606 C CA . ASP B 1 114 ? -5.02 -22.812 -0.954 1 94.31 114 ASP B CA 1
ATOM 5607 C C . ASP B 1 114 ? -5.988 -23.984 -0.751 1 94.31 114 ASP B C 1
ATOM 5609 O O . ASP B 1 114 ? -6.094 -24.516 0.353 1 94.31 114 ASP B O 1
ATOM 5613 N N . ALA B 1 115 ? -6.664 -24.375 -1.881 1 94.38 115 ALA B N 1
ATOM 5614 C CA . ALA B 1 115 ? -7.637 -25.469 -1.815 1 94.38 115 ALA B CA 1
ATOM 5615 C C . ALA B 1 115 ? -6.949 -26.828 -1.938 1 94.38 115 ALA B C 1
ATOM 5617 O O . ALA B 1 115 ? -7.578 -27.859 -1.735 1 94.38 115 ALA B O 1
ATOM 5618 N N . GLY B 1 116 ? -5.684 -26.812 -2.293 1 95.06 116 GLY B N 1
ATOM 5619 C CA . GLY B 1 116 ? -4.934 -28.047 -2.426 1 95.06 116 GLY B CA 1
ATOM 5620 C C . GLY B 1 116 ? -5.035 -28.656 -3.809 1 95.06 116 GLY B C 1
ATOM 5621 O O . GLY B 1 116 ? -4.82 -29.859 -3.977 1 95.06 116 GLY B O 1
ATOM 5622 N N . ALA B 1 117 ? -5.402 -27.891 -4.785 1 97.81 117 ALA B N 1
ATOM 5623 C CA . ALA B 1 117 ? -5.516 -28.375 -6.16 1 97.81 117 ALA B CA 1
ATOM 5624 C C . ALA B 1 117 ? -4.148 -28.734 -6.727 1 97.81 117 ALA B C 1
ATOM 5626 O O . ALA B 1 117 ? -3.119 -28.281 -6.23 1 97.81 117 ALA B O 1
ATOM 5627 N N . GLN B 1 118 ? -4.172 -29.547 -7.742 1 98 118 GLN B N 1
ATOM 5628 C CA . GLN B 1 118 ? -2.947 -29.938 -8.438 1 98 118 GLN B CA 1
ATOM 5629 C C . GLN B 1 118 ? -2.836 -29.234 -9.789 1 98 118 GLN B C 1
ATOM 5631 O O . GLN B 1 118 ? -1.737 -29.094 -10.328 1 98 118 GLN B O 1
ATOM 5636 N N . THR B 1 119 ? -3.98 -28.891 -10.227 1 98.38 119 THR B N 1
ATOM 5637 C CA . THR B 1 119 ? -4.012 -28.219 -11.523 1 98.38 119 THR B CA 1
ATOM 5638 C C . THR B 1 119 ? -4.902 -26.984 -11.477 1 98.38 119 THR B C 1
ATOM 5640 O O . THR B 1 119 ? -5.828 -26.922 -10.664 1 98.38 119 THR B O 1
ATOM 5643 N N . CYS B 1 120 ? -4.605 -26 -12.258 1 98.62 120 CYS B N 1
ATOM 5644 C CA . CYS B 1 120 ? -5.395 -24.797 -12.492 1 98.62 120 CYS B CA 1
ATOM 5645 C C . CYS B 1 120 ? -5.473 -24.469 -13.977 1 98.62 120 CYS B C 1
ATOM 5647 O O . CYS B 1 120 ? -4.453 -24.203 -14.617 1 98.62 120 CYS B O 1
ATOM 5649 N N . ARG B 1 121 ? -6.652 -24.484 -14.523 1 98.5 121 ARG B N 1
ATOM 5650 C CA . ARG B 1 121 ? -6.836 -24.328 -15.969 1 98.5 121 ARG B CA 1
ATOM 5651 C C . ARG B 1 121 ? -7.73 -23.141 -16.281 1 98.5 121 ARG B C 1
ATOM 5653 O O . ARG B 1 121 ? -8.711 -22.875 -15.578 1 98.5 121 ARG B O 1
ATOM 5660 N N . PHE B 1 122 ? -7.332 -22.391 -17.297 1 98.69 122 PHE B N 1
ATOM 5661 C CA . PHE B 1 122 ? -8.109 -21.25 -17.766 1 98.69 122 PHE B CA 1
ATOM 5662 C C . PHE B 1 122 ? -8.547 -21.453 -19.219 1 98.69 122 PHE B C 1
ATOM 5664 O O . PHE B 1 122 ? -7.84 -22.094 -20 1 98.69 122 PHE B O 1
ATOM 5671 N N . LEU B 1 123 ? -9.68 -20.938 -19.562 1 98.62 123 LEU B N 1
ATOM 5672 C CA . LEU B 1 123 ? -10.211 -21 -20.922 1 98.62 123 LEU B CA 1
ATOM 5673 C C . LEU B 1 123 ? -10.836 -19.672 -21.328 1 98.62 123 LEU B C 1
ATOM 5675 O O . LEU B 1 123 ? -11.727 -19.172 -20.641 1 98.62 123 LEU B O 1
ATOM 5679 N N . VAL B 1 124 ? -10.289 -19.047 -22.344 1 98.31 124 VAL B N 1
ATOM 5680 C CA . VAL B 1 124 ? -10.984 -17.938 -23 1 98.31 124 VAL B CA 1
ATOM 5681 C C . VAL B 1 124 ? -12 -18.484 -24 1 98.31 124 VAL B C 1
ATOM 5683 O O . VAL B 1 124 ? -11.625 -18.984 -25.062 1 98.31 124 VAL B O 1
ATOM 5686 N N . ASP B 1 125 ? -13.242 -18.375 -23.656 1 98.19 125 ASP B N 1
ATOM 5687 C CA . ASP B 1 125 ? -14.359 -18.922 -24.422 1 98.19 125 ASP B CA 1
ATOM 5688 C C . ASP B 1 125 ? -15.109 -17.828 -25.156 1 98.19 125 ASP B C 1
ATOM 5690 O O . ASP B 1 125 ? -15.828 -17.031 -24.547 1 98.19 125 ASP B O 1
ATOM 5694 N N . LEU B 1 126 ? -15.055 -17.828 -26.5 1 96.94 126 LEU B N 1
ATOM 5695 C CA . LEU B 1 126 ? -15.672 -16.75 -27.266 1 96.94 126 LEU B CA 1
ATOM 5696 C C . LEU B 1 126 ? -17 -17.188 -27.859 1 96.94 126 LEU B C 1
ATOM 5698 O O . LEU B 1 126 ? -17.547 -16.516 -28.734 1 96.94 126 LEU B O 1
ATOM 5702 N N . ARG B 1 127 ? -17.578 -18.281 -27.422 1 94.56 127 ARG B N 1
ATOM 5703 C CA . ARG B 1 127 ? -18.875 -18.734 -27.906 1 94.56 127 ARG B CA 1
ATOM 5704 C C . ARG B 1 127 ? -19.984 -17.781 -27.484 1 94.56 127 ARG B C 1
ATOM 5706 O O . ARG B 1 127 ? -19.875 -17.109 -26.453 1 94.56 127 ARG B O 1
ATOM 5713 N N . GLN B 1 128 ? -21.031 -17.812 -28.266 1 91.81 128 GLN B N 1
ATOM 5714 C CA . GLN B 1 128 ? -22.25 -17.078 -27.969 1 91.81 128 GLN B CA 1
ATOM 5715 C C . GLN B 1 128 ? -23.438 -18.031 -27.812 1 91.81 128 GLN B C 1
ATOM 5717 O O . GLN B 1 128 ? -23.609 -18.938 -28.625 1 91.81 128 GLN B O 1
ATOM 5722 N N . HIS B 1 129 ? -24.156 -17.797 -26.719 1 85.38 129 HIS B N 1
ATOM 5723 C CA . HIS B 1 129 ? -25.344 -18.625 -26.484 1 85.38 129 HIS B CA 1
ATOM 5724 C C . HIS B 1 129 ? -26.609 -17.766 -26.438 1 85.38 129 HIS B C 1
ATOM 5726 O O . HIS B 1 129 ? -27.359 -17.828 -25.469 1 85.38 129 HIS B O 1
ATOM 5732 N N . ASP B 1 130 ? -26.906 -16.75 -27.312 1 67.38 130 ASP B N 1
ATOM 5733 C CA . ASP B 1 130 ? -27.938 -15.711 -27.219 1 67.38 130 ASP B CA 1
ATOM 5734 C C . ASP B 1 130 ? -29.266 -16.219 -27.766 1 67.38 130 ASP B C 1
ATOM 5736 O O . ASP B 1 130 ? -30.156 -15.422 -28.078 1 67.38 130 ASP B O 1
ATOM 5740 N N . ASP B 1 131 ? -29.625 -17.453 -27.797 1 66.94 131 ASP B N 1
ATOM 5741 C CA . ASP B 1 131 ? -30.844 -17.828 -28.516 1 66.94 131 ASP B CA 1
ATOM 5742 C C . ASP B 1 131 ? -32.094 -17.438 -27.719 1 66.94 131 ASP B C 1
ATOM 5744 O O . ASP B 1 131 ? -32.75 -16.438 -28.031 1 66.94 131 ASP B O 1
ATOM 5748 N N . THR B 1 132 ? -32.594 -18.203 -26.797 1 69.75 132 THR B N 1
ATOM 5749 C CA . THR B 1 132 ? -33.875 -18.016 -26.109 1 69.75 132 THR B CA 1
ATOM 5750 C C . THR B 1 132 ? -33.625 -17.656 -24.641 1 69.75 132 THR B C 1
ATOM 5752 O O . THR B 1 132 ? -32.594 -18.031 -24.062 1 69.75 132 THR B O 1
ATOM 5755 N N . THR B 1 133 ? -34.375 -16.672 -24.125 1 78.62 133 THR B N 1
ATOM 5756 C CA . THR B 1 133 ? -34.281 -16.234 -22.734 1 78.62 133 THR B CA 1
ATOM 5757 C C . THR B 1 133 ? -35.25 -17 -21.844 1 78.62 133 THR B C 1
ATOM 5759 O O . THR B 1 133 ? -35.25 -16.812 -20.625 1 78.62 133 THR B O 1
ATOM 5762 N N . GLU B 1 134 ? -36.062 -17.875 -22.328 1 84.38 134 GLU B N 1
ATOM 5763 C CA . GLU B 1 134 ? -37.156 -18.516 -21.562 1 84.38 134 GLU B CA 1
ATOM 5764 C C . GLU B 1 134 ? -36.562 -19.422 -20.484 1 84.38 134 GLU B C 1
ATOM 5766 O O . GLU B 1 134 ? -37.156 -19.547 -19.391 1 84.38 134 GLU B O 1
ATOM 5771 N N . GLY B 1 135 ? -35.5 -19.984 -20.656 1 91.19 135 GLY B N 1
ATOM 5772 C CA . GLY B 1 135 ? -34.938 -20.938 -19.703 1 91.19 135 GLY B CA 1
ATOM 5773 C C . GLY B 1 135 ? -33.812 -20.344 -18.859 1 91.19 135 GLY B C 1
ATOM 5774 O O . GLY B 1 135 ? -33 -21.094 -18.344 1 91.19 135 GLY B O 1
ATOM 5775 N N . LEU B 1 136 ? -33.844 -19.031 -18.703 1 94.56 136 LEU B N 1
ATOM 5776 C CA . LEU B 1 136 ? -32.875 -18.359 -17.844 1 94.56 136 LEU B CA 1
ATOM 5777 C C . LEU B 1 136 ? -33.438 -18.188 -16.438 1 94.56 136 LEU B C 1
ATOM 5779 O O . LEU B 1 136 ? -34.656 -18.188 -16.234 1 94.56 136 LEU B O 1
ATOM 5783 N N . LEU B 1 137 ? -32.562 -18.078 -15.43 1 94.06 137 LEU B N 1
ATOM 5784 C CA . LEU B 1 137 ? -32.969 -17.781 -14.062 1 94.06 137 LEU B CA 1
ATOM 5785 C C . LEU B 1 137 ? -33.688 -16.453 -13.977 1 94.06 137 LEU B C 1
ATOM 5787 O O . LEU B 1 137 ? -34.625 -16.281 -13.18 1 94.06 137 LEU B O 1
ATOM 5791 N N . ASP B 1 138 ? -33.219 -15.516 -14.719 1 94.31 138 ASP B N 1
ATOM 5792 C CA . ASP B 1 138 ? -33.719 -14.148 -14.852 1 94.31 138 ASP B CA 1
ATOM 5793 C C . ASP B 1 138 ? -33.438 -13.586 -16.234 1 94.31 138 ASP B C 1
ATOM 5795 O O . ASP B 1 138 ? -32.375 -13.852 -16.812 1 94.31 138 ASP B O 1
ATOM 5799 N N . PRO B 1 139 ? -34.375 -12.805 -16.812 1 93 139 PRO B N 1
ATOM 5800 C CA . PRO B 1 139 ? -34.094 -12.234 -18.125 1 93 139 PRO B CA 1
ATOM 5801 C C . PRO B 1 139 ? -32.812 -11.414 -18.172 1 93 139 PRO B C 1
ATOM 5803 O O . PRO B 1 139 ? -32.156 -11.344 -19.219 1 93 139 PRO B O 1
ATOM 5806 N N . GLY B 1 140 ? -32.438 -10.789 -17.047 1 94.06 140 GLY B N 1
ATOM 5807 C CA . GLY B 1 140 ? -31.219 -9.992 -16.984 1 94.06 140 GLY B CA 1
ATOM 5808 C C . GLY B 1 140 ? -29.969 -10.812 -17.203 1 94.06 140 GLY B C 1
ATOM 5809 O O . GLY B 1 140 ? -28.906 -10.258 -17.516 1 94.06 140 GLY B O 1
ATOM 5810 N N . MET B 1 141 ? -30.078 -12.164 -17.109 1 96.06 141 MET B N 1
ATOM 5811 C CA . MET B 1 141 ? -28.938 -13.055 -17.266 1 96.06 141 MET B CA 1
ATOM 5812 C C . MET B 1 141 ? -28.594 -13.266 -18.734 1 96.06 141 MET B C 1
ATOM 5814 O O . MET B 1 141 ? -27.562 -13.859 -19.047 1 96.06 141 MET B O 1
ATOM 5818 N N . ALA B 1 142 ? -29.375 -12.75 -19.594 1 94.81 142 ALA B N 1
ATOM 5819 C CA . ALA B 1 142 ? -29.125 -12.906 -21.031 1 94.81 142 ALA B CA 1
ATOM 5820 C C . ALA B 1 142 ? -27.766 -12.32 -21.422 1 94.81 142 ALA B C 1
ATOM 5822 O O . ALA B 1 142 ? -27.062 -12.883 -22.266 1 94.81 142 ALA B O 1
ATOM 5823 N N . ALA B 1 143 ? -27.406 -11.258 -20.766 1 94.12 143 ALA B N 1
ATOM 5824 C CA . ALA B 1 143 ? -26.156 -10.57 -21.078 1 94.12 143 ALA B CA 1
ATOM 5825 C C . ALA B 1 143 ? -24.953 -11.414 -20.656 1 94.12 143 ALA B C 1
ATOM 5827 O O . ALA B 1 143 ? -23.828 -11.164 -21.109 1 94.12 143 ALA B O 1
ATOM 5828 N N . CYS B 1 144 ? -25.188 -12.461 -19.875 1 95.69 144 CYS B N 1
ATOM 5829 C CA . CYS B 1 144 ? -24.094 -13.242 -19.281 1 95.69 144 CYS B CA 1
ATOM 5830 C C . CYS B 1 144 ? -23.906 -14.555 -20.031 1 95.69 144 CYS B C 1
ATOM 5832 O O . CYS B 1 144 ? -23.125 -15.406 -19.609 1 95.69 144 CYS B O 1
ATOM 5834 N N . GLN B 1 145 ? -24.578 -14.773 -21.156 1 95.25 145 GLN B N 1
ATOM 5835 C CA . GLN B 1 145 ? -24.562 -16.062 -21.844 1 95.25 145 GLN B CA 1
ATOM 5836 C C . GLN B 1 145 ? -23.562 -16.031 -23 1 95.25 145 GLN B C 1
ATOM 5838 O O . GLN B 1 145 ? -23.453 -17 -23.75 1 95.25 145 GLN B O 1
ATOM 5843 N N . GLY B 1 146 ? -22.781 -14.898 -23.109 1 94.62 146 GLY B N 1
ATOM 5844 C CA . GLY B 1 146 ? -21.812 -14.75 -24.188 1 94.62 146 GLY B CA 1
ATOM 5845 C C . GLY B 1 146 ? -20.406 -15.172 -23.781 1 94.62 146 GLY B C 1
ATOM 5846 O O . GLY B 1 146 ? -20.25 -16.062 -22.938 1 94.62 146 GLY B O 1
ATOM 5847 N N . PRO B 1 147 ? -19.391 -14.594 -24.484 1 96.75 147 PRO B N 1
ATOM 5848 C CA . PRO B 1 147 ? -17.984 -14.922 -24.203 1 96.75 147 PRO B CA 1
ATOM 5849 C C . PRO B 1 147 ? -17.625 -14.734 -22.734 1 96.75 147 PRO B C 1
ATOM 5851 O O . PRO B 1 147 ? -18.188 -13.867 -22.062 1 96.75 147 PRO B O 1
ATOM 5854 N N . ALA B 1 148 ? -16.719 -15.602 -22.297 1 98.31 148 ALA B N 1
ATOM 5855 C CA . ALA B 1 148 ? -16.375 -15.602 -20.875 1 98.31 148 ALA B CA 1
ATOM 5856 C C . ALA B 1 148 ? -14.969 -16.156 -20.656 1 98.31 148 ALA B C 1
ATOM 5858 O O . ALA B 1 148 ? -14.406 -16.828 -21.531 1 98.31 148 ALA B O 1
ATOM 5859 N N . LEU B 1 149 ? -14.406 -15.773 -19.531 1 98.75 149 LEU B N 1
ATOM 5860 C CA . LEU B 1 149 ? -13.234 -16.469 -19 1 98.75 149 LEU B CA 1
ATOM 5861 C C . LEU B 1 149 ? -13.648 -17.562 -18.016 1 98.75 149 LEU B C 1
ATOM 5863 O O . LEU B 1 149 ? -14.445 -17.312 -17.109 1 98.75 149 LEU B O 1
ATOM 5867 N N . TRP B 1 150 ? -13.156 -18.766 -18.281 1 98.75 150 TRP B N 1
ATOM 5868 C CA . TRP B 1 150 ? -13.359 -19.875 -17.344 1 98.75 150 TRP B CA 1
ATOM 5869 C C . TRP B 1 150 ? -12.094 -20.141 -16.531 1 98.75 150 TRP B C 1
ATOM 5871 O O . TRP B 1 150 ? -10.984 -20 -17.047 1 98.75 150 TRP B O 1
ATOM 5881 N N . ALA B 1 151 ? -12.258 -20.438 -15.297 1 98.81 151 ALA B N 1
ATOM 5882 C CA . ALA B 1 151 ? -11.18 -20.922 -14.43 1 98.81 151 ALA B CA 1
ATOM 5883 C C . ALA B 1 151 ? -11.594 -22.219 -13.734 1 98.81 151 ALA B C 1
ATOM 5885 O O . ALA B 1 151 ? -12.719 -22.328 -13.227 1 98.81 151 ALA B O 1
ATOM 5886 N N . GLN B 1 152 ? -10.688 -23.188 -13.789 1 98.69 152 GLN B N 1
ATOM 5887 C CA . GLN B 1 152 ? -11 -24.484 -13.227 1 98.69 152 GLN B CA 1
ATOM 5888 C C . GLN B 1 152 ? -9.836 -25.016 -12.398 1 98.69 152 GLN B C 1
ATOM 5890 O O . GLN B 1 152 ? -8.672 -24.859 -12.781 1 98.69 152 GLN B O 1
ATOM 5895 N N . ASN B 1 153 ? -10.156 -25.578 -11.273 1 98.44 153 ASN B N 1
ATOM 5896 C CA . ASN B 1 153 ? -9.18 -26.375 -10.547 1 98.44 153 ASN B CA 1
ATOM 5897 C C . ASN B 1 153 ? -9.797 -27.688 -10.039 1 98.44 153 ASN B C 1
ATOM 5899 O O . ASN B 1 153 ? -11.016 -27.859 -10.086 1 98.44 153 ASN B O 1
ATOM 5903 N N . ASP B 1 154 ? -9 -28.672 -9.625 1 98.38 154 ASP B N 1
ATOM 5904 C CA . ASP B 1 154 ? -9.477 -30.031 -9.352 1 98.38 154 ASP B CA 1
ATOM 5905 C C . ASP B 1 154 ? -9.734 -30.219 -7.855 1 98.38 154 ASP B C 1
ATOM 5907 O O . ASP B 1 154 ? -9.797 -31.359 -7.375 1 98.38 154 ASP B O 1
ATOM 5911 N N . ALA B 1 155 ? -9.852 -29.141 -7.098 1 97.88 155 ALA B N 1
ATOM 5912 C CA . ALA B 1 155 ? -10.203 -29.234 -5.684 1 97.88 155 ALA B CA 1
ATOM 5913 C C . ALA B 1 155 ? -11.633 -28.766 -5.445 1 97.88 155 ALA B C 1
ATOM 5915 O O . ALA B 1 155 ? -12.117 -27.844 -6.125 1 97.88 155 ALA B O 1
ATOM 5916 N N . LEU B 1 156 ? -12.273 -29.344 -4.473 1 97.56 156 LEU B N 1
ATOM 5917 C CA . LEU B 1 156 ? -13.625 -28.969 -4.09 1 97.56 156 LEU B CA 1
ATOM 5918 C C . LEU B 1 156 ? -13.609 -27.844 -3.057 1 97.56 156 LEU B C 1
ATOM 5920 O O . LEU B 1 156 ? -12.734 -27.812 -2.189 1 97.56 156 LEU B O 1
ATOM 5924 N N . PHE B 1 157 ? -14.594 -26.984 -3.184 1 95.31 157 PHE B N 1
ATOM 5925 C CA . PHE B 1 157 ? -14.82 -26.016 -2.115 1 95.31 157 PHE B CA 1
ATOM 5926 C C . PHE B 1 157 ? -15.289 -26.719 -0.846 1 95.31 157 PHE B C 1
ATOM 5928 O O . PHE B 1 157 ? -16.188 -27.578 -0.895 1 95.31 157 PHE B O 1
ATOM 5935 N N . SER B 1 158 ? -14.711 -26.359 0.223 1 94.06 158 SER B N 1
ATOM 5936 C CA . SER B 1 158 ? -15.242 -26.766 1.521 1 94.06 158 SER B CA 1
ATOM 5937 C C . SER B 1 158 ? -16.406 -25.875 1.949 1 94.06 158 SER B C 1
ATOM 5939 O O . SER B 1 158 ? -16.672 -24.859 1.314 1 94.06 158 SER B O 1
ATOM 5941 N N . LYS B 1 159 ? -17.078 -26.281 3.02 1 94.12 159 LYS B N 1
ATOM 5942 C CA . LYS B 1 159 ? -18.141 -25.438 3.582 1 94.12 159 LYS B CA 1
ATOM 5943 C C . LYS B 1 159 ? -17.594 -24.078 3.984 1 94.12 159 LYS B C 1
ATOM 5945 O O . LYS B 1 159 ? -18.25 -23.047 3.754 1 94.12 159 LYS B O 1
ATOM 5950 N N . ALA B 1 160 ? -16.422 -24.062 4.523 1 92.06 160 ALA B N 1
ATOM 5951 C CA . ALA B 1 160 ? -15.781 -22.812 4.934 1 92.06 160 ALA B CA 1
ATOM 5952 C C . ALA B 1 160 ? -15.461 -21.938 3.727 1 92.06 160 ALA B C 1
ATOM 5954 O O . ALA B 1 160 ? -15.562 -20.719 3.797 1 92.06 160 ALA B O 1
ATOM 5955 N N . ASP B 1 161 ? -15.102 -22.594 2.67 1 93 161 ASP B N 1
ATOM 5956 C CA . ASP B 1 161 ? -14.773 -21.828 1.464 1 93 161 ASP B CA 1
ATOM 5957 C C . ASP B 1 161 ? -16 -21.094 0.939 1 93 161 ASP B C 1
ATOM 5959 O O . ASP B 1 161 ? -15.906 -19.922 0.54 1 93 161 ASP B O 1
ATOM 5963 N N . PHE B 1 162 ? -17.141 -21.766 0.964 1 95.06 162 PHE B N 1
ATOM 5964 C CA . PHE B 1 162 ? -18.375 -21.156 0.491 1 95.06 162 PHE B CA 1
ATOM 5965 C C . PHE B 1 162 ? -18.75 -19.953 1.36 1 95.06 162 PHE B C 1
ATOM 5967 O O . PHE B 1 162 ? -19.234 -18.938 0.854 1 95.06 162 PHE B O 1
ATOM 5974 N N . THR B 1 163 ? -18.516 -20.062 2.604 1 93.31 163 THR B N 1
ATOM 5975 C CA . THR B 1 163 ? -18.812 -18.969 3.529 1 93.31 163 THR B CA 1
ATOM 5976 C C . THR B 1 163 ? -17.812 -17.828 3.373 1 93.31 163 THR B C 1
ATOM 5978 O O . THR B 1 163 ? -18.188 -16.656 3.422 1 93.31 163 THR B O 1
ATOM 5981 N N . ASN B 1 164 ? -16.594 -18.172 3.143 1 92 164 ASN B N 1
ATOM 5982 C CA . ASN B 1 164 ? -15.516 -17.188 3.123 1 92 164 ASN B CA 1
ATOM 5983 C C . ASN B 1 164 ? -15.531 -16.375 1.835 1 92 164 ASN B C 1
ATOM 5985 O O . ASN B 1 164 ? -15.156 -15.195 1.837 1 92 164 ASN B O 1
ATOM 5989 N N . ILE B 1 165 ? -15.977 -16.953 0.797 1 94.56 165 ILE B N 1
ATOM 5990 C CA . ILE B 1 165 ? -15.875 -16.297 -0.502 1 94.56 165 ILE B CA 1
ATOM 5991 C C . ILE B 1 165 ? -16.781 -15.062 -0.531 1 94.56 165 ILE B C 1
ATOM 5993 O O . ILE B 1 165 ? -16.547 -14.141 -1.315 1 94.56 165 ILE B O 1
ATOM 5997 N N . ILE B 1 166 ? -17.859 -15.016 0.327 1 94.88 166 ILE B N 1
ATOM 5998 C CA . ILE B 1 166 ? -18.781 -13.898 0.286 1 94.88 166 ILE B CA 1
ATOM 5999 C C . ILE B 1 166 ? -18.438 -12.906 1.396 1 94.88 166 ILE B C 1
ATOM 6001 O O . ILE B 1 166 ? -19.094 -11.867 1.53 1 94.88 166 ILE B O 1
ATOM 6005 N N . ARG B 1 167 ? -17.547 -13.266 2.197 1 93.44 167 ARG B N 1
ATOM 6006 C CA . ARG B 1 167 ? -17.156 -12.391 3.297 1 93.44 167 ARG B CA 1
ATOM 6007 C C . ARG B 1 167 ? -15.953 -11.523 2.912 1 93.44 167 ARG B C 1
ATOM 6009 O O . ARG B 1 167 ? -14.812 -11.852 3.232 1 93.44 167 ARG B O 1
ATOM 6016 N N . LEU B 1 168 ? -16.266 -10.422 2.404 1 93.44 168 LEU B N 1
ATOM 6017 C CA . LEU B 1 168 ? -15.219 -9.516 1.933 1 93.44 168 LEU B CA 1
ATOM 6018 C C . LEU B 1 168 ? -14.375 -9.008 3.096 1 93.44 168 LEU B C 1
ATOM 6020 O O . LEU B 1 168 ? -14.914 -8.586 4.121 1 93.44 168 LEU B O 1
ATOM 6024 N N . GLY B 1 169 ? -13.07 -9.141 2.986 1 91.25 169 GLY B N 1
ATOM 6025 C CA . GLY B 1 169 ? -12.141 -8.562 3.947 1 91.25 169 GLY B CA 1
ATOM 6026 C C . GLY B 1 169 ? -12.078 -9.336 5.25 1 91.25 169 GLY B C 1
ATOM 6027 O O . GLY B 1 169 ? -11.445 -8.891 6.215 1 91.25 169 GLY B O 1
ATOM 6028 N N . ALA B 1 170 ? -12.664 -10.438 5.371 1 88.19 170 ALA B N 1
ATOM 6029 C CA . ALA B 1 170 ? -12.758 -11.164 6.637 1 88.19 170 ALA B CA 1
ATOM 6030 C C . ALA B 1 170 ? -11.43 -11.812 7.004 1 88.19 170 ALA B C 1
ATOM 6032 O O . ALA B 1 170 ? -11.164 -12.086 8.18 1 88.19 170 ALA B O 1
ATOM 6033 N N . ALA B 1 171 ? -10.602 -11.984 6.129 1 79.94 171 ALA B N 1
ATOM 6034 C CA . ALA B 1 171 ? -9.258 -12.5 6.375 1 79.94 171 ALA B CA 1
ATOM 6035 C C . ALA B 1 171 ? -9.305 -13.773 7.219 1 79.94 171 ALA B C 1
ATOM 6037 O O . ALA B 1 171 ? -8.555 -13.914 8.188 1 79.94 171 ALA B O 1
ATOM 6038 N N . THR B 1 172 ? -10.164 -14.68 6.93 1 78.44 172 THR B N 1
ATOM 6039 C CA . THR B 1 172 ? -10.391 -15.875 7.723 1 78.44 172 THR B CA 1
ATOM 6040 C C . THR B 1 172 ? -9.195 -16.812 7.637 1 78.44 172 THR B C 1
ATOM 6042 O O . THR B 1 172 ? -8.977 -17.641 8.531 1 78.44 172 THR B O 1
ATOM 6045 N N . LYS B 1 173 ? -8.375 -16.625 6.648 1 75.25 173 LYS B N 1
ATOM 6046 C CA . LYS B 1 173 ? -7.238 -17.516 6.43 1 75.25 173 LYS B CA 1
ATOM 6047 C C . LYS B 1 173 ? -5.961 -16.922 7.027 1 75.25 173 LYS B C 1
ATOM 6049 O O . LYS B 1 173 ? -4.898 -17.547 6.965 1 75.25 173 LYS B O 1
ATOM 6054 N N . GLU B 1 174 ? -6.047 -15.844 7.633 1 78.56 174 GLU B N 1
ATOM 6055 C CA . GLU B 1 174 ? -4.871 -15.102 8.078 1 78.56 174 GLU B CA 1
ATOM 6056 C C . GLU B 1 174 ? -4.062 -15.906 9.094 1 78.56 174 GLU B C 1
ATOM 6058 O O . GLU B 1 174 ? -2.836 -15.812 9.133 1 78.56 174 GLU B O 1
ATOM 6063 N N . ARG B 1 175 ? -4.699 -16.797 9.797 1 76.25 175 ARG B N 1
ATOM 6064 C CA . ARG B 1 175 ? -4.008 -17.531 10.859 1 76.25 175 ARG B CA 1
ATOM 6065 C C . ARG B 1 175 ? -3.693 -18.953 10.422 1 76.25 175 ARG B C 1
ATOM 6067 O O . ARG B 1 175 ? -3.191 -19.75 11.211 1 76.25 175 ARG B O 1
ATOM 6074 N N . GLN B 1 176 ? -4.004 -19.156 9.188 1 79.25 176 GLN B N 1
ATOM 6075 C CA . GLN B 1 176 ? -3.695 -20.484 8.641 1 79.25 176 GLN B CA 1
ATOM 6076 C C . GLN B 1 176 ? -2.361 -20.469 7.902 1 79.25 176 GLN B C 1
ATOM 6078 O O . GLN B 1 176 ? -2.279 -19.984 6.77 1 79.25 176 GLN B O 1
ATOM 6083 N N . ASP B 1 177 ? -1.411 -21.078 8.422 1 78.56 177 ASP B N 1
ATOM 6084 C CA . ASP B 1 177 ? -0.036 -21 7.941 1 78.56 177 ASP B CA 1
ATOM 6085 C C . ASP B 1 177 ? 0.113 -21.688 6.59 1 78.56 177 ASP B C 1
ATOM 6087 O O . ASP B 1 177 ? 1.058 -21.422 5.848 1 78.56 177 ASP B O 1
ATOM 6091 N N . ASP B 1 178 ? -0.785 -22.516 6.305 1 78.19 178 ASP B N 1
ATOM 6092 C CA . ASP B 1 178 ? -0.65 -23.297 5.07 1 78.19 178 ASP B CA 1
ATOM 6093 C C . ASP B 1 178 ? -1.352 -22.594 3.906 1 78.19 178 ASP B C 1
ATOM 6095 O O . ASP B 1 178 ? -1.349 -23.094 2.783 1 78.19 178 ASP B O 1
ATOM 6099 N N . LYS B 1 179 ? -1.944 -21.484 4.184 1 83 179 LYS B N 1
ATOM 6100 C CA . LYS B 1 179 ? -2.662 -20.75 3.148 1 83 179 LYS B CA 1
ATOM 6101 C C . LYS B 1 179 ? -1.888 -19.5 2.727 1 83 179 LYS B C 1
ATOM 6103 O O . LYS B 1 179 ? -1.201 -18.875 3.545 1 83 179 LYS B O 1
ATOM 6108 N N . ILE B 1 180 ? -2.035 -19.219 1.475 1 82.69 180 ILE B N 1
ATOM 6109 C CA . ILE B 1 180 ? -1.344 -18.047 0.939 1 82.69 180 ILE B CA 1
ATOM 6110 C C . ILE B 1 180 ? -2.197 -16.797 1.15 1 82.69 180 ILE B C 1
ATOM 6112 O O . ILE B 1 180 ? -1.686 -15.742 1.542 1 82.69 180 ILE B O 1
ATOM 6116 N N . GLY B 1 181 ? -3.465 -16.922 0.864 1 78.5 181 GLY B N 1
ATOM 6117 C CA . GLY B 1 181 ? -4.363 -15.781 0.984 1 78.5 181 GLY B CA 1
ATOM 6118 C C . GLY B 1 181 ? -4.551 -15.32 2.416 1 78.5 181 GLY B C 1
ATOM 6119 O O . GLY B 1 181 ? -4.777 -16.141 3.312 1 78.5 181 GLY B O 1
ATOM 6120 N N . ARG B 1 182 ? -4.547 -13.945 2.609 1 81.06 182 ARG B N 1
ATOM 6121 C CA . ARG B 1 182 ? -4.621 -13.461 3.984 1 81.06 182 ARG B CA 1
ATOM 6122 C C . ARG B 1 182 ? -5.617 -12.312 4.109 1 81.06 182 ARG B C 1
ATOM 6124 O O . ARG B 1 182 ? -6.105 -12.023 5.203 1 81.06 182 ARG B O 1
ATOM 6131 N N . PHE B 1 183 ? -6.082 -11.766 3.004 1 78.69 183 PHE B N 1
ATOM 6132 C CA . PHE B 1 183 ? -6.793 -10.5 3.133 1 78.69 183 PHE B CA 1
ATOM 6133 C C . PHE B 1 183 ? -8.273 -10.672 2.82 1 78.69 183 PHE B C 1
ATOM 6135 O O . PHE B 1 183 ? -9.094 -9.844 3.213 1 78.69 183 PHE B O 1
ATOM 6142 N N . GLY B 1 184 ? -8.625 -11.648 1.989 1 88.12 184 GLY B N 1
ATOM 6143 C CA . GLY B 1 184 ? -10 -11.867 1.594 1 88.12 184 GLY B CA 1
ATOM 6144 C C . GLY B 1 184 ? -10.5 -10.859 0.575 1 88.12 184 GLY B C 1
ATOM 6145 O O . GLY B 1 184 ? -11.68 -10.508 0.562 1 88.12 184 GLY B O 1
ATOM 6146 N N . LEU B 1 185 ? -9.625 -10.344 -0.179 1 91.94 185 LEU B N 1
ATOM 6147 C CA . LEU B 1 185 ? -10 -9.312 -1.138 1 91.94 185 LEU B CA 1
ATOM 6148 C C . LEU B 1 185 ? -9.68 -9.75 -2.562 1 91.94 185 LEU B C 1
ATOM 6150 O O . LEU B 1 185 ? -10.234 -9.211 -3.521 1 91.94 185 LEU B O 1
ATOM 6154 N N . GLY B 1 186 ? -8.875 -10.734 -2.756 1 92.31 186 GLY B N 1
ATOM 6155 C CA . GLY B 1 186 ? -8.32 -11.086 -4.051 1 92.31 186 GLY B CA 1
ATOM 6156 C C . GLY B 1 186 ? -9.367 -11.539 -5.051 1 92.31 186 GLY B C 1
ATOM 6157 O O . GLY B 1 186 ? -9.289 -11.211 -6.234 1 92.31 186 GLY B O 1
ATOM 6158 N N . PHE B 1 187 ? -10.359 -12.258 -4.535 1 94.94 187 PHE B N 1
ATOM 6159 C CA . PHE B 1 187 ? -11.398 -12.75 -5.438 1 94.94 187 PHE B CA 1
ATOM 6160 C C . PHE B 1 187 ? -12.062 -11.602 -6.18 1 94.94 187 PHE B C 1
ATOM 6162 O O . PHE B 1 187 ? -12.508 -11.758 -7.316 1 94.94 187 PHE B O 1
ATOM 6169 N N . CYS B 1 188 ? -12.047 -10.461 -5.598 1 96 188 CYS B N 1
ATOM 6170 C CA . CYS B 1 188 ? -12.719 -9.305 -6.176 1 96 188 CYS B CA 1
ATOM 6171 C C . CYS B 1 188 ? -12.078 -8.898 -7.496 1 96 188 CYS B C 1
ATOM 6173 O O . CYS B 1 188 ? -12.672 -8.156 -8.281 1 96 188 CYS B O 1
ATOM 6175 N N . THR B 1 189 ? -10.906 -9.352 -7.816 1 95.62 189 THR B N 1
ATOM 6176 C CA . THR B 1 189 ? -10.25 -9 -9.07 1 95.62 189 THR B CA 1
ATOM 6177 C C . THR B 1 189 ? -11.062 -9.492 -10.266 1 95.62 189 THR B C 1
ATOM 6179 O O . THR B 1 189 ? -10.898 -9 -11.383 1 95.62 189 THR B O 1
ATOM 6182 N N . VAL B 1 190 ? -11.961 -10.461 -10.07 1 98 190 VAL B N 1
ATOM 6183 C CA . VAL B 1 190 ? -12.773 -10.992 -11.156 1 98 190 VAL B CA 1
ATOM 6184 C C . VAL B 1 190 ? -13.664 -9.883 -11.727 1 98 190 VAL B C 1
ATOM 6186 O O . VAL B 1 190 ? -14.055 -9.93 -12.891 1 98 190 VAL B O 1
ATOM 6189 N N . TYR B 1 191 ? -13.961 -8.891 -10.969 1 97.38 191 TYR B N 1
ATOM 6190 C CA . TYR B 1 191 ? -14.891 -7.848 -11.375 1 97.38 191 TYR B CA 1
ATOM 6191 C C . TYR B 1 191 ? -14.227 -6.863 -12.328 1 97.38 191 TYR B C 1
ATOM 6193 O O . TYR B 1 191 ? -14.891 -5.992 -12.891 1 97.38 191 TYR B O 1
ATOM 6201 N N . HIS B 1 192 ? -12.938 -7.012 -12.531 1 95.31 192 HIS B N 1
ATOM 6202 C CA . HIS B 1 192 ? -12.328 -6.324 -13.664 1 95.31 192 HIS B CA 1
ATOM 6203 C C . HIS B 1 192 ? -12.914 -6.824 -14.984 1 95.31 192 HIS B C 1
ATOM 6205 O O . HIS B 1 192 ? -12.977 -6.078 -15.961 1 95.31 192 HIS B O 1
ATOM 6211 N N . ILE B 1 193 ? -13.375 -8.055 -14.93 1 97.38 193 ILE B N 1
ATOM 6212 C CA . ILE B 1 193 ? -13.727 -8.773 -16.141 1 97.38 193 ILE B CA 1
ATOM 6213 C C . ILE B 1 193 ? -15.242 -8.844 -16.281 1 97.38 193 ILE B C 1
ATOM 6215 O O . ILE B 1 193 ? -15.789 -8.711 -17.375 1 97.38 193 ILE B O 1
ATOM 6219 N N . THR B 1 194 ? -15.867 -9.062 -15.133 1 98.25 194 THR B N 1
ATOM 6220 C CA . THR B 1 194 ? -17.281 -9.43 -15.164 1 98.25 194 THR B CA 1
ATOM 6221 C C . THR B 1 194 ? -18.062 -8.688 -14.078 1 98.25 194 THR B C 1
ATOM 6223 O O . THR B 1 194 ? -17.484 -8.227 -13.094 1 98.25 194 THR B O 1
ATOM 6226 N N . ASP B 1 195 ? -19.328 -8.555 -14.344 1 97.88 195 ASP B N 1
ATOM 6227 C CA . ASP B 1 195 ? -20.219 -8.039 -13.305 1 97.88 195 ASP B CA 1
ATOM 6228 C C . ASP B 1 195 ? -20.938 -9.18 -12.578 1 97.88 195 ASP B C 1
ATOM 6230 O O . ASP B 1 195 ? -21.5 -8.977 -11.508 1 97.88 195 ASP B O 1
ATOM 6234 N N . VAL B 1 196 ? -20.859 -10.375 -13.211 1 98.5 196 VAL B N 1
ATOM 6235 C CA . VAL B 1 196 ? -21.656 -11.469 -12.664 1 98.5 196 VAL B CA 1
ATOM 6236 C C . VAL B 1 196 ? -20.844 -12.758 -12.664 1 98.5 196 VAL B C 1
ATOM 6238 O O . VAL B 1 196 ? -21.125 -13.68 -13.43 1 98.5 196 VAL B O 1
ATOM 6241 N N . PRO B 1 197 ? -19.969 -12.938 -11.742 1 98.62 197 PRO B N 1
ATOM 6242 C CA . PRO B 1 197 ? -19.234 -14.211 -11.641 1 98.62 197 PRO B CA 1
ATOM 6243 C C . PRO B 1 197 ? -20.109 -15.352 -11.125 1 98.62 197 PRO B C 1
ATOM 6245 O O . PRO B 1 197 ? -21 -15.125 -10.297 1 98.62 197 PRO B O 1
ATOM 6248 N N . SER B 1 198 ? -19.859 -16.531 -11.625 1 98.56 198 SER B N 1
ATOM 6249 C CA . SER B 1 198 ? -20.5 -17.75 -11.148 1 98.56 198 SER B CA 1
ATOM 6250 C C . SER B 1 198 ? -19.484 -18.812 -10.773 1 98.56 198 SER B C 1
ATOM 6252 O O . SER B 1 198 ? -18.391 -18.859 -11.352 1 98.56 198 SER B O 1
ATOM 6254 N N . LEU B 1 199 ? -19.828 -19.625 -9.82 1 98.44 199 LEU B N 1
ATOM 6255 C CA . LEU B 1 199 ? -18.938 -20.656 -9.312 1 98.44 199 LEU B CA 1
ATOM 6256 C C . LEU B 1 199 ? -19.703 -21.953 -9.062 1 98.44 199 LEU B C 1
ATOM 6258 O O . LEU B 1 199 ? -20.781 -21.938 -8.477 1 98.44 199 LEU B O 1
ATOM 6262 N N . LEU B 1 200 ? -19.219 -23.031 -9.625 1 98.56 200 LEU B N 1
ATOM 6263 C CA . LEU B 1 200 ? -19.75 -24.375 -9.398 1 98.56 200 LEU B CA 1
ATOM 6264 C C . LEU B 1 200 ? -18.719 -25.266 -8.727 1 98.56 200 LEU B C 1
ATOM 6266 O O . LEU B 1 200 ? -17.594 -25.391 -9.211 1 98.56 200 LEU B O 1
ATOM 6270 N N . SER B 1 201 ? -19.016 -25.844 -7.652 1 98.38 201 SER B N 1
ATOM 6271 C CA . SER B 1 201 ? -18.203 -26.859 -6.977 1 98.38 201 SER B CA 1
ATOM 6272 C C . SER B 1 201 ? -19.094 -27.969 -6.414 1 98.38 201 SER B C 1
ATOM 6274 O O . SER B 1 201 ? -19.984 -27.703 -5.609 1 98.38 201 SER B O 1
ATOM 6276 N N . GLY B 1 202 ? -18.844 -29.156 -6.816 1 96.81 202 GLY B N 1
ATOM 6277 C CA . GLY B 1 202 ? -19.797 -30.203 -6.496 1 96.81 202 GLY B CA 1
ATOM 6278 C C . GLY B 1 202 ? -21.172 -29.969 -7.098 1 96.81 202 GLY B C 1
ATOM 6279 O O . GLY B 1 202 ? -21.312 -29.844 -8.32 1 96.81 202 GLY B O 1
ATOM 6280 N N . HIS B 1 203 ? -22.172 -29.766 -6.254 1 95.38 203 HIS B N 1
ATOM 6281 C CA . HIS B 1 203 ? -23.516 -29.516 -6.746 1 95.38 203 HIS B CA 1
ATOM 6282 C C . HIS B 1 203 ? -23.969 -28.109 -6.391 1 95.38 203 HIS B C 1
ATOM 6284 O O . HIS B 1 203 ? -25.109 -27.719 -6.699 1 95.38 203 HIS B O 1
ATOM 6290 N N . THR B 1 204 ? -23.062 -27.391 -5.762 1 97.12 204 THR B N 1
ATOM 6291 C CA . THR B 1 204 ? -23.422 -26.062 -5.293 1 97.12 204 THR B CA 1
ATOM 6292 C C . THR B 1 204 ? -23.047 -25 -6.316 1 97.12 204 THR B C 1
ATOM 6294 O O . THR B 1 204 ? -21.891 -24.922 -6.734 1 97.12 204 THR B O 1
ATOM 6297 N N . MET B 1 205 ? -24.016 -24.234 -6.707 1 97.62 205 MET B N 1
ATOM 6298 C CA . MET B 1 205 ? -23.812 -23.141 -7.648 1 97.62 205 MET B CA 1
ATOM 6299 C C . MET B 1 205 ? -23.984 -21.781 -6.961 1 97.62 205 MET B C 1
ATOM 6301 O O . MET B 1 205 ? -24.969 -21.578 -6.234 1 97.62 205 MET B O 1
ATOM 6305 N N . LEU B 1 206 ? -22.984 -20.922 -7.082 1 98.19 206 LEU B N 1
ATOM 6306 C CA . LEU B 1 206 ? -23.078 -19.547 -6.648 1 98.19 206 LEU B CA 1
ATOM 6307 C C . LEU B 1 206 ? -23.109 -18.594 -7.848 1 98.19 206 LEU B C 1
ATOM 6309 O O . LEU B 1 206 ? -22.422 -18.812 -8.836 1 98.19 206 LEU B O 1
ATOM 6313 N N . ILE B 1 207 ? -23.984 -17.625 -7.828 1 98.44 207 ILE B N 1
ATOM 6314 C CA . ILE B 1 207 ? -24 -16.531 -8.797 1 98.44 207 ILE B CA 1
ATOM 6315 C C . ILE B 1 207 ? -24.078 -15.195 -8.062 1 98.44 207 ILE B C 1
ATOM 6317 O O . ILE B 1 207 ? -25 -14.953 -7.285 1 98.44 207 ILE B O 1
ATOM 6321 N N . PHE B 1 208 ? -23.109 -14.344 -8.312 1 98.44 208 PHE B N 1
ATOM 6322 C CA . PHE B 1 208 ? -23.062 -13.047 -7.652 1 98.44 208 PHE B CA 1
ATOM 6323 C C . PHE B 1 208 ? -23.516 -11.938 -8.602 1 98.44 208 PHE B C 1
ATOM 6325 O O . PHE B 1 208 ? -23.25 -12.008 -9.805 1 98.44 208 PHE B O 1
ATOM 6332 N N . ASP B 1 209 ? -24.203 -10.977 -8.109 1 98.31 209 ASP B N 1
ATOM 6333 C CA . ASP B 1 209 ? -24.688 -9.82 -8.859 1 98.31 209 ASP B CA 1
ATOM 6334 C C . ASP B 1 209 ? -24.672 -8.562 -7.984 1 98.31 209 ASP B C 1
ATOM 6336 O O . ASP B 1 209 ? -25.719 -8 -7.676 1 98.31 209 ASP B O 1
ATOM 6340 N N . PRO B 1 210 ? -23.438 -8.102 -7.691 1 97.69 210 PRO B N 1
ATOM 6341 C CA . PRO B 1 210 ? -23.328 -6.949 -6.793 1 97.69 210 PRO B CA 1
ATOM 6342 C C . PRO B 1 210 ? -24.109 -5.73 -7.297 1 97.69 210 PRO B C 1
ATOM 6344 O O . PRO B 1 210 ? -24.578 -4.922 -6.496 1 97.69 210 PRO B O 1
ATOM 6347 N N . ASN B 1 211 ? -24.281 -5.586 -8.594 1 97.25 211 ASN B N 1
ATOM 6348 C CA . ASN B 1 211 ? -25.031 -4.48 -9.164 1 97.25 211 ASN B CA 1
ATOM 6349 C C . ASN B 1 211 ? -26.547 -4.703 -9.039 1 97.25 211 ASN B C 1
ATOM 6351 O O . ASN B 1 211 ? -27.328 -3.768 -9.195 1 97.25 211 ASN B O 1
ATOM 6355 N N . VAL B 1 212 ? -27.016 -5.895 -8.859 1 96.75 212 VAL B N 1
ATOM 6356 C CA . VAL B 1 212 ? -28.406 -6.316 -8.766 1 96.75 212 VAL B CA 1
ATOM 6357 C C . VAL B 1 212 ? -29.156 -5.891 -10.023 1 96.75 212 VAL B C 1
ATOM 6359 O O . VAL B 1 212 ? -30.25 -5.316 -9.938 1 96.75 212 VAL B O 1
ATOM 6362 N N . THR B 1 213 ? -28.547 -6.055 -11.07 1 96.31 213 THR B N 1
ATOM 6363 C CA . THR B 1 213 ? -29.156 -5.695 -12.344 1 96.31 213 THR B CA 1
ATOM 6364 C C . THR B 1 213 ? -29.516 -6.945 -13.141 1 96.31 213 THR B C 1
ATOM 6366 O O . THR B 1 213 ? -30.312 -6.879 -14.078 1 96.31 213 THR B O 1
ATOM 6369 N N . HIS B 1 214 ? -29.016 -8.078 -12.789 1 97 214 HIS B N 1
ATOM 6370 C CA . HIS B 1 214 ? -29.172 -9.281 -13.594 1 97 214 HIS B CA 1
ATOM 6371 C C . HIS B 1 214 ? -30.156 -10.258 -12.945 1 97 214 HIS B C 1
ATOM 6373 O O . HIS B 1 214 ? -30.938 -10.906 -13.633 1 97 214 HIS B O 1
ATOM 6379 N N . LEU B 1 215 ? -30.094 -10.383 -11.664 1 96.62 215 LEU B N 1
ATOM 6380 C CA . LEU B 1 215 ? -30.906 -11.336 -10.922 1 96.62 215 LEU B CA 1
ATOM 6381 C C . LEU B 1 215 ? -31.922 -10.609 -10.047 1 96.62 215 LEU B C 1
ATOM 6383 O O . LEU B 1 215 ? -32.094 -10.938 -8.867 1 96.62 215 LEU B O 1
ATOM 6387 N N . GLN B 1 216 ? -32.562 -9.664 -10.594 1 93.62 216 GLN B N 1
ATOM 6388 C CA . GLN B 1 216 ? -33.469 -8.797 -9.852 1 93.62 216 GLN B CA 1
ATOM 6389 C C . GLN B 1 216 ? -34.625 -9.586 -9.25 1 93.62 216 GLN B C 1
ATOM 6391 O O . GLN B 1 216 ? -35.125 -9.258 -8.164 1 93.62 216 GLN B O 1
ATOM 6396 N N . LYS B 1 217 ? -35.031 -10.688 -9.859 1 91.06 217 LYS B N 1
ATOM 6397 C CA . LYS B 1 217 ? -36.156 -11.492 -9.406 1 91.06 217 LYS B CA 1
ATOM 6398 C C . LYS B 1 217 ? -35.812 -12.266 -8.133 1 91.06 217 LYS B C 1
ATOM 6400 O O . LYS B 1 217 ? -36.719 -12.609 -7.348 1 91.06 217 LYS B O 1
ATOM 6405 N N . HIS B 1 218 ? -34.531 -12.469 -7.996 1 92 218 HIS B N 1
ATOM 6406 C CA . HIS B 1 218 ? -34.156 -13.422 -6.961 1 92 218 HIS B CA 1
ATOM 6407 C C . HIS B 1 218 ? -33.375 -12.734 -5.84 1 92 218 HIS B C 1
ATOM 6409 O O . HIS B 1 218 ? -33.25 -13.297 -4.75 1 92 218 HIS B O 1
ATOM 6415 N N . ILE B 1 219 ? -32.844 -11.586 -6.074 1 93.12 219 ILE B N 1
ATOM 6416 C CA . ILE B 1 219 ? -32.125 -10.836 -5.047 1 93.12 219 ILE B CA 1
ATOM 6417 C C . ILE B 1 219 ? -33.031 -9.773 -4.449 1 93.12 219 ILE B C 1
ATOM 6419 O O . ILE B 1 219 ? -33.375 -8.797 -5.117 1 93.12 219 ILE B O 1
ATOM 6423 N N . HIS B 1 220 ? -33.281 -9.898 -3.18 1 88.12 220 HIS B N 1
ATOM 6424 C CA . HIS B 1 220 ? -34.25 -9.023 -2.547 1 88.12 220 HIS B CA 1
ATOM 6425 C C . HIS B 1 220 ? -33.594 -7.906 -1.768 1 88.12 220 HIS B C 1
ATOM 6427 O O . HIS B 1 220 ? -34.219 -6.898 -1.445 1 88.12 220 HIS B O 1
ATOM 6433 N N . SER B 1 221 ? -32.312 -8.094 -1.455 1 87.5 221 SER B N 1
ATOM 6434 C CA . SER B 1 221 ? -31.594 -7.074 -0.708 1 87.5 221 SER B CA 1
ATOM 6435 C C . SER B 1 221 ? -30.219 -6.82 -1.318 1 87.5 221 SER B C 1
ATOM 6437 O O . SER B 1 221 ? -29.469 -7.762 -1.591 1 87.5 221 SER B O 1
ATOM 6439 N N . PRO B 1 222 ? -29.938 -5.547 -1.477 1 88.5 222 PRO B N 1
ATOM 6440 C CA . PRO B 1 222 ? -28.594 -5.223 -1.999 1 88.5 222 PRO B CA 1
ATOM 6441 C C . PRO B 1 222 ? -27.484 -5.547 -1.01 1 88.5 222 PRO B C 1
ATOM 6443 O O . PRO B 1 222 ? -26.312 -5.539 -1.379 1 88.5 222 PRO B O 1
ATOM 6446 N N . ALA B 1 223 ? -27.859 -5.902 0.164 1 87 223 ALA B N 1
ATOM 6447 C CA . ALA B 1 223 ? -26.875 -6.234 1.189 1 87 223 ALA B CA 1
ATOM 6448 C C . ALA B 1 223 ? -26.312 -7.633 0.967 1 87 223 ALA B C 1
ATOM 6450 O O . ALA B 1 223 ? -25.25 -7.973 1.509 1 87 223 ALA B O 1
ATOM 6451 N N . ASN B 1 224 ? -26.969 -8.438 0.207 1 92 224 ASN B N 1
ATOM 6452 C CA . ASN B 1 224 ? -26.531 -9.789 -0.128 1 92 224 ASN B CA 1
ATOM 6453 C C . ASN B 1 224 ? -26.75 -10.102 -1.606 1 92 224 ASN B C 1
ATOM 6455 O O . ASN B 1 224 ? -27.578 -10.945 -1.953 1 92 224 ASN B O 1
ATOM 6459 N N . PRO B 1 225 ? -25.953 -9.516 -2.373 1 96.25 225 PRO B N 1
ATOM 6460 C CA . PRO B 1 225 ? -26.234 -9.484 -3.809 1 96.25 225 PRO B CA 1
ATOM 6461 C C . PRO B 1 225 ? -25.734 -10.734 -4.535 1 96.25 225 PRO B C 1
ATOM 6463 O O . PRO B 1 225 ? -24.859 -10.641 -5.391 1 96.25 225 PRO B O 1
ATOM 6466 N N . GLY B 1 226 ? -26.344 -11.867 -4.32 1 97.38 226 GLY B N 1
ATOM 6467 C CA . GLY B 1 226 ? -26.062 -13.141 -4.961 1 97.38 226 GLY B CA 1
ATOM 6468 C C . GLY B 1 226 ? -27.016 -14.242 -4.543 1 97.38 226 GLY B C 1
ATOM 6469 O O . GLY B 1 226 ? -27.875 -14.039 -3.684 1 97.38 226 GLY B O 1
ATOM 6470 N N . ILE B 1 227 ? -26.875 -15.359 -5.211 1 96.94 227 ILE B N 1
ATOM 6471 C CA . ILE B 1 227 ? -27.734 -16.484 -4.883 1 96.94 227 ILE B CA 1
ATOM 6472 C C . ILE B 1 227 ? -26.891 -17.766 -4.801 1 96.94 227 ILE B C 1
ATOM 6474 O O . ILE B 1 227 ? -25.828 -17.859 -5.414 1 96.94 227 ILE B O 1
ATOM 6478 N N . ARG B 1 228 ? -27.266 -18.625 -4.012 1 96.94 228 ARG B N 1
ATOM 6479 C CA . ARG B 1 228 ? -26.766 -20 -3.924 1 96.94 228 ARG B CA 1
ATOM 6480 C C . ARG B 1 228 ? -27.875 -21 -4.238 1 96.94 228 ARG B C 1
ATOM 6482 O O . ARG B 1 228 ? -29.016 -20.844 -3.768 1 96.94 228 ARG B O 1
ATOM 6489 N N . LEU B 1 229 ? -27.641 -21.953 -5.145 1 95.44 229 LEU B N 1
ATOM 6490 C CA . LEU B 1 229 ? -28.625 -22.984 -5.465 1 95.44 229 LEU B CA 1
ATOM 6491 C C . LEU B 1 229 ? -27.938 -24.312 -5.734 1 95.44 229 LEU B C 1
ATOM 6493 O O . LEU B 1 229 ? -26.797 -24.359 -6.188 1 95.44 229 LEU B O 1
ATOM 6497 N N . PRO B 1 230 ? -28.578 -25.391 -5.41 1 95.44 230 PRO B N 1
ATOM 6498 C CA . PRO B 1 230 ? -28.078 -26.703 -5.824 1 95.44 230 PRO B CA 1
ATOM 6499 C C . PRO B 1 230 ? -28.328 -26.984 -7.301 1 95.44 230 PRO B C 1
ATOM 6501 O O . PRO B 1 230 ? -29.484 -26.938 -7.75 1 95.44 230 PRO B O 1
ATOM 6504 N N . LEU B 1 231 ? -27.344 -27.25 -7.992 1 95.81 231 LEU B N 1
ATOM 6505 C CA . LEU B 1 231 ? -27.516 -27.578 -9.406 1 95.81 231 LEU B CA 1
ATOM 6506 C C . LEU B 1 231 ? -27.812 -29.062 -9.586 1 95.81 231 LEU B C 1
ATOM 6508 O O . LEU B 1 231 ? -27 -29.812 -10.109 1 95.81 231 LEU B O 1
ATOM 6512 N N . THR B 1 232 ? -29.031 -29.391 -9.312 1 94.12 232 THR B N 1
ATOM 6513 C CA . THR B 1 232 ? -29.531 -30.75 -9.477 1 94.12 232 THR B CA 1
ATOM 6514 C C . THR B 1 232 ? -30.016 -30.984 -10.906 1 94.12 232 THR B C 1
ATOM 6516 O O . THR B 1 232 ? -30.156 -30.047 -11.68 1 94.12 232 THR B O 1
ATOM 6519 N N . PRO B 1 233 ? -30.219 -32.219 -11.219 1 94.38 233 PRO B N 1
ATOM 6520 C CA . PRO B 1 233 ? -30.781 -32.5 -12.547 1 94.38 233 PRO B CA 1
ATOM 6521 C C . PRO B 1 233 ? -32.094 -31.734 -12.797 1 94.38 233 PRO B C 1
ATOM 6523 O O . PRO B 1 233 ? -32.312 -31.266 -13.906 1 94.38 233 PRO B O 1
ATOM 6526 N N . HIS B 1 234 ? -32.844 -31.625 -11.828 1 93.25 234 HIS B N 1
ATOM 6527 C CA . HIS B 1 234 ? -34.125 -30.906 -11.938 1 93.25 234 HIS B CA 1
ATOM 6528 C C . HIS B 1 234 ? -33.906 -29.438 -12.258 1 93.25 234 HIS B C 1
ATOM 6530 O O . HIS B 1 234 ? -34.531 -28.891 -13.148 1 93.25 234 HIS B O 1
ATOM 6536 N N . VAL B 1 235 ? -33 -28.828 -11.531 1 93.75 235 VAL B N 1
ATOM 6537 C CA . VAL B 1 235 ? -32.719 -27.406 -11.734 1 93.75 235 VAL B CA 1
ATOM 6538 C C . VAL B 1 235 ? -32.125 -27.203 -13.133 1 93.75 235 VAL B C 1
ATOM 6540 O O . VAL B 1 235 ? -32.469 -26.234 -13.82 1 93.75 235 VAL B O 1
ATOM 6543 N N . ALA B 1 236 ? -31.281 -28.094 -13.562 1 95.25 236 ALA B N 1
ATOM 6544 C CA . ALA B 1 236 ? -30.672 -28 -14.883 1 95.25 236 ALA B CA 1
ATOM 6545 C C . ALA B 1 236 ? -31.719 -28.078 -15.984 1 95.25 236 ALA B C 1
ATOM 6547 O O . ALA B 1 236 ? -31.609 -27.422 -17.016 1 95.25 236 ALA B O 1
ATOM 6548 N N . THR B 1 237 ? -32.75 -28.891 -15.773 1 93.62 237 THR B N 1
ATOM 6549 C CA . THR B 1 237 ? -33.812 -29.047 -16.766 1 93.62 237 THR B CA 1
ATOM 6550 C C . THR B 1 237 ? -34.781 -27.859 -16.75 1 93.62 237 THR B C 1
ATOM 6552 O O . THR B 1 237 ? -35.312 -27.484 -17.781 1 93.62 237 THR B O 1
ATOM 6555 N N . MET B 1 238 ? -34.906 -27.297 -15.602 1 92.31 238 MET B N 1
ATOM 6556 C CA . MET B 1 238 ? -35.812 -26.156 -15.445 1 92.31 238 MET B CA 1
ATOM 6557 C C . MET B 1 238 ? -35.219 -24.922 -16.125 1 92.31 238 MET B C 1
ATOM 6559 O O . MET B 1 238 ? -35.969 -24.078 -16.641 1 92.31 238 MET B O 1
ATOM 6563 N N . PHE B 1 239 ? -33.906 -24.812 -16.062 1 94 239 PHE B N 1
ATOM 6564 C CA . PHE B 1 239 ? -33.25 -23.641 -16.625 1 94 239 PHE B CA 1
ATOM 6565 C C . PHE B 1 239 ? -32.188 -24.047 -17.625 1 94 239 PHE B C 1
ATOM 6567 O O . PHE B 1 239 ? -31.016 -23.688 -17.484 1 94 239 PHE B O 1
ATOM 6574 N N . PRO B 1 240 ? -32.562 -24.688 -18.688 1 92.62 240 PRO B N 1
ATOM 6575 C CA . PRO B 1 240 ? -31.578 -25.25 -19.641 1 92.62 240 PRO B CA 1
ATOM 6576 C C . PRO B 1 240 ? -30.719 -24.172 -20.297 1 92.62 240 PRO B C 1
ATOM 6578 O O . PRO B 1 240 ? -29.531 -24.375 -20.516 1 92.62 240 PRO B O 1
ATOM 6581 N N . GLU B 1 241 ? -31.297 -23.016 -20.656 1 93.62 241 GLU B N 1
ATOM 6582 C CA . GLU B 1 241 ? -30.547 -21.969 -21.312 1 93.62 241 GLU B CA 1
ATOM 6583 C C . GLU B 1 241 ? -29.516 -21.344 -20.375 1 93.62 241 GLU B C 1
ATOM 6585 O O . GLU B 1 241 ? -28.438 -20.938 -20.812 1 93.62 241 GLU B O 1
ATOM 6590 N N . GLN B 1 242 ? -29.844 -21.328 -19.047 1 94.94 242 GLN B N 1
ATOM 6591 C CA . GLN B 1 242 ? -28.953 -20.734 -18.062 1 94.94 242 GLN B CA 1
ATOM 6592 C C . GLN B 1 242 ? -27.641 -21.5 -17.969 1 94.94 242 GLN B C 1
ATOM 6594 O O . GLN B 1 242 ? -26.562 -20.906 -17.828 1 94.94 242 GLN B O 1
ATOM 6599 N N . PHE B 1 243 ? -27.719 -22.781 -18.109 1 96.12 243 PHE B N 1
ATOM 6600 C CA . PHE B 1 243 ? -26.562 -23.594 -17.797 1 96.12 243 PHE B CA 1
ATOM 6601 C C . PHE B 1 243 ? -25.984 -24.234 -19.062 1 96.12 243 PHE B C 1
ATOM 6603 O O . PHE B 1 243 ? -25.031 -25 -18.984 1 96.12 243 PHE B O 1
ATOM 6610 N N . ARG B 1 244 ? -26.484 -23.891 -20.188 1 93.31 244 ARG B N 1
ATOM 6611 C CA . ARG B 1 244 ? -26 -24.391 -21.469 1 93.31 244 ARG B CA 1
ATOM 6612 C C . ARG B 1 244 ? -24.516 -24.094 -21.656 1 93.31 244 ARG B C 1
ATOM 6614 O O . ARG B 1 244 ? -23.766 -24.953 -22.094 1 93.31 244 ARG B O 1
ATOM 6621 N N . PRO B 1 245 ? -24.047 -22.891 -21.312 1 94.81 245 PRO B N 1
ATOM 6622 C CA . PRO B 1 245 ? -22.625 -22.578 -21.531 1 94.81 245 PRO B CA 1
ATOM 6623 C C . PRO B 1 245 ? -21.703 -23.484 -20.734 1 94.81 245 PRO B C 1
ATOM 6625 O O . PRO B 1 245 ? -20.531 -23.656 -21.125 1 94.81 245 PRO B O 1
ATOM 6628 N N . PHE B 1 246 ? -22.109 -24.078 -19.641 1 96.81 246 PHE B N 1
ATOM 6629 C CA . PHE B 1 246 ? -21.281 -24.922 -18.781 1 96.81 246 PHE B CA 1
ATOM 6630 C C . PHE B 1 246 ? -21.031 -26.281 -19.422 1 96.81 246 PHE B C 1
ATOM 6632 O O . PHE B 1 246 ? -20.078 -26.969 -19.094 1 96.81 246 PHE B O 1
ATOM 6639 N N . GLY B 1 247 ? -21.891 -26.641 -20.297 1 95.44 247 GLY B N 1
ATOM 6640 C CA . GLY B 1 247 ? -21.859 -27.984 -20.859 1 95.44 247 GLY B CA 1
ATOM 6641 C C . GLY B 1 247 ? -20.562 -28.297 -21.578 1 95.44 247 GLY B C 1
ATOM 6642 O O . GLY B 1 247 ? -20.219 -27.625 -22.547 1 95.44 247 GLY B O 1
ATOM 6643 N N . GLY B 1 248 ? -19.844 -29.312 -21.031 1 95.94 248 GLY B N 1
ATOM 6644 C CA . GLY B 1 248 ? -18.656 -29.797 -21.703 1 95.94 248 GLY B CA 1
ATOM 6645 C C . GLY B 1 248 ? -17.391 -29.078 -21.297 1 95.94 248 GLY B C 1
ATOM 6646 O O . GLY B 1 248 ? -16.281 -29.547 -21.547 1 95.94 248 GLY B O 1
ATOM 6647 N N . VAL B 1 249 ? -17.5 -27.922 -20.703 1 97.56 249 VAL B N 1
ATOM 6648 C CA . VAL B 1 249 ? -16.328 -27.156 -20.281 1 97.56 249 VAL B CA 1
ATOM 6649 C C . VAL B 1 249 ? -15.617 -27.875 -19.141 1 97.56 249 VAL B C 1
ATOM 6651 O O . VAL B 1 249 ? -16.188 -28.078 -18.078 1 97.56 249 VAL B O 1
ATOM 6654 N N . PHE B 1 250 ? -14.383 -28.281 -19.406 1 97.56 250 PHE B N 1
ATOM 6655 C CA . PHE B 1 250 ? -13.555 -29.016 -18.453 1 97.56 250 PHE B CA 1
ATOM 6656 C C . PHE B 1 250 ? -14.32 -30.203 -17.859 1 97.56 250 PHE B C 1
ATOM 6658 O O . PHE B 1 250 ? -14.234 -30.469 -16.672 1 97.56 250 PHE B O 1
ATOM 6665 N N . GLY B 1 251 ? -15.234 -30.766 -18.609 1 96.06 251 GLY B N 1
ATOM 6666 C CA . GLY B 1 251 ? -15.914 -32 -18.234 1 96.06 251 GLY B CA 1
ATOM 6667 C C . GLY B 1 251 ? -17.219 -31.75 -17.484 1 96.06 251 GLY B C 1
ATOM 6668 O O . GLY B 1 251 ? -17.828 -32.688 -16.984 1 96.06 251 GLY B O 1
ATOM 6669 N N . CYS B 1 252 ? -17.641 -30.562 -17.422 1 97.69 252 CYS B N 1
ATOM 6670 C CA . CYS B 1 252 ? -18.844 -30.234 -16.656 1 97.69 252 CYS B CA 1
ATOM 6671 C C . CYS B 1 252 ? -20.094 -30.734 -17.375 1 97.69 252 CYS B C 1
ATOM 6673 O O . CYS B 1 252 ? -20.25 -30.531 -18.578 1 97.69 252 CYS B O 1
ATOM 6675 N N . ARG B 1 253 ? -20.984 -31.344 -16.703 1 96.75 253 ARG B N 1
ATOM 6676 C CA . ARG B 1 253 ? -22.328 -31.734 -17.109 1 96.75 253 ARG B CA 1
ATOM 6677 C C . ARG B 1 253 ? -23.375 -31.203 -16.141 1 96.75 253 ARG B C 1
ATOM 6679 O O . ARG B 1 253 ? -23.609 -31.797 -15.094 1 96.75 253 ARG B O 1
ATOM 6686 N N . PRO B 1 254 ? -24.016 -30.109 -16.609 1 95.88 254 PRO B N 1
ATOM 6687 C CA . PRO B 1 254 ? -24.984 -29.516 -15.68 1 95.88 254 PRO B CA 1
ATOM 6688 C C . PRO B 1 254 ? -25.984 -30.547 -15.141 1 95.88 254 PRO B C 1
ATOM 6690 O O . PRO B 1 254 ? -26.562 -31.312 -15.906 1 95.88 254 PRO B O 1
ATOM 6693 N N . GLY B 1 255 ? -26.156 -30.531 -13.828 1 94.88 255 GLY B N 1
ATOM 6694 C CA . GLY B 1 255 ? -27.047 -31.469 -13.188 1 94.88 255 GLY B CA 1
ATOM 6695 C C . GLY B 1 255 ? -26.328 -32.625 -12.508 1 94.88 255 GLY B C 1
ATOM 6696 O O . GLY B 1 255 ? -26.891 -33.312 -11.672 1 94.88 255 GLY B O 1
ATOM 6697 N N . GLU B 1 256 ? -25.109 -32.812 -12.898 1 96.38 256 GLU B N 1
ATOM 6698 C CA . GLU B 1 256 ? -24.266 -33.781 -12.227 1 96.38 256 GLU B CA 1
ATOM 6699 C C . GLU B 1 256 ? -23.25 -33.094 -11.305 1 96.38 256 GLU B C 1
ATOM 6701 O O . GLU B 1 256 ? -22.938 -31.922 -11.492 1 96.38 256 GLU B O 1
ATOM 6706 N N . ASP B 1 257 ? -22.797 -33.875 -10.336 1 96.31 257 ASP B N 1
ATOM 6707 C CA . ASP B 1 257 ? -21.781 -33.312 -9.445 1 96.31 257 ASP B CA 1
ATOM 6708 C C . ASP B 1 257 ? -20.484 -33.031 -10.188 1 96.31 257 ASP B C 1
ATOM 6710 O O . ASP B 1 257 ? -20 -33.906 -10.938 1 96.31 257 ASP B O 1
ATOM 6714 N N . TYR B 1 258 ? -19.984 -31.922 -10 1 97.75 258 TYR B N 1
ATOM 6715 C CA . TYR B 1 258 ? -18.703 -31.562 -10.609 1 97.75 258 TYR B CA 1
ATOM 6716 C C . TYR B 1 258 ? -17.547 -31.828 -9.648 1 97.75 258 TYR B C 1
ATOM 6718 O O . TYR B 1 258 ? -17.5 -31.25 -8.555 1 97.75 258 TYR B O 1
ATOM 6726 N N . SER B 1 259 ? -16.609 -32.656 -10.047 1 96.69 259 SER B N 1
ATOM 6727 C CA . SER B 1 259 ? -15.477 -33 -9.203 1 96.69 259 SER B CA 1
ATOM 6728 C C . SER B 1 259 ? -14.375 -31.953 -9.289 1 96.69 259 SER B C 1
ATOM 6730 O O . SER B 1 259 ? -13.273 -32.25 -9.766 1 96.69 259 SER B O 1
ATOM 6732 N N . GLY B 1 260 ? -14.547 -30.812 -8.781 1 98.06 260 GLY B N 1
ATOM 6733 C CA . GLY B 1 260 ? -13.664 -29.656 -8.781 1 98.06 260 GLY B CA 1
ATOM 6734 C C . GLY B 1 260 ? -14.398 -28.328 -8.625 1 98.06 260 GLY B C 1
ATOM 6735 O O . GLY B 1 260 ? -15.5 -28.297 -8.078 1 98.06 260 GLY B O 1
ATOM 6736 N N . THR B 1 261 ? -13.773 -27.281 -8.93 1 98.56 261 THR B N 1
ATOM 6737 C CA . THR B 1 261 ? -14.375 -25.953 -8.891 1 98.56 261 THR B CA 1
ATOM 6738 C C . THR B 1 261 ? -14.258 -25.266 -10.25 1 98.56 261 THR B C 1
ATOM 6740 O O . THR B 1 261 ? -13.18 -25.234 -10.852 1 98.56 261 THR B O 1
ATOM 6743 N N . LEU B 1 262 ? -15.367 -24.859 -10.672 1 98.69 262 LEU B N 1
ATOM 6744 C CA . LEU B 1 262 ? -15.469 -24.219 -11.984 1 98.69 262 LEU B CA 1
ATOM 6745 C C . LEU B 1 262 ? -16.047 -22.812 -11.859 1 98.69 262 LEU B C 1
ATOM 6747 O O . LEU B 1 262 ? -17.141 -22.641 -11.297 1 98.69 262 LEU B O 1
ATOM 6751 N N . LEU B 1 263 ? -15.289 -21.797 -12.32 1 98.75 263 LEU B N 1
ATOM 6752 C CA . LEU B 1 263 ? -15.719 -20.406 -12.297 1 98.75 263 LEU B CA 1
ATOM 6753 C C . LEU B 1 263 ? -15.992 -19.906 -13.711 1 98.75 263 LEU B C 1
ATOM 6755 O O . LEU B 1 263 ? -15.242 -20.203 -14.641 1 98.75 263 LEU B O 1
ATOM 6759 N N . ARG B 1 264 ? -17.031 -19.219 -13.875 1 98.81 264 ARG B N 1
ATOM 6760 C CA . ARG B 1 264 ? -17.359 -18.547 -15.125 1 98.81 264 ARG B CA 1
ATOM 6761 C C . ARG B 1 264 ? -17.422 -17.031 -14.938 1 98.81 264 ARG B C 1
ATOM 6763 O O . ARG B 1 264 ? -18.141 -16.547 -14.062 1 98.81 264 ARG B O 1
ATOM 6770 N N . LEU B 1 265 ? -16.688 -16.328 -15.727 1 98.81 265 LEU B N 1
ATOM 6771 C CA . LEU B 1 265 ? -16.641 -14.875 -15.703 1 98.81 265 LEU B CA 1
ATOM 6772 C C . LEU B 1 265 ? -17.031 -14.289 -17.062 1 98.81 265 LEU B C 1
ATOM 6774 O O . LEU B 1 265 ? -16.172 -14.023 -17.891 1 98.81 265 LEU B O 1
ATOM 6778 N N . PRO B 1 266 ? -18.359 -14.125 -17.281 1 98.38 266 PRO B N 1
ATOM 6779 C CA . PRO B 1 266 ? -18.766 -13.516 -18.547 1 98.38 266 PRO B CA 1
ATOM 6780 C C . PRO B 1 266 ? -18.141 -12.141 -18.781 1 98.38 266 PRO B C 1
ATOM 6782 O O . PRO B 1 266 ? -18.125 -11.312 -17.859 1 98.38 266 PRO B O 1
ATOM 6785 N N . PHE B 1 267 ? -17.625 -11.906 -20 1 98.44 267 PHE B N 1
ATOM 6786 C CA . PHE B 1 267 ? -17.031 -10.609 -20.281 1 98.44 267 PHE B CA 1
ATOM 6787 C C . PHE B 1 267 ? -18.078 -9.516 -20.297 1 98.44 267 PHE B C 1
ATOM 6789 O O . PHE B 1 267 ? -19.125 -9.648 -20.953 1 98.44 267 PHE B O 1
ATOM 6796 N N . ARG B 1 268 ? -17.828 -8.484 -19.562 1 98.12 268 ARG B N 1
ATOM 6797 C CA . ARG B 1 268 ? -18.781 -7.391 -19.422 1 98.12 268 ARG B CA 1
ATOM 6798 C C . ARG B 1 268 ? -19.109 -6.77 -20.766 1 98.12 268 ARG B C 1
ATOM 6800 O O . ARG B 1 268 ? -18.203 -6.348 -21.5 1 98.12 268 ARG B O 1
ATOM 6807 N N . THR B 1 269 ? -20.359 -6.637 -21.078 1 96.88 269 THR B N 1
ATOM 6808 C CA . THR B 1 269 ? -20.812 -6.066 -22.344 1 96.88 269 THR B CA 1
ATOM 6809 C C . THR B 1 269 ? -20.875 -4.543 -22.25 1 96.88 269 THR B C 1
ATOM 6811 O O . THR B 1 269 ? -20.719 -3.971 -21.172 1 96.88 269 THR B O 1
ATOM 6814 N N . GLU B 1 270 ? -21.125 -3.893 -23.406 1 96.56 270 GLU B N 1
ATOM 6815 C CA . GLU B 1 270 ? -21.25 -2.439 -23.469 1 96.56 270 GLU B CA 1
ATOM 6816 C C . GLU B 1 270 ? -22.438 -1.961 -22.625 1 96.56 270 GLU B C 1
ATOM 6818 O O . GLU B 1 270 ? -22.328 -0.975 -21.891 1 96.56 270 GLU B O 1
ATOM 6823 N N . GLN B 1 271 ? -23.469 -2.666 -22.75 1 94.94 271 GLN B N 1
ATOM 6824 C CA . GLN B 1 271 ? -24.672 -2.283 -22 1 94.94 271 GLN B CA 1
ATOM 6825 C C . GLN B 1 271 ? -24.453 -2.457 -20.5 1 94.94 271 GLN B C 1
ATOM 6827 O O . GLN B 1 271 ? -24.844 -1.596 -19.703 1 94.94 271 GLN B O 1
ATOM 6832 N N . GLU B 1 272 ? -23.875 -3.555 -20.109 1 96.69 272 GLU B N 1
ATOM 6833 C CA . GLU B 1 272 ? -23.578 -3.77 -18.703 1 96.69 272 GLU B CA 1
ATOM 6834 C C . GLU B 1 272 ? -22.656 -2.67 -18.156 1 96.69 272 GLU B C 1
ATOM 6836 O O . GLU B 1 272 ? -22.844 -2.205 -17.031 1 96.69 272 GLU B O 1
ATOM 6841 N N . ALA B 1 273 ? -21.672 -2.301 -18.938 1 96.88 273 ALA B N 1
ATOM 6842 C CA . ALA B 1 273 ? -20.719 -1.271 -18.531 1 96.88 273 ALA B CA 1
ATOM 6843 C C . ALA B 1 273 ? -21.422 0.05 -18.25 1 96.88 273 ALA B C 1
ATOM 6845 O O . ALA B 1 273 ? -21.062 0.769 -17.312 1 96.88 273 ALA B O 1
ATOM 6846 N N . LYS B 1 274 ? -22.422 0.375 -18.953 1 95.94 274 LYS B N 1
ATOM 6847 C CA . LYS B 1 274 ? -23.172 1.613 -18.766 1 95.94 274 LYS B CA 1
ATOM 6848 C C . LYS B 1 274 ? -23.938 1.604 -17.453 1 95.94 274 LYS B C 1
ATOM 6850 O O . LYS B 1 274 ? -24.078 2.641 -16.797 1 95.94 274 LYS B O 1
ATOM 6855 N N . ASP B 1 275 ? -24.359 0.45 -17.047 1 95.81 275 ASP B N 1
ATOM 6856 C CA . ASP B 1 275 ? -25.219 0.34 -15.875 1 95.81 275 ASP B CA 1
ATOM 6857 C C . ASP B 1 275 ? -24.391 0.005 -14.633 1 95.81 275 ASP B C 1
ATOM 6859 O O . ASP B 1 275 ? -24.875 0.15 -13.508 1 95.81 275 ASP B O 1
ATOM 6863 N N . SER B 1 276 ? -23.172 -0.434 -14.828 1 97.12 276 SER B N 1
ATOM 6864 C CA . SER B 1 276 ? -22.375 -0.96 -13.727 1 97.12 276 SER B CA 1
ATOM 6865 C C . SER B 1 276 ? -21.891 0.158 -12.805 1 97.12 276 SER B C 1
ATOM 6867 O O . SER B 1 276 ? -21.438 1.202 -13.273 1 97.12 276 SER B O 1
ATOM 6869 N N . GLN B 1 277 ? -22.078 -0.057 -11.523 1 95.94 277 GLN B N 1
ATOM 6870 C CA . GLN B 1 277 ? -21.562 0.861 -10.516 1 95.94 277 GLN B CA 1
ATOM 6871 C C . GLN B 1 277 ? -20.172 0.438 -10.055 1 95.94 277 GLN B C 1
ATOM 6873 O O . GLN B 1 277 ? -19.578 1.066 -9.172 1 95.94 277 GLN B O 1
ATOM 6878 N N . ILE B 1 278 ? -19.609 -0.624 -10.656 1 96 278 ILE B N 1
ATOM 6879 C CA . ILE B 1 278 ? -18.312 -1.157 -10.281 1 96 278 ILE B CA 1
ATOM 6880 C C . ILE B 1 278 ? -17.266 -0.75 -11.328 1 96 278 ILE B C 1
ATOM 6882 O O . ILE B 1 278 ? -16.219 -0.213 -10.984 1 96 278 ILE B O 1
ATOM 6886 N N . CYS B 1 279 ? -17.594 -0.98 -12.539 1 94 279 CYS B N 1
ATOM 6887 C CA . CYS B 1 279 ? -16.688 -0.695 -13.648 1 94 279 CYS B CA 1
ATOM 6888 C C . CYS B 1 279 ? -17.453 -0.2 -14.867 1 94 279 CYS B C 1
ATOM 6890 O O . CYS B 1 279 ? -18.344 -0.896 -15.375 1 94 279 CYS B O 1
ATOM 6892 N N . SER B 1 280 ? -17.094 0.95 -15.383 1 92.62 280 SER B N 1
ATOM 6893 C CA . SER B 1 280 ? -17.844 1.565 -16.484 1 92.62 280 SER B CA 1
ATOM 6894 C C . SER B 1 280 ? -17.234 1.188 -17.828 1 92.62 280 SER B C 1
ATOM 6896 O O . SER B 1 280 ? -17.625 1.732 -18.875 1 92.62 280 SER B O 1
ATOM 6898 N N . GLU B 1 281 ? -16.359 0.257 -17.891 1 92.69 281 GLU B N 1
ATOM 6899 C CA . GLU B 1 281 ? -15.703 -0.128 -19.125 1 92.69 281 GLU B CA 1
ATOM 6900 C C . GLU B 1 281 ? -16.094 -1.541 -19.547 1 92.69 281 GLU B C 1
ATOM 6902 O O . GLU B 1 281 ? -16.016 -2.477 -18.75 1 92.69 281 GLU B O 1
ATOM 6907 N N . PRO B 1 282 ? -16.516 -1.662 -20.828 1 96.88 282 PRO B N 1
ATOM 6908 C CA . PRO B 1 282 ? -16.766 -3.018 -21.328 1 96.88 282 PRO B CA 1
ATOM 6909 C C . PRO B 1 282 ? -15.484 -3.834 -21.484 1 96.88 282 PRO B C 1
ATOM 6911 O O . PRO B 1 282 ? -14.391 -3.27 -21.516 1 96.88 282 PRO B O 1
ATOM 6914 N N . PHE B 1 283 ? -15.641 -5.129 -21.484 1 97.44 283 PHE B N 1
ATOM 6915 C CA . PHE B 1 283 ? -14.5 -6.008 -21.688 1 97.44 283 PHE B CA 1
ATOM 6916 C C . PHE B 1 283 ? -14.523 -6.598 -23.094 1 97.44 283 PHE B C 1
ATOM 6918 O O . PHE B 1 283 ? -14.844 -7.773 -23.281 1 97.44 283 PHE B O 1
ATOM 6925 N N . GLY B 1 284 ? -14.086 -5.805 -24.047 1 95.81 284 GLY B N 1
ATOM 6926 C CA . GLY B 1 284 ? -14.172 -6.145 -25.453 1 95.81 284 GLY B CA 1
ATOM 6927 C C . GLY B 1 284 ? -12.984 -6.953 -25.953 1 95.81 284 GLY B C 1
ATOM 6928 O O . GLY B 1 284 ? -12.156 -7.398 -25.156 1 95.81 284 GLY B O 1
ATOM 6929 N N . PRO B 1 285 ? -12.875 -7.207 -27.281 1 95.44 285 PRO B N 1
ATOM 6930 C CA . PRO B 1 285 ? -11.859 -8.07 -27.875 1 95.44 285 PRO B CA 1
ATOM 6931 C C . PRO B 1 285 ? -10.438 -7.594 -27.578 1 95.44 285 PRO B C 1
ATOM 6933 O O . PRO B 1 285 ? -9.547 -8.414 -27.312 1 95.44 285 PRO B O 1
ATOM 6936 N N . SER B 1 286 ? -10.25 -6.312 -27.656 1 95.31 286 SER B N 1
ATOM 6937 C CA . SER B 1 286 ? -8.914 -5.785 -27.391 1 95.31 286 SER B CA 1
ATOM 6938 C C . SER B 1 286 ? -8.469 -6.094 -25.969 1 95.31 286 SER B C 1
ATOM 6940 O O . SER B 1 286 ? -7.312 -6.445 -25.734 1 95.31 286 SER B O 1
ATOM 6942 N N . ARG B 1 287 ? -9.336 -5.961 -25.031 1 95.12 287 ARG B N 1
ATOM 6943 C CA . ARG B 1 287 ? -9.016 -6.23 -23.641 1 95.12 287 ARG B CA 1
ATOM 6944 C C . ARG B 1 287 ? -8.82 -7.727 -23.406 1 95.12 287 ARG B C 1
ATOM 6946 O O . ARG B 1 287 ? -8.008 -8.125 -22.562 1 95.12 287 ARG B O 1
ATOM 6953 N N . ILE B 1 288 ? -9.602 -8.508 -24.156 1 97 288 ILE B N 1
ATOM 6954 C CA . ILE B 1 288 ? -9.43 -9.953 -24.078 1 97 288 ILE B CA 1
ATOM 6955 C C . ILE B 1 288 ? -8.031 -10.336 -24.562 1 97 288 ILE B C 1
ATOM 6957 O O . ILE B 1 288 ? -7.367 -11.172 -23.938 1 97 288 ILE B O 1
ATOM 6961 N N . ARG B 1 289 ? -7.582 -9.703 -25.578 1 95.62 289 ARG B N 1
ATOM 6962 C CA . ARG B 1 289 ? -6.234 -9.945 -26.078 1 95.62 289 ARG B CA 1
ATOM 6963 C C . ARG B 1 289 ? -5.188 -9.492 -25.078 1 95.62 289 ARG B C 1
ATOM 6965 O O . ARG B 1 289 ? -4.195 -10.188 -24.844 1 95.62 289 ARG B O 1
ATOM 6972 N N . ALA B 1 290 ? -5.469 -8.375 -24.469 1 94.88 290 ALA B N 1
ATOM 6973 C CA . ALA B 1 290 ? -4.555 -7.848 -23.453 1 94.88 290 ALA B CA 1
ATOM 6974 C C . ALA B 1 290 ? -4.469 -8.781 -22.25 1 94.88 290 ALA B C 1
ATOM 6976 O O . ALA B 1 290 ? -3.406 -8.914 -21.641 1 94.88 290 ALA B O 1
ATOM 6977 N N . LEU B 1 291 ? -5.586 -9.328 -21.953 1 95.56 291 LEU B N 1
ATOM 6978 C CA . LEU B 1 291 ? -5.637 -10.297 -20.859 1 95.56 291 LEU B CA 1
ATOM 6979 C C . LEU B 1 291 ? -4.727 -11.484 -21.141 1 95.56 291 LEU B C 1
ATOM 6981 O O . LEU B 1 291 ? -3.975 -11.922 -20.266 1 95.56 291 LEU B O 1
ATOM 6985 N N . GLN B 1 292 ? -4.77 -11.977 -22.328 1 95.06 292 GLN B N 1
ATOM 6986 C CA . GLN B 1 292 ? -3.926 -13.086 -22.734 1 95.06 292 GLN B CA 1
ATOM 6987 C C . GLN B 1 292 ? -2.453 -12.695 -22.734 1 95.06 292 GLN B C 1
ATOM 6989 O O . GLN B 1 292 ? -1.594 -13.469 -22.312 1 95.06 292 GLN B O 1
ATOM 6994 N N . THR B 1 293 ? -2.213 -11.508 -23.156 1 93.94 293 THR B N 1
ATOM 6995 C CA . THR B 1 293 ? -0.85 -10.984 -23.141 1 93.94 293 THR B CA 1
ATOM 6996 C C . THR B 1 293 ? -0.335 -10.859 -21.703 1 93.94 293 THR B C 1
ATOM 6998 O O . THR B 1 293 ? 0.838 -11.125 -21.438 1 93.94 293 THR B O 1
ATOM 7001 N N . GLY B 1 294 ? -1.246 -10.43 -20.875 1 92.94 294 GLY B N 1
ATOM 7002 C CA . GLY B 1 294 ? -0.877 -10.352 -19.469 1 92.94 294 GLY B CA 1
ATOM 7003 C C . GLY B 1 294 ? -0.487 -11.695 -18.891 1 92.94 294 GLY B C 1
ATOM 7004 O O . GLY B 1 294 ? 0.471 -11.781 -18.125 1 92.94 294 GLY B O 1
ATOM 7005 N N . PHE B 1 295 ? -1.179 -12.711 -19.297 1 95.44 295 PHE B N 1
ATOM 7006 C CA . PHE B 1 295 ? -0.832 -14.055 -18.844 1 95.44 295 PHE B CA 1
ATOM 7007 C C . PHE B 1 295 ? 0.546 -14.453 -19.359 1 95.44 295 PHE B C 1
ATOM 7009 O O . PHE B 1 295 ? 1.334 -15.062 -18.641 1 95.44 295 PHE B O 1
ATOM 7016 N N . GLN B 1 296 ? 0.791 -14.086 -20.531 1 93.62 296 GLN B N 1
ATOM 7017 C CA . GLN B 1 296 ? 2.055 -14.422 -21.172 1 93.62 296 GLN B CA 1
ATOM 7018 C C . GLN B 1 296 ? 3.234 -13.805 -20.438 1 93.62 296 GLN B C 1
ATOM 7020 O O . GLN B 1 296 ? 4.32 -14.383 -20.391 1 93.62 296 GLN B O 1
ATOM 7025 N N . GLU B 1 297 ? 3.021 -12.758 -19.812 1 90.38 297 GLU B N 1
ATOM 7026 C CA . GLU B 1 297 ? 4.09 -12.023 -19.141 1 90.38 297 GLU B CA 1
ATOM 7027 C C . GLU B 1 297 ? 4.465 -12.688 -17.828 1 90.38 297 GLU B C 1
ATOM 7029 O O . GLU B 1 297 ? 5.574 -12.5 -17.328 1 90.38 297 GLU B O 1
ATOM 7034 N N . MET B 1 298 ? 3.605 -13.547 -17.312 1 91.69 298 MET B N 1
ATOM 7035 C CA . MET B 1 298 ? 3.887 -13.992 -15.961 1 91.69 298 MET B CA 1
ATOM 7036 C C . MET B 1 298 ? 3.889 -15.516 -15.875 1 91.69 298 MET B C 1
ATOM 7038 O O . MET B 1 298 ? 4.371 -16.094 -14.898 1 91.69 298 MET B O 1
ATOM 7042 N N . TYR B 1 299 ? 3.338 -16.234 -16.828 1 92.94 299 TYR B N 1
ATOM 7043 C CA . TYR B 1 299 ? 3.01 -17.656 -16.688 1 92.94 299 TYR B CA 1
ATOM 7044 C C . TYR B 1 299 ? 4.262 -18.469 -16.391 1 92.94 299 TYR B C 1
ATOM 7046 O O . TYR B 1 299 ? 4.195 -19.484 -15.695 1 92.94 299 TYR B O 1
ATOM 7054 N N . GLN B 1 300 ? 5.449 -18 -16.812 1 93.12 300 GLN B N 1
ATOM 7055 C CA . GLN B 1 300 ? 6.676 -18.781 -16.672 1 93.12 300 GLN B CA 1
ATOM 7056 C C . GLN B 1 300 ? 7.141 -18.812 -15.219 1 93.12 300 GLN B C 1
ATOM 7058 O O . GLN B 1 300 ? 7.953 -19.656 -14.844 1 93.12 300 GLN B O 1
ATOM 7063 N N . TYR B 1 301 ? 6.609 -17.906 -14.406 1 94.19 301 TYR B N 1
ATOM 7064 C CA . TYR B 1 301 ? 7.098 -17.75 -13.039 1 94.19 301 TYR B CA 1
ATOM 7065 C C . TYR B 1 301 ? 6.117 -18.359 -12.039 1 94.19 301 TYR B C 1
ATOM 7067 O O . TYR B 1 301 ? 6.461 -18.578 -10.875 1 94.19 301 TYR B O 1
ATOM 7075 N N . LEU B 1 302 ? 4.941 -18.734 -12.414 1 96.44 302 LEU B N 1
ATOM 7076 C CA . LEU B 1 302 ? 3.807 -18.938 -11.523 1 96.44 302 LEU B CA 1
ATOM 7077 C C . LEU B 1 302 ? 4.047 -20.125 -10.594 1 96.44 302 LEU B C 1
ATOM 7079 O O . LEU B 1 302 ? 3.588 -20.125 -9.445 1 96.44 302 LEU B O 1
ATOM 7083 N N . LEU B 1 303 ? 4.84 -21.109 -11.078 1 97.75 303 LEU B N 1
ATOM 7084 C CA . LEU B 1 303 ? 4.848 -22.375 -10.336 1 97.75 303 LEU B CA 1
ATOM 7085 C C . LEU B 1 303 ? 6.152 -22.531 -9.562 1 97.75 303 LEU B C 1
ATOM 7087 O O . LEU B 1 303 ? 6.359 -23.562 -8.898 1 97.75 303 LEU B O 1
ATOM 7091 N N . ILE B 1 304 ? 7.027 -21.562 -9.547 1 97.06 304 ILE B N 1
ATOM 7092 C CA . ILE B 1 304 ? 8.375 -21.703 -9.023 1 97.06 304 ILE B CA 1
ATOM 7093 C C . ILE B 1 304 ? 8.312 -22.109 -7.551 1 97.06 304 ILE B C 1
ATOM 7095 O O . ILE B 1 304 ? 8.953 -23.078 -7.133 1 97.06 304 ILE B O 1
ATOM 7099 N N . PHE B 1 305 ? 7.52 -21.406 -6.785 1 96.81 305 PHE B N 1
ATOM 7100 C CA . PHE B 1 305 ? 7.582 -21.609 -5.344 1 96.81 305 PHE B CA 1
ATOM 7101 C C . PHE B 1 305 ? 6.281 -22.203 -4.82 1 96.81 305 PHE B C 1
ATOM 7103 O O . PHE B 1 305 ? 6.059 -22.25 -3.607 1 96.81 305 PHE B O 1
ATOM 7110 N N . LEU B 1 306 ? 5.375 -22.609 -5.711 1 96.12 306 LEU B N 1
ATOM 7111 C CA . LEU B 1 306 ? 4.148 -23.266 -5.254 1 96.12 306 LEU B CA 1
ATOM 7112 C C . LEU B 1 306 ? 4.426 -24.703 -4.82 1 96.12 306 LEU B C 1
ATOM 7114 O O . LEU B 1 306 ? 5.422 -25.297 -5.23 1 96.12 306 LEU B O 1
ATOM 7118 N N . LYS B 1 307 ? 3.588 -25.219 -4.004 1 93.19 307 LYS B N 1
ATOM 7119 C CA . LYS B 1 307 ? 3.836 -26.531 -3.412 1 93.19 307 LYS B CA 1
ATOM 7120 C C . LYS B 1 307 ? 2.859 -27.562 -3.955 1 93.19 307 LYS B C 1
ATOM 7122 O O . LYS B 1 307 ? 3.191 -28.75 -4.043 1 93.19 307 LYS B O 1
ATOM 7127 N N . LYS B 1 308 ? 1.646 -27.141 -4.309 1 95.81 308 LYS B N 1
ATOM 7128 C CA . LYS B 1 308 ? 0.598 -28.109 -4.641 1 95.81 308 LYS B CA 1
ATOM 7129 C C . LYS B 1 308 ? 0.296 -28.094 -6.137 1 95.81 308 LYS B C 1
ATOM 7131 O O . LYS B 1 308 ? 0.442 -29.125 -6.812 1 95.81 308 LYS B O 1
ATOM 7136 N N . VAL B 1 309 ? -0.039 -26.922 -6.664 1 97.88 309 VAL B N 1
ATOM 7137 C CA . VAL B 1 309 ? -0.369 -26.844 -8.078 1 97.88 309 VAL B CA 1
ATOM 7138 C C . VAL B 1 309 ? 0.87 -27.141 -8.922 1 97.88 309 VAL B C 1
ATOM 7140 O O . VAL B 1 309 ? 1.919 -26.516 -8.742 1 97.88 309 VAL B O 1
ATOM 7143 N N . GLN B 1 310 ? 0.716 -28.062 -9.852 1 97.81 310 GLN B N 1
ATOM 7144 C CA . GLN B 1 310 ? 1.858 -28.5 -10.648 1 97.81 310 GLN B CA 1
ATOM 7145 C C . GLN B 1 310 ? 1.683 -28.125 -12.117 1 97.81 310 GLN B C 1
ATOM 7147 O O . GLN B 1 310 ? 2.641 -28.156 -12.891 1 97.81 310 GLN B O 1
ATOM 7152 N N . GLU B 1 311 ? 0.505 -27.781 -12.414 1 98.38 311 GLU B N 1
ATOM 7153 C CA . GLU B 1 311 ? 0.243 -27.438 -13.805 1 98.38 311 GLU B CA 1
ATOM 7154 C C . GLU B 1 311 ? -0.765 -26.297 -13.922 1 98.38 311 GLU B C 1
ATOM 7156 O O . GLU B 1 311 ? -1.779 -26.297 -13.219 1 98.38 311 GLU B O 1
ATOM 7161 N N . VAL B 1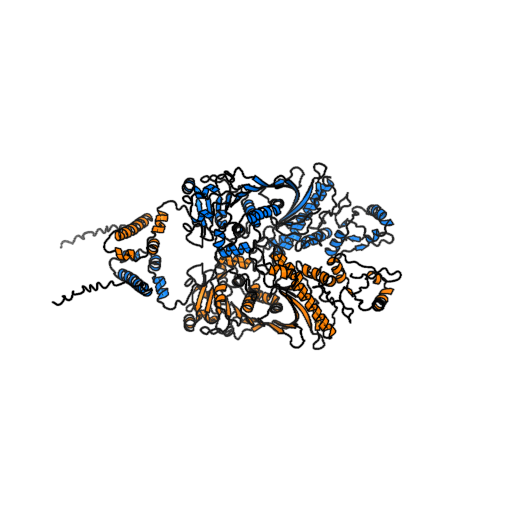 312 ? -0.476 -25.297 -14.742 1 98.38 312 VAL B N 1
ATOM 7162 C CA . VAL B 1 312 ? -1.363 -24.188 -15.094 1 98.38 312 VAL B CA 1
ATOM 7163 C C . VAL B 1 312 ? -1.471 -24.078 -16.609 1 98.38 312 VAL B C 1
ATOM 7165 O O . VAL B 1 312 ? -0.475 -24.219 -17.328 1 98.38 312 VAL B O 1
ATOM 7168 N N . SER B 1 313 ? -2.654 -23.922 -17.109 1 97.88 313 SER B N 1
ATOM 7169 C CA . SER B 1 313 ? -2.803 -23.828 -18.562 1 97.88 313 SER B CA 1
ATOM 7170 C C . SER B 1 313 ? -3.846 -22.781 -18.938 1 97.88 313 SER B C 1
ATOM 7172 O O . SER B 1 313 ? -4.699 -22.422 -18.125 1 97.88 313 SER B O 1
ATOM 7174 N N . LEU B 1 314 ? -3.699 -22.203 -20.094 1 98 314 LEU B N 1
ATOM 7175 C CA . LEU B 1 314 ? -4.633 -21.281 -20.734 1 98 314 LEU B CA 1
ATOM 7176 C C . LEU B 1 314 ? -4.984 -21.766 -22.141 1 98 314 LEU B C 1
ATOM 7178 O O . LEU B 1 314 ? -4.094 -22.016 -22.953 1 98 314 LEU B O 1
ATOM 7182 N N . THR B 1 315 ? -6.258 -21.969 -22.391 1 97.31 315 THR B N 1
ATOM 7183 C CA . THR B 1 315 ? -6.746 -22.375 -23.703 1 97.31 315 THR B CA 1
ATOM 7184 C C . THR B 1 315 ? -7.695 -21.328 -24.281 1 97.31 315 THR B C 1
ATOM 7186 O O . THR B 1 315 ? -8.164 -20.453 -23.562 1 97.31 315 THR B O 1
ATOM 7189 N N . HIS B 1 316 ? -7.867 -21.391 -25.547 1 96.69 316 HIS B N 1
ATOM 7190 C CA . HIS B 1 316 ? -8.711 -20.469 -26.281 1 96.69 316 HIS B CA 1
ATOM 7191 C C . HIS B 1 316 ? -9.734 -21.219 -27.141 1 96.69 316 HIS B C 1
ATOM 7193 O O . HIS B 1 316 ? -9.383 -22.141 -27.859 1 96.69 316 HIS B O 1
ATOM 7199 N N . LEU B 1 317 ? -10.969 -20.875 -27.016 1 96.88 317 LEU B N 1
ATOM 7200 C CA . LEU B 1 317 ? -12.062 -21.422 -27.797 1 96.88 317 LEU B CA 1
ATOM 7201 C C . LEU B 1 317 ? -12.695 -20.344 -28.672 1 96.88 317 LEU B C 1
ATOM 7203 O O . LEU B 1 317 ? -13.469 -19.516 -28.188 1 96.88 317 LEU B O 1
ATOM 7207 N N . PRO B 1 318 ? -12.406 -20.359 -30 1 93.88 318 PRO B N 1
ATOM 7208 C CA . PRO B 1 318 ? -12.891 -19.297 -30.891 1 93.88 318 PRO B CA 1
ATOM 7209 C C . PRO B 1 318 ? -14.414 -19.25 -30.969 1 93.88 318 PRO B C 1
ATOM 7211 O O . PRO B 1 318 ? -15.086 -20.234 -30.656 1 93.88 318 PRO B O 1
ATOM 7214 N N . GLY B 1 319 ? -14.773 -18.109 -31.469 1 91.81 319 GLY B N 1
ATOM 7215 C CA . GLY B 1 319 ? -16.188 -17.938 -31.703 1 91.81 319 GLY B CA 1
ATOM 7216 C C . GLY B 1 319 ? -16.75 -18.891 -32.75 1 91.81 319 GLY B C 1
ATOM 7217 O O . GLY B 1 319 ? -16.047 -19.219 -33.719 1 91.81 319 GLY B O 1
ATOM 7218 N N . GLY B 1 320 ? -17.906 -19.406 -32.656 1 85.56 320 GLY B N 1
ATOM 7219 C CA . GLY B 1 320 ? -18.531 -20.281 -33.656 1 85.56 320 GLY B CA 1
ATOM 7220 C C . GLY B 1 320 ? -18.312 -21.75 -33.375 1 85.56 320 GLY B C 1
ATOM 7221 O O . GLY B 1 320 ? -18.922 -22.609 -34.031 1 85.56 320 GLY B O 1
ATOM 7222 N N . SER B 1 321 ? -17.422 -21.969 -32.406 1 88.44 321 SER B N 1
ATOM 7223 C CA . SER B 1 321 ? -17.203 -23.359 -32.062 1 88.44 321 SER B CA 1
ATOM 7224 C C . SER B 1 321 ? -18.453 -24 -31.469 1 88.44 321 SER B C 1
ATOM 7226 O O . SER B 1 321 ? -19.203 -23.344 -30.75 1 88.44 321 SER B O 1
ATOM 7228 N N . SER B 1 322 ? -18.641 -25.297 -31.781 1 82.88 322 SER B N 1
ATOM 7229 C CA . SER B 1 322 ? -19.844 -25.984 -31.328 1 82.88 322 SER B CA 1
ATOM 7230 C C . SER B 1 322 ? -19.625 -26.688 -30 1 82.88 322 SER B C 1
ATOM 7232 O O . SER B 1 322 ? -20.578 -26.953 -29.266 1 82.88 322 SER B O 1
ATOM 7234 N N . SER B 1 323 ? -18.328 -26.938 -29.75 1 90.06 323 SER B N 1
ATOM 7235 C CA . SER B 1 323 ? -18.047 -27.703 -28.531 1 90.06 323 SER B CA 1
ATOM 7236 C C . SER B 1 323 ? -16.766 -27.219 -27.859 1 90.06 323 SER B C 1
ATOM 7238 O O . SER B 1 323 ? -15.828 -26.797 -28.516 1 90.06 323 SER B O 1
ATOM 7240 N N . PRO B 1 324 ? -16.766 -27.297 -26.5 1 92.31 324 PRO B N 1
ATOM 7241 C CA . PRO B 1 324 ? -15.562 -26.906 -25.766 1 92.31 324 PRO B CA 1
ATOM 7242 C C . PRO B 1 324 ? -14.352 -27.797 -26.078 1 92.31 324 PRO B C 1
ATOM 7244 O O . PRO B 1 324 ? -13.211 -27.406 -25.812 1 92.31 324 PRO B O 1
ATOM 7247 N N . GLU B 1 325 ? -14.57 -28.953 -26.641 1 89.5 325 GLU B N 1
ATOM 7248 C CA . GLU B 1 325 ? -13.492 -29.875 -27 1 89.5 325 GLU B CA 1
ATOM 7249 C C . GLU B 1 325 ? -12.602 -29.281 -28.078 1 89.5 325 GLU B C 1
ATOM 7251 O O . GLU B 1 325 ? -11.469 -29.719 -28.281 1 89.5 325 GLU B O 1
ATOM 7256 N N . ASN B 1 326 ? -13.102 -28.266 -28.734 1 91.75 326 ASN B N 1
ATOM 7257 C CA . ASN B 1 326 ? -12.367 -27.625 -29.812 1 91.75 326 ASN B CA 1
ATOM 7258 C C . ASN B 1 326 ? -11.43 -26.531 -29.281 1 91.75 326 ASN B C 1
ATOM 7260 O O . ASN B 1 326 ? -10.844 -25.781 -30.062 1 91.75 326 ASN B O 1
ATOM 7264 N N . ALA B 1 327 ? -11.289 -26.469 -28.031 1 93.88 327 ALA B N 1
ATOM 7265 C CA . ALA B 1 327 ? -10.414 -25.453 -27.453 1 93.88 327 ALA B CA 1
ATOM 7266 C C . ALA B 1 327 ? -8.961 -25.672 -27.875 1 93.88 327 ALA B C 1
ATOM 7268 O O . ALA B 1 327 ? -8.492 -26.812 -27.938 1 93.88 327 ALA B O 1
ATOM 7269 N N . GLN B 1 328 ? -8.297 -24.641 -28.234 1 92.81 328 GLN B N 1
ATOM 7270 C CA . GLN B 1 328 ? -6.898 -24.656 -28.656 1 92.81 328 GLN B CA 1
ATOM 7271 C C . GLN B 1 328 ? -5.965 -24.266 -27.531 1 92.81 328 GLN B C 1
ATOM 7273 O O . GLN B 1 328 ? -6.18 -23.234 -26.875 1 92.81 328 GLN B O 1
ATOM 7278 N N . PRO B 1 329 ? -4.973 -25.094 -27.359 1 93.06 329 PRO B N 1
ATOM 7279 C CA . PRO B 1 329 ? -4.02 -24.734 -26.297 1 93.06 329 PRO B CA 1
ATOM 7280 C C . PRO B 1 329 ? -3.234 -23.469 -26.625 1 93.06 329 PRO B C 1
ATOM 7282 O O . PRO B 1 329 ? -2.748 -23.297 -27.75 1 93.06 329 PRO B O 1
ATOM 7285 N N . LEU B 1 330 ? -3.162 -22.547 -25.703 1 94.81 330 LEU B N 1
ATOM 7286 C CA . LEU B 1 330 ? -2.383 -21.328 -25.859 1 94.81 330 LEU B CA 1
ATOM 7287 C C . LEU B 1 330 ? -1.103 -21.391 -25.031 1 94.81 330 LEU B C 1
ATOM 7289 O O . LEU B 1 330 ? -0.023 -21.062 -25.531 1 94.81 330 LEU B O 1
ATOM 7293 N N . ALA B 1 331 ? -1.236 -21.781 -23.797 1 96.06 331 ALA B N 1
ATOM 7294 C CA . ALA B 1 331 ? -0.082 -21.828 -22.906 1 96.06 331 ALA B CA 1
ATOM 7295 C C . ALA B 1 331 ? -0.234 -22.938 -21.875 1 96.06 331 ALA B C 1
ATOM 7297 O O . ALA B 1 331 ? -1.342 -23.219 -21.406 1 96.06 331 ALA B O 1
ATOM 7298 N N . THR B 1 332 ? 0.872 -23.562 -21.531 1 96.5 332 THR B N 1
ATOM 7299 C CA . THR B 1 332 ? 0.937 -24.547 -20.453 1 96.5 332 THR B CA 1
ATOM 7300 C C . THR B 1 332 ? 2.256 -24.422 -19.688 1 96.5 332 THR B C 1
ATOM 7302 O O . THR B 1 332 ? 3.309 -24.203 -20.297 1 96.5 332 THR B O 1
ATOM 7305 N N . VAL B 1 333 ? 2.146 -24.453 -18.422 1 97.12 333 VAL B N 1
ATOM 7306 C CA . VAL B 1 333 ? 3.334 -24.516 -17.562 1 97.12 333 VAL B CA 1
ATOM 7307 C C . VAL B 1 333 ? 3.232 -25.734 -16.641 1 97.12 333 VAL B C 1
ATOM 7309 O O . VAL B 1 333 ? 2.209 -25.938 -15.984 1 97.12 333 VAL B O 1
ATOM 7312 N N . LYS B 1 334 ? 4.258 -26.5 -16.641 1 97.19 334 LYS B N 1
ATOM 7313 C CA . LYS B 1 334 ? 4.344 -27.672 -15.789 1 97.19 334 LYS B CA 1
ATOM 7314 C C . LYS B 1 334 ? 5.605 -27.656 -14.93 1 97.19 334 LYS B C 1
ATOM 7316 O O . LYS B 1 334 ? 6.672 -27.234 -15.398 1 97.19 334 LYS B O 1
ATOM 7321 N N . ARG B 1 335 ? 5.426 -28 -13.734 1 96.88 335 ARG B N 1
ATOM 7322 C CA . ARG B 1 335 ? 6.535 -28.094 -12.797 1 96.88 335 ARG B CA 1
ATOM 7323 C C . ARG B 1 335 ? 6.859 -29.547 -12.469 1 96.88 335 ARG B C 1
ATOM 7325 O O . ARG B 1 335 ? 5.961 -30.328 -12.141 1 96.88 335 ARG B O 1
ATOM 7332 N N . GLU B 1 336 ? 8.18 -29.875 -12.555 1 93.81 336 GLU B N 1
ATOM 7333 C CA . GLU B 1 336 ? 8.641 -31.219 -12.242 1 93.81 336 GLU B CA 1
ATOM 7334 C C . GLU B 1 336 ? 9.914 -31.188 -11.406 1 93.81 336 GLU B C 1
ATOM 7336 O O . GLU B 1 336 ? 10.828 -30.422 -11.688 1 93.81 336 GLU B O 1
ATOM 7341 N N . LYS B 1 337 ? 9.875 -31.938 -10.383 1 91.25 337 LYS B N 1
ATOM 7342 C CA . LYS B 1 337 ? 11.109 -32.125 -9.617 1 91.25 337 LYS B CA 1
ATOM 7343 C C . LYS B 1 337 ? 12.023 -33.156 -10.305 1 91.25 337 LYS B C 1
ATOM 7345 O O . LYS B 1 337 ? 11.578 -34.219 -10.719 1 91.25 337 LYS B O 1
ATOM 7350 N N . LEU B 1 338 ? 13.227 -32.719 -10.461 1 87.12 338 LEU B N 1
ATOM 7351 C CA . LEU B 1 338 ? 14.18 -33.625 -11.102 1 87.12 338 LEU B CA 1
ATOM 7352 C C . LEU B 1 338 ? 14.75 -34.625 -10.094 1 87.12 338 LEU B C 1
ATOM 7354 O O . LEU B 1 338 ? 15.219 -34.219 -9.023 1 87.12 338 LEU B O 1
ATOM 7358 N N . ASP B 1 339 ? 14.25 -35.938 -10.203 1 71.38 339 ASP B N 1
ATOM 7359 C CA . ASP B 1 339 ? 14.664 -37.031 -9.352 1 71.38 339 ASP B CA 1
ATOM 7360 C C . ASP B 1 339 ? 16.109 -37.438 -9.648 1 71.38 339 ASP B C 1
ATOM 7362 O O . ASP B 1 339 ? 16.594 -37.25 -10.766 1 71.38 339 ASP B O 1
ATOM 7366 N N . GLY B 1 340 ? 16.969 -37.906 -8.648 1 59.62 340 GLY B N 1
ATOM 7367 C CA . GLY B 1 340 ? 18.219 -38.625 -8.852 1 59.62 340 GLY B CA 1
ATOM 7368 C C . GLY B 1 340 ? 19.438 -37.812 -8.508 1 59.62 340 GLY B C 1
ATOM 7369 O O . GLY B 1 340 ? 20.562 -38.312 -8.594 1 59.62 340 GLY B O 1
ATOM 7370 N N . MET B 1 341 ? 19.156 -36.594 -8.445 1 54.03 341 MET B N 1
ATOM 7371 C CA . MET B 1 341 ? 20.406 -35.875 -8.234 1 54.03 341 MET B CA 1
ATOM 7372 C C . MET B 1 341 ? 20.656 -35.625 -6.75 1 54.03 341 MET B C 1
ATOM 7374 O O . MET B 1 341 ? 20.906 -34.5 -6.32 1 54.03 341 MET B O 1
ATOM 7378 N N . GLY B 1 342 ? 20.438 -36.75 -5.992 1 56.53 342 GLY B N 1
ATOM 7379 C CA . GLY B 1 342 ? 20.781 -36.719 -4.578 1 56.53 342 GLY B CA 1
ATOM 7380 C C . GLY B 1 342 ? 19.875 -35.781 -3.777 1 56.53 342 GLY B C 1
ATOM 7381 O O . GLY B 1 342 ? 18.641 -35.812 -3.938 1 56.53 342 GLY B O 1
ATOM 7382 N N . ASN B 1 343 ? 20.406 -35.031 -2.838 1 66 343 ASN B N 1
ATOM 7383 C CA . ASN B 1 343 ? 19.766 -34.125 -1.862 1 66 343 ASN B CA 1
ATOM 7384 C C . ASN B 1 343 ? 19.453 -32.781 -2.461 1 66 343 ASN B C 1
ATOM 7386 O O . ASN B 1 343 ? 19.094 -31.844 -1.74 1 66 343 ASN B O 1
ATOM 7390 N N . LEU B 1 344 ? 19.5 -32.812 -3.877 1 76.69 344 LEU B N 1
ATOM 7391 C CA . LEU B 1 344 ? 19.312 -31.5 -4.516 1 76.69 344 LEU B CA 1
ATOM 7392 C C . LEU B 1 344 ? 17.844 -31.312 -4.926 1 76.69 344 LEU B C 1
ATOM 7394 O O . LEU B 1 344 ? 17.203 -32.25 -5.398 1 76.69 344 LEU B O 1
ATOM 7398 N N . ASN B 1 345 ? 17.375 -30.141 -4.648 1 88.94 345 ASN B N 1
ATOM 7399 C CA . ASN B 1 345 ? 16.016 -29.781 -5.043 1 88.94 345 ASN B CA 1
ATOM 7400 C C . ASN B 1 345 ? 16.031 -28.875 -6.277 1 88.94 345 ASN B C 1
ATOM 7402 O O . ASN B 1 345 ? 15.867 -27.656 -6.164 1 88.94 345 ASN B O 1
ATOM 7406 N N . ILE B 1 346 ? 16.25 -29.562 -7.461 1 93.38 346 ILE B N 1
ATOM 7407 C CA . ILE B 1 346 ? 16.203 -28.828 -8.719 1 93.38 346 ILE B CA 1
ATOM 7408 C C . ILE B 1 346 ? 14.836 -29.031 -9.375 1 93.38 346 ILE B C 1
ATOM 7410 O O . ILE B 1 346 ? 14.352 -30.156 -9.492 1 93.38 346 ILE B O 1
ATOM 7414 N N . VAL B 1 347 ? 14.266 -27.984 -9.812 1 94.62 347 VAL B N 1
ATOM 7415 C CA . VAL B 1 347 ? 12.945 -28.031 -10.43 1 94.62 347 VAL B CA 1
ATOM 7416 C C . VAL B 1 347 ? 13.039 -27.578 -11.883 1 94.62 347 VAL B C 1
ATOM 7418 O O . VAL B 1 347 ? 13.812 -26.688 -12.219 1 94.62 347 VAL B O 1
ATOM 7421 N N . ARG B 1 348 ? 12.32 -28.312 -12.688 1 95.5 348 ARG B N 1
ATOM 7422 C CA . ARG B 1 348 ? 12.164 -27.938 -14.094 1 95.5 348 ARG B CA 1
ATOM 7423 C C . ARG B 1 348 ? 10.781 -27.344 -14.352 1 95.5 348 ARG B C 1
ATOM 7425 O O . ARG B 1 348 ? 9.766 -27.938 -13.992 1 95.5 348 ARG B O 1
ATOM 7432 N N . LEU B 1 349 ? 10.734 -26.188 -14.891 1 96.25 349 LEU B N 1
ATOM 7433 C CA . LEU B 1 349 ? 9.5 -25.562 -15.352 1 96.25 349 LEU B CA 1
ATOM 7434 C C . LEU B 1 349 ? 9.43 -25.547 -16.875 1 96.25 349 LEU B C 1
ATOM 7436 O O . LEU B 1 349 ? 10.219 -24.859 -17.531 1 96.25 349 LEU B O 1
ATOM 7440 N N . THR B 1 350 ? 8.547 -26.344 -17.375 1 95.88 350 THR B N 1
ATOM 7441 C CA . THR B 1 350 ? 8.328 -26.375 -18.812 1 95.88 350 THR B CA 1
ATOM 7442 C C . THR B 1 350 ? 7.164 -25.453 -19.188 1 95.88 350 THR B C 1
ATOM 7444 O O . THR B 1 350 ? 6.02 -25.703 -18.797 1 95.88 350 THR B O 1
ATOM 7447 N N . ALA B 1 351 ? 7.512 -24.438 -19.891 1 94.5 351 ALA B N 1
ATOM 7448 C CA . ALA B 1 351 ? 6.512 -23.453 -20.297 1 94.5 351 ALA B CA 1
ATOM 7449 C C . ALA B 1 351 ? 6.336 -23.453 -21.812 1 94.5 351 ALA B C 1
ATOM 7451 O O . ALA B 1 351 ? 7.316 -23.359 -22.562 1 94.5 351 ALA B O 1
ATOM 7452 N N . THR B 1 352 ? 5.129 -23.656 -22.219 1 94.31 352 THR B N 1
ATOM 7453 C CA . THR B 1 352 ? 4.836 -23.656 -23.641 1 94.31 352 THR B CA 1
ATOM 7454 C C . THR B 1 352 ? 3.852 -22.547 -23.984 1 94.31 352 THR B C 1
ATOM 7456 O O . THR B 1 352 ? 2.93 -22.25 -23.219 1 94.31 352 THR B O 1
ATOM 7459 N N . TRP B 1 353 ? 4.098 -21.781 -25.016 1 92.56 353 TRP B N 1
ATOM 7460 C CA . TRP B 1 353 ? 3.184 -20.828 -25.656 1 92.56 353 TRP B CA 1
ATOM 7461 C C . TRP B 1 353 ? 2.988 -21.172 -27.125 1 92.56 353 TRP B C 1
ATOM 7463 O O . TRP B 1 353 ? 3.912 -21.031 -27.938 1 92.56 353 TRP B O 1
ATOM 7473 N N . GLY B 1 354 ? 1.809 -21.578 -27.5 1 88.5 354 GLY B N 1
ATOM 7474 C CA . GLY B 1 354 ? 1.627 -22.109 -28.844 1 88.5 354 GLY B CA 1
ATOM 7475 C C . GLY B 1 354 ? 2.475 -23.344 -29.125 1 88.5 354 GLY B C 1
ATOM 7476 O O . GLY B 1 354 ? 2.367 -24.344 -28.422 1 88.5 354 GLY B O 1
ATOM 7477 N N . SER B 1 355 ? 3.371 -23.172 -30.078 1 85.06 355 SER B N 1
ATOM 7478 C CA . SER B 1 355 ? 4.227 -24.297 -30.453 1 85.06 355 SER B CA 1
ATOM 7479 C C . SER B 1 355 ? 5.625 -24.156 -29.859 1 85.06 355 SER B C 1
ATOM 7481 O O . SER B 1 355 ? 6.418 -25.094 -29.891 1 85.06 355 SER B O 1
ATOM 7483 N N . GLU B 1 356 ? 5.82 -23.094 -29.219 1 88.38 356 GLU B N 1
ATOM 7484 C CA . GLU B 1 356 ? 7.145 -22.828 -28.672 1 88.38 356 GLU B CA 1
ATOM 7485 C C . GLU B 1 356 ? 7.195 -23.188 -27.188 1 88.38 356 GLU B C 1
ATOM 7487 O O . GLU B 1 356 ? 6.238 -22.953 -26.453 1 88.38 356 GLU B O 1
ATOM 7492 N N . GLY B 1 357 ? 8.25 -23.969 -26.875 1 90.06 357 GLY B N 1
ATOM 7493 C CA . GLY B 1 357 ? 8.406 -24.344 -25.469 1 90.06 357 GLY B CA 1
ATOM 7494 C C . GLY B 1 357 ? 9.781 -24.031 -24.922 1 90.06 357 GLY B C 1
ATOM 7495 O O . GLY B 1 357 ? 10.773 -24.062 -25.641 1 90.06 357 GLY B O 1
ATOM 7496 N N . VAL B 1 358 ? 9.773 -23.547 -23.688 1 91.75 358 VAL B N 1
ATOM 7497 C CA . VAL B 1 358 ? 11.031 -23.25 -23 1 91.75 358 VAL B CA 1
ATOM 7498 C C . VAL B 1 358 ? 11.047 -23.969 -21.656 1 91.75 358 VAL B C 1
ATOM 7500 O O . VAL B 1 358 ? 10.016 -24.078 -20.984 1 91.75 358 VAL B O 1
ATOM 7503 N N . ALA B 1 359 ? 12.219 -24.5 -21.391 1 94.62 359 ALA B N 1
ATOM 7504 C CA . ALA B 1 359 ? 12.414 -25.125 -20.078 1 94.62 359 ALA B CA 1
ATOM 7505 C C . ALA B 1 359 ? 13.367 -24.297 -19.219 1 94.62 359 ALA B C 1
ATOM 7507 O O . ALA B 1 359 ? 14.445 -23.906 -19.672 1 94.62 359 ALA B O 1
ATOM 7508 N N . ASN B 1 360 ? 12.953 -23.953 -18.062 1 95.38 360 ASN B N 1
ATOM 7509 C CA . ASN B 1 360 ? 13.789 -23.297 -17.062 1 95.38 360 ASN B CA 1
ATOM 7510 C C . ASN B 1 360 ? 14.078 -24.188 -15.875 1 95.38 360 ASN B C 1
ATOM 7512 O O . ASN B 1 360 ? 13.234 -25.016 -15.5 1 95.38 360 ASN B O 1
ATOM 7516 N N . TYR B 1 361 ? 15.281 -24.062 -15.359 1 95.62 361 TYR B N 1
ATOM 7517 C CA . TYR B 1 361 ? 15.711 -24.875 -14.234 1 95.62 361 TYR B CA 1
ATOM 7518 C C . TYR B 1 361 ? 16.156 -24.016 -13.062 1 95.62 361 TYR B C 1
ATOM 7520 O O . TYR B 1 361 ? 16.812 -22.984 -13.258 1 95.62 361 TYR B O 1
ATOM 7528 N N . TYR B 1 362 ? 15.742 -24.438 -11.875 1 97 362 TYR B N 1
ATOM 7529 C CA . TYR B 1 362 ? 16.125 -23.688 -10.68 1 97 362 TYR B CA 1
ATOM 7530 C C . TYR B 1 362 ? 16.562 -24.641 -9.57 1 97 362 TYR B C 1
ATOM 7532 O O . TYR B 1 362 ? 15.961 -25.688 -9.375 1 97 362 TYR B O 1
ATOM 7540 N N . LEU B 1 363 ? 17.625 -24.328 -8.922 1 96.69 363 LEU B N 1
ATOM 7541 C CA . LEU B 1 363 ? 17.969 -24.938 -7.641 1 96.69 363 LEU B CA 1
ATOM 7542 C C . LEU B 1 363 ? 17.219 -24.25 -6.5 1 96.69 363 LEU B C 1
ATOM 7544 O O . LEU B 1 363 ? 17.406 -23.062 -6.246 1 96.69 363 LEU B O 1
ATOM 7548 N N . LEU B 1 364 ? 16.375 -25.016 -5.859 1 96.69 364 LEU B N 1
ATOM 7549 C CA . LEU B 1 364 ? 15.57 -24.453 -4.777 1 96.69 364 LEU B CA 1
ATOM 7550 C C . LEU B 1 364 ? 16.141 -24.844 -3.418 1 96.69 364 LEU B C 1
ATOM 7552 O O . LEU B 1 364 ? 16.594 -25.969 -3.234 1 96.69 364 LEU B O 1
ATOM 7556 N N . HIS B 1 365 ? 16.156 -23.875 -2.518 1 96.94 365 HIS B N 1
ATOM 7557 C CA . HIS B 1 365 ? 16.531 -24.141 -1.138 1 96.94 365 HIS B CA 1
ATOM 7558 C C . HIS B 1 365 ? 15.75 -23.281 -0.163 1 96.94 365 HIS B C 1
ATOM 7560 O O . HIS B 1 365 ? 15.578 -22.078 -0.393 1 96.94 365 HIS B O 1
ATOM 7566 N N . SER B 1 366 ? 15.227 -23.875 0.865 1 96 366 SER B N 1
ATOM 7567 C CA . SER B 1 366 ? 14.43 -23.172 1.867 1 96 366 SER B CA 1
ATOM 7568 C C . SER B 1 366 ? 15.117 -23.203 3.232 1 96 366 SER B C 1
ATOM 7570 O O . SER B 1 366 ? 15.922 -24.094 3.512 1 96 366 SER B O 1
ATOM 7572 N N . CYS B 1 367 ? 14.852 -22.141 3.973 1 95.56 367 CYS B N 1
ATOM 7573 C CA . CYS B 1 367 ? 15.414 -22.062 5.316 1 95.56 367 CYS B CA 1
ATOM 7574 C C . CYS B 1 367 ? 14.477 -21.312 6.254 1 95.56 367 CYS B C 1
ATOM 7576 O O . CYS B 1 367 ? 13.836 -20.328 5.852 1 95.56 367 CYS B O 1
ATOM 7578 N N . SER B 1 368 ? 14.375 -21.812 7.438 1 94.44 368 SER B N 1
ATOM 7579 C CA . SER B 1 368 ? 13.672 -21.078 8.492 1 94.44 368 SER B CA 1
ATOM 7580 C C . SER B 1 368 ? 14.625 -20.172 9.266 1 94.44 368 SER B C 1
ATOM 7582 O O . SER B 1 368 ? 15.805 -20.5 9.43 1 94.44 368 SER B O 1
ATOM 7584 N N . ALA B 1 369 ? 14.039 -19.141 9.734 1 89.69 369 ALA B N 1
ATOM 7585 C CA . ALA B 1 369 ? 14.844 -18.172 10.477 1 89.69 369 ALA B CA 1
ATOM 7586 C C . ALA B 1 369 ? 15.43 -18.812 11.742 1 89.69 369 ALA B C 1
ATOM 7588 O O . ALA B 1 369 ? 14.844 -19.734 12.297 1 89.69 369 ALA B O 1
ATOM 7589 N N . LYS B 1 370 ? 16.578 -18.219 12.203 1 89.75 370 LYS B N 1
ATOM 7590 C CA . LYS B 1 370 ? 17.219 -18.703 13.422 1 89.75 370 LYS B CA 1
ATOM 7591 C C . LYS B 1 370 ? 17.625 -17.531 14.328 1 89.75 370 LYS B C 1
ATOM 7593 O O . LYS B 1 370 ? 18.078 -17.75 15.453 1 89.75 370 LYS B O 1
ATOM 7598 N N . ALA B 1 371 ? 17.375 -16.328 13.836 1 92.88 371 ALA B N 1
ATOM 7599 C CA . ALA B 1 371 ? 17.891 -15.188 14.586 1 92.88 371 ALA B CA 1
ATOM 7600 C C . ALA B 1 371 ? 16.828 -14.109 14.734 1 92.88 371 ALA B C 1
ATOM 7602 O O . ALA B 1 371 ? 15.844 -14.289 15.453 1 92.88 371 ALA B O 1
ATOM 7603 N N . GLU B 1 372 ? 17.078 -13.016 13.984 1 93.06 372 GLU B N 1
ATOM 7604 C CA . GLU B 1 372 ? 16.25 -11.828 14.18 1 93.06 372 GLU B CA 1
ATOM 7605 C C . GLU B 1 372 ? 14.789 -12.117 13.828 1 93.06 372 GLU B C 1
ATOM 7607 O O . GLU B 1 372 ? 13.883 -11.734 14.57 1 93.06 372 GLU B O 1
ATOM 7612 N N . ALA B 1 373 ? 14.562 -12.75 12.734 1 94.31 373 ALA B N 1
ATOM 7613 C CA . ALA B 1 373 ? 13.195 -13.031 12.297 1 94.31 373 ALA B CA 1
ATOM 7614 C C . ALA B 1 373 ? 12.516 -14.023 13.234 1 94.31 373 ALA B C 1
ATOM 7616 O O . ALA B 1 373 ? 11.312 -13.922 13.484 1 94.31 373 ALA B O 1
ATOM 7617 N N . GLN B 1 374 ? 13.258 -14.961 13.727 1 93.44 374 GLN B N 1
ATOM 7618 C CA . GLN B 1 374 ? 12.719 -15.922 14.688 1 93.44 374 GLN B CA 1
ATOM 7619 C C . GLN B 1 374 ? 12.289 -15.227 15.977 1 93.44 374 GLN B C 1
ATOM 7621 O O . GLN B 1 374 ? 11.234 -15.531 16.531 1 93.44 374 GLN B O 1
ATOM 7626 N N . GLU B 1 375 ? 13.07 -14.312 16.375 1 93 375 GLU B N 1
ATOM 7627 C CA . GLU B 1 375 ? 12.766 -13.562 17.594 1 93 375 GLU B CA 1
ATOM 7628 C C . GLU B 1 375 ? 11.492 -12.742 17.422 1 93 375 GLU B C 1
ATOM 7630 O O . GLU B 1 375 ? 10.641 -12.711 18.312 1 93 375 GLU B O 1
ATOM 7635 N N . LEU B 1 376 ? 11.422 -12.133 16.297 1 91.75 376 LEU B N 1
ATOM 7636 C CA . LEU B 1 376 ? 10.227 -11.328 16.031 1 91.75 376 LEU B CA 1
ATOM 7637 C C . LEU B 1 376 ? 8.984 -12.211 15.961 1 91.75 376 LEU B C 1
ATOM 7639 O O . LEU B 1 376 ? 7.918 -11.82 16.438 1 91.75 376 LEU B O 1
ATOM 7643 N N . PHE B 1 377 ? 9.109 -13.344 15.445 1 91 377 PHE B N 1
ATOM 7644 C CA . PHE B 1 377 ? 8.008 -14.289 15.336 1 91 377 PHE B CA 1
ATOM 7645 C C . PHE B 1 377 ? 7.535 -14.742 16.719 1 91 377 PHE B C 1
ATOM 7647 O O . PHE B 1 377 ? 6.332 -14.805 16.984 1 91 377 PHE B O 1
ATOM 7654 N N . GLU B 1 378 ? 8.422 -14.977 17.547 1 89.81 378 GLU B N 1
ATOM 7655 C CA . GLU B 1 378 ? 8.109 -15.445 18.891 1 89.81 378 GLU B CA 1
ATOM 7656 C C . GLU B 1 378 ? 7.496 -14.336 19.75 1 89.81 378 GLU B C 1
ATOM 7658 O O . GLU B 1 378 ? 6.613 -14.586 20.562 1 89.81 378 GLU B O 1
ATOM 7663 N N . GLN B 1 379 ? 7.988 -13.188 19.484 1 85.44 379 GLN B N 1
ATOM 7664 C CA . GLN B 1 379 ? 7.477 -12.047 20.234 1 85.44 379 GLN B CA 1
ATOM 7665 C C . GLN B 1 379 ? 6.066 -11.68 19.781 1 85.44 379 GLN B C 1
ATOM 7667 O O . GLN B 1 379 ? 5.266 -11.164 20.562 1 85.44 379 GLN B O 1
ATOM 7672 N N . GLY B 1 380 ? 5.855 -12.086 18.594 1 76.81 380 GLY B N 1
ATOM 7673 C CA . GLY B 1 380 ? 4.566 -11.703 18.047 1 76.81 380 GLY B CA 1
ATOM 7674 C C . GLY B 1 380 ? 4.449 -10.211 17.766 1 76.81 380 GLY B C 1
ATOM 7675 O O . GLY B 1 380 ? 5.254 -9.422 18.266 1 76.81 380 GLY B O 1
ATOM 7676 N N . GLY B 1 381 ? 3.533 -9.891 16.844 1 65.12 381 GLY B N 1
ATOM 7677 C CA . GLY B 1 381 ? 3.32 -8.484 16.547 1 65.12 381 GLY B CA 1
ATOM 7678 C C . GLY B 1 381 ? 2.508 -7.766 17.609 1 65.12 381 GLY B C 1
ATOM 7679 O O . GLY B 1 381 ? 1.775 -8.398 18.359 1 65.12 381 GLY B O 1
ATOM 7680 N N . LYS B 1 382 ? 2.9 -6.473 17.766 1 61.34 382 LYS B N 1
ATOM 7681 C CA . LYS B 1 382 ? 2.051 -5.637 18.609 1 61.34 382 LYS B CA 1
ATOM 7682 C C . LYS B 1 382 ? 0.646 -5.516 18.016 1 61.34 382 LYS B C 1
ATOM 7684 O O . LYS B 1 382 ? 0.464 -5.613 16.797 1 61.34 382 LYS B O 1
ATOM 7689 N N . GLU B 1 383 ? -0.359 -5.309 18.781 1 58.59 383 GLU B N 1
ATOM 7690 C CA . GLU B 1 383 ? -1.725 -4.906 18.469 1 58.59 383 GLU B CA 1
ATOM 7691 C C . GLU B 1 383 ? -2.393 -5.91 17.531 1 58.59 383 GLU B C 1
ATOM 7693 O O . GLU B 1 383 ? -3.074 -5.523 16.578 1 58.59 383 GLU B O 1
ATOM 7698 N N . GLY B 1 384 ? -1.916 -7.25 17.719 1 63.53 384 GLY B N 1
ATOM 7699 C CA . GLY B 1 384 ? -2.701 -8.25 17.016 1 63.53 384 GLY B CA 1
ATOM 7700 C C . GLY B 1 384 ? -2.117 -8.617 15.664 1 63.53 384 GLY B C 1
ATOM 7701 O O . GLY B 1 384 ? -2.727 -9.375 14.906 1 63.53 384 GLY B O 1
ATOM 7702 N N . LEU B 1 385 ? -1.004 -8.062 15.414 1 72.56 385 LEU B N 1
ATOM 7703 C CA . LEU B 1 385 ? -0.346 -8.445 14.172 1 72.56 385 LEU B CA 1
ATOM 7704 C C . LEU B 1 385 ? 0.172 -9.875 14.25 1 72.56 385 LEU B C 1
ATOM 7706 O O . LEU B 1 385 ? 0.829 -10.25 15.227 1 72.56 385 LEU B O 1
ATOM 7710 N N . HIS B 1 386 ? -0.289 -10.664 13.297 1 77.94 386 HIS B N 1
ATOM 7711 C CA . HIS B 1 386 ? 0.133 -12.055 13.234 1 77.94 386 HIS B CA 1
ATOM 7712 C C . HIS B 1 386 ? 1.091 -12.289 12.078 1 77.94 386 HIS B C 1
ATOM 7714 O O . HIS B 1 386 ? 0.785 -11.945 10.93 1 77.94 386 HIS B O 1
ATOM 7720 N N . PHE B 1 387 ? 2.234 -12.797 12.5 1 84.44 387 PHE B N 1
ATOM 7721 C CA . PHE B 1 387 ? 3.203 -13.172 11.477 1 84.44 387 PHE B CA 1
ATOM 7722 C C . PHE B 1 387 ? 3.186 -14.672 11.234 1 84.44 387 PHE B C 1
ATOM 7724 O O . PHE B 1 387 ? 2.982 -15.453 12.164 1 84.44 387 PHE B O 1
ATOM 7731 N N . SER B 1 388 ? 3.387 -15.039 9.992 1 87.56 388 SER B N 1
ATOM 7732 C CA . SER B 1 388 ? 3.572 -16.453 9.648 1 87.56 388 SER B CA 1
ATOM 7733 C C . SER B 1 388 ? 4.969 -16.922 10.016 1 87.56 388 SER B C 1
ATOM 7735 O O . SER B 1 388 ? 5.875 -16.125 10.227 1 87.56 388 SER B O 1
ATOM 7737 N N . PRO B 1 389 ? 5.082 -18.281 10.141 1 91.12 389 PRO B N 1
ATOM 7738 C CA . PRO B 1 389 ? 6.434 -18.781 10.383 1 91.12 389 PRO B CA 1
ATOM 7739 C C . PRO B 1 389 ? 7.469 -18.203 9.43 1 91.12 389 PRO B C 1
ATOM 7741 O O . PRO B 1 389 ? 7.199 -18.062 8.234 1 91.12 389 PRO B O 1
ATOM 7744 N N . PRO B 1 390 ? 8.617 -17.797 9.984 1 95.06 390 PRO B N 1
ATOM 7745 C CA . PRO B 1 390 ? 9.609 -17.062 9.188 1 95.06 390 PRO B CA 1
ATOM 7746 C C . PRO B 1 390 ? 10.398 -17.969 8.25 1 95.06 390 PRO B C 1
ATOM 7748 O O . PRO B 1 390 ? 11.609 -18.156 8.438 1 95.06 390 PRO B O 1
ATOM 7751 N N . VAL B 1 391 ? 9.836 -18.438 7.238 1 95.31 391 VAL B N 1
ATOM 7752 C CA . VAL B 1 391 ? 10.438 -19.312 6.242 1 95.31 391 VAL B CA 1
ATOM 7753 C C . VAL B 1 391 ? 10.688 -18.531 4.953 1 95.31 391 VAL B C 1
ATOM 7755 O O . VAL B 1 391 ? 9.906 -17.656 4.582 1 95.31 391 VAL B O 1
ATOM 7758 N N . ALA B 1 392 ? 11.797 -18.781 4.352 1 97.5 392 ALA B N 1
ATOM 7759 C CA . ALA B 1 392 ? 12.133 -18.219 3.049 1 97.5 392 ALA B CA 1
ATOM 7760 C C . ALA B 1 392 ? 12.703 -19.281 2.119 1 97.5 392 ALA B C 1
ATOM 7762 O O . ALA B 1 392 ? 13.102 -20.359 2.572 1 97.5 392 ALA B O 1
ATOM 7763 N N . ALA B 1 393 ? 12.625 -19.031 0.888 1 97.75 393 ALA B N 1
ATOM 7764 C CA . ALA B 1 393 ? 13.234 -19.891 -0.123 1 97.75 393 ALA B CA 1
ATOM 7765 C C . ALA B 1 393 ? 13.844 -19.062 -1.253 1 97.75 393 ALA B C 1
ATOM 7767 O O . ALA B 1 393 ? 13.43 -17.922 -1.496 1 97.75 393 ALA B O 1
ATOM 7768 N N . VAL B 1 394 ? 14.844 -19.625 -1.861 1 98.5 394 VAL B N 1
ATOM 7769 C CA . VAL B 1 394 ? 15.477 -18.984 -3.014 1 98.5 394 VAL B CA 1
ATOM 7770 C C . VAL B 1 394 ? 15.484 -19.953 -4.195 1 98.5 394 VAL B C 1
ATOM 7772 O O . VAL B 1 394 ? 15.352 -21.172 -4.016 1 98.5 394 VAL B O 1
ATOM 7775 N N . ALA B 1 395 ? 15.5 -19.406 -5.367 1 98.38 395 ALA B N 1
ATOM 7776 C CA . ALA B 1 395 ? 15.609 -20.156 -6.613 1 98.38 395 ALA B CA 1
ATOM 7777 C C . ALA B 1 395 ? 16.75 -19.625 -7.477 1 98.38 395 ALA B C 1
ATOM 7779 O O . ALA B 1 395 ? 16.672 -18.516 -8.008 1 98.38 395 ALA B O 1
ATOM 7780 N N . LEU B 1 396 ? 17.812 -20.391 -7.574 1 98.31 396 LEU B N 1
ATOM 7781 C CA . LEU B 1 396 ? 18.953 -20.016 -8.406 1 98.31 396 LEU B CA 1
ATOM 7782 C C . LEU B 1 396 ? 18.828 -20.609 -9.805 1 98.31 396 LEU B C 1
ATOM 7784 O O . LEU B 1 396 ? 18.641 -21.812 -9.969 1 98.31 396 LEU B O 1
ATOM 7788 N N . PRO B 1 397 ? 18.922 -19.797 -10.812 1 98.06 397 PRO B N 1
ATOM 7789 C CA . PRO B 1 397 ? 18.734 -20.281 -12.188 1 98.06 397 PRO B CA 1
ATOM 7790 C C . PRO B 1 397 ? 19.906 -21.156 -12.656 1 98.06 397 PRO B C 1
ATOM 7792 O O . PRO B 1 397 ? 21.062 -20.797 -12.461 1 98.06 397 PRO B O 1
ATOM 7795 N N . LEU B 1 398 ? 19.609 -22.281 -13.258 1 96.5 398 LEU B N 1
ATOM 7796 C CA . LEU B 1 398 ? 20.578 -23.203 -13.859 1 96.5 398 LEU B CA 1
ATOM 7797 C C . LEU B 1 398 ? 20.219 -23.5 -15.305 1 96.5 398 LEU B C 1
ATOM 7799 O O . LEU B 1 398 ? 19.078 -23.25 -15.734 1 96.5 398 LEU B O 1
ATOM 7803 N N . CYS B 1 399 ? 21.156 -23.906 -16.031 1 95.19 399 CYS B N 1
ATOM 7804 C CA . CYS B 1 399 ? 20.984 -24.406 -17.391 1 95.19 399 CYS B CA 1
ATOM 7805 C C . CYS B 1 399 ? 21.672 -25.75 -17.562 1 95.19 399 CYS B C 1
ATOM 7807 O O . CYS B 1 399 ? 22.719 -26 -16.969 1 95.19 399 CYS B O 1
ATOM 7809 N N . PRO B 1 400 ? 21.078 -26.609 -18.328 1 92.75 400 PRO B N 1
ATOM 7810 C CA . PRO B 1 400 ? 21.781 -27.844 -18.625 1 92.75 400 PRO B CA 1
ATOM 7811 C C . PRO B 1 400 ? 23.078 -27.609 -19.406 1 92.75 400 PRO B C 1
ATOM 7813 O O . PRO B 1 400 ? 23.109 -26.75 -20.312 1 92.75 400 PRO B O 1
ATOM 7816 N N . ALA B 1 401 ? 24.031 -28.297 -18.953 1 93.25 401 ALA B N 1
ATOM 7817 C CA . ALA B 1 401 ? 25.281 -28.266 -19.703 1 93.25 401 ALA B CA 1
ATOM 7818 C C . ALA B 1 401 ? 25.203 -29.156 -20.938 1 93.25 401 ALA B C 1
ATOM 7820 O O . ALA B 1 401 ? 24.188 -29.812 -21.172 1 93.25 401 ALA B O 1
ATOM 7821 N N . THR B 1 402 ? 26.312 -29.094 -21.719 1 89.38 402 THR B N 1
ATOM 7822 C CA . THR B 1 402 ? 26.391 -29.922 -22.906 1 89.38 402 THR B CA 1
ATOM 7823 C C . THR B 1 402 ? 26.422 -31.406 -22.547 1 89.38 402 THR B C 1
ATOM 7825 O O . THR B 1 402 ? 25.781 -32.219 -23.188 1 89.38 402 THR B O 1
ATOM 7828 N N . ALA B 1 403 ? 27.156 -31.656 -21.484 1 85.88 403 ALA B N 1
ATOM 7829 C CA . ALA B 1 403 ? 27.219 -33.031 -21 1 85.88 403 ALA B CA 1
ATOM 7830 C C . ALA B 1 403 ? 25.984 -33.375 -20.172 1 85.88 403 ALA B C 1
ATOM 7832 O O . ALA B 1 403 ? 25.516 -32.562 -19.375 1 85.88 403 ALA B O 1
ATOM 7833 N N . ALA B 1 404 ? 25.547 -34.562 -20.422 1 83.06 404 ALA B N 1
ATOM 7834 C CA . ALA B 1 404 ? 24.344 -35 -19.75 1 83.06 404 ALA B CA 1
ATOM 7835 C C . ALA B 1 404 ? 24.516 -35 -18.234 1 83.06 404 ALA B C 1
ATOM 7837 O O . ALA B 1 404 ? 25.562 -35.438 -17.734 1 83.06 404 ALA B O 1
ATOM 7838 N N . GLY B 1 405 ? 23.578 -34.406 -17.547 1 83.19 405 GLY B N 1
ATOM 7839 C CA . GLY B 1 405 ? 23.562 -34.469 -16.094 1 83.19 405 GLY B CA 1
ATOM 7840 C C . GLY B 1 405 ? 24.344 -33.344 -15.445 1 83.19 405 GLY B C 1
ATOM 7841 O O . GLY B 1 405 ? 24.453 -33.281 -14.219 1 83.19 405 GLY B O 1
ATOM 7842 N N . ARG B 1 406 ? 24.891 -32.562 -16.266 1 91.75 406 ARG B N 1
ATOM 7843 C CA . ARG B 1 406 ? 25.688 -31.453 -15.727 1 91.75 406 ARG B CA 1
ATOM 7844 C C . ARG B 1 406 ? 24.969 -30.109 -15.914 1 91.75 406 ARG B C 1
ATOM 7846 O O . ARG B 1 406 ? 24.031 -30.016 -16.719 1 91.75 406 ARG B O 1
ATOM 7853 N N . TRP B 1 407 ? 25.391 -29.203 -15.094 1 94.44 407 TRP B N 1
ATOM 7854 C CA . TRP B 1 407 ? 24.688 -27.922 -15.055 1 94.44 407 TRP B CA 1
ATOM 7855 C C . TRP B 1 407 ? 25.656 -26.766 -15.242 1 94.44 407 TRP B C 1
ATOM 7857 O O . TRP B 1 407 ? 26.875 -26.906 -15.023 1 94.44 407 TRP B O 1
ATOM 7867 N N . VAL B 1 408 ? 25.125 -25.656 -15.719 1 96.38 408 VAL B N 1
ATOM 7868 C CA . VAL B 1 408 ? 25.828 -24.375 -15.758 1 96.38 408 VAL B CA 1
ATOM 7869 C C . VAL B 1 408 ? 24.938 -23.281 -15.156 1 96.38 408 VAL B C 1
ATOM 7871 O O . VAL B 1 408 ? 23.703 -23.375 -15.227 1 96.38 408 VAL B O 1
ATOM 7874 N N . PRO B 1 409 ? 25.594 -22.328 -14.469 1 96.75 409 PRO B N 1
ATOM 7875 C CA . PRO B 1 409 ? 24.766 -21.234 -13.945 1 96.75 409 PRO B CA 1
ATOM 7876 C C . PRO B 1 409 ? 24.031 -20.469 -15.039 1 96.75 409 PRO B C 1
ATOM 7878 O O . PRO B 1 409 ? 24.594 -20.203 -16.109 1 96.75 409 PRO B O 1
ATOM 7881 N N . GLY B 1 410 ? 22.766 -20.172 -14.82 1 95.81 410 GLY B N 1
ATOM 7882 C CA . GLY B 1 410 ? 21.953 -19.406 -15.758 1 95.81 410 GLY B CA 1
ATOM 7883 C C . GLY B 1 410 ? 21.781 -17.953 -15.359 1 95.81 410 GLY B C 1
ATOM 7884 O O . GLY B 1 410 ? 20.672 -17.438 -15.352 1 95.81 410 GLY B O 1
ATOM 7885 N N . VAL B 1 411 ? 22.812 -17.219 -14.945 1 93.25 411 VAL B N 1
ATOM 7886 C CA . VAL B 1 411 ? 22.719 -15.898 -14.344 1 93.25 411 VAL B CA 1
ATOM 7887 C C . VAL B 1 411 ? 22.75 -14.828 -15.438 1 93.25 411 VAL B C 1
ATOM 7889 O O . VAL B 1 411 ? 22.312 -13.695 -15.219 1 93.25 411 VAL B O 1
ATOM 7892 N N . HIS B 1 412 ? 23.141 -15.117 -16.625 1 88.94 412 HIS B N 1
ATOM 7893 C CA . HIS B 1 412 ? 23.234 -14.125 -17.703 1 88.94 412 HIS B CA 1
ATOM 7894 C C . HIS B 1 412 ? 21.859 -13.633 -18.109 1 88.94 412 HIS B C 1
ATOM 7896 O O . HIS B 1 412 ? 21.016 -14.422 -18.516 1 88.94 412 HIS B O 1
ATOM 7902 N N . GLY B 1 413 ? 21.719 -12.344 -18.016 1 89.88 413 GLY B N 1
ATOM 7903 C CA . GLY B 1 413 ? 20.438 -11.742 -18.406 1 89.88 413 GLY B CA 1
ATOM 7904 C C . GLY B 1 413 ? 19.328 -12.016 -17.406 1 89.88 413 GLY B C 1
ATOM 7905 O O . GLY B 1 413 ? 18.172 -11.695 -17.672 1 89.88 413 GLY B O 1
ATOM 7906 N N . PHE B 1 414 ? 19.719 -12.57 -16.312 1 93.62 414 PHE B N 1
ATOM 7907 C CA . PHE B 1 414 ? 18.734 -12.961 -15.305 1 93.62 414 PHE B CA 1
ATOM 7908 C C . PHE B 1 414 ? 18.312 -11.758 -14.477 1 93.62 414 PHE B C 1
ATOM 7910 O O . PHE B 1 414 ? 19.141 -10.922 -14.109 1 93.62 414 PHE B O 1
ATOM 7917 N N . GLN B 1 415 ? 17.016 -11.68 -14.258 1 91.62 415 GLN B N 1
ATOM 7918 C CA . GLN B 1 415 ? 16.438 -10.641 -13.406 1 91.62 415 GLN B CA 1
ATOM 7919 C C . GLN B 1 415 ? 15.719 -11.25 -12.203 1 91.62 415 GLN B C 1
ATOM 7921 O O . GLN B 1 415 ? 14.641 -11.828 -12.359 1 91.62 415 GLN B O 1
ATOM 7926 N N . GLY B 1 416 ? 16.312 -11.023 -11.055 1 96.56 416 GLY B N 1
ATOM 7927 C CA . GLY B 1 416 ? 15.727 -11.578 -9.852 1 96.56 416 GLY B CA 1
ATOM 7928 C C . GLY B 1 416 ? 14.414 -10.922 -9.469 1 96.56 416 GLY B C 1
ATOM 7929 O O . GLY B 1 416 ? 14.258 -9.711 -9.617 1 96.56 416 GLY B O 1
ATOM 7930 N N . ARG B 1 417 ? 13.508 -11.789 -9 1 95.75 417 ARG B N 1
ATOM 7931 C CA . ARG B 1 417 ? 12.188 -11.305 -8.609 1 95.75 417 ARG B CA 1
ATOM 7932 C C . ARG B 1 417 ? 11.828 -11.766 -7.199 1 95.75 417 ARG B C 1
ATOM 7934 O O . ARG B 1 417 ? 12.281 -12.82 -6.75 1 95.75 417 ARG B O 1
ATOM 7941 N N . ALA B 1 418 ? 11.031 -10.859 -6.555 1 96.62 418 ALA B N 1
ATOM 7942 C CA . ALA B 1 418 ? 10.523 -11.227 -5.234 1 96.62 418 ALA B CA 1
ATOM 7943 C C . ALA B 1 418 ? 9.18 -11.938 -5.348 1 96.62 418 ALA B C 1
ATOM 7945 O O . ALA B 1 418 ? 8.359 -11.609 -6.211 1 96.62 418 ALA B O 1
ATOM 7946 N N . PHE B 1 419 ? 9.023 -12.914 -4.492 1 97 419 PHE B N 1
ATOM 7947 C CA . PHE B 1 419 ? 7.797 -13.695 -4.414 1 97 419 PHE B CA 1
ATOM 7948 C C . PHE B 1 419 ? 7.242 -13.688 -2.996 1 97 419 PHE B C 1
ATOM 7950 O O . PHE B 1 419 ? 7.984 -13.5 -2.033 1 97 419 PHE B O 1
ATOM 7957 N N . CYS B 1 420 ? 6.078 -13.773 -2.889 1 94.94 420 CYS B N 1
ATOM 7958 C CA . CYS B 1 420 ? 5.379 -14.312 -1.727 1 94.94 420 CYS B CA 1
ATOM 7959 C C . CYS B 1 420 ? 4.477 -15.469 -2.123 1 94.94 420 CYS B C 1
ATOM 7961 O O . CYS B 1 420 ? 3.268 -15.297 -2.291 1 94.94 420 CYS B O 1
ATOM 7963 N N . PHE B 1 421 ? 5.172 -16.609 -2.379 1 92.56 421 PHE B N 1
ATOM 7964 C CA . PHE B 1 421 ? 4.621 -17.828 -2.973 1 92.56 421 PHE B CA 1
ATOM 7965 C C . PHE B 1 421 ? 4.34 -17.625 -4.457 1 92.56 421 PHE B C 1
ATOM 7967 O O . PHE B 1 421 ? 4.754 -18.438 -5.289 1 92.56 421 PHE B O 1
ATOM 7974 N N . LEU B 1 422 ? 3.684 -16.562 -4.793 1 95.06 422 LEU B N 1
ATOM 7975 C CA . LEU B 1 422 ? 3.48 -16.125 -6.172 1 95.06 422 LEU B CA 1
ATOM 7976 C C . LEU B 1 422 ? 4.312 -14.891 -6.488 1 95.06 422 LEU B C 1
ATOM 7978 O O . LEU B 1 422 ? 4.703 -14.156 -5.578 1 95.06 422 LEU B O 1
ATOM 7982 N N . PRO B 1 423 ? 4.594 -14.727 -7.777 1 94.94 423 PRO B N 1
ATOM 7983 C CA . PRO B 1 423 ? 5.488 -13.617 -8.125 1 94.94 423 PRO B CA 1
ATOM 7984 C C . PRO B 1 423 ? 4.871 -12.25 -7.836 1 94.94 423 PRO B C 1
ATOM 7986 O O . PRO B 1 423 ? 3.689 -12.031 -8.117 1 94.94 423 PRO B O 1
ATOM 7989 N N . LEU B 1 424 ? 5.629 -11.367 -7.203 1 92.31 424 LEU B N 1
ATOM 7990 C CA . LEU B 1 424 ? 5.297 -9.961 -7.059 1 92.31 424 LEU B CA 1
ATOM 7991 C C . LEU B 1 424 ? 5.887 -9.141 -8.203 1 92.31 424 LEU B C 1
ATOM 7993 O O . LEU B 1 424 ? 6.875 -9.547 -8.82 1 92.31 424 LEU B O 1
ATOM 7997 N N . PRO B 1 425 ? 5.203 -8.055 -8.547 1 88.88 425 PRO B N 1
ATOM 7998 C CA . PRO B 1 425 ? 5.785 -7.203 -9.586 1 88.88 425 PRO B CA 1
ATOM 7999 C C . PRO B 1 425 ? 6.949 -6.359 -9.07 1 88.88 425 PRO B C 1
ATOM 8001 O O . PRO B 1 425 ? 6.984 -5.145 -9.289 1 88.88 425 PRO B O 1
ATOM 8004 N N . ILE B 1 426 ? 7.855 -6.977 -8.406 1 89.62 426 ILE B N 1
ATOM 8005 C CA . ILE B 1 426 ? 9.008 -6.332 -7.777 1 89.62 426 ILE B CA 1
ATOM 8006 C C . ILE B 1 426 ? 10.289 -7.023 -8.227 1 89.62 426 ILE B C 1
ATOM 8008 O O . ILE B 1 426 ? 10.484 -8.219 -7.969 1 89.62 426 ILE B O 1
ATOM 8012 N N . GLU B 1 427 ? 11.109 -6.273 -8.859 1 90.56 427 GLU B N 1
ATOM 8013 C CA . GLU B 1 427 ? 12.461 -6.75 -9.148 1 90.56 427 GLU B CA 1
ATOM 8014 C C . GLU B 1 427 ? 13.391 -6.531 -7.961 1 90.56 427 GLU B C 1
ATOM 8016 O O . GLU B 1 427 ? 13.43 -5.438 -7.391 1 90.56 427 GLU B O 1
ATOM 8021 N N . SER B 1 428 ? 14.094 -7.555 -7.574 1 94.31 428 SER B N 1
ATOM 8022 C CA . SER B 1 428 ? 14.953 -7.457 -6.395 1 94.31 428 SER B CA 1
ATOM 8023 C C . SER B 1 428 ? 16.344 -6.949 -6.758 1 94.31 428 SER B C 1
ATOM 8025 O O . SER B 1 428 ? 17.047 -6.383 -5.918 1 94.31 428 SER B O 1
ATOM 8027 N N . GLY B 1 429 ? 16.75 -7.223 -7.984 1 93.31 429 GLY B N 1
ATOM 8028 C CA . GLY B 1 429 ? 18.109 -6.914 -8.398 1 93.31 429 GLY B CA 1
ATOM 8029 C C . GLY B 1 429 ? 19.125 -7.965 -7.969 1 93.31 429 GLY B C 1
ATOM 8030 O O . GLY B 1 429 ? 20.328 -7.793 -8.156 1 93.31 429 GLY B O 1
ATOM 8031 N N . LEU B 1 430 ? 18.703 -9.047 -7.453 1 96.88 430 LEU B N 1
ATOM 8032 C CA . LEU B 1 430 ? 19.547 -10.133 -6.988 1 96.88 430 LEU B CA 1
ATOM 8033 C C . LEU B 1 430 ? 19.688 -11.211 -8.055 1 96.88 430 LEU B C 1
ATOM 8035 O O . LEU B 1 430 ? 18.875 -11.281 -8.984 1 96.88 430 LEU B O 1
ATOM 8039 N N . PRO B 1 431 ? 20.766 -11.969 -8.016 1 97.62 431 PRO B N 1
ATOM 8040 C CA . PRO B 1 431 ? 20.969 -12.992 -9.039 1 97.62 431 PRO B CA 1
ATOM 8041 C C . PRO B 1 431 ? 20.172 -14.266 -8.781 1 97.62 431 PRO B C 1
ATOM 8043 O O . PRO B 1 431 ? 20.641 -15.367 -9.086 1 97.62 431 PRO B O 1
ATOM 8046 N N . LEU B 1 432 ? 19.078 -14.18 -8.109 1 98.38 432 LEU B N 1
ATOM 8047 C CA . LEU B 1 432 ? 18.172 -15.273 -7.793 1 98.38 432 LEU B CA 1
ATOM 8048 C C . LEU B 1 432 ? 16.75 -14.758 -7.551 1 98.38 432 LEU B C 1
ATOM 8050 O O . LEU B 1 432 ? 16.547 -13.555 -7.379 1 98.38 432 LEU B O 1
ATOM 8054 N N . HIS B 1 433 ? 15.742 -15.688 -7.648 1 98.31 433 HIS B N 1
ATOM 8055 C CA . HIS B 1 433 ? 14.406 -15.383 -7.133 1 98.31 433 HIS B CA 1
ATOM 8056 C C . HIS B 1 433 ? 14.305 -15.703 -5.648 1 98.31 433 HIS B C 1
ATOM 8058 O O . HIS B 1 433 ? 15.016 -16.578 -5.145 1 98.31 433 HIS B O 1
ATOM 8064 N N . LEU B 1 434 ? 13.516 -14.977 -4.965 1 98.56 434 LEU B N 1
ATOM 8065 C CA . LEU B 1 434 ? 13.359 -15.281 -3.547 1 98.56 434 LEU B CA 1
ATOM 8066 C C . LEU B 1 434 ? 11.898 -15.164 -3.125 1 98.56 434 LEU B C 1
ATOM 8068 O O . LEU B 1 434 ? 11.141 -14.383 -3.707 1 98.56 434 LEU B O 1
ATOM 8072 N N . THR B 1 435 ? 11.516 -15.969 -2.18 1 97.56 435 THR B N 1
ATOM 8073 C CA . THR B 1 435 ? 10.211 -15.883 -1.523 1 97.56 435 THR B CA 1
ATOM 8074 C C . THR B 1 435 ? 10.359 -15.992 -0.009 1 97.56 435 THR B C 1
ATOM 8076 O O . THR B 1 435 ? 11.328 -16.578 0.483 1 97.56 435 THR B O 1
ATOM 8079 N N . ALA B 1 436 ? 9.57 -15.312 0.66 1 96.75 436 ALA B N 1
ATOM 8080 C CA . ALA B 1 436 ? 9.477 -15.406 2.115 1 96.75 436 ALA B CA 1
ATOM 8081 C C . ALA B 1 436 ? 8.07 -15.047 2.592 1 96.75 436 ALA B C 1
ATOM 8083 O O . ALA B 1 436 ? 7.238 -14.594 1.807 1 96.75 436 ALA B O 1
ATOM 8084 N N . ALA B 1 437 ? 7.883 -15.336 3.85 1 93.94 437 ALA B N 1
ATOM 8085 C CA . ALA B 1 437 ? 6.602 -14.945 4.434 1 93.94 437 ALA B CA 1
ATOM 8086 C C . ALA B 1 437 ? 6.551 -13.438 4.672 1 93.94 437 ALA B C 1
ATOM 8088 O O . ALA B 1 437 ? 6.316 -12.984 5.797 1 93.94 437 ALA B O 1
ATOM 8089 N N . PHE B 1 438 ? 6.641 -12.672 3.604 1 94.5 438 PHE B N 1
ATOM 8090 C CA . PHE B 1 438 ? 6.707 -11.219 3.672 1 94.5 438 PHE B CA 1
ATOM 8091 C C . PHE B 1 438 ? 5.363 -10.641 4.09 1 94.5 438 PHE B C 1
ATOM 8093 O O . PHE B 1 438 ? 4.312 -11.203 3.785 1 94.5 438 PHE B O 1
ATOM 8100 N N . ALA B 1 439 ? 5.453 -9.578 4.828 1 91.12 439 ALA B N 1
ATOM 8101 C CA . ALA B 1 439 ? 4.293 -8.695 4.945 1 91.12 439 ALA B CA 1
ATOM 8102 C C . ALA B 1 439 ? 4.094 -7.875 3.676 1 91.12 439 ALA B C 1
ATOM 8104 O O . ALA B 1 439 ? 4.824 -6.914 3.432 1 91.12 439 ALA B O 1
ATOM 8105 N N . VAL B 1 440 ? 3.086 -8.25 2.912 1 90.38 440 VAL B N 1
ATOM 8106 C CA . VAL B 1 440 ? 2.842 -7.617 1.62 1 90.38 440 VAL B CA 1
ATOM 8107 C C . VAL B 1 440 ? 1.636 -6.684 1.723 1 90.38 440 VAL B C 1
ATOM 8109 O O . VAL B 1 440 ? 0.818 -6.816 2.637 1 90.38 440 VAL B O 1
ATOM 8112 N N . LEU B 1 441 ? 1.569 -5.773 0.834 1 84.94 441 LEU B N 1
ATOM 8113 C CA . LEU B 1 441 ? 0.373 -4.945 0.723 1 84.94 441 LEU B CA 1
ATOM 8114 C C . LEU B 1 441 ? -0.82 -5.777 0.261 1 84.94 441 LEU B C 1
ATOM 8116 O O . LEU B 1 441 ? -0.651 -6.797 -0.412 1 84.94 441 LEU B O 1
ATOM 8120 N N . SER B 1 442 ? -1.998 -5.297 0.585 1 82.69 442 SER B N 1
ATOM 8121 C CA . SER B 1 442 ? -3.205 -6.062 0.298 1 82.69 442 SER B CA 1
ATOM 8122 C C . SER B 1 442 ? -3.396 -6.254 -1.203 1 82.69 442 SER B C 1
ATOM 8124 O O . SER B 1 442 ? -3.982 -7.246 -1.639 1 82.69 442 SER B O 1
ATOM 8126 N N . ASN B 1 443 ? -2.904 -5.359 -1.987 1 80.19 443 ASN B N 1
ATOM 8127 C CA . ASN B 1 443 ? -3.012 -5.465 -3.439 1 80.19 443 ASN B CA 1
ATOM 8128 C C . ASN B 1 443 ? -1.839 -6.238 -4.035 1 80.19 443 ASN B C 1
ATOM 8130 O O . ASN B 1 443 ? -1.767 -6.422 -5.25 1 80.19 443 ASN B O 1
ATOM 8134 N N . ARG B 1 444 ? -0.918 -6.613 -3.221 1 80.62 444 ARG B N 1
ATOM 8135 C CA . ARG B 1 444 ? 0.228 -7.453 -3.559 1 80.62 444 ARG B CA 1
ATOM 8136 C C . ARG B 1 444 ? 1.162 -6.734 -4.527 1 80.62 444 ARG B C 1
ATOM 8138 O O . ARG B 1 444 ? 1.875 -7.379 -5.301 1 80.62 444 ARG B O 1
ATOM 8145 N N . LYS B 1 445 ? 1.18 -5.5 -4.559 1 84.19 445 LYS B N 1
ATOM 8146 C CA . LYS B 1 445 ? 2.006 -4.762 -5.508 1 84.19 445 LYS B CA 1
ATOM 8147 C C . LYS B 1 445 ? 3.264 -4.219 -4.836 1 84.19 445 LYS B C 1
ATOM 8149 O O . LYS B 1 445 ? 4.113 -3.613 -5.492 1 84.19 445 LYS B O 1
ATOM 8154 N N . GLY B 1 446 ? 3.383 -4.516 -3.521 1 84 446 GLY B N 1
ATOM 8155 C CA . GLY B 1 446 ? 4.547 -4.023 -2.797 1 84 446 GLY B CA 1
ATOM 8156 C C . GLY B 1 446 ? 4.719 -4.672 -1.436 1 84 446 GLY B C 1
ATOM 8157 O O . GLY B 1 446 ? 3.842 -5.406 -0.976 1 84 446 GLY B O 1
ATOM 8158 N N . LEU B 1 447 ? 5.891 -4.348 -0.82 1 89.75 447 LEU B N 1
ATOM 8159 C CA . LEU B 1 447 ? 6.199 -4.801 0.532 1 89.75 447 LEU B CA 1
ATOM 8160 C C . LEU B 1 447 ? 6.066 -3.658 1.532 1 89.75 447 LEU B C 1
ATOM 8162 O O . LEU B 1 447 ? 6.324 -2.502 1.196 1 89.75 447 LEU B O 1
ATOM 8166 N N . TRP B 1 448 ? 5.629 -4.051 2.695 1 85.69 448 TRP B N 1
ATOM 8167 C CA . TRP B 1 448 ? 5.641 -3.053 3.76 1 85.69 448 TRP B CA 1
ATOM 8168 C C . TRP B 1 448 ? 7.066 -2.627 4.09 1 85.69 448 TRP B C 1
ATOM 8170 O O . TRP B 1 448 ? 7.977 -3.461 4.133 1 85.69 448 TRP B O 1
ATOM 8180 N N . ASP B 1 449 ? 7.27 -1.363 4.281 1 83.5 449 ASP B N 1
ATOM 8181 C CA . ASP B 1 449 ? 8.602 -0.855 4.59 1 83.5 449 ASP B CA 1
ATOM 8182 C C . ASP B 1 449 ? 8.633 -0.193 5.965 1 83.5 449 ASP B C 1
ATOM 8184 O O . ASP B 1 449 ? 9.664 -0.195 6.641 1 83.5 449 ASP B O 1
ATOM 8188 N N . ALA B 1 450 ? 7.535 0.377 6.348 1 75.44 450 ALA B N 1
ATOM 8189 C CA . ALA B 1 450 ? 7.465 1.126 7.602 1 75.44 450 ALA B CA 1
ATOM 8190 C C . ALA B 1 450 ? 6.855 0.277 8.711 1 75.44 450 ALA B C 1
ATOM 8192 O O . ALA B 1 450 ? 6.328 -0.808 8.461 1 75.44 450 ALA B O 1
ATOM 8193 N N . THR B 1 451 ? 7.035 0.625 9.945 1 78.25 451 THR B N 1
ATOM 8194 C CA . THR B 1 451 ? 6.402 0.044 11.125 1 78.25 451 THR B CA 1
ATOM 8195 C C . THR B 1 451 ? 6.969 -1.343 11.422 1 78.25 451 THR B C 1
ATOM 8197 O O . THR B 1 451 ? 8.086 -1.658 11.008 1 78.25 451 THR B O 1
ATOM 8200 N N . GLU B 1 452 ? 6.18 -2.117 12.164 1 84.88 452 GLU B N 1
ATOM 8201 C CA . GLU B 1 452 ? 6.582 -3.469 12.547 1 84.88 452 GLU B CA 1
ATOM 8202 C C . GLU B 1 452 ? 6.582 -4.406 11.344 1 84.88 452 GLU B C 1
ATOM 8204 O O . GLU B 1 452 ? 7.398 -5.328 11.266 1 84.88 452 GLU B O 1
ATOM 8209 N N . LYS B 1 453 ? 5.785 -4.121 10.422 1 87.06 453 LYS B N 1
ATOM 8210 C CA . LYS B 1 453 ? 5.715 -4.945 9.219 1 87.06 453 LYS B CA 1
ATOM 8211 C C . LYS B 1 453 ? 6.961 -4.773 8.359 1 87.06 453 LYS B C 1
ATOM 8213 O O . LYS B 1 453 ? 7.457 -5.742 7.777 1 87.06 453 LYS B O 1
ATOM 8218 N N . GLY B 1 454 ? 7.387 -3.566 8.297 1 89 454 GLY B N 1
ATOM 8219 C CA . GLY B 1 454 ? 8.641 -3.328 7.598 1 89 454 GLY B CA 1
ATOM 8220 C C . GLY B 1 454 ? 9.836 -3.967 8.281 1 89 454 GLY B C 1
ATOM 8221 O O . GLY B 1 454 ? 10.711 -4.527 7.617 1 89 454 GLY B O 1
ATOM 8222 N N . LYS B 1 455 ? 9.859 -3.846 9.594 1 91.25 455 LYS B N 1
ATOM 8223 C CA . LYS B 1 455 ? 10.914 -4.484 10.375 1 91.25 455 LYS B CA 1
ATOM 8224 C C . LYS B 1 455 ? 10.922 -5.996 10.156 1 91.25 455 LYS B C 1
ATOM 8226 O O . LYS B 1 455 ? 11.984 -6.605 10.023 1 91.25 455 LYS B O 1
ATOM 8231 N N . TRP B 1 456 ? 9.773 -6.574 10.086 1 93.88 456 TRP B N 1
ATOM 8232 C CA . TRP B 1 456 ? 9.602 -8 9.828 1 93.88 456 TRP B CA 1
ATOM 8233 C C . TRP B 1 456 ? 10.211 -8.383 8.477 1 93.88 456 TRP B C 1
ATOM 8235 O O . TRP B 1 456 ? 10.977 -9.344 8.391 1 93.88 456 TRP B O 1
ATOM 8245 N N . ASN B 1 457 ? 9.867 -7.617 7.469 1 94.94 457 ASN B N 1
ATOM 8246 C CA . ASN B 1 457 ? 10.375 -7.898 6.129 1 94.94 457 ASN B CA 1
ATOM 8247 C C . ASN B 1 457 ? 11.898 -7.824 6.082 1 94.94 457 ASN B C 1
ATOM 8249 O O . ASN B 1 457 ? 12.547 -8.688 5.48 1 94.94 457 ASN B O 1
ATOM 8253 N N . ARG B 1 458 ? 12.445 -6.855 6.75 1 95.75 458 ARG B N 1
ATOM 8254 C CA . ARG B 1 458 ? 13.898 -6.715 6.773 1 95.75 458 ARG B CA 1
ATOM 8255 C C . ARG B 1 458 ? 14.547 -7.859 7.547 1 95.75 458 ARG B C 1
ATOM 8257 O O . ARG B 1 458 ? 15.594 -8.375 7.148 1 95.75 458 ARG B O 1
ATOM 8264 N N . ALA B 1 459 ? 13.922 -8.219 8.57 1 96.75 459 ALA B N 1
ATOM 8265 C CA . ALA B 1 459 ? 14.438 -9.336 9.352 1 96.75 459 ALA B CA 1
ATOM 8266 C C . ALA B 1 459 ? 14.438 -10.625 8.531 1 96.75 459 ALA B C 1
ATOM 8268 O O . ALA B 1 459 ? 15.383 -11.414 8.602 1 96.75 459 ALA B O 1
ATOM 8269 N N . LEU B 1 460 ? 13.367 -10.859 7.785 1 97.44 460 LEU B N 1
ATOM 8270 C CA . LEU B 1 460 ? 13.305 -12.031 6.922 1 97.44 460 LEU B CA 1
ATOM 8271 C C . LEU B 1 460 ? 14.445 -12.031 5.914 1 97.44 460 LEU B C 1
ATOM 8273 O O . LEU B 1 460 ? 15.055 -13.07 5.656 1 97.44 460 LEU B O 1
ATOM 8277 N N . LEU B 1 461 ? 14.711 -10.875 5.41 1 97.81 461 LEU B N 1
ATOM 8278 C CA . LEU B 1 461 ? 15.758 -10.742 4.406 1 97.81 461 LEU B CA 1
ATOM 8279 C C . LEU B 1 461 ? 17.125 -11.023 5.008 1 97.81 461 LEU B C 1
ATOM 8281 O O . LEU B 1 461 ? 17.953 -11.711 4.398 1 97.81 461 LEU B O 1
ATOM 8285 N N . ARG B 1 462 ? 17.359 -10.594 6.223 1 96.75 462 ARG B N 1
ATOM 8286 C CA . ARG B 1 462 ? 18.656 -10.703 6.867 1 96.75 462 ARG B CA 1
ATOM 8287 C C . ARG B 1 462 ? 18.844 -12.078 7.504 1 96.75 462 ARG B C 1
ATOM 8289 O O . ARG B 1 462 ? 19.969 -12.453 7.855 1 96.75 462 ARG B O 1
ATOM 8296 N N . ASP B 1 463 ? 17.766 -12.773 7.562 1 96.81 463 ASP B N 1
ATOM 8297 C CA . ASP B 1 463 ? 17.812 -14.016 8.32 1 96.81 463 ASP B CA 1
ATOM 8298 C C . ASP B 1 463 ? 17.406 -15.203 7.453 1 96.81 463 ASP B C 1
ATOM 8300 O O . ASP B 1 463 ? 18.25 -15.891 6.887 1 96.81 463 ASP B O 1
ATOM 8304 N N . SER B 1 464 ? 16.125 -15.336 7.168 1 97.5 464 SER B N 1
ATOM 8305 C CA . SER B 1 464 ? 15.609 -16.5 6.457 1 97.5 464 SER B CA 1
ATOM 8306 C C . SER B 1 464 ? 16.125 -16.547 5.023 1 97.5 464 SER B C 1
ATOM 8308 O O . SER B 1 464 ? 16.547 -17.594 4.543 1 97.5 464 SER B O 1
ATOM 8310 N N . VAL B 1 465 ? 16.016 -15.438 4.367 1 98.12 465 VAL B N 1
ATOM 8311 C CA . VAL B 1 465 ? 16.469 -15.383 2.98 1 98.12 465 VAL B CA 1
ATOM 8312 C C . VAL B 1 465 ? 17.969 -15.641 2.916 1 98.12 465 VAL B C 1
ATOM 8314 O O . VAL B 1 465 ? 18.438 -16.391 2.059 1 98.12 465 VAL B O 1
ATOM 8317 N N . LEU B 1 466 ? 18.703 -14.977 3.814 1 97.56 466 LEU B N 1
ATOM 8318 C CA . LEU B 1 466 ? 20.141 -15.203 3.891 1 97.56 466 LEU B CA 1
ATOM 8319 C C . LEU B 1 466 ? 20.453 -16.672 4.102 1 97.56 466 LEU B C 1
ATOM 8321 O O . LEU B 1 466 ? 21.312 -17.234 3.416 1 97.56 466 LEU B O 1
ATOM 8325 N N . GLY B 1 467 ? 19.781 -17.25 5.055 1 97.12 467 GLY B N 1
ATOM 8326 C CA . GLY B 1 467 ? 19.984 -18.672 5.312 1 97.12 467 GLY B CA 1
ATOM 8327 C C . GLY B 1 467 ? 19.719 -19.547 4.102 1 97.12 467 GLY B C 1
ATOM 8328 O O . GLY B 1 467 ? 20.5 -20.453 3.803 1 97.12 467 GLY B O 1
ATOM 8329 N N . ALA B 1 468 ? 18.625 -19.312 3.459 1 97.94 468 ALA B N 1
ATOM 8330 C CA . ALA B 1 468 ? 18.281 -20.062 2.256 1 97.94 468 ALA B CA 1
ATOM 8331 C C . ALA B 1 468 ? 19.344 -19.875 1.167 1 97.94 468 ALA B C 1
ATOM 8333 O O . ALA B 1 468 ? 19.703 -20.828 0.472 1 97.94 468 ALA B O 1
ATOM 8334 N N . TRP B 1 469 ? 19.797 -18.641 1.027 1 98.19 469 TRP B N 1
ATOM 8335 C CA . TRP B 1 469 ? 20.797 -18.281 0.029 1 98.19 469 TRP B CA 1
ATOM 8336 C C . TRP B 1 469 ? 22.109 -19.016 0.287 1 98.19 469 TRP B C 1
ATOM 8338 O O . TRP B 1 469 ? 22.641 -19.672 -0.604 1 98.19 469 TRP B O 1
ATOM 8348 N N . LEU B 1 470 ? 22.609 -18.969 1.523 1 97.56 470 LEU B N 1
ATOM 8349 C CA . LEU B 1 470 ? 23.844 -19.641 1.906 1 97.56 470 LEU B CA 1
ATOM 8350 C C . LEU B 1 470 ? 23.734 -21.156 1.742 1 97.56 470 LEU B C 1
ATOM 8352 O O . LEU B 1 470 ? 24.672 -21.812 1.31 1 97.56 470 LEU B O 1
ATOM 8356 N N . GLY B 1 471 ? 22.562 -21.625 2.107 1 96.38 471 GLY B N 1
ATOM 8357 C CA . GLY B 1 471 ? 22.328 -23.047 1.91 1 96.38 471 GLY B CA 1
ATOM 8358 C C . GLY B 1 471 ? 22.375 -23.453 0.452 1 96.38 471 GLY B C 1
ATOM 8359 O O . GLY B 1 471 ? 22.969 -24.484 0.119 1 96.38 471 GLY B O 1
ATOM 8360 N N . ALA B 1 472 ? 21.781 -22.719 -0.373 1 97.31 472 ALA B N 1
ATOM 8361 C CA . ALA B 1 472 ? 21.797 -23 -1.805 1 97.31 472 ALA B CA 1
ATOM 8362 C C . ALA B 1 472 ? 23.234 -22.969 -2.346 1 97.31 472 ALA B C 1
ATOM 8364 O O . ALA B 1 472 ? 23.609 -23.797 -3.166 1 97.31 472 ALA B O 1
ATOM 8365 N N . LEU B 1 473 ? 24.016 -21.969 -1.917 1 97.69 473 LEU B N 1
ATOM 8366 C CA . LEU B 1 473 ? 25.391 -21.859 -2.369 1 97.69 473 LEU B CA 1
ATOM 8367 C C . LEU B 1 473 ? 26.234 -23.047 -1.902 1 97.69 473 LEU B C 1
ATOM 8369 O O . LEU B 1 473 ? 27.125 -23.5 -2.619 1 97.69 473 LEU B O 1
ATOM 8373 N N . SER B 1 474 ? 25.953 -23.469 -0.719 1 96.06 474 SER B N 1
ATOM 8374 C CA . SER B 1 474 ? 26.641 -24.672 -0.23 1 96.06 474 SER B CA 1
ATOM 8375 C C . SER B 1 474 ? 26.328 -25.875 -1.109 1 96.06 474 SER B C 1
ATOM 8377 O O . SER B 1 474 ? 27.203 -26.703 -1.363 1 96.06 474 SER B O 1
ATOM 8379 N N . GLN B 1 475 ? 25.125 -25.969 -1.511 1 95.19 475 GLN B N 1
ATOM 8380 C CA . GLN B 1 475 ? 24.75 -27.062 -2.408 1 95.19 475 GLN B CA 1
ATOM 8381 C C . GLN B 1 475 ? 25.453 -26.922 -3.754 1 95.19 475 GLN B C 1
ATOM 8383 O O . GLN B 1 475 ? 25.875 -27.938 -4.336 1 95.19 475 GLN B O 1
ATOM 8388 N N . LEU B 1 476 ? 25.562 -25.75 -4.25 1 95.81 476 LEU B N 1
ATOM 8389 C CA . LEU B 1 476 ? 26.266 -25.531 -5.504 1 95.81 476 LEU B CA 1
ATOM 8390 C C . LEU B 1 476 ? 27.734 -25.922 -5.371 1 95.81 476 LEU B C 1
ATOM 8392 O O . LEU B 1 476 ? 28.328 -26.453 -6.309 1 95.81 476 LEU B O 1
ATOM 8396 N N . ARG B 1 477 ? 28.312 -25.578 -4.234 1 95.75 477 ARG B N 1
ATOM 8397 C CA . ARG B 1 477 ? 29.672 -25.984 -3.959 1 95.75 477 ARG B CA 1
ATOM 8398 C C . ARG B 1 477 ? 29.812 -27.5 -4.07 1 95.75 477 ARG B C 1
ATOM 8400 O O . ARG B 1 477 ? 30.75 -28 -4.707 1 95.75 477 ARG B O 1
ATOM 8407 N N . GLU B 1 478 ? 28.891 -28.188 -3.473 1 93.12 478 GLU B N 1
ATOM 8408 C CA . GLU B 1 478 ? 28.938 -29.641 -3.512 1 93.12 478 GLU B CA 1
ATOM 8409 C C . GLU B 1 478 ? 28.766 -30.172 -4.938 1 93.12 478 GLU B C 1
ATOM 8411 O O . GLU B 1 478 ? 29.422 -31.125 -5.34 1 93.12 478 GLU B O 1
ATOM 8416 N N . LEU B 1 479 ? 27.922 -29.547 -5.68 1 92.06 479 LEU B N 1
ATOM 8417 C CA . LEU B 1 479 ? 27.719 -29.906 -7.078 1 92.06 479 LEU B CA 1
ATOM 8418 C C . LEU B 1 479 ? 29 -29.703 -7.883 1 92.06 479 LEU B C 1
ATOM 8420 O O . LEU B 1 479 ? 29.312 -30.516 -8.766 1 92.06 479 LEU B O 1
ATOM 8424 N N . TYR B 1 480 ? 29.609 -28.672 -7.578 1 94.19 480 TYR B N 1
ATOM 8425 C CA . TYR B 1 480 ? 30.859 -28.375 -8.273 1 94.19 480 TYR B CA 1
ATOM 8426 C C . TYR B 1 480 ? 31.938 -29.406 -7.93 1 94.19 480 TYR B C 1
ATOM 8428 O O . TYR B 1 480 ? 32.656 -29.891 -8.812 1 94.19 480 TYR B O 1
ATOM 8436 N N . LYS B 1 481 ? 32.031 -29.734 -6.684 1 93.19 481 LYS B N 1
ATOM 8437 C CA . LYS B 1 481 ? 33.031 -30.703 -6.223 1 93.19 481 LYS B CA 1
ATOM 8438 C C . LYS B 1 481 ? 32.781 -32.062 -6.883 1 93.19 481 LYS B C 1
ATOM 8440 O O . LYS B 1 481 ? 33.75 -32.812 -7.133 1 93.19 481 LYS B O 1
ATOM 8445 N N . GLU B 1 482 ? 31.562 -32.312 -7.152 1 91.06 482 GLU B N 1
ATOM 8446 C CA . GLU B 1 482 ? 31.203 -33.594 -7.75 1 91.06 482 GLU B CA 1
ATOM 8447 C C . GLU B 1 482 ? 31.359 -33.562 -9.266 1 91.06 482 GLU B C 1
ATOM 8449 O O . GLU B 1 482 ? 31.156 -34.562 -9.945 1 91.06 482 GLU B O 1
ATOM 8454 N N . GLY B 1 483 ? 31.656 -32.438 -9.758 1 90.88 483 GLY B N 1
ATOM 8455 C CA . GLY B 1 483 ? 31.875 -32.312 -11.195 1 90.88 483 GLY B CA 1
ATOM 8456 C C . GLY B 1 483 ? 30.578 -32.156 -11.977 1 90.88 483 GLY B C 1
ATOM 8457 O O . GLY B 1 483 ? 30.562 -32.312 -13.195 1 90.88 483 GLY B O 1
ATOM 8458 N N . LEU B 1 484 ? 29.578 -31.7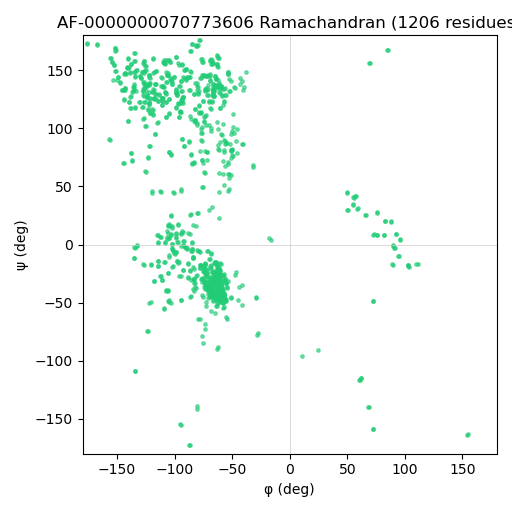66 -11.312 1 92.06 484 LEU B N 1
ATOM 8459 C CA . LEU B 1 484 ? 28.266 -31.688 -11.953 1 92.06 484 LEU B CA 1
ATOM 8460 C C . LEU B 1 484 ? 27.953 -30.234 -12.312 1 92.06 484 LEU B C 1
ATOM 8462 O O . LEU B 1 484 ? 26.906 -29.969 -12.914 1 92.06 484 LEU B O 1
ATOM 8466 N N . LEU B 1 485 ? 28.75 -29.328 -11.945 1 93.94 485 LEU B N 1
ATOM 8467 C CA . LEU B 1 485 ? 28.578 -27.906 -12.234 1 93.94 485 LEU B CA 1
ATOM 8468 C C . LEU B 1 485 ? 29.781 -27.359 -13 1 93.94 485 LEU B C 1
ATOM 8470 O O . LEU B 1 485 ? 30.922 -27.453 -12.531 1 93.94 485 LEU B O 1
ATOM 8474 N N . GLU B 1 486 ? 29.469 -26.844 -14.156 1 94 486 GLU B N 1
ATOM 8475 C CA . GLU B 1 486 ? 30.531 -26.312 -15.016 1 94 486 GLU B CA 1
ATOM 8476 C C . GLU B 1 486 ? 30.469 -24.797 -15.102 1 94 486 GLU B C 1
ATOM 8478 O O . GLU B 1 486 ? 29.438 -24.203 -14.797 1 94 486 GLU B O 1
ATOM 8483 N N . ASP B 1 487 ? 31.641 -24.188 -15.438 1 93.19 487 ASP B N 1
ATOM 8484 C CA . ASP B 1 487 ? 31.734 -22.75 -15.68 1 93.19 487 ASP B CA 1
ATOM 8485 C C . ASP B 1 487 ? 31.203 -21.969 -14.484 1 93.19 487 ASP B C 1
ATOM 8487 O O . ASP B 1 487 ? 30.438 -21.016 -14.656 1 93.19 487 ASP B O 1
ATOM 8491 N N . TYR B 1 488 ? 31.562 -22.484 -13.367 1 95.44 488 TYR B N 1
ATOM 8492 C CA . TYR B 1 488 ? 31.078 -21.859 -12.141 1 95.44 488 TYR B CA 1
ATOM 8493 C C . TYR B 1 488 ? 32.219 -21.172 -11.383 1 95.44 488 TYR B C 1
ATOM 8495 O O . TYR B 1 488 ? 33.25 -21.812 -11.086 1 95.44 488 TYR B O 1
ATOM 8503 N N . LYS B 1 489 ? 32.062 -19.844 -11.195 1 95.12 489 LYS B N 1
ATOM 8504 C CA . LYS B 1 489 ? 32.906 -19.125 -10.242 1 95.12 489 LYS B CA 1
ATOM 8505 C C . LYS B 1 489 ? 32.219 -19.016 -8.883 1 95.12 489 LYS B C 1
ATOM 8507 O O . LYS B 1 489 ? 30.984 -18.812 -8.82 1 95.12 489 LYS B O 1
ATOM 8512 N N . TYR B 1 490 ? 32.969 -19.156 -7.812 1 95.88 490 TYR B N 1
ATOM 8513 C CA . TYR B 1 490 ? 32.406 -19.281 -6.484 1 95.88 490 TYR B CA 1
ATOM 8514 C C . TYR B 1 490 ? 31.578 -18.031 -6.141 1 95.88 490 TYR B C 1
ATOM 8516 O O . TYR B 1 490 ? 30.734 -18.078 -5.242 1 95.88 490 TYR B O 1
ATOM 8524 N N . TYR B 1 491 ? 31.734 -16.922 -6.859 1 96.31 491 TYR B N 1
ATOM 8525 C CA . TYR B 1 491 ? 31.016 -15.688 -6.566 1 96.31 491 TYR B CA 1
ATOM 8526 C C . TYR B 1 491 ? 29.922 -15.438 -7.59 1 96.31 491 TYR B C 1
ATOM 8528 O O . TYR B 1 491 ? 29.328 -14.359 -7.613 1 96.31 491 TYR B O 1
ATOM 8536 N N . THR B 1 492 ? 29.609 -16.391 -8.406 1 96.75 492 THR B N 1
ATOM 8537 C CA . THR B 1 492 ? 28.688 -16.234 -9.523 1 96.75 492 THR B CA 1
ATOM 8538 C C . THR B 1 492 ? 27.328 -15.75 -9.039 1 96.75 492 THR B C 1
ATOM 8540 O O . THR B 1 492 ? 26.703 -14.891 -9.664 1 96.75 492 THR B O 1
ATOM 8543 N N . PHE B 1 493 ? 26.859 -16.312 -7.934 1 98 493 PHE B N 1
ATOM 8544 C CA . PHE B 1 493 ? 25.516 -15.992 -7.426 1 98 493 PHE B CA 1
ATOM 8545 C C . PHE B 1 493 ? 25.609 -15.086 -6.207 1 98 493 PHE B C 1
ATOM 8547 O O . PHE B 1 493 ? 24.672 -15.008 -5.41 1 98 493 PHE B O 1
ATOM 8554 N N . TRP B 1 494 ? 26.781 -14.445 -5.996 1 97.56 494 TRP B N 1
ATOM 8555 C CA . TRP B 1 494 ? 26.906 -13.484 -4.91 1 97.56 494 TRP B CA 1
ATOM 8556 C C . TRP B 1 494 ? 26.203 -12.172 -5.262 1 97.56 494 TRP B C 1
ATOM 8558 O O . TRP B 1 494 ? 26.156 -11.789 -6.43 1 97.56 494 TRP B O 1
ATOM 8568 N N . PRO B 1 495 ? 25.609 -11.492 -4.309 1 96.25 495 PRO B N 1
ATOM 8569 C CA . PRO B 1 495 ? 24.859 -10.266 -4.605 1 96.25 495 PRO B CA 1
ATOM 8570 C C . PRO B 1 495 ? 25.766 -9.062 -4.848 1 96.25 495 PRO B C 1
ATOM 8572 O O . PRO B 1 495 ? 26.844 -8.969 -4.25 1 96.25 495 PRO B O 1
ATOM 8575 N N . ASP B 1 496 ? 25.375 -8.258 -5.746 1 91.69 496 ASP B N 1
ATOM 8576 C CA . ASP B 1 496 ? 25.922 -6.918 -5.895 1 91.69 496 ASP B CA 1
ATOM 8577 C C . ASP B 1 496 ? 25.047 -5.887 -5.176 1 91.69 496 ASP B C 1
ATOM 8579 O O . ASP B 1 496 ? 23.922 -5.617 -5.594 1 91.69 496 ASP B O 1
ATOM 8583 N N . VAL B 1 497 ? 25.609 -5.305 -4.176 1 85.38 497 VAL B N 1
ATOM 8584 C CA . VAL B 1 497 ? 24.859 -4.391 -3.322 1 85.38 497 VAL B CA 1
ATOM 8585 C C . VAL B 1 497 ? 24.359 -3.207 -4.148 1 85.38 497 VAL B C 1
ATOM 8587 O O . VAL B 1 497 ? 23.266 -2.688 -3.9 1 85.38 497 VAL B O 1
ATOM 8590 N N . HIS B 1 498 ? 25.031 -2.885 -5.133 1 75.19 498 HIS B N 1
ATOM 8591 C CA . HIS B 1 498 ? 24.672 -1.755 -5.98 1 75.19 498 HIS B CA 1
ATOM 8592 C C . HIS B 1 498 ? 23.469 -2.086 -6.855 1 75.19 498 HIS B C 1
ATOM 8594 O O . HIS B 1 498 ? 22.672 -1.203 -7.18 1 75.19 498 HIS B O 1
ATOM 8600 N N . ASN B 1 499 ? 23.359 -3.289 -7.215 1 84.56 499 ASN B N 1
ATOM 8601 C CA . ASN B 1 499 ? 22.281 -3.723 -8.086 1 84.56 499 ASN B CA 1
ATOM 8602 C C . ASN B 1 499 ? 21.031 -4.07 -7.277 1 84.56 499 ASN B C 1
ATOM 8604 O O . ASN B 1 499 ? 19.906 -4.039 -7.809 1 84.56 499 ASN B O 1
ATOM 8608 N N . ALA B 1 500 ? 21.25 -4.371 -6.016 1 89.75 500 ALA B N 1
ATOM 8609 C CA . ALA B 1 500 ? 20.141 -4.789 -5.168 1 89.75 500 ALA B CA 1
ATOM 8610 C C . ALA B 1 500 ? 19.219 -3.613 -4.848 1 89.75 500 ALA B C 1
ATOM 8612 O O . ALA B 1 500 ? 19.688 -2.555 -4.418 1 89.75 500 ALA B O 1
ATOM 8613 N N . LYS B 1 501 ? 17.984 -3.768 -5.051 1 84.75 501 LYS B N 1
ATOM 8614 C CA . LYS B 1 501 ? 17.016 -2.725 -4.766 1 84.75 501 LYS B CA 1
ATOM 8615 C C . LYS B 1 501 ? 16.531 -2.793 -3.316 1 84.75 501 LYS B C 1
ATOM 8617 O O . LYS B 1 501 ? 16.438 -3.879 -2.744 1 84.75 501 LYS B O 1
ATOM 8622 N N . HIS B 1 502 ? 16.297 -1.561 -2.768 1 83.19 502 HIS B N 1
ATOM 8623 C CA . HIS B 1 502 ? 15.711 -1.58 -1.434 1 83.19 502 HIS B CA 1
ATOM 8624 C C . HIS B 1 502 ? 14.336 -2.248 -1.447 1 83.19 502 HIS B C 1
ATOM 8626 O O . HIS B 1 502 ? 13.523 -1.985 -2.334 1 83.19 502 HIS B O 1
ATOM 8632 N N . PRO B 1 503 ? 13.992 -3.166 -0.48 1 89.25 503 PRO B N 1
ATOM 8633 C CA . PRO B 1 503 ? 14.75 -3.477 0.737 1 89.25 503 PRO B CA 1
ATOM 8634 C C . PRO B 1 503 ? 15.68 -4.676 0.565 1 89.25 503 PRO B C 1
ATOM 8636 O O . PRO B 1 503 ? 16.297 -5.129 1.535 1 89.25 503 PRO B O 1
ATOM 8639 N N . PHE B 1 504 ? 15.844 -5.137 -0.584 1 94.56 504 PHE B N 1
ATOM 8640 C CA . PHE B 1 504 ? 16.594 -6.367 -0.808 1 94.56 504 PHE B CA 1
ATOM 8641 C C . PHE B 1 504 ? 18.094 -6.133 -0.621 1 94.56 504 PHE B C 1
ATOM 8643 O O . PHE B 1 504 ? 18.859 -7.082 -0.443 1 94.56 504 PHE B O 1
ATOM 8650 N N . SER B 1 505 ? 18.5 -4.906 -0.642 1 89.75 505 SER B N 1
ATOM 8651 C CA . SER B 1 505 ? 19.891 -4.559 -0.343 1 89.75 505 SER B CA 1
ATOM 8652 C C . SER B 1 505 ? 20.281 -4.98 1.07 1 89.75 505 SER B C 1
ATOM 8654 O O . SER B 1 505 ? 21.453 -5.223 1.353 1 89.75 505 SER B O 1
ATOM 8656 N N . GLU B 1 506 ? 19.266 -5.137 1.923 1 90.44 506 GLU B N 1
ATOM 8657 C CA . GLU B 1 506 ? 19.516 -5.625 3.275 1 90.44 506 GLU B CA 1
ATOM 8658 C C . GLU B 1 506 ? 20.047 -7.059 3.256 1 90.44 506 GLU B C 1
ATOM 8660 O O . GLU B 1 506 ? 20.938 -7.406 4.039 1 90.44 506 GLU B O 1
ATOM 8665 N N . ALA B 1 507 ? 19.5 -7.82 2.436 1 95.94 507 ALA B N 1
ATOM 8666 C CA . ALA B 1 507 ? 19.969 -9.195 2.303 1 95.94 507 ALA B CA 1
ATOM 8667 C C . ALA B 1 507 ? 21.375 -9.242 1.724 1 95.94 507 ALA B C 1
ATOM 8669 O O . ALA B 1 507 ? 22.203 -10.062 2.143 1 95.94 507 ALA B O 1
ATOM 8670 N N . ALA B 1 508 ? 21.641 -8.383 0.777 1 95.5 508 ALA B N 1
ATOM 8671 C CA . ALA B 1 508 ? 22.953 -8.312 0.157 1 95.5 508 ALA B CA 1
ATOM 8672 C C . ALA B 1 508 ? 24.031 -7.926 1.177 1 95.5 508 ALA B C 1
ATOM 8674 O O . ALA B 1 508 ? 25.094 -8.547 1.242 1 95.5 508 ALA B O 1
ATOM 8675 N N . LYS B 1 509 ? 23.75 -6.93 1.937 1 91.88 509 LYS B N 1
ATOM 8676 C CA . LYS B 1 509 ? 24.688 -6.496 2.971 1 91.88 509 LYS B CA 1
ATOM 8677 C C . LYS B 1 509 ? 24.906 -7.594 4.012 1 91.88 509 LYS B C 1
ATOM 8679 O O . LYS B 1 509 ? 26.031 -7.875 4.398 1 91.88 509 LYS B O 1
ATOM 8684 N N . ALA B 1 510 ? 23.812 -8.188 4.402 1 94.75 510 ALA B N 1
ATOM 8685 C CA . ALA B 1 510 ? 23.875 -9.266 5.387 1 94.75 510 ALA B CA 1
ATOM 8686 C C . ALA B 1 510 ? 24.719 -10.43 4.859 1 94.75 510 ALA B C 1
ATOM 8688 O O . ALA B 1 510 ? 25.406 -11.102 5.625 1 94.75 510 ALA B O 1
ATOM 8689 N N . PHE B 1 511 ? 24.625 -10.656 3.619 1 96.81 511 PHE B N 1
ATOM 8690 C CA . PHE B 1 511 ? 25.359 -11.727 2.971 1 96.81 511 PHE B CA 1
ATOM 8691 C C . PHE B 1 511 ? 26.859 -11.555 3.182 1 96.81 511 PHE B C 1
ATOM 8693 O O . PHE B 1 511 ? 27.547 -12.469 3.641 1 96.81 511 PHE B O 1
ATOM 8700 N N . TYR B 1 512 ? 27.359 -10.398 2.904 1 93.94 512 TYR B N 1
ATOM 8701 C CA . TYR B 1 512 ? 28.797 -10.148 3.033 1 93.94 512 TYR B CA 1
ATOM 8702 C C . TYR B 1 512 ? 29.219 -10.133 4.496 1 93.94 512 TYR B C 1
ATOM 8704 O O . TYR B 1 512 ? 30.312 -10.578 4.84 1 93.94 512 TYR B O 1
ATOM 8712 N N . GLN B 1 513 ? 28.391 -9.648 5.309 1 92.5 513 GLN B N 1
ATOM 8713 C CA . GLN B 1 513 ? 28.672 -9.688 6.738 1 92.5 513 GLN B CA 1
ATOM 8714 C C . GLN B 1 513 ? 28.75 -11.125 7.246 1 92.5 513 GLN B C 1
ATOM 8716 O O . GLN B 1 513 ? 29.609 -11.453 8.07 1 92.5 513 GLN B O 1
ATOM 8721 N N . ALA B 1 514 ? 27.891 -11.906 6.75 1 94.31 514 ALA B N 1
ATOM 8722 C CA . ALA B 1 514 ? 27.844 -13.305 7.168 1 94.31 514 ALA B CA 1
ATOM 8723 C C . ALA B 1 514 ? 29.094 -14.047 6.723 1 94.31 514 ALA B C 1
ATOM 8725 O O . ALA B 1 514 ? 29.578 -14.953 7.414 1 94.31 514 ALA B O 1
ATOM 8726 N N . LEU B 1 515 ? 29.625 -13.727 5.586 1 93.69 515 LEU B N 1
ATOM 8727 C CA . LEU B 1 515 ? 30.828 -14.383 5.086 1 93.69 515 LEU B CA 1
ATOM 8728 C C . LEU B 1 515 ? 32 -14.133 6.02 1 93.69 515 LEU B C 1
ATOM 8730 O O . LEU B 1 515 ? 32.875 -15.008 6.199 1 93.69 515 LEU B O 1
ATOM 8734 N N . ILE B 1 516 ? 32 -12.945 6.66 1 89.5 516 ILE B N 1
ATOM 8735 C CA . ILE B 1 516 ? 33.125 -12.555 7.496 1 89.5 516 ILE B CA 1
ATOM 8736 C C . ILE B 1 516 ? 32.844 -12.938 8.945 1 89.5 516 ILE B C 1
ATOM 8738 O O . ILE B 1 516 ? 33.688 -13.555 9.602 1 89.5 516 ILE B O 1
ATOM 8742 N N . ASN B 1 517 ? 31.688 -12.586 9.352 1 88.25 517 ASN B N 1
ATOM 8743 C CA . ASN B 1 517 ? 31.359 -12.758 10.766 1 88.25 517 ASN B CA 1
ATOM 8744 C C . ASN B 1 517 ? 30.875 -14.18 11.055 1 88.25 517 ASN B C 1
ATOM 8746 O O . ASN B 1 517 ? 30.906 -14.625 12.211 1 88.25 517 ASN B O 1
ATOM 8750 N N . GLY B 1 518 ? 30.484 -14.805 10.047 1 90.19 518 GLY B N 1
ATOM 8751 C CA . GLY B 1 518 ? 29.922 -16.141 10.211 1 90.19 518 GLY B CA 1
ATOM 8752 C C . GLY B 1 518 ? 28.453 -16.141 10.57 1 90.19 518 GLY B C 1
ATOM 8753 O O . GLY B 1 518 ? 27.875 -15.078 10.828 1 90.19 518 GLY B O 1
ATOM 8754 N N . VAL B 1 519 ? 27.891 -17.312 10.461 1 89.88 519 VAL B N 1
ATOM 8755 C CA . VAL B 1 519 ? 26.531 -17.594 10.883 1 89.88 519 VAL B CA 1
ATOM 8756 C C . VAL B 1 519 ? 26.516 -18.703 11.93 1 89.88 519 VAL B C 1
ATOM 8758 O O . VAL B 1 519 ? 27.094 -19.766 11.711 1 89.88 519 VAL B O 1
ATOM 8761 N N . ASP B 1 520 ? 25.938 -18.453 13.039 1 83.5 520 ASP B N 1
ATOM 8762 C CA . ASP B 1 520 ? 25.922 -19.406 14.148 1 83.5 520 ASP B CA 1
ATOM 8763 C C . ASP B 1 520 ? 27.328 -19.828 14.531 1 83.5 520 ASP B C 1
ATOM 8765 O O . ASP B 1 520 ? 27.609 -21.016 14.711 1 83.5 520 ASP B O 1
ATOM 8769 N N . GLY B 1 521 ? 28.25 -18.953 14.438 1 83.69 521 GLY B N 1
ATOM 8770 C CA . GLY B 1 521 ? 29.594 -19.172 14.914 1 83.69 521 GLY B CA 1
ATOM 8771 C C . GLY B 1 521 ? 30.516 -19.75 13.859 1 83.69 521 GLY B C 1
ATOM 8772 O O . GLY B 1 521 ? 31.703 -19.969 14.109 1 83.69 521 GLY B O 1
ATOM 8773 N N . GLU B 1 522 ? 30 -20.016 12.727 1 91.25 522 GLU B N 1
ATOM 8774 C CA . GLU B 1 522 ? 30.812 -20.609 11.68 1 91.25 522 GLU B CA 1
ATOM 8775 C C . GLU B 1 522 ? 30.781 -19.781 10.398 1 91.25 522 GLU B C 1
ATOM 8777 O O . GLU B 1 522 ? 29.719 -19.328 9.977 1 91.25 522 GLU B O 1
ATOM 8782 N N . GLN B 1 523 ? 31.953 -19.625 9.852 1 93.12 523 GLN B N 1
ATOM 8783 C CA . GLN B 1 523 ? 32.031 -18.953 8.562 1 93.12 523 GLN B CA 1
ATOM 8784 C C . GLN B 1 523 ? 31.656 -19.891 7.422 1 93.12 523 GLN B C 1
ATOM 8786 O O . GLN B 1 523 ? 32.125 -21.047 7.391 1 93.12 523 GLN B O 1
ATOM 8791 N N . PRO B 1 524 ? 30.812 -19.438 6.551 1 95.75 524 PRO B N 1
ATOM 8792 C CA . PRO B 1 524 ? 30.5 -20.281 5.395 1 95.75 524 PRO B CA 1
ATOM 8793 C C . PRO B 1 524 ? 31.719 -20.578 4.527 1 95.75 524 PRO B C 1
ATOM 8795 O O . PRO B 1 524 ? 32.562 -19.703 4.32 1 95.75 524 PRO B O 1
ATOM 8798 N N . VAL B 1 525 ? 31.844 -21.781 4.074 1 96 525 VAL B N 1
ATOM 8799 C CA . VAL B 1 525 ? 32.906 -22.203 3.17 1 96 525 VAL B CA 1
ATOM 8800 C C . VAL B 1 525 ? 32.5 -21.953 1.723 1 96 525 VAL B C 1
ATOM 8802 O O . VAL B 1 525 ? 31.984 -22.859 1.059 1 96 525 VAL B O 1
ATOM 8805 N N . LEU B 1 526 ? 32.812 -20.688 1.227 1 96.62 526 LEU B N 1
ATOM 8806 C CA . LEU B 1 526 ? 32.25 -20.312 -0.074 1 96.62 526 LEU B CA 1
ATOM 8807 C C . LEU B 1 526 ? 33.344 -19.703 -0.96 1 96.62 526 LEU B C 1
ATOM 8809 O O . LEU B 1 526 ? 33.062 -19.375 -2.123 1 96.62 526 LEU B O 1
ATOM 8813 N N . PHE B 1 527 ? 34.562 -19.578 -0.458 1 94 527 PHE B N 1
ATOM 8814 C CA . PHE B 1 527 ? 35.688 -19.109 -1.264 1 94 527 PHE B CA 1
ATOM 8815 C C . PHE B 1 527 ? 36.438 -20.266 -1.907 1 94 527 PHE B C 1
ATOM 8817 O O . PHE B 1 527 ? 36.562 -21.344 -1.301 1 94 527 PHE B O 1
ATOM 8824 N N . SER B 1 528 ? 36.875 -19.969 -3.123 1 93.75 528 SER B N 1
ATOM 8825 C CA . SER B 1 528 ? 37.531 -21.078 -3.805 1 93.75 528 SER B CA 1
ATOM 8826 C C . SER B 1 528 ? 38.594 -20.578 -4.789 1 93.75 528 SER B C 1
ATOM 8828 O O . SER B 1 528 ? 38.469 -19.484 -5.336 1 93.75 528 SER B O 1
ATOM 8830 N N . ASP B 1 529 ? 39.656 -21.391 -4.992 1 88.06 529 ASP B N 1
ATOM 8831 C CA . ASP B 1 529 ? 40.656 -21.125 -6.031 1 88.06 529 ASP B CA 1
ATOM 8832 C C . ASP B 1 529 ? 40.375 -21.969 -7.273 1 88.06 529 ASP B C 1
ATOM 8834 O O . ASP B 1 529 ? 41.188 -22.047 -8.18 1 88.06 529 ASP B O 1
ATOM 8838 N N . GLY B 1 530 ? 39.219 -22.609 -7.258 1 88.88 530 GLY B N 1
ATOM 8839 C CA . GLY B 1 530 ? 38.844 -23.5 -8.359 1 88.88 530 GLY B CA 1
ATOM 8840 C C . GLY B 1 530 ? 39 -24.969 -8.023 1 88.88 530 GLY B C 1
ATOM 8841 O O . GLY B 1 530 ? 38.438 -25.828 -8.695 1 88.88 530 GLY B O 1
ATOM 8842 N N . LYS B 1 531 ? 39.812 -25.266 -6.984 1 88.31 531 LYS B N 1
ATOM 8843 C CA . LYS B 1 531 ? 40.031 -26.656 -6.586 1 88.31 531 LYS B CA 1
ATOM 8844 C C . LYS B 1 531 ? 39.594 -26.891 -5.137 1 88.31 531 LYS B C 1
ATOM 8846 O O . LYS B 1 531 ? 38.875 -27.828 -4.844 1 88.31 531 LYS B O 1
ATOM 8851 N N . LYS B 1 532 ? 40.062 -26.031 -4.363 1 91.81 532 LYS B N 1
ATOM 8852 C CA . LYS B 1 532 ? 39.781 -26.141 -2.936 1 91.81 532 LYS B CA 1
ATOM 8853 C C . LYS B 1 532 ? 38.812 -25.031 -2.488 1 91.81 532 LYS B C 1
ATOM 8855 O O . LYS B 1 532 ? 38.656 -24.031 -3.186 1 91.81 532 LYS B O 1
ATOM 8860 N N . TRP B 1 533 ? 38.156 -25.344 -1.397 1 94.94 533 TRP B N 1
ATOM 8861 C CA . TRP B 1 533 ? 37.188 -24.406 -0.833 1 94.94 533 TRP B CA 1
ATOM 8862 C C . TRP B 1 533 ? 37.562 -24.047 0.602 1 94.94 533 TRP B C 1
ATOM 8864 O O . TRP B 1 533 ? 38.062 -24.875 1.349 1 94.94 533 TRP B O 1
ATOM 8874 N N . CYS B 1 534 ? 37.312 -22.797 0.978 1 92.94 534 CYS B N 1
ATOM 8875 C CA . CYS B 1 534 ? 37.625 -22.359 2.332 1 92.94 534 CYS B CA 1
ATOM 8876 C C . CYS B 1 534 ? 36.719 -21.25 2.791 1 92.94 534 CYS B C 1
ATOM 8878 O O . CYS B 1 534 ? 35.906 -20.75 2.016 1 92.94 534 CYS B O 1
ATOM 8880 N N . SER B 1 535 ? 36.719 -20.953 4.047 1 93.38 535 SER B N 1
ATOM 8881 C CA . SER B 1 535 ? 36.031 -19.812 4.625 1 93.38 535 SER B CA 1
ATOM 8882 C C . SER B 1 535 ? 36.812 -18.516 4.453 1 93.38 535 SER B C 1
ATOM 8884 O O . SER B 1 535 ? 37.938 -18.547 3.977 1 93.38 535 SER B O 1
ATOM 8886 N N . ALA B 1 536 ? 36.188 -17.453 4.797 1 89.62 536 ALA B N 1
ATOM 8887 C CA . ALA B 1 536 ? 36.812 -16.141 4.617 1 89.62 536 ALA B CA 1
ATOM 8888 C C . ALA B 1 536 ? 38.125 -16.031 5.406 1 89.62 536 ALA B C 1
ATOM 8890 O O . ALA B 1 536 ? 39.062 -15.391 4.961 1 89.62 536 ALA B O 1
ATOM 8891 N N . ARG B 1 537 ? 38.188 -16.672 6.508 1 84.94 537 ARG B N 1
ATOM 8892 C CA . ARG B 1 537 ? 39.344 -16.594 7.383 1 84.94 537 ARG B CA 1
ATOM 8893 C C . ARG B 1 537 ? 40.562 -17.219 6.73 1 84.94 537 ARG B C 1
ATOM 8895 O O . ARG B 1 537 ? 41.688 -16.875 7.051 1 84.94 537 ARG B O 1
ATOM 8902 N N . HIS B 1 538 ? 40.344 -18.078 5.82 1 86.81 538 HIS B N 1
ATOM 8903 C CA . HIS B 1 538 ? 41.438 -18.797 5.188 1 86.81 538 HIS B CA 1
ATOM 8904 C C . HIS B 1 538 ? 41.656 -18.312 3.756 1 86.81 538 HIS B C 1
ATOM 8906 O O . HIS B 1 538 ? 42.5 -18.859 3.037 1 86.81 538 HIS B O 1
ATOM 8912 N N . ALA B 1 539 ? 40.906 -17.375 3.361 1 86.88 539 ALA B N 1
ATOM 8913 C CA . ALA B 1 539 ? 41 -16.875 1.993 1 86.88 539 ALA B CA 1
ATOM 8914 C C . ALA B 1 539 ? 41.969 -15.688 1.911 1 86.88 539 ALA B C 1
ATOM 8916 O O . ALA B 1 539 ? 41.781 -14.688 2.602 1 86.88 539 ALA B O 1
ATOM 8917 N N . TYR B 1 540 ? 43 -15.781 1.103 1 79 540 TYR B N 1
ATOM 8918 C CA . TYR B 1 540 ? 43.969 -14.711 0.899 1 79 540 TYR B CA 1
ATOM 8919 C C . TYR B 1 540 ? 43.844 -14.125 -0.505 1 79 540 TYR B C 1
ATOM 8921 O O . TYR B 1 540 ? 43.812 -14.867 -1.489 1 79 540 TYR B O 1
ATOM 8929 N N . ILE B 1 541 ? 43.625 -12.773 -0.593 1 76.88 541 ILE B N 1
ATOM 8930 C CA . ILE B 1 541 ? 43.406 -12.117 -1.871 1 76.88 541 ILE B CA 1
ATOM 8931 C C . ILE B 1 541 ? 44.625 -11.289 -2.258 1 76.88 541 ILE B C 1
ATOM 8933 O O . ILE B 1 541 ? 45.156 -10.547 -1.432 1 76.88 541 ILE B O 1
ATOM 8937 N N . LEU B 1 542 ? 45.062 -11.516 -3.529 1 64.31 542 LEU B N 1
ATOM 8938 C CA . LEU B 1 542 ? 46.156 -10.695 -4.02 1 64.31 542 LEU B CA 1
ATOM 8939 C C . LEU B 1 542 ? 45.688 -9.305 -4.402 1 64.31 542 LEU B C 1
ATOM 8941 O O . LEU B 1 542 ? 44.719 -9.164 -5.156 1 64.31 542 LEU B O 1
ATOM 8945 N N . ALA B 1 543 ? 46.031 -8.195 -3.766 1 56.62 543 ALA B N 1
ATOM 8946 C CA . ALA B 1 543 ? 45.625 -6.816 -3.984 1 56.62 543 ALA B CA 1
ATOM 8947 C C . ALA B 1 543 ? 45.906 -6.383 -5.422 1 56.62 543 ALA B C 1
ATOM 8949 O O . ALA B 1 543 ? 46.906 -6.785 -6.02 1 56.62 543 ALA B O 1
ATOM 8950 N N . ALA B 1 544 ? 44.844 -5.82 -6.094 1 50.81 544 ALA B N 1
ATOM 8951 C CA . ALA B 1 544 ? 44.906 -5.359 -7.477 1 50.81 544 ALA B CA 1
ATOM 8952 C C . ALA B 1 544 ? 46.094 -4.434 -7.68 1 50.81 544 ALA B C 1
ATOM 8954 O O . ALA B 1 544 ? 46.688 -4.398 -8.758 1 50.81 544 ALA B O 1
ATOM 8955 N N . ASP B 1 545 ? 46.344 -3.496 -6.828 1 45.75 545 ASP B N 1
ATOM 8956 C CA . ASP B 1 545 ? 47.438 -2.523 -7.016 1 45.75 545 ASP B CA 1
ATOM 8957 C C . ASP B 1 545 ? 48.781 -3.221 -7.207 1 45.75 545 ASP B C 1
ATOM 8959 O O . ASP B 1 545 ? 49.688 -2.652 -7.797 1 45.75 545 ASP B O 1
ATOM 8963 N N . ILE B 1 546 ? 48.906 -4.18 -6.664 1 44.12 546 ILE B N 1
ATOM 8964 C CA . ILE B 1 546 ? 50.188 -4.879 -6.867 1 44.12 546 ILE B CA 1
ATOM 8965 C C . ILE B 1 546 ? 50.219 -5.5 -8.266 1 44.12 546 ILE B C 1
ATOM 8967 O O . ILE B 1 546 ? 51.281 -5.656 -8.859 1 44.12 546 ILE B O 1
ATOM 8971 N N . ILE B 1 547 ? 49.031 -5.852 -8.648 1 44.47 547 ILE B N 1
ATOM 8972 C CA . ILE B 1 547 ? 48.906 -6.418 -9.992 1 44.47 547 ILE B CA 1
ATOM 8973 C C . ILE B 1 547 ? 49.25 -5.355 -11.031 1 44.47 547 ILE B C 1
ATOM 8975 O O . ILE B 1 547 ? 49.5 -5.68 -12.195 1 44.47 547 ILE B O 1
ATOM 8979 N N . CYS B 1 548 ? 49.125 -4.211 -10.609 1 40.19 548 CYS B N 1
ATOM 8980 C CA . CYS B 1 548 ? 49.375 -3.186 -11.617 1 40.19 548 CYS B CA 1
ATOM 8981 C C . CYS B 1 548 ? 50.812 -3.24 -12.109 1 40.19 548 CYS B C 1
ATOM 8983 O O . CYS B 1 548 ? 51.156 -2.545 -13.055 1 40.19 548 CYS B O 1
ATOM 8985 N N . VAL B 1 549 ? 51.625 -3.818 -11.312 1 37.03 549 VAL B N 1
ATOM 8986 C CA . VAL B 1 549 ? 52.906 -3.938 -12 1 37.03 549 VAL B CA 1
ATOM 8987 C C . VAL B 1 549 ? 52.844 -5.074 -13.023 1 37.03 549 VAL B C 1
ATOM 8989 O O . VAL B 1 549 ? 52.688 -6.238 -12.656 1 37.03 549 VAL B O 1
ATOM 8992 N N . GLN B 1 550 ? 52.469 -4.852 -14.148 1 44.91 550 GLN B N 1
ATOM 8993 C CA . GLN B 1 550 ? 52.219 -5.707 -15.297 1 44.91 550 GLN B CA 1
ATOM 8994 C C . GLN B 1 550 ? 53.125 -6.953 -15.266 1 44.91 550 GLN B C 1
ATOM 8996 O O . GLN B 1 550 ? 52.656 -8.055 -15.586 1 44.91 550 GLN B O 1
ATOM 9001 N N . GLN B 1 551 ? 54.375 -6.688 -14.977 1 45.72 551 GLN B N 1
ATOM 9002 C CA . GLN B 1 551 ? 55.375 -7.758 -15.125 1 45.72 551 GLN B CA 1
ATOM 9003 C C . GLN B 1 551 ? 55.25 -8.773 -14 1 45.72 551 GLN B C 1
ATOM 9005 O O . GLN B 1 551 ? 55.656 -9.93 -14.148 1 45.72 551 GLN B O 1
ATOM 9010 N N . LEU B 1 552 ? 54.719 -8.305 -12.992 1 47.44 552 LEU B N 1
ATOM 9011 C CA . LEU B 1 552 ? 54.781 -9.172 -11.82 1 47.44 552 LEU B CA 1
ATOM 9012 C C . LEU B 1 552 ? 53.469 -9.914 -11.617 1 47.44 552 LEU B C 1
ATOM 9014 O O . LEU B 1 552 ? 53.406 -10.867 -10.836 1 47.44 552 LEU B O 1
ATOM 9018 N N . ASN B 1 553 ? 52.469 -9.562 -12.383 1 51.91 553 ASN B N 1
ATOM 9019 C CA . ASN B 1 553 ? 51.094 -10.047 -12.18 1 51.91 553 ASN B CA 1
ATOM 9020 C C . ASN B 1 553 ? 51 -11.562 -12.367 1 51.91 553 ASN B C 1
ATOM 9022 O O . ASN B 1 553 ? 50.5 -12.266 -11.484 1 51.91 553 ASN B O 1
ATOM 9026 N N . PRO B 1 554 ? 51.5 -11.914 -13.484 1 52.88 554 PRO B N 1
ATOM 9027 C CA . PRO B 1 554 ? 51.344 -13.359 -13.672 1 52.88 554 PRO B CA 1
ATOM 9028 C C . PRO B 1 554 ? 52.188 -14.164 -12.672 1 52.88 554 PRO B C 1
ATOM 9030 O O . PRO B 1 554 ? 51.75 -15.242 -12.242 1 52.88 554 PRO B O 1
ATOM 9033 N N . ILE B 1 555 ? 53.312 -13.609 -12.398 1 53.66 555 ILE B N 1
ATOM 9034 C CA . ILE B 1 555 ? 54.219 -14.312 -11.492 1 53.66 555 ILE B CA 1
ATOM 9035 C C . ILE B 1 555 ? 53.625 -14.312 -10.078 1 53.66 555 ILE B C 1
ATOM 9037 O O . ILE B 1 555 ? 53.625 -15.336 -9.391 1 53.66 555 ILE B O 1
ATOM 9041 N N . ALA B 1 556 ? 53.094 -13.195 -9.719 1 55.5 556 ALA B N 1
ATOM 9042 C CA . ALA B 1 556 ? 52.531 -13.109 -8.375 1 55.5 556 ALA B CA 1
ATOM 9043 C C . ALA B 1 556 ? 51.344 -14.039 -8.219 1 55.5 556 ALA B C 1
ATOM 9045 O O . ALA B 1 556 ? 51.188 -14.711 -7.199 1 55.5 556 ALA B O 1
ATOM 9046 N N . ALA B 1 557 ? 50.562 -14.148 -9.211 1 59.09 557 ALA B N 1
ATOM 9047 C CA . ALA B 1 557 ? 49.375 -15 -9.172 1 59.09 557 ALA B CA 1
ATOM 9048 C C . ALA B 1 557 ? 49.75 -16.469 -9.055 1 59.09 557 ALA B C 1
ATOM 9050 O O . ALA B 1 557 ? 49.031 -17.266 -8.438 1 59.09 557 ALA B O 1
ATOM 9051 N N . ARG B 1 558 ? 50.906 -16.766 -9.633 1 57.31 558 ARG B N 1
ATOM 9052 C CA . ARG B 1 558 ? 51.375 -18.156 -9.633 1 57.31 558 ARG B CA 1
ATOM 9053 C C . ARG B 1 558 ? 52.094 -18.484 -8.328 1 57.31 558 ARG B C 1
ATOM 9055 O O . ARG B 1 558 ? 51.969 -19.609 -7.82 1 57.31 558 ARG B O 1
ATOM 9062 N N . ILE B 1 559 ? 52.812 -17.547 -7.879 1 57.59 559 ILE B N 1
ATOM 9063 C CA . ILE B 1 559 ? 53.719 -17.828 -6.754 1 57.59 559 ILE B CA 1
ATOM 9064 C C . ILE B 1 559 ? 52.938 -17.656 -5.441 1 57.59 559 ILE B C 1
ATOM 9066 O O . ILE B 1 559 ? 53.188 -18.375 -4.477 1 57.59 559 ILE B O 1
ATOM 9070 N N . PHE B 1 560 ? 52 -16.781 -5.496 1 64.38 560 PHE B N 1
ATOM 9071 C CA . PHE B 1 560 ? 51.312 -16.406 -4.266 1 64.38 560 PHE B CA 1
ATOM 9072 C C . PHE B 1 560 ? 50.656 -17.625 -3.621 1 64.38 560 PHE B C 1
ATOM 9074 O O . PHE B 1 560 ? 50.812 -17.859 -2.422 1 64.38 560 PHE B O 1
ATOM 9081 N N . PRO B 1 561 ? 50.031 -18.406 -4.344 1 64 561 PRO B N 1
ATOM 9082 C CA . PRO B 1 561 ? 49.406 -19.562 -3.715 1 64 561 PRO B CA 1
ATOM 9083 C C . PRO B 1 561 ? 50.406 -20.516 -3.076 1 64 561 PRO B C 1
ATOM 9085 O O . PRO B 1 561 ? 50.062 -21.188 -2.094 1 64 561 PRO B O 1
ATOM 9088 N N . LEU B 1 562 ? 51.5 -20.547 -3.664 1 64.12 562 LEU B N 1
ATOM 9089 C CA . LEU B 1 562 ? 52.531 -21.469 -3.199 1 64.12 562 LEU B CA 1
ATOM 9090 C C . LEU B 1 562 ? 53.125 -21 -1.877 1 64.12 562 LEU B C 1
ATOM 9092 O O . LEU B 1 562 ? 53.688 -21.812 -1.126 1 64.12 562 LEU B O 1
ATOM 9096 N N . LEU B 1 563 ? 53 -19.797 -1.612 1 63.28 563 LEU B N 1
ATOM 9097 C CA . LEU B 1 563 ? 53.625 -19.219 -0.429 1 63.28 563 LEU B CA 1
ATOM 9098 C C . LEU B 1 563 ? 52.688 -19.297 0.773 1 63.28 563 LEU B C 1
ATOM 9100 O O . LEU B 1 563 ? 53.125 -19.062 1.908 1 63.28 563 LEU B O 1
ATOM 9104 N N . LEU B 1 564 ? 51.531 -19.781 0.544 1 71.56 564 LEU B N 1
ATOM 9105 C CA . LEU B 1 564 ? 50.562 -19.75 1.638 1 71.56 564 LEU B CA 1
ATOM 9106 C C . LEU B 1 564 ? 50.531 -21.078 2.383 1 71.56 564 LEU B C 1
ATOM 9108 O O . LEU B 1 564 ? 50.5 -22.141 1.76 1 71.56 564 LEU B O 1
ATOM 9112 N N . PRO B 1 565 ? 50.844 -20.953 3.719 1 73.44 565 PRO B N 1
ATOM 9113 C CA . PRO B 1 565 ? 50.719 -22.188 4.492 1 73.44 565 PRO B CA 1
ATOM 9114 C C . PRO B 1 565 ? 49.281 -22.734 4.531 1 73.44 565 PRO B C 1
ATOM 9116 O O . PRO B 1 565 ? 48.344 -21.953 4.504 1 73.44 565 PRO B O 1
ATOM 9119 N N . GLU B 1 566 ? 49.25 -24.062 4.457 1 75.94 566 GLU B N 1
ATOM 9120 C CA . GLU B 1 566 ? 47.938 -24.656 4.656 1 75.94 566 GLU B CA 1
ATOM 9121 C C . GLU B 1 566 ? 47.344 -24.281 6.023 1 75.94 566 GLU B C 1
ATOM 9123 O O . GLU B 1 566 ? 48.094 -24.203 7.008 1 75.94 566 GLU B O 1
ATOM 9128 N N . PRO B 1 567 ? 46.094 -23.875 6.117 1 82.19 567 PRO B N 1
ATOM 9129 C CA . PRO B 1 567 ? 44.969 -24.094 5.176 1 82.19 567 PRO B CA 1
ATOM 9130 C C . PRO B 1 567 ? 44.625 -22.844 4.371 1 82.19 567 PRO B C 1
ATOM 9132 O O . PRO B 1 567 ? 43.531 -22.734 3.844 1 82.19 567 PRO B O 1
ATOM 9135 N N . GLN B 1 568 ? 45.531 -21.969 4.367 1 83 568 GLN B N 1
ATOM 9136 C CA . GLN B 1 568 ? 45.25 -20.734 3.633 1 83 568 GLN B CA 1
ATOM 9137 C C . GLN B 1 568 ? 45.25 -20.984 2.127 1 83 568 GLN B C 1
ATOM 9139 O O . GLN B 1 568 ? 46.031 -21.781 1.613 1 83 568 GLN B O 1
ATOM 9144 N N . ILE B 1 569 ? 44.25 -20.375 1.49 1 85.12 569 ILE B N 1
ATOM 9145 C CA . ILE B 1 569 ? 44.062 -20.547 0.051 1 85.12 569 ILE B CA 1
ATOM 9146 C C . ILE B 1 569 ? 44.094 -19.188 -0.645 1 85.12 569 ILE B C 1
ATOM 9148 O O . ILE B 1 569 ? 43.438 -18.234 -0.183 1 85.12 569 ILE B O 1
ATOM 9152 N N . ALA B 1 570 ? 44.844 -19.078 -1.687 1 83.44 570 ALA B N 1
ATOM 9153 C CA . ALA B 1 570 ? 44.844 -17.875 -2.508 1 83.44 570 ALA B CA 1
ATOM 9154 C C . ALA B 1 570 ? 43.625 -17.859 -3.441 1 83.44 570 ALA B C 1
ATOM 9156 O O . ALA B 1 570 ? 43.438 -18.781 -4.227 1 83.44 570 ALA B O 1
ATOM 9157 N N . VAL B 1 571 ? 42.812 -16.844 -3.26 1 86.62 571 VAL B N 1
ATOM 9158 C CA . VAL B 1 571 ? 41.625 -16.766 -4.078 1 86.62 571 VAL B CA 1
ATOM 9159 C C . VAL B 1 571 ? 41.594 -15.461 -4.859 1 86.62 571 VAL B C 1
ATOM 9161 O O . VAL B 1 571 ? 42.125 -14.453 -4.41 1 86.62 571 VAL B O 1
ATOM 9164 N N . SER B 1 572 ? 41.062 -15.469 -6.07 1 83.5 572 SER B N 1
ATOM 9165 C CA . SER B 1 572 ? 40.844 -14.273 -6.879 1 83.5 572 SER B CA 1
ATOM 9166 C C . SER B 1 572 ? 39.5 -13.625 -6.57 1 83.5 572 SER B C 1
ATOM 9168 O O . SER B 1 572 ? 38.5 -14.32 -6.422 1 83.5 572 SER B O 1
ATOM 9170 N N . LEU B 1 573 ? 39.562 -12.344 -6.398 1 84.69 573 LEU B N 1
ATOM 9171 C CA . LEU B 1 573 ? 38.344 -11.609 -6.074 1 84.69 573 LEU B CA 1
ATOM 9172 C C . LEU B 1 573 ? 38.094 -10.508 -7.094 1 84.69 573 LEU B C 1
ATOM 9174 O O . LEU B 1 573 ? 38.906 -9.594 -7.246 1 84.69 573 LEU B O 1
ATOM 9178 N N . PRO B 1 574 ? 37.031 -10.625 -7.793 1 87 574 PRO B N 1
ATOM 9179 C CA . PRO B 1 574 ? 36.75 -9.531 -8.727 1 87 574 PRO B CA 1
ATOM 9180 C C . PRO B 1 574 ? 36.531 -8.195 -8.016 1 87 574 PRO B C 1
ATOM 9182 O O . PRO B 1 574 ? 36.156 -8.164 -6.848 1 87 574 PRO B O 1
ATOM 9185 N N . SER B 1 575 ? 36.656 -7.094 -8.727 1 81.81 575 SER B N 1
ATOM 9186 C CA . SER B 1 575 ? 36.656 -5.746 -8.164 1 81.81 575 SER B CA 1
ATOM 9187 C C . SER B 1 575 ? 35.281 -5.414 -7.562 1 81.81 575 SER B C 1
ATOM 9189 O O . SER B 1 575 ? 35.219 -4.758 -6.52 1 81.81 575 SER B O 1
ATOM 9191 N N . TRP B 1 576 ? 34.281 -5.914 -8.195 1 84.88 576 TRP B N 1
ATOM 9192 C CA . TRP B 1 576 ? 32.969 -5.562 -7.699 1 84.88 576 TRP B CA 1
ATOM 9193 C C . TRP B 1 576 ? 32.688 -6.246 -6.367 1 84.88 576 TRP B C 1
ATOM 9195 O O . TRP B 1 576 ? 32 -5.684 -5.508 1 84.88 576 TRP B O 1
ATOM 9205 N N . VAL B 1 577 ? 33.188 -7.414 -6.188 1 90.25 577 VAL B N 1
ATOM 9206 C CA . VAL B 1 577 ? 33.031 -8.117 -4.922 1 90.25 577 VAL B CA 1
ATOM 9207 C C . VAL B 1 577 ? 33.812 -7.41 -3.824 1 90.25 577 VAL B C 1
ATOM 9209 O O . VAL B 1 577 ? 33.344 -7.281 -2.693 1 90.25 577 VAL B O 1
ATOM 9212 N N . GLU B 1 578 ? 34.969 -6.961 -4.215 1 83.88 578 GLU B N 1
ATOM 9213 C CA . GLU B 1 578 ? 35.781 -6.223 -3.27 1 83.88 578 GLU B CA 1
ATOM 9214 C C . GLU B 1 578 ? 35.094 -4.949 -2.795 1 83.88 578 GLU B C 1
ATOM 9216 O O . GLU B 1 578 ? 35.094 -4.637 -1.603 1 83.88 578 GLU B O 1
ATOM 9221 N N . THR B 1 579 ? 34.562 -4.32 -3.711 1 79.56 579 THR B N 1
ATOM 9222 C CA . THR B 1 579 ? 33.812 -3.094 -3.404 1 79.56 579 THR B CA 1
ATOM 9223 C C . THR B 1 579 ? 32.656 -3.379 -2.469 1 79.56 579 THR B C 1
ATOM 9225 O O . THR B 1 579 ? 32.375 -2.59 -1.565 1 79.56 579 THR B O 1
ATOM 9228 N N . ASN B 1 580 ? 32.031 -4.492 -2.65 1 87 580 ASN B N 1
ATOM 9229 C CA . ASN B 1 580 ? 30.891 -4.852 -1.823 1 87 580 ASN B CA 1
ATOM 9230 C C . ASN B 1 580 ? 31.312 -5.184 -0.395 1 87 580 ASN B C 1
ATOM 9232 O O . ASN B 1 580 ? 30.594 -4.875 0.557 1 87 580 ASN B O 1
ATOM 9236 N N . PHE B 1 581 ? 32.438 -5.797 -0.27 1 86.19 581 PHE B N 1
ATOM 9237 C CA . PHE B 1 581 ? 32.969 -6.055 1.066 1 86.19 581 PHE B CA 1
ATOM 9238 C C . PHE B 1 581 ? 33.25 -4.75 1.8 1 86.19 581 PHE B C 1
ATOM 9240 O O . PHE B 1 581 ? 32.906 -4.609 2.977 1 86.19 581 PHE B O 1
ATOM 9247 N N . LYS B 1 582 ? 33.75 -3.766 1.11 1 76.19 582 LYS B N 1
ATOM 9248 C CA . LYS B 1 582 ? 34.094 -2.477 1.701 1 76.19 582 LYS B CA 1
ATOM 9249 C C . LYS B 1 582 ? 32.844 -1.726 2.15 1 76.19 582 LYS B C 1
ATOM 9251 O O . LYS B 1 582 ? 32.875 -1.026 3.166 1 76.19 582 LYS B O 1
ATOM 9256 N N . MET B 1 583 ? 31.891 -1.972 1.446 1 73.81 583 MET B N 1
ATOM 9257 C CA . MET B 1 583 ? 30.641 -1.263 1.728 1 73.81 583 MET B CA 1
ATOM 9258 C C . MET B 1 583 ? 29.891 -1.922 2.879 1 73.81 583 MET B C 1
ATOM 9260 O O . MET B 1 583 ? 29.266 -1.236 3.689 1 73.81 583 MET B O 1
ATOM 9264 N N . ALA B 1 584 ? 29.938 -3.182 2.93 1 78.5 584 ALA B N 1
ATOM 9265 C CA . ALA B 1 584 ? 29.062 -3.916 3.83 1 78.5 584 ALA B CA 1
ATOM 9266 C C . ALA B 1 584 ? 29.75 -4.219 5.156 1 78.5 584 ALA B C 1
ATOM 9268 O O . ALA B 1 584 ? 29.094 -4.43 6.176 1 78.5 584 ALA B O 1
ATOM 9269 N N . VAL B 1 585 ? 31.047 -4.316 5.109 1 75.88 585 VAL B N 1
ATOM 9270 C CA . VAL B 1 585 ? 31.766 -4.766 6.293 1 75.88 585 VAL B CA 1
ATOM 9271 C C . VAL B 1 585 ? 32.688 -3.654 6.785 1 75.88 585 VAL B C 1
ATOM 9273 O O . VAL B 1 585 ? 33.5 -3.121 6.016 1 75.88 585 VAL B O 1
ATOM 9276 N N . SER B 1 586 ? 32.281 -2.809 7.754 1 60.28 586 SER B N 1
ATOM 9277 C CA . SER B 1 586 ? 33.188 -1.83 8.328 1 60.28 586 SER B CA 1
ATOM 9278 C C . SER B 1 586 ? 33.844 -2.369 9.594 1 60.28 586 SER B C 1
ATOM 9280 O O . SER B 1 586 ? 33.156 -2.859 10.5 1 60.28 586 SER B O 1
ATOM 9282 N N . PRO B 1 587 ? 35.438 -2.271 9.844 1 54.25 587 PRO B N 1
ATOM 9283 C CA . PRO B 1 587 ? 36.562 -1.803 9.039 1 54.25 587 PRO B CA 1
ATOM 9284 C C . PRO B 1 587 ? 37.125 -2.893 8.133 1 54.25 587 PRO B C 1
ATOM 9286 O O . PRO B 1 587 ? 37.188 -4.059 8.523 1 54.25 587 PRO B O 1
ATOM 9289 N N . TRP B 1 588 ? 36.938 -2.768 6.906 1 49.03 588 TRP B N 1
ATOM 9290 C CA . TRP B 1 588 ? 37.625 -3.637 5.961 1 49.03 588 TRP B CA 1
ATOM 9291 C C . TRP B 1 588 ? 39.125 -3.451 6.062 1 49.03 588 TRP B C 1
ATOM 9293 O O . TRP B 1 588 ? 39.656 -2.346 5.863 1 49.03 588 TRP B O 1
ATOM 9303 N N . VAL B 1 589 ? 39.75 -4.141 7.082 1 43.5 589 VAL B N 1
ATOM 9304 C CA . VAL B 1 589 ? 41.188 -3.969 7.281 1 43.5 589 VAL B CA 1
ATOM 9305 C C . VAL B 1 589 ? 41.938 -4.598 6.113 1 43.5 589 VAL B C 1
ATOM 9307 O O . VAL B 1 589 ? 41.75 -5.773 5.801 1 43.5 589 VAL B O 1
ATOM 9310 N N . ASN B 1 590 ? 42.312 -3.768 5.285 1 41.47 590 ASN B N 1
ATOM 9311 C CA . ASN B 1 590 ? 43.375 -4.176 4.391 1 41.47 590 ASN B CA 1
ATOM 9312 C C . ASN B 1 590 ? 44.656 -4.523 5.16 1 41.47 590 ASN B C 1
ATOM 9314 O O . ASN B 1 590 ? 45.25 -3.65 5.781 1 41.47 590 ASN B O 1
ATOM 9318 N N . SER B 1 591 ? 44.656 -5.457 5.988 1 37.38 591 SER B N 1
ATOM 9319 C CA . SER B 1 591 ? 45.938 -5.746 6.562 1 37.38 591 SER B CA 1
ATOM 9320 C C . SER B 1 591 ? 46.969 -6.035 5.477 1 37.38 591 SER B C 1
ATOM 9322 O O . SER B 1 591 ? 46.812 -6.977 4.699 1 37.38 591 SER B O 1
ATOM 9324 N N . LEU B 1 592 ? 47.562 -4.941 5.043 1 35.81 592 LEU B N 1
ATOM 9325 C CA . LEU B 1 592 ? 48.812 -5.043 4.285 1 35.81 592 LEU B CA 1
ATOM 9326 C C . LEU B 1 592 ? 49.875 -5.777 5.09 1 35.81 592 LEU B C 1
ATOM 9328 O O . LEU B 1 592 ? 50.188 -5.387 6.215 1 35.81 592 LEU B O 1
ATOM 9332 N N . CYS B 1 593 ? 49.781 -7.047 5.102 1 33.72 593 CYS B N 1
ATOM 9333 C CA . CYS B 1 593 ? 51 -7.637 5.684 1 33.72 593 CYS B CA 1
ATOM 9334 C C . CYS B 1 593 ? 52.25 -7.078 5.023 1 33.72 593 CYS B C 1
ATOM 9336 O O . CYS B 1 593 ? 52.438 -7.227 3.812 1 33.72 593 CYS B O 1
ATOM 9338 N N . SER B 1 594 ? 52.688 -5.879 5.449 1 33.19 594 SER B N 1
ATOM 9339 C CA . SER B 1 594 ? 54 -5.34 5.09 1 33.19 594 SER B CA 1
ATOM 9340 C C . SER B 1 594 ? 55.094 -6.336 5.402 1 33.19 594 SER B C 1
ATOM 9342 O O . SER B 1 594 ? 55.562 -6.406 6.539 1 33.19 594 SER B O 1
ATOM 9344 N N . HIS B 1 595 ? 55.156 -7.555 5.125 1 31.64 595 HIS B N 1
ATOM 9345 C CA . HIS B 1 595 ? 56.531 -8.039 5.223 1 31.64 595 HIS B CA 1
ATOM 9346 C C . HIS B 1 595 ? 57.469 -7.18 4.387 1 31.64 595 HIS B C 1
ATOM 9348 O O . HIS B 1 595 ? 57.062 -6.602 3.377 1 31.64 595 HIS B O 1
ATOM 9354 N N . ARG B 1 596 ? 58.812 -6.836 4.789 1 32.56 596 ARG B N 1
ATOM 9355 C CA . ARG B 1 596 ? 59.875 -6.09 4.125 1 32.56 596 ARG B CA 1
ATOM 9356 C C . ARG B 1 596 ? 59.781 -6.199 2.607 1 32.56 596 ARG B C 1
ATOM 9358 O O . ARG B 1 596 ? 60.031 -5.238 1.888 1 32.56 596 ARG B O 1
ATOM 9365 N N . ASP B 1 597 ? 60.219 -7.305 2.096 1 30.73 597 ASP B N 1
ATOM 9366 C CA . ASP B 1 597 ? 60.375 -7.348 0.645 1 30.73 597 ASP B CA 1
ATOM 9367 C C . ASP B 1 597 ? 59.031 -7.148 -0.054 1 30.73 597 ASP B C 1
ATOM 9369 O O . ASP B 1 597 ? 58.938 -6.355 -0.993 1 30.73 597 ASP B O 1
ATOM 9373 N N . CYS B 1 598 ? 58.219 -8.211 -0.328 1 31 598 CYS B N 1
ATOM 9374 C CA . CYS B 1 598 ? 57.312 -8.375 -1.447 1 31 598 CYS B CA 1
ATOM 9375 C C . CYS B 1 598 ? 56 -7.633 -1.196 1 31 598 CYS B C 1
ATOM 9377 O O . CYS B 1 598 ? 55.812 -6.992 -0.158 1 31 598 CYS B O 1
ATOM 9379 N N . CYS B 1 599 ? 54.75 -8.297 -1.657 1 33.56 599 CYS B N 1
ATOM 9380 C CA . CYS B 1 599 ? 53.406 -7.992 -2.207 1 33.56 599 CYS B CA 1
ATOM 9381 C C . CYS B 1 599 ? 52.438 -7.59 -1.106 1 33.56 599 CYS B C 1
ATOM 9383 O O . CYS B 1 599 ? 52.406 -8.219 -0.047 1 33.56 599 CYS B O 1
ATOM 9385 N N . ALA B 1 600 ? 52.094 -6.414 -0.918 1 35.66 600 ALA B N 1
ATOM 9386 C CA . ALA B 1 600 ? 51 -5.863 -0.128 1 35.66 600 ALA B CA 1
ATOM 9387 C C . ALA B 1 600 ? 49.719 -6.707 -0.284 1 35.66 600 ALA B C 1
ATOM 9389 O O . ALA B 1 600 ? 49.312 -6.992 -1.404 1 35.66 600 ALA B O 1
ATOM 9390 N N . TRP B 1 601 ? 49.594 -7.762 0.561 1 38.31 601 TRP B N 1
ATOM 9391 C CA . TRP B 1 601 ? 48.375 -8.594 0.578 1 38.31 601 TRP B CA 1
ATOM 9392 C C . TRP B 1 601 ? 47.281 -7.906 1.351 1 38.31 601 TRP B C 1
ATOM 9394 O O . TRP B 1 601 ? 47.531 -7.133 2.277 1 38.31 601 TRP B O 1
ATOM 9404 N N . SER B 1 602 ? 46.219 -7.535 0.635 1 42.31 602 SER B N 1
ATOM 9405 C CA . SER B 1 602 ? 45.031 -7.117 1.392 1 42.31 602 SER B CA 1
ATOM 9406 C C . SER B 1 602 ? 44.281 -8.32 1.938 1 42.31 602 SER B C 1
ATOM 9408 O O . SER B 1 602 ? 44.062 -9.305 1.229 1 42.31 602 SER B O 1
ATOM 9410 N N . ILE B 1 603 ? 44.5 -8.711 3.182 1 40.28 603 ILE B N 1
ATOM 9411 C CA . ILE B 1 603 ? 43.75 -9.758 3.871 1 40.28 603 ILE B CA 1
ATOM 9412 C C . ILE B 1 603 ? 42.344 -9.242 4.238 1 40.28 603 ILE B C 1
ATOM 9414 O O . ILE B 1 603 ? 42.219 -8.117 4.715 1 40.28 603 ILE B O 1
ATOM 9418 N N . LEU B 1 604 ? 41.344 -9.75 3.609 1 40.25 604 LEU B N 1
ATOM 9419 C CA . LEU B 1 604 ? 40 -9.586 4.156 1 40.25 604 LEU B CA 1
ATOM 9420 C C . LEU B 1 604 ? 39.938 -10.039 5.609 1 40.25 604 LEU B C 1
ATOM 9422 O O . LEU B 1 604 ? 40.156 -11.227 5.898 1 40.25 604 LEU B O 1
ATOM 9426 N N . VAL B 1 605 ? 40.812 -9.453 6.637 1 33.16 605 VAL B N 1
ATOM 9427 C CA . VAL B 1 605 ? 40.562 -9.906 8 1 33.16 605 VAL B CA 1
ATOM 9428 C C . VAL B 1 605 ? 39.25 -9.344 8.508 1 33.16 605 VAL B C 1
ATOM 9430 O O . VAL B 1 605 ? 38.938 -8.172 8.281 1 33.16 605 VAL B O 1
#

Foldseek 3Di:
DDDDDPPPPPPPPPPPPPPDPPPVVVVVVLVVVLVVVVVVVPPPDDCVVVVVPPPPVVVCVVSCVVVVVCPVVPPVVDDDDDDDDQPLRVLLVLLVLQPDLLLLVLLLVLVLLQLQFAAKEKEFAAEALQDDQQLALFSLCSLQRGTWMKMWTQGADDPVNVVLQQDAQPQPCCPPQSGLDGGSNSNSSLVVFAQWKWKAGFQKIKIFHLLCRRNVVPDDDNVGGIDIDGQAPVSCVSRVSHCVSVPQAVNDDGRGTDRTMMMIGRFADCVNLCSRSNHNDTCDPVNVVVSVVSCVVFVQQFQVQRDRHFKYFYWYHDYPDPHPVPIHTAKMWGKDFDPDPPPWGKIWIWIDGRHDIDIWIWTKFKFFFDPDLVVDQVVADPPPHHFHGWMKMKTFTWDDDPDPQAIEGPQVVDWEFEDQSGTEPDTFLFSIYMHTSACADNSRNGGDCDDSRNVNRLSSLLTGVLVNVLVSLVVVVVCVQVVRYPPDDLCSRQGQLVRGDPPNSSNNLSNLVCLQCNDPRDHRFRFDQSHDTGGLQQEWEQDVVQCVVVVCNVVCLVCVQVPDDPPHGYGYDDPSRVVSNVVRPPPQDLPQPPPPDDGRIGRSD/DDDDPDPDPPPPPPPPPPPDPDPVVVVVVLVVVLVVVVVVVPPPDDCVVVVVPCPPVNVCVVSCVVVVVCPVVPCVVDDDDDDDDQPLRVLLVLVVLQPDLLLLVLLLVLVLLQLQFAAKEKEFAAEALQDDQQLALFSLCSLQRGTWMKMWTQGADDPVNVVLQQPAQPQPCCPPQSGLDGGSNSNSSLVVFAQWKWKAGFQKIKIFHLLCRRNVVPDDDNVGGIDIDGQAPVSCVSRVSHCVSVPQAVHDDGRGTDRTMMMIGRFADCVNLCSRSNHNDTCDPVNVVVSVVSCVVFVQQFQVQRDRHFKYFYWYHDYPDPHPVPIHTAKMWGKDFDPDPPPWGKIWIWIDGRHDIDIWIWTKFKFFFDPDLVVDQVVADPPPHHFHGWMKMKTFTWDDDPDPQAIEGPQVVDWEFEDQSGTEPDTFLFSIYMHTSACADNSRNGGDCDDSRNVNRLSSLLTGVLVNVLVSLVVVVVCVQVVRYPPDDLCSRQGQLVRGDPPNSSNNLSNLVCLQCNDPRDHRFRFDQSHDTGGLQQEWEQDVVQVVVVVCNVVCLVCVQVPDPPPHGYGYDDPSRVVSNVVRPPPQDQPQPPDPDDGRTGRSD

Secondary structure (DSSP, 8-state):
----------------------HHHHHHHHHHHHHHHHHHHHSTTTSHHHHHHS-HHHHHHHSTHHHHHHHHS-----EE---B--HHHHHHHHHHHS--TTHHHHHHHHHHHHHT-SEEEEEEE-----S-STTSSSGGGGGGSSSEEEEEESSPPPHHHHHHTTBTT--TTTT-TT-S--SS-GGGGGGGT-SS-EEEEETEEEEE-TT-SS-TTT---TTS-EEEEE--HHHHHHSHHHHGGGTTGGG--TTS-EEEEEEEEEPPPHHHHHH-SS--S---HHHHHHHHHHHHHHGGGTTSS-SS--EEEEEEE-TT-S-GGGPEEEEEEEEEE--SSTT--EEEEEEEETTEEEEEEEEEEEEE--SHHHHHHHH--GGG--PPP-EEEEEEEEEE-SSTT-EEE--TT---EEEESEEEEEE--SSSEEEE---B-TTSS-B--SHHHHHHHHHHIIIIIHHHHHHHHHHHHHHHHTT-B-S--TTTT---TTTPPTTTHHHHHHHHHHHHH-BTTB----EESSS-EE-GGGEEEE-HHHHTSTTTHHHHHHHHHHHSPTT-EEE---HHHHHHHHHHSSS--EEE---SSS--EEEE-/----------------------HHHHHHHHHHHHHHHHHHHHSTTTSHHHHHHS-HHHHHHHSTHHHHHHHHS-----EE---B--HHHHHHHHHHHS--TTHHHHHHHHHHHHHT-SEEEEEEE-----S-STTSSSGGGGGGSSSEEEEEESSPPPHHHHHHTTBTT--TTTT-TT-S--SS-GGGGGGGT-SS-EEEEETEEEEE-TT-SS-TTT---TTS-EEEEE--HHHHHHSHHHHGGGTTGGG--TTSPEEEEEEEEEPPPHHHHHH-SS--S---HHHHHHHHHHHHHHGGGTTSS-SS--EEEEEEE-TT-S-GGGPEEEEEEEEEE--SSTT--EEEEEEEETTEEEEEEEEEEEEE--SHHHHHHHH--GGG--PPP-EEEEEEEEEE-SSTT-EEE--TT---EEEESEEEEEE--SSSEEEE---B-TTSS-B--SHHHHHHHHHHIIIIIHHHHHHHHHHHHHHHHTT-B-S--TTTT---TTTPPTTTHHHHHHHHHHHHH-BTTB----EESSS-EE-GGGEEEE-HHHHTSTTTHHHHHHHHHHHSPTT-EEE---HHHHHHHHHHSSS--EEE---SSS--EEEE-

Nearest PDB structures (foldseek):
  5v46-assembly2_B  TM=8.517E-01  e=4.292E-20  Homo sapiens
  5v44-assembly2_B  TM=8.803E-01  e=1.901E-19  Homo sapiens
  5v44-assembly3_C  TM=8.647E-01  e=5.713E-20  Homo sapiens
  5v44-assembly1_A  TM=8.836E-01  e=3.369E-19  Homo sapiens
  5v47-assembly2_B  TM=8.567E-01  e=1.044E-17  Anolis carolinensis